Protein AF-0000000072033789 (afdb_homodimer)

Secondary structure (DSSP, 8-state):
--------------------------EEETT-EEE-STT--EEE-TTSSEEEEEEE-TTS-EEEEEEESSSTT--EEEES-TTS-B-TT-EEEE-TTS-EEEE-TTS-EEEE---TT---SEEEE-TTS-EEEE-TT--EEEEGGGS-SSEE-TT-EEETT-EEEEESSSS--SEEEEEEEE-TTS-EEEEEE-TTS-SEEEEEEE---TTT--EEEE-TTS-EEEE-TTS-EEEEEE-----TTTEEEEEEE-TTS-EEEEEEESSGGGGGGT--SS-EEEEEESS-HHHH---SSS--SS-TT-EEEE-GGG-EEEEPPTTEEES-TT-GGG-EEE-SPPP-SSGGGG-GGG---EEEEEEE--S-EEEEE-S--HHHHHHHHHT-TT-SEEEEETTEEEEE-BS--S-EEEEEEEEE-----HHHHHHHHHHHTTGGGSTT-/--------------------------EEETT-EEE-STT--EEE-TTSSEEEEEEE-TTS-EEEEEEESSSTT--EEEES-TTS-B-TT-EEEE-TTS-EEEE-TTS-EEEE---TT---SEEEE-TTS-EEEE-TT--EEEEGGGS-SSEE-TT-EEETT-EEEEESSSS--SEEEEEEEE-TTS-EEEEEE-TTS-SEEEEEEE---TTTEEEEEE-TTS-EEEEETTS-EEEEEE-----TTTEEEEEEE-TTS-EEEEEEESSGGGGGGT--SS-EEEEEESS-HHHH---SSS--SS-TT-EEEE-GGG-EEEEPPTTEEES-TT-GGG-EEE-SPPP-SSGGGG-GGG-PPEEEEEEE--S-EEEEE-S--HHHHHHHHHT-TT-SEEEEETTEEEEE-BS--S-EEEEEEEEE-----HHHHHHHHHHHTTGGGSTT-

Structure (mmCIF, N/CA/C/O backbone):
data_AF-0000000072033789-model_v1
#
loop_
_entity.id
_entity.type
_entity.pdbx_description
1 polymer 'Bulb-type lectin domain-containing protein'
#
loop_
_atom_site.group_PDB
_atom_site.id
_atom_site.type_symbol
_atom_site.label_atom_id
_atom_site.label_alt_id
_atom_site.label_comp_id
_atom_site.label_asym_id
_atom_site.label_entity_id
_atom_site.label_seq_id
_atom_site.pdbx_PDB_ins_code
_atom_site.Cartn_x
_atom_site.Cartn_y
_atom_site.Cartn_z
_atom_site.occupancy
_atom_site.B_iso_or_equiv
_atom_site.auth_seq_id
_atom_site.auth_comp_id
_atom_site.auth_asym_id
_atom_site.auth_atom_id
_atom_site.pdbx_PDB_model_num
ATOM 1 N N . MET A 1 1 ? 69.438 68.562 -3.35 1 24.81 1 MET A N 1
ATOM 2 C CA . MET A 1 1 ? 68.875 68 -2.125 1 24.81 1 MET A CA 1
ATOM 3 C C . MET A 1 1 ? 67.438 68.562 -1.915 1 24.81 1 MET A C 1
ATOM 5 O O . MET A 1 1 ? 67.25 69.375 -1.057 1 24.81 1 MET A O 1
ATOM 9 N N . ALA A 1 2 ? 66.688 68.875 -3.059 1 32.19 2 ALA A N 1
ATOM 10 C CA . ALA A 1 2 ? 65.375 69.438 -3.182 1 32.19 2 ALA A CA 1
ATOM 11 C C . ALA A 1 2 ? 64.375 68.562 -2.426 1 32.19 2 ALA A C 1
ATOM 13 O O . ALA A 1 2 ? 64.25 67.312 -2.643 1 32.19 2 ALA A O 1
ATOM 14 N N . PHE A 1 3 ? 64.062 68.938 -1.167 1 32.22 3 PHE A N 1
ATOM 15 C CA . PHE A 1 3 ? 63.156 68.438 -0.167 1 32.22 3 PHE A CA 1
ATOM 16 C C . PHE A 1 3 ? 61.719 68.438 -0.694 1 32.22 3 PHE A C 1
ATOM 18 O O . PHE A 1 3 ? 61.156 69.5 -0.967 1 32.22 3 PHE A O 1
ATOM 25 N N . ARG A 1 4 ? 61.281 67.438 -1.557 1 38.75 4 ARG A N 1
ATOM 26 C CA . ARG A 1 4 ? 59.938 67.25 -2.016 1 38.75 4 ARG A CA 1
ATOM 27 C C . ARG A 1 4 ? 58.969 67.062 -0.837 1 38.75 4 ARG A C 1
ATOM 29 O O . ARG A 1 4 ? 59.219 66.25 0.056 1 38.75 4 ARG A O 1
ATOM 36 N N . LEU A 1 5 ? 58.281 68.125 -0.44 1 36.47 5 LEU A N 1
ATOM 37 C CA . LEU A 1 5 ? 57.188 68.188 0.53 1 36.47 5 LEU A CA 1
ATOM 38 C C . LEU A 1 5 ? 56.125 67.125 0.231 1 36.47 5 LEU A C 1
ATOM 40 O O . LEU A 1 5 ? 55.5 67.125 -0.827 1 36.47 5 LEU A O 1
ATOM 44 N N . ILE A 1 6 ? 56.281 65.875 0.7 1 37.97 6 ILE A N 1
ATOM 45 C CA . ILE A 1 6 ? 55.312 64.812 0.6 1 37.97 6 ILE A CA 1
ATOM 46 C C . ILE A 1 6 ? 54.031 65.188 1.36 1 37.97 6 ILE A C 1
ATOM 48 O O . ILE A 1 6 ? 54.094 65.438 2.566 1 37.97 6 ILE A O 1
ATOM 52 N N . CYS A 1 7 ? 53.062 65.938 0.772 1 35.88 7 CYS A N 1
ATOM 53 C CA . CYS A 1 7 ? 51.75 66.188 1.338 1 35.88 7 CYS A CA 1
ATOM 54 C C . CYS A 1 7 ? 51.062 64.938 1.782 1 35.88 7 CYS A C 1
ATOM 56 O O . CYS A 1 7 ? 50.844 64 0.978 1 35.88 7 CYS A O 1
ATOM 58 N N . PHE A 1 8 ? 51.219 64.5 3.031 1 36.91 8 PHE A N 1
ATOM 59 C CA . PHE A 1 8 ? 50.5 63.438 3.672 1 36.91 8 PHE A CA 1
ATOM 60 C C . PHE A 1 8 ? 49 63.656 3.619 1 36.91 8 PHE A C 1
ATOM 62 O O . PHE A 1 8 ? 48.5 64.625 4.211 1 36.91 8 PHE A O 1
ATOM 69 N N . LEU A 1 9 ? 48.312 63.375 2.543 1 37.94 9 LEU A N 1
ATOM 70 C CA . LEU A 1 9 ? 46.844 63.344 2.5 1 37.94 9 LEU A CA 1
ATOM 71 C C . LEU A 1 9 ? 46.281 62.438 3.578 1 37.94 9 LEU A C 1
ATOM 73 O O . LEU A 1 9 ? 46.594 61.219 3.604 1 37.94 9 LEU A O 1
ATOM 77 N N . PHE A 1 10 ? 45.969 62.969 4.805 1 39.28 10 PHE A N 1
ATOM 78 C CA . PHE A 1 10 ? 45.281 62.25 5.875 1 39.28 10 PHE A CA 1
ATOM 79 C C . PHE A 1 10 ? 43.969 61.688 5.387 1 39.28 10 PHE A C 1
ATOM 81 O O . PHE A 1 10 ? 43.125 62.438 4.84 1 39.28 10 PHE A O 1
ATOM 88 N N . PRO A 1 11 ? 43.844 60.406 5.094 1 42.84 11 PRO A N 1
ATOM 89 C CA . PRO A 1 11 ? 42.531 59.875 4.758 1 42.84 11 PRO A CA 1
ATOM 90 C C . PRO A 1 11 ? 41.5 60.125 5.836 1 42.84 11 PRO A C 1
ATOM 92 O O . PRO A 1 11 ? 41.781 60 7.027 1 42.84 11 PRO A O 1
ATOM 95 N N . LEU A 1 12 ? 40.562 61.125 5.691 1 40.62 12 LEU A N 1
ATOM 96 C CA . LEU A 1 12 ? 39.406 61.312 6.523 1 40.62 12 LEU A CA 1
ATOM 97 C C . LEU A 1 12 ? 38.688 60 6.777 1 40.62 12 LEU A C 1
ATOM 99 O O . LEU A 1 12 ? 38.219 59.344 5.84 1 40.62 12 LEU A O 1
ATOM 103 N N . LEU A 1 13 ? 39.062 59.281 7.828 1 40.03 13 LEU A N 1
ATOM 104 C CA . LEU A 1 13 ? 38.312 58.125 8.328 1 40.03 13 LEU A CA 1
ATOM 105 C C . LEU A 1 13 ? 36.844 58.531 8.555 1 40.03 13 LEU A C 1
ATOM 107 O O . LEU A 1 13 ? 36.531 59.312 9.453 1 40.03 13 LEU A O 1
ATOM 111 N N . LEU A 1 14 ? 36.031 58.594 7.547 1 40.16 14 LEU A N 1
ATOM 112 C CA . LEU A 1 14 ? 34.594 58.656 7.734 1 40.16 14 LEU A CA 1
ATOM 113 C C . LEU A 1 14 ? 34.125 57.562 8.727 1 40.16 14 LEU A C 1
ATOM 115 O O . LEU A 1 14 ? 34.188 56.375 8.43 1 40.16 14 LEU A O 1
ATOM 119 N N . THR A 1 15 ? 34.219 57.875 10.031 1 41.78 15 THR A N 1
ATOM 120 C CA . THR A 1 15 ? 33.531 57.031 11.016 1 41.78 15 THR A CA 1
ATOM 121 C C . THR A 1 15 ? 32.094 56.781 10.617 1 41.78 15 THR A C 1
ATOM 123 O O . THR A 1 15 ? 31.328 57.719 10.367 1 41.78 15 THR A O 1
ATOM 126 N N . GLN A 1 16 ? 31.766 55.75 9.945 1 42.41 16 GLN A N 1
ATOM 127 C CA . GLN A 1 16 ? 30.406 55.281 9.781 1 42.41 16 GLN A CA 1
ATOM 128 C C . GLN A 1 16 ? 29.672 55.25 11.125 1 42.41 16 GLN A C 1
ATOM 130 O O . GLN A 1 16 ? 30.031 54.469 12.016 1 42.41 16 GLN A O 1
ATOM 135 N N . LEU A 1 17 ? 29.062 56.344 11.531 1 40.94 17 LEU A N 1
ATOM 136 C CA . LEU A 1 17 ? 28.078 56.281 12.602 1 40.94 17 LEU A CA 1
ATOM 137 C C . LEU A 1 17 ? 27.125 55.125 12.398 1 40.94 17 LEU A C 1
ATOM 139 O O . LEU A 1 17 ? 26.375 55.094 11.414 1 40.94 17 LEU A O 1
ATOM 143 N N . CYS A 1 18 ? 27.484 53.969 12.836 1 41.56 18 CYS A N 1
ATOM 144 C CA . CYS A 1 18 ? 26.469 52.938 13.031 1 41.56 18 CYS A CA 1
ATOM 145 C C . CYS A 1 18 ? 25.281 53.469 13.812 1 41.56 18 CYS A C 1
ATOM 147 O O . CYS A 1 18 ? 25.375 53.719 15.016 1 41.56 18 CYS A O 1
ATOM 149 N N . SER A 1 19 ? 24.406 54.281 13.25 1 39.88 19 SER A N 1
ATOM 150 C CA . SER A 1 19 ? 23.125 54.531 13.906 1 39.88 19 SER A CA 1
ATOM 151 C C . SER A 1 19 ? 22.547 53.25 14.477 1 39.88 19 SER A C 1
ATOM 153 O O . SER A 1 19 ? 22.031 52.406 13.727 1 39.88 19 SER A O 1
ATOM 155 N N . THR A 1 20 ? 23.031 52.812 15.602 1 43.47 20 THR A N 1
ATOM 156 C CA . THR A 1 20 ? 22.172 51.875 16.312 1 43.47 20 THR A CA 1
ATOM 157 C C . THR A 1 20 ? 20.75 52.406 16.406 1 43.47 20 THR A C 1
ATOM 159 O O . THR A 1 20 ? 20.516 53.438 17.047 1 43.47 20 THR A O 1
ATOM 162 N N . THR A 1 21 ? 19.938 52.406 15.445 1 44.03 21 THR A N 1
ATOM 163 C CA . THR A 1 21 ? 18.516 52.656 15.688 1 44.03 21 THR A CA 1
ATOM 164 C C . THR A 1 21 ? 18.078 52.125 17.047 1 44.03 21 THR A C 1
ATOM 166 O O . THR A 1 21 ? 18.094 50.906 17.25 1 44.03 21 THR A O 1
ATOM 169 N N . VAL A 1 22 ? 18.391 52.812 18.109 1 47.03 22 VAL A N 1
ATOM 170 C CA . VAL A 1 22 ? 17.781 52.469 19.391 1 47.03 22 VAL A CA 1
ATOM 171 C C . VAL A 1 22 ? 16.328 52.094 19.203 1 47.03 22 VAL A C 1
ATOM 173 O O . VAL A 1 22 ? 15.531 52.875 18.672 1 47.03 22 VAL A O 1
ATOM 176 N N . GLN A 1 23 ? 15.977 50.875 19.141 1 55 23 GLN A N 1
ATOM 177 C CA . GLN A 1 23 ? 14.602 50.406 19.141 1 55 23 GLN A CA 1
ATOM 178 C C . GLN A 1 23 ? 13.789 51.031 20.266 1 55 23 GLN A C 1
ATOM 180 O O . GLN A 1 23 ? 14.156 50.938 21.438 1 55 23 GLN A O 1
ATOM 185 N N . SER A 1 24 ? 13.18 52.156 20.094 1 60.12 24 SER A N 1
ATOM 186 C CA . SER A 1 24 ? 12.297 52.781 21.078 1 60.12 24 SER A CA 1
ATOM 187 C C . SER A 1 24 ? 11.289 51.781 21.641 1 60.12 24 SER A C 1
ATOM 189 O O . SER A 1 24 ? 10.656 51.062 20.875 1 60.12 24 SER A O 1
ATOM 191 N N . TYR A 1 25 ? 11.508 51.312 22.859 1 69 25 TYR A N 1
ATOM 192 C CA . TYR A 1 25 ? 10.594 50.438 23.562 1 69 25 TYR A CA 1
ATOM 193 C C . TYR A 1 25 ? 9.43 51.188 24.172 1 69 25 TYR A C 1
ATOM 195 O O . TYR A 1 25 ? 9.625 52.25 24.766 1 69 25 TYR A O 1
ATOM 203 N N . GLN A 1 26 ? 8.219 50.906 23.703 1 83.88 26 GLN A N 1
ATOM 204 C CA . GLN A 1 26 ? 7.102 51.25 24.594 1 83.88 26 GLN A CA 1
ATOM 205 C C . GLN A 1 26 ? 6.891 50.156 25.641 1 83.88 26 GLN A C 1
ATOM 207 O O . GLN A 1 26 ? 6.445 49.062 25.328 1 83.88 26 GLN A O 1
ATOM 212 N N . ILE A 1 27 ? 7.25 50.5 26.875 1 91.5 27 ILE A N 1
ATOM 213 C CA . ILE A 1 27 ? 7.312 49.531 27.969 1 91.5 27 ILE A CA 1
ATOM 214 C C . ILE A 1 27 ? 5.906 49.25 28.5 1 91.5 27 ILE A C 1
ATOM 216 O O . ILE A 1 27 ? 5.117 50.188 28.688 1 91.5 27 ILE A O 1
ATOM 220 N N . ILE A 1 28 ? 5.602 48.062 28.625 1 95.5 28 ILE A N 1
ATOM 221 C CA . ILE A 1 28 ? 4.41 47.625 29.344 1 95.5 28 ILE A CA 1
ATOM 222 C C . ILE A 1 28 ? 4.789 47.188 30.766 1 95.5 28 ILE A C 1
ATOM 224 O O . ILE A 1 28 ? 5.434 46.156 30.953 1 95.5 28 ILE A O 1
ATOM 228 N N . SER A 1 29 ? 4.328 47.969 31.688 1 94.94 29 SER A N 1
ATOM 229 C CA . SER A 1 29 ? 4.75 47.781 33.062 1 94.94 29 SER A CA 1
ATOM 230 C C . SER A 1 29 ? 3.984 46.625 33.719 1 94.94 29 SER A C 1
ATOM 232 O O . SER A 1 29 ? 2.902 46.25 33.281 1 94.94 29 SER A O 1
ATOM 234 N N . LEU A 1 30 ? 4.57 46.219 34.812 1 95.62 30 LEU A N 1
ATOM 235 C CA . LEU A 1 30 ? 3.916 45.156 35.594 1 95.62 30 LEU A CA 1
ATOM 236 C C . LEU A 1 30 ? 2.576 45.656 36.125 1 95.62 30 LEU A C 1
ATOM 238 O O . LEU A 1 30 ? 2.4 46.844 36.375 1 95.62 30 LEU A O 1
ATOM 242 N N . GLY A 1 31 ? 1.601 44.75 36.188 1 95.81 31 GLY A N 1
ATOM 243 C CA . GLY A 1 31 ? 0.302 45.062 36.75 1 95.81 31 GLY A CA 1
ATOM 244 C C . GLY A 1 31 ? -0.732 45.438 35.688 1 95.81 31 GLY A C 1
ATOM 245 O O . GLY A 1 31 ? -1.921 45.531 36 1 95.81 31 GLY A O 1
ATOM 246 N N . LEU A 1 32 ? -0.324 45.625 34.5 1 95.81 32 LEU A N 1
ATOM 247 C CA . LEU A 1 32 ? -1.253 46 33.438 1 95.81 32 LEU A CA 1
ATOM 248 C C . LEU A 1 32 ? -1.955 44.75 32.875 1 95.81 32 LEU A C 1
ATOM 250 O O . LEU A 1 32 ? -1.425 43.656 32.938 1 95.81 32 LEU A O 1
ATOM 254 N N . SER A 1 33 ? -3.115 44.969 32.375 1 96.38 33 SER A N 1
ATOM 255 C CA . SER A 1 33 ? -3.91 43.875 31.844 1 96.38 33 SER A CA 1
ATOM 256 C C . SER A 1 33 ? -4.738 44.312 30.641 1 96.38 33 SER A C 1
ATOM 258 O O . SER A 1 33 ? -4.938 45.531 30.422 1 96.38 33 SER A O 1
ATOM 260 N N . LEU A 1 34 ? -5.047 43.438 29.797 1 97 34 LEU A N 1
ATOM 261 C CA . LEU A 1 34 ? -6.004 43.594 28.703 1 97 34 LEU A CA 1
ATOM 262 C C . LEU A 1 34 ? -7.18 42.656 28.859 1 97 34 LEU A C 1
ATOM 264 O O . LEU A 1 34 ? -7 41.5 29.281 1 97 34 LEU A O 1
ATOM 268 N N . THR A 1 35 ? -8.312 43.094 28.531 1 97 35 THR A N 1
ATOM 269 C CA . THR A 1 35 ? -9.516 42.281 28.625 1 97 35 THR A CA 1
ATOM 270 C C . THR A 1 35 ? -10.109 42.062 27.234 1 97 35 THR A C 1
ATOM 272 O O . THR A 1 35 ? -10.109 42.969 26.391 1 97 35 THR A O 1
ATOM 275 N N . ALA A 1 36 ? -10.547 40.875 27.047 1 96.25 36 ALA A N 1
ATOM 276 C CA . ALA A 1 36 ? -11.164 40.531 25.766 1 96.25 36 ALA A CA 1
ATOM 277 C C . ALA A 1 36 ? -12.555 41.125 25.641 1 96.25 36 ALA A C 1
ATOM 279 O O . ALA A 1 36 ? -13.547 40.531 26.078 1 96.25 36 ALA A O 1
ATOM 280 N N . LEU A 1 37 ? -12.562 42.25 25.109 1 92.06 37 LEU A N 1
ATOM 281 C CA . LEU A 1 37 ? -13.797 42.969 24.828 1 92.06 37 LEU A CA 1
ATOM 282 C C . LEU A 1 37 ? -13.836 43.438 23.375 1 92.06 37 LEU A C 1
ATOM 284 O O . LEU A 1 37 ? -12.867 43.281 22.641 1 92.06 37 LEU A O 1
ATOM 288 N N . ASP A 1 38 ? -14.906 44 23.016 1 83.69 38 ASP A N 1
ATOM 289 C CA . ASP A 1 38 ? -15.047 44.5 21.656 1 83.69 38 ASP A CA 1
ATOM 290 C C . ASP A 1 38 ? -14.523 45.906 21.516 1 83.69 38 ASP A C 1
ATOM 292 O O . ASP A 1 38 ? -15.047 46.688 20.719 1 83.69 38 ASP A O 1
ATOM 296 N N . ASP A 1 39 ? -13.602 46.375 22.375 1 78.12 39 ASP A N 1
ATOM 297 C CA . ASP A 1 39 ? -13.203 47.781 22.375 1 78.12 39 ASP A CA 1
ATOM 298 C C . ASP A 1 39 ? -11.82 47.969 21.75 1 78.12 39 ASP A C 1
ATOM 300 O O . ASP A 1 39 ? -11.242 49.062 21.797 1 78.12 39 ASP A O 1
ATOM 304 N N . ASN A 1 40 ? -11.195 47.094 21.203 1 75.94 40 ASN A N 1
ATOM 305 C CA . ASN A 1 40 ? -9.961 47.125 20.438 1 75.94 40 ASN A CA 1
ATOM 306 C C . ASN A 1 40 ? -8.773 47.531 21.297 1 75.94 40 ASN A C 1
ATOM 308 O O . ASN A 1 40 ? -7.797 48.094 20.797 1 75.94 40 ASN A O 1
ATOM 312 N N . THR A 1 41 ? -8.844 47.469 22.594 1 91.88 41 THR A N 1
ATOM 313 C CA . THR A 1 41 ? -7.695 47.781 23.438 1 91.88 41 THR A CA 1
ATOM 314 C C . THR A 1 41 ? -6.566 46.781 23.188 1 91.88 41 THR A C 1
ATOM 316 O O . THR A 1 41 ? -6.809 45.562 23.078 1 91.88 41 THR A O 1
ATOM 319 N N . SER A 1 42 ? -5.34 47.344 22.984 1 96.38 42 SER A N 1
ATOM 320 C CA . SER A 1 42 ? -4.18 46.531 22.672 1 96.38 42 SER A CA 1
ATOM 321 C C . SER A 1 42 ? -2.885 47.188 23.109 1 96.38 42 SER A C 1
ATOM 323 O O . SER A 1 42 ? -2.895 48.344 23.562 1 96.38 42 SER A O 1
ATOM 325 N N . TRP A 1 43 ? -1.88 46.469 23.234 1 97.19 43 TRP A N 1
ATOM 326 C CA . TRP A 1 43 ? -0.529 46.969 23.422 1 97.19 43 TRP A CA 1
ATOM 327 C C . TRP A 1 43 ? 0.207 47.094 22.094 1 97.19 43 TRP A C 1
ATOM 329 O O . TRP A 1 43 ? 0.729 46.094 21.578 1 97.19 43 TRP A O 1
ATOM 339 N N . PRO A 1 44 ? 0.31 48.312 21.5 1 96.5 44 PRO A N 1
ATOM 340 C CA . PRO A 1 44 ? 0.922 48.469 20.172 1 96.5 44 PRO A CA 1
ATOM 341 C C . PRO A 1 44 ? 2.443 48.594 20.234 1 96.5 44 PRO A C 1
ATOM 343 O O . PRO A 1 44 ? 3 48.906 21.297 1 96.5 44 PRO A O 1
ATOM 346 N N . SER A 1 45 ? 3.053 48.344 19.141 1 97.25 45 SER A N 1
ATOM 347 C CA . SER A 1 45 ? 4.469 48.656 19 1 97.25 45 SER A CA 1
ATOM 348 C C . SER A 1 45 ? 4.695 50.156 18.844 1 97.25 45 SER A C 1
ATOM 350 O O . SER A 1 45 ? 3.76 50.906 18.562 1 97.25 45 SER A O 1
ATOM 352 N N . PRO A 1 46 ? 5.91 50.562 19.016 1 96.19 46 PRO A N 1
ATOM 353 C CA . PRO A 1 46 ? 6.176 52 18.906 1 96.19 46 PRO A CA 1
ATOM 354 C C . PRO A 1 46 ? 5.77 52.562 17.562 1 96.19 46 PRO A C 1
ATOM 356 O O . PRO A 1 46 ? 5.211 53.688 17.5 1 96.19 46 PRO A O 1
ATOM 359 N N . SER A 1 47 ? 5.992 51.844 16.5 1 94.56 47 SER A N 1
ATOM 360 C CA . SER A 1 47 ? 5.625 52.312 15.164 1 94.56 47 SER A CA 1
ATOM 361 C C . SER A 1 47 ? 4.125 52.188 14.93 1 94.56 47 SER A C 1
ATOM 363 O O . SER A 1 47 ? 3.592 52.781 13.977 1 94.56 47 SER A O 1
ATOM 365 N N . GLY A 1 48 ? 3.479 51.375 15.773 1 95.44 48 GLY A N 1
ATOM 366 C CA . GLY A 1 48 ? 2.055 51.125 15.609 1 95.44 48 GLY A CA 1
ATOM 367 C C . GLY A 1 48 ? 1.752 50.062 14.586 1 95.44 48 GLY A C 1
ATOM 368 O O . GLY A 1 48 ? 0.587 49.75 14.312 1 95.44 48 GLY A O 1
ATOM 369 N N . GLU A 1 49 ? 2.711 49.5 14.047 1 95.75 49 GLU A N 1
ATOM 370 C CA . GLU A 1 49 ? 2.523 48.531 12.977 1 95.75 49 GLU A CA 1
ATOM 371 C C . GLU A 1 49 ? 2.006 47.188 13.516 1 95.75 49 GLU A C 1
ATOM 373 O O . GLU A 1 49 ? 1.278 46.469 12.828 1 95.75 49 GLU A O 1
ATOM 378 N N . PHE A 1 50 ? 2.426 46.844 14.734 1 97.69 50 PHE A N 1
ATOM 379 C CA . PHE A 1 50 ? 1.993 45.594 15.367 1 97.69 50 PHE A CA 1
ATOM 380 C C . PHE A 1 50 ? 1.273 45.875 16.672 1 97.69 50 PHE A C 1
ATOM 382 O O . PHE A 1 50 ? 1.478 46.938 17.297 1 97.69 50 PHE A O 1
ATOM 389 N N . ALA A 1 51 ? 0.439 44.969 17.031 1 97.81 51 ALA A N 1
ATOM 390 C CA . ALA A 1 51 ? -0.266 45.062 18.297 1 97.81 51 ALA A CA 1
ATOM 391 C C . ALA A 1 51 ? -0.43 43.688 18.953 1 97.81 51 ALA A C 1
ATOM 393 O O . ALA A 1 51 ? -0.454 42.688 18.25 1 97.81 51 ALA A O 1
ATOM 394 N N . PHE A 1 52 ? -0.394 43.719 20.25 1 98 52 PHE A N 1
ATOM 395 C CA . PHE A 1 52 ? -0.636 42.531 21.078 1 98 52 PHE A CA 1
ATOM 396 C C . PHE A 1 52 ? -1.923 42.688 21.875 1 98 52 PHE A C 1
ATOM 398 O O . PHE A 1 52 ? -2.148 43.719 22.5 1 98 52 PHE A O 1
ATOM 405 N N . GLY A 1 53 ? -2.799 41.688 21.797 1 97.69 53 GLY A N 1
ATOM 406 C CA . GLY A 1 53 ? -4.066 41.75 22.516 1 97.69 53 GLY A CA 1
ATOM 407 C C . GLY A 1 53 ? -5.035 40.656 22.062 1 97.69 53 GLY A C 1
ATOM 408 O O . GLY A 1 53 ? -4.617 39.562 21.656 1 97.69 53 GLY A O 1
ATOM 409 N N . PHE A 1 54 ? -6.316 41 22.266 1 97.44 54 PHE A N 1
ATOM 410 C CA . PHE A 1 54 ? -7.336 40.031 21.922 1 97.44 54 PHE A CA 1
ATOM 411 C C . PHE A 1 54 ? -7.938 40.312 20.547 1 97.44 54 PHE A C 1
ATOM 413 O O . PHE A 1 54 ? -8.203 41.469 20.219 1 97.44 54 PHE A O 1
ATOM 420 N N . GLN A 1 55 ? -8.062 39.312 19.766 1 95.5 55 GLN A N 1
ATOM 421 C CA . GLN A 1 55 ? -8.766 39.375 18.484 1 95.5 55 GLN A CA 1
ATOM 422 C C . GLN A 1 55 ? -9.953 38.406 18.453 1 95.5 55 GLN A C 1
ATOM 424 O O . GLN A 1 55 ? -9.828 37.25 18.812 1 95.5 55 GLN A O 1
ATOM 429 N N . LYS A 1 56 ? -11.062 38.969 17.984 1 94.31 56 LYS A N 1
ATOM 430 C CA . LYS A 1 56 ? -12.273 38.156 17.875 1 94.31 56 LYS A CA 1
ATOM 431 C C . LYS A 1 56 ? -12.25 37.312 16.609 1 94.31 56 LYS A C 1
ATOM 433 O O . LYS A 1 56 ? -11.859 37.781 15.539 1 94.31 56 LYS A O 1
ATOM 438 N N . ILE A 1 57 ? -12.664 36.062 16.797 1 91.38 57 ILE A N 1
ATOM 439 C CA . ILE A 1 57 ? -12.719 35.156 15.648 1 91.38 57 ILE A CA 1
ATOM 440 C C . ILE A 1 57 ? -14.164 34.781 15.336 1 91.38 57 ILE A C 1
ATOM 442 O O . ILE A 1 57 ? -15.086 35.25 16.016 1 91.38 57 ILE A O 1
ATOM 446 N N . GLU A 1 58 ? -14.406 34.094 14.258 1 83.56 58 GLU A N 1
ATOM 447 C CA . GLU A 1 58 ? -15.727 33.906 13.648 1 83.56 58 GLU A CA 1
ATOM 448 C C . GLU A 1 58 ? -16.703 33.25 14.625 1 83.56 58 GLU A C 1
ATOM 450 O O . GLU A 1 58 ? -17.891 33.531 14.609 1 83.56 58 GLU A O 1
ATOM 455 N N . ASN A 1 59 ? -16.297 32.375 15.508 1 84.38 59 ASN A N 1
ATOM 456 C CA . ASN A 1 59 ? -17.203 31.688 16.422 1 84.38 59 ASN A CA 1
ATOM 457 C C . ASN A 1 59 ? -17.516 32.531 17.641 1 84.38 59 ASN A C 1
ATOM 459 O O . ASN A 1 59 ? -18.156 32.062 18.594 1 84.38 59 ASN A O 1
ATOM 463 N N . GLY A 1 60 ? -17.062 33.719 17.688 1 89.31 60 GLY A N 1
ATOM 464 C CA . GLY A 1 60 ? -17.359 34.656 18.766 1 89.31 60 GLY A CA 1
ATOM 465 C C . GLY A 1 60 ? -16.344 34.594 19.891 1 89.31 60 GLY A C 1
ATOM 466 O O . GLY A 1 60 ? -16.406 35.375 20.844 1 89.31 60 GLY A O 1
ATOM 467 N N . CYS A 1 61 ? -15.453 33.75 19.75 1 94.81 61 CYS A N 1
ATOM 468 C CA . CYS A 1 61 ? -14.398 33.594 20.75 1 94.81 61 CYS A CA 1
ATOM 469 C C . CYS A 1 61 ? -13.234 34.531 20.438 1 94.81 61 CYS A C 1
ATOM 471 O O . CYS A 1 61 ? -13.273 35.281 19.453 1 94.81 61 CYS A O 1
ATOM 473 N N . PHE A 1 62 ? -12.305 34.562 21.422 1 96.31 62 PHE A N 1
ATOM 474 C CA . PHE A 1 62 ? -11.188 35.469 21.266 1 96.31 62 PHE A CA 1
ATOM 475 C C . PHE A 1 62 ? -9.859 34.719 21.312 1 96.31 62 PHE A C 1
ATOM 477 O O . PHE A 1 62 ? -9.695 33.812 22.109 1 96.31 62 PHE A O 1
ATOM 484 N N . LEU A 1 63 ? -8.945 35.219 20.531 1 97.06 63 LEU A N 1
ATOM 485 C CA . LEU A 1 63 ? -7.551 34.812 20.609 1 97.06 63 LEU A CA 1
ATOM 486 C C . LEU A 1 63 ? -6.688 35.906 21.219 1 97.06 63 LEU A C 1
ATOM 488 O O . LEU A 1 63 ? -6.867 37.094 20.922 1 97.06 63 LEU A O 1
ATOM 492 N N . LEU A 1 64 ? -5.871 35.531 22.188 1 97.88 64 LEU A N 1
ATOM 493 C CA . LEU A 1 64 ? -4.746 36.406 22.531 1 97.88 64 LEU A CA 1
ATOM 494 C C . LEU A 1 64 ? -3.676 36.344 21.453 1 97.88 64 LEU A C 1
ATOM 496 O O . LEU A 1 64 ? -3.006 35.312 21.281 1 97.88 64 LEU A O 1
ATOM 500 N N . ALA A 1 65 ? -3.516 37.469 20.703 1 98.06 65 ALA A N 1
ATOM 501 C CA . ALA A 1 65 ? -2.787 37.375 19.453 1 98.06 65 ALA A CA 1
ATOM 502 C C . ALA A 1 65 ? -1.934 38.625 19.203 1 98.06 65 ALA A C 1
ATOM 504 O O . ALA A 1 65 ? -2.049 39.625 19.922 1 98.06 65 ALA A O 1
ATOM 505 N N . ILE A 1 66 ? -0.986 38.469 18.328 1 98.31 66 ILE A N 1
ATOM 506 C CA . ILE A 1 66 ? -0.258 39.562 17.688 1 98.31 66 ILE A CA 1
ATOM 507 C C . ILE A 1 66 ? -0.725 39.719 16.25 1 98.31 66 ILE A C 1
ATOM 509 O O . ILE A 1 66 ? -0.928 38.719 15.539 1 98.31 66 ILE A O 1
ATOM 513 N N . TRP A 1 67 ? -0.944 41 15.797 1 98.12 67 TRP A N 1
ATOM 514 C CA . TRP A 1 67 ? -1.423 41.188 14.438 1 98.12 67 TRP A CA 1
ATOM 515 C C . TRP A 1 67 ? -0.834 42.469 13.836 1 98.12 67 TRP A C 1
ATOM 517 O O . TRP A 1 67 ? -0.223 43.281 14.547 1 98.12 67 TRP A O 1
ATOM 527 N N . PHE A 1 68 ? -0.908 42.594 12.508 1 98.19 68 PHE A N 1
ATOM 528 C CA . PHE A 1 68 ? -0.623 43.844 11.828 1 98.19 68 PHE A CA 1
ATOM 529 C C . PHE A 1 68 ? -1.712 44.875 12.109 1 98.19 68 PHE A C 1
ATOM 531 O O . PHE A 1 68 ? -2.842 44.719 11.641 1 98.19 68 PHE A O 1
ATOM 538 N N . ASP A 1 69 ? -1.334 45.875 12.727 1 96.38 69 ASP A N 1
ATOM 539 C CA . ASP A 1 69 ? -2.355 46.781 13.258 1 96.38 69 ASP A CA 1
ATOM 540 C C . ASP A 1 69 ? -2.723 47.875 12.234 1 96.38 69 ASP A C 1
ATOM 542 O O . ASP A 1 69 ? -3.77 48.5 12.352 1 96.38 69 ASP A O 1
ATOM 546 N N . LYS A 1 70 ? -1.924 48.094 11.297 1 95.06 70 LYS A N 1
ATOM 547 C CA . LYS A 1 70 ? -2.178 49.156 10.32 1 95.06 70 LYS A CA 1
ATOM 548 C C . LYS A 1 70 ? -2.875 48.594 9.086 1 95.06 70 LYS A C 1
ATOM 550 O O . LYS A 1 70 ? -3.252 49.344 8.188 1 95.06 70 LYS A O 1
ATOM 555 N N . ILE A 1 71 ? -2.953 47.312 9.008 1 94.81 71 ILE A N 1
ATOM 556 C CA . ILE A 1 71 ? -3.682 46.688 7.914 1 94.81 71 ILE A CA 1
ATOM 557 C C . ILE A 1 71 ? -5.137 46.469 8.32 1 94.81 71 ILE A C 1
ATOM 559 O O . ILE A 1 71 ? -5.414 46 9.43 1 94.81 71 ILE A O 1
ATOM 563 N N . PRO A 1 72 ? -6.078 46.781 7.426 1 92.94 72 PRO A N 1
ATOM 564 C CA . PRO A 1 72 ? -7.492 46.719 7.801 1 92.94 72 PRO A CA 1
ATOM 565 C C . PRO A 1 72 ? -7.926 45.312 8.219 1 92.94 72 PRO A C 1
ATOM 567 O O . PRO A 1 72 ? -8.789 45.156 9.078 1 92.94 72 PRO A O 1
ATOM 570 N N . GLU A 1 73 ? -7.34 44.312 7.707 1 92.25 73 GLU A N 1
ATOM 571 C CA . GLU A 1 73 ? -7.738 42.938 7.973 1 92.25 73 GLU A CA 1
ATOM 572 C C . GLU A 1 73 ? -7.254 42.469 9.344 1 92.25 73 GLU A C 1
ATOM 574 O O . GLU A 1 73 ? -7.672 41.438 9.836 1 92.25 73 GLU A O 1
ATOM 579 N N . LYS A 1 74 ? -6.391 43.281 9.961 1 94.5 74 LYS A N 1
ATOM 580 C CA . LYS A 1 74 ? -5.812 42.906 11.25 1 94.5 74 LYS A CA 1
ATOM 581 C C . LYS A 1 74 ? -5.285 41.469 11.227 1 94.5 74 LYS A C 1
ATOM 583 O O . LYS A 1 74 ? -5.621 40.656 12.102 1 94.5 74 LYS A O 1
ATOM 588 N N . THR A 1 75 ? -4.406 41.219 10.336 1 96.81 75 THR A N 1
ATOM 589 C CA . THR A 1 75 ? -3.883 39.906 10.078 1 96.81 75 THR A CA 1
ATOM 590 C C . THR A 1 75 ? -3.105 39.375 11.289 1 96.81 75 THR A C 1
ATOM 592 O O . THR A 1 75 ? -2.1 39.969 11.68 1 96.81 75 THR A O 1
ATOM 595 N N . ILE A 1 76 ? -3.578 38.25 11.844 1 97.12 76 ILE A N 1
ATOM 596 C CA . ILE A 1 76 ? -2.945 37.656 13 1 97.12 76 ILE A CA 1
ATOM 597 C C . ILE A 1 76 ? -1.668 36.938 12.578 1 97.12 76 ILE A C 1
ATOM 599 O O . ILE A 1 76 ? -1.659 36.219 11.57 1 97.12 76 ILE A O 1
ATOM 603 N N . VAL A 1 77 ? -0.592 37.062 13.328 1 98.25 77 VAL A N 1
ATOM 604 C CA . VAL A 1 77 ? 0.675 36.438 12.969 1 98.25 77 VAL A CA 1
ATOM 605 C C . VAL A 1 77 ? 1.126 35.5 14.094 1 98.25 77 VAL A C 1
ATOM 607 O O . VAL A 1 77 ? 2.059 34.719 13.922 1 98.25 77 VAL A O 1
ATOM 610 N N . TRP A 1 78 ? 0.532 35.531 15.195 1 98.38 78 TRP A N 1
ATOM 611 C CA . TRP A 1 78 ? 0.821 34.688 16.344 1 98.38 78 TRP A CA 1
ATOM 612 C C . TRP A 1 78 ? -0.363 34.656 17.312 1 98.38 78 TRP A C 1
ATOM 614 O O . TRP A 1 78 ? -1.067 35.656 17.469 1 98.38 78 TRP A O 1
ATOM 624 N N . SER A 1 79 ? -0.559 33.562 17.953 1 97.81 79 SER A N 1
ATOM 625 C CA . SER A 1 79 ? -1.571 33.469 19 1 97.81 79 SER A CA 1
ATOM 626 C C . SER A 1 79 ? -1.15 32.5 20.109 1 97.81 79 SER A C 1
ATOM 628 O O . SER A 1 79 ? -0.466 31.516 19.844 1 97.81 79 SER A O 1
ATOM 630 N N . ALA A 1 80 ? -1.584 32.75 21.266 1 97.31 80 ALA A N 1
ATOM 631 C CA . ALA A 1 80 ? -1.18 31.969 22.422 1 97.31 80 ALA A CA 1
ATOM 632 C C . ALA A 1 80 ? -2.123 30.797 22.641 1 97.31 80 ALA A C 1
ATOM 634 O O . ALA A 1 80 ? -1.722 29.766 23.203 1 97.31 80 ALA A O 1
ATOM 635 N N . ASN A 1 81 ? -3.344 30.922 22.219 1 96.88 81 ASN A N 1
ATOM 636 C CA . ASN A 1 81 ? -4.375 29.969 22.641 1 96.88 81 ASN A CA 1
ATOM 637 C C . ASN A 1 81 ? -5.207 29.484 21.469 1 96.88 81 ASN A C 1
ATOM 639 O O . ASN A 1 81 ? -6.434 29.422 21.547 1 96.88 81 ASN A O 1
ATOM 643 N N . ARG A 1 82 ? -4.566 29.219 20.422 1 94.69 82 ARG A N 1
ATOM 644 C CA . ARG A 1 82 ? -5.305 28.875 19.219 1 94.69 82 ARG A CA 1
ATOM 645 C C . ARG A 1 82 ? -6.152 27.625 19.438 1 94.69 82 ARG A C 1
ATOM 647 O O . ARG A 1 82 ? -7.215 27.469 18.828 1 94.69 82 ARG A O 1
ATOM 654 N N . ASN A 1 83 ? -5.75 26.688 20.266 1 94.94 83 ASN A N 1
ATOM 655 C CA . ASN A 1 83 ? -6.48 25.438 20.5 1 94.94 83 ASN A CA 1
ATOM 656 C C . ASN A 1 83 ? -7.555 25.609 21.562 1 94.94 83 ASN A C 1
ATOM 658 O O . ASN A 1 83 ? -8.398 24.734 21.75 1 94.94 83 ASN A O 1
ATOM 662 N N . ASN A 1 84 ? -7.461 26.734 22.312 1 95 84 ASN A N 1
ATOM 663 C CA . ASN A 1 84 ? -8.414 27.016 23.375 1 95 84 ASN A CA 1
ATOM 664 C C . ASN A 1 84 ? -8.852 28.469 23.359 1 95 84 ASN A C 1
ATOM 666 O O . ASN A 1 84 ? -8.555 29.219 24.297 1 95 84 ASN A O 1
ATOM 670 N N . PRO A 1 85 ? -9.578 28.859 22.359 1 96.31 85 PRO A N 1
ATOM 671 C CA . PRO A 1 85 ? -10.039 30.25 22.344 1 96.31 85 PRO A CA 1
ATOM 672 C C . PRO A 1 85 ? -10.922 30.594 23.531 1 96.31 85 PRO A C 1
ATOM 674 O O . PRO A 1 85 ? -11.664 29.734 24.031 1 96.31 85 PRO A O 1
ATOM 677 N N . VAL A 1 86 ? -10.867 31.812 23.969 1 97 86 VAL A N 1
ATOM 678 C CA . VAL A 1 86 ? -11.547 32.188 25.219 1 97 86 VAL A CA 1
ATOM 679 C C . VAL A 1 86 ? -12.766 33.062 24.891 1 97 86 VAL A C 1
ATOM 681 O O . VAL A 1 86 ? -12.906 33.562 23.781 1 97 86 VAL A O 1
ATOM 684 N N . LYS A 1 87 ? -13.562 33.188 25.906 1 96.44 87 LYS A N 1
ATOM 685 C CA . LYS A 1 87 ? -14.797 33.969 25.734 1 96.44 87 LYS A CA 1
ATOM 686 C C . LYS A 1 87 ? -14.617 35.406 26.172 1 96.44 87 LYS A C 1
ATOM 688 O O . LYS A 1 87 ? -13.578 35.781 26.734 1 96.44 87 LYS A O 1
ATOM 693 N N . ARG A 1 88 ? -15.633 36.156 25.797 1 95.88 88 ARG A N 1
ATOM 694 C CA . ARG A 1 88 ? -15.68 37.562 26.219 1 95.88 88 ARG A CA 1
ATOM 695 C C . ARG A 1 88 ? -15.492 37.656 27.734 1 95.88 88 ARG A C 1
ATOM 697 O O . ARG A 1 88 ? -16.062 36.875 28.484 1 95.88 88 ARG A O 1
ATOM 704 N N . GLY A 1 89 ? -14.742 38.625 28.125 1 95.75 89 GLY A N 1
ATOM 705 C CA . GLY A 1 89 ? -14.508 38.844 29.547 1 95.75 89 GLY A CA 1
ATOM 706 C C . GLY A 1 89 ? -13.211 38.25 30.031 1 95.75 89 GLY A C 1
ATOM 707 O O . GLY A 1 89 ? -12.758 38.531 31.141 1 95.75 89 GLY A O 1
ATOM 708 N N . SER A 1 90 ? -12.586 37.438 29.234 1 97.31 90 SER A N 1
ATOM 709 C CA . SER A 1 90 ? -11.273 36.906 29.578 1 97.31 90 SER A CA 1
ATOM 710 C C . SER A 1 90 ? -10.211 38 29.578 1 97.31 90 SER A C 1
ATOM 712 O O . SER A 1 90 ? -10.422 39.062 29.016 1 97.31 90 SER A O 1
ATOM 714 N N . ASN A 1 91 ? -9.102 37.688 30.219 1 97.31 91 ASN A N 1
ATOM 715 C CA . ASN A 1 91 ? -8.102 38.75 30.281 1 97.31 91 ASN A CA 1
ATOM 716 C C . ASN A 1 91 ? -6.684 38.188 30.266 1 97.31 91 ASN A C 1
ATOM 718 O O . ASN A 1 91 ? -6.469 37.031 30.641 1 97.31 91 ASN A O 1
ATOM 722 N N . VAL A 1 92 ? -5.816 38.969 29.797 1 98 92 VAL A N 1
ATOM 723 C CA . VAL A 1 92 ? -4.391 38.688 29.922 1 98 92 VAL A CA 1
ATOM 724 C C . VAL A 1 92 ? -3.758 39.688 30.875 1 98 92 VAL A C 1
ATOM 726 O O . VAL A 1 92 ? -4.031 40.906 30.781 1 98 92 VAL A O 1
ATOM 729 N N . MET A 1 93 ? -2.959 39.188 31.812 1 96.81 93 MET A N 1
ATOM 730 C CA . MET A 1 93 ? -2.385 40.062 32.844 1 96.81 93 MET A CA 1
ATOM 731 C C . MET A 1 93 ? -0.878 39.844 32.938 1 96.81 93 MET A C 1
ATOM 733 O O . MET A 1 93 ? -0.401 38.719 32.938 1 96.81 93 MET A O 1
ATOM 737 N N . LEU A 1 94 ? -0.183 40.969 32.875 1 96.81 94 LEU A N 1
ATOM 738 C CA . LEU A 1 94 ? 1.197 40.969 33.344 1 96.81 94 LEU A CA 1
ATOM 739 C C . LEU A 1 94 ? 1.259 41.25 34.844 1 96.81 94 LEU A C 1
ATOM 741 O O . LEU A 1 94 ? 1.22 42.375 35.281 1 96.81 94 LEU A O 1
ATOM 745 N N . THR A 1 95 ? 1.435 40.188 35.562 1 94.94 95 THR A N 1
ATOM 746 C CA . THR A 1 95 ? 1.29 40.281 37 1 94.94 95 THR A CA 1
ATOM 747 C C . THR A 1 95 ? 2.449 41.062 37.625 1 94.94 95 THR A C 1
ATOM 749 O O . THR A 1 95 ? 3.477 41.25 36.969 1 94.94 95 THR A O 1
ATOM 752 N N . GLU A 1 96 ? 2.258 41.406 38.875 1 93.44 96 GLU A N 1
ATOM 753 C CA . GLU A 1 96 ? 3.258 42.188 39.562 1 93.44 96 GLU A CA 1
ATOM 754 C C . GLU A 1 96 ? 4.555 41.406 39.75 1 93.44 96 GLU A C 1
ATOM 756 O O . GLU A 1 96 ? 5.637 42 39.844 1 93.44 96 GLU A O 1
ATOM 761 N N . ASP A 1 97 ? 4.441 40.188 39.781 1 90.19 97 ASP A N 1
ATOM 762 C CA . ASP A 1 97 ? 5.629 39.344 39.938 1 90.19 97 ASP A CA 1
ATOM 763 C C . ASP A 1 97 ? 6.242 38.969 38.594 1 90.19 97 ASP A C 1
ATOM 765 O O . ASP A 1 97 ? 7.152 38.125 38.531 1 90.19 97 ASP A O 1
ATOM 769 N N . GLY A 1 98 ? 5.703 39.438 37.531 1 91.62 98 GLY A N 1
ATOM 770 C CA . GLY A 1 98 ? 6.352 39.344 36.219 1 91.62 98 GLY A CA 1
ATOM 771 C C . GLY A 1 98 ? 5.852 38.156 35.406 1 91.62 98 GLY A C 1
ATOM 772 O O . GLY A 1 98 ? 6.566 37.656 34.531 1 91.62 98 GLY A O 1
ATOM 773 N N . ARG A 1 99 ? 4.703 37.562 35.625 1 92.81 99 ARG A N 1
ATOM 774 C CA . ARG A 1 99 ? 4.129 36.469 34.844 1 92.81 99 ARG A CA 1
ATOM 775 C C . ARG A 1 99 ? 3.094 37 33.875 1 92.81 99 ARG A C 1
ATOM 777 O O . ARG A 1 99 ? 2.297 37.875 34.188 1 92.81 99 ARG A O 1
ATOM 784 N N . LEU A 1 100 ? 3.193 36.594 32.719 1 97.19 100 LEU A N 1
ATOM 785 C CA . LEU A 1 100 ? 2.15 36.844 31.75 1 97.19 100 LEU A CA 1
ATOM 786 C C . LEU A 1 100 ? 1.153 35.688 31.688 1 97.19 100 LEU A C 1
ATOM 788 O O . LEU A 1 100 ? 1.491 34.594 31.234 1 97.19 100 LEU A O 1
ATOM 792 N N . VAL A 1 101 ? -0.102 35.969 32.094 1 97.38 101 VAL A N 1
ATOM 793 C CA . VAL A 1 101 ? -1.073 34.875 32.281 1 97.38 101 VAL A CA 1
ATOM 794 C C . VAL A 1 101 ? -2.377 35.219 31.578 1 97.38 101 VAL A C 1
ATOM 796 O O . VAL A 1 101 ? -2.871 36.344 31.688 1 97.38 101 VAL A O 1
ATOM 799 N N . LEU A 1 102 ? -2.836 34.312 30.828 1 98.31 102 LEU A N 1
ATOM 800 C CA . LEU A 1 102 ? -4.152 34.406 30.219 1 98.31 102 LEU A CA 1
ATOM 801 C C . LEU A 1 102 ? -5.195 33.688 31.047 1 98.31 102 LEU A C 1
ATOM 803 O O . LEU A 1 102 ? -5.062 32.469 31.281 1 98.31 102 LEU A O 1
ATOM 807 N N . ASN A 1 103 ? -6.199 34.375 31.484 1 98 103 ASN A N 1
ATOM 808 C CA . ASN A 1 103 ? -7.301 33.812 32.25 1 98 103 ASN A CA 1
ATOM 809 C C . ASN A 1 103 ? -8.609 33.844 31.453 1 98 103 ASN A C 1
ATOM 811 O O . ASN A 1 103 ? -8.883 34.812 30.75 1 98 103 ASN A O 1
ATOM 815 N N . ASP A 1 104 ? -9.336 32.812 31.656 1 97.25 104 ASP A N 1
ATOM 816 C CA . ASP A 1 104 ? -10.648 32.844 31.031 1 97.25 104 ASP A CA 1
ATOM 817 C C . ASP A 1 104 ? -11.625 33.719 31.797 1 97.25 104 ASP A C 1
ATOM 819 O O . ASP A 1 104 ? -11.227 34.406 32.75 1 97.25 104 ASP A O 1
ATOM 823 N N . GLN A 1 105 ? -12.867 33.75 31.359 1 95.06 105 GLN A N 1
ATOM 824 C CA . GLN A 1 105 ? -13.852 34.656 31.922 1 95.06 105 GLN A CA 1
ATOM 825 C C . GLN A 1 105 ? -14.164 34.312 33.375 1 95.06 105 GLN A C 1
ATOM 827 O O . GLN A 1 105 ? -14.68 35.125 34.125 1 95.06 105 GLN A O 1
ATOM 832 N N . ASN A 1 106 ? -13.867 33.094 33.781 1 96.62 106 ASN A N 1
ATOM 833 C CA . ASN A 1 106 ? -14.109 32.656 35.156 1 96.62 106 ASN A CA 1
ATOM 834 C C . ASN A 1 106 ? -12.859 32.812 36 1 96.62 106 ASN A C 1
ATOM 836 O O . ASN A 1 106 ? -12.867 32.438 37.188 1 96.62 106 ASN A O 1
ATOM 840 N N . GLY A 1 107 ? -11.844 33.219 35.375 1 95.25 107 GLY A N 1
ATOM 841 C CA . GLY A 1 107 ? -10.633 33.469 36.156 1 95.25 107 GLY A CA 1
ATOM 842 C C . GLY A 1 107 ? -9.672 32.281 36.125 1 95.25 107 GLY A C 1
ATOM 843 O O . GLY A 1 107 ? -8.617 32.344 36.781 1 95.25 107 GLY A O 1
ATOM 844 N N . LYS A 1 108 ? -10.031 31.312 35.469 1 96.5 108 LYS A N 1
ATOM 845 C CA . LYS A 1 108 ? -9.148 30.156 35.344 1 96.5 108 LYS A CA 1
ATOM 846 C C . LYS A 1 108 ? -8.008 30.422 34.375 1 96.5 108 LYS A C 1
ATOM 848 O O . LYS A 1 108 ? -8.242 30.906 33.25 1 96.5 108 LYS A O 1
ATOM 853 N N . SER A 1 109 ? -6.773 30.078 34.781 1 95.88 109 SER A N 1
ATOM 854 C CA . SER A 1 109 ? -5.613 30.25 33.938 1 95.88 109 SER A CA 1
ATOM 855 C C . SER A 1 109 ? -5.617 29.234 32.781 1 95.88 109 SER A C 1
ATOM 857 O O . SER A 1 109 ? -5.664 28.031 33.031 1 95.88 109 SER A O 1
ATOM 859 N N . ILE A 1 110 ? -5.555 29.75 31.547 1 95.81 110 ILE A N 1
ATOM 860 C CA . ILE A 1 110 ? -5.633 28.875 30.391 1 95.81 110 ILE A CA 1
ATOM 861 C C . ILE A 1 110 ? -4.277 28.797 29.688 1 95.81 110 ILE A C 1
ATOM 863 O O . ILE A 1 110 ? -4.004 27.875 28.938 1 95.81 110 ILE A O 1
ATOM 867 N N . TRP A 1 111 ? -3.486 29.781 29.875 1 96.81 111 TRP A N 1
ATOM 868 C CA . TRP A 1 111 ? -2.164 29.875 29.266 1 96.81 111 TRP A CA 1
ATOM 869 C C . TRP A 1 111 ? -1.247 30.781 30.062 1 96.81 111 TRP A C 1
ATOM 871 O O . TRP A 1 111 ? -1.703 31.766 30.656 1 96.81 111 TRP A O 1
ATOM 881 N N . ARG A 1 112 ? 0.002 30.469 30.047 1 96.06 112 ARG A N 1
ATOM 882 C CA . ARG A 1 112 ? 1.024 31.297 30.672 1 96.06 112 ARG A CA 1
ATOM 883 C C . ARG A 1 112 ? 2.328 31.25 29.891 1 96.06 112 ARG A C 1
ATOM 885 O O . ARG A 1 112 ? 2.699 30.203 29.359 1 96.06 112 ARG A O 1
ATOM 892 N N . ALA A 1 113 ? 2.975 32.406 29.781 1 96.31 113 ALA A N 1
ATOM 893 C CA . ALA A 1 113 ? 4.305 32.406 29.188 1 96.31 113 ALA A CA 1
ATOM 894 C C . ALA A 1 113 ? 5.312 31.688 30.078 1 96.31 113 ALA A C 1
ATOM 896 O O . ALA A 1 113 ? 5.406 31.969 31.281 1 96.31 113 ALA A O 1
ATOM 897 N N . ASP A 1 114 ? 6.023 30.828 29.562 1 92.12 114 ASP A N 1
ATOM 898 C CA . ASP A 1 114 ? 7.004 30.062 30.328 1 92.12 114 ASP A CA 1
ATOM 899 C C . ASP A 1 114 ? 8.352 30.781 30.375 1 92.12 114 ASP A C 1
ATOM 901 O O . ASP A 1 114 ? 9.109 30.75 29.406 1 92.12 114 ASP A O 1
ATOM 905 N N . THR A 1 115 ? 8.703 31.344 31.453 1 91.31 115 THR A N 1
ATOM 906 C CA . THR A 1 115 ? 9.961 32.062 31.594 1 91.31 115 THR A CA 1
ATOM 907 C C . THR A 1 115 ? 10.961 31.234 32.406 1 91.31 115 THR A C 1
ATOM 909 O O . THR A 1 115 ? 11.984 31.766 32.844 1 91.31 115 THR A O 1
ATOM 912 N N . ALA A 1 116 ? 10.633 29.984 32.5 1 86.06 116 ALA A N 1
ATOM 913 C CA . ALA A 1 116 ? 11.492 29.062 33.219 1 86.06 116 ALA A CA 1
ATOM 914 C C . ALA A 1 116 ? 11.812 29.594 34.625 1 86.06 116 ALA A C 1
ATOM 916 O O . ALA A 1 116 ? 12.969 29.578 35.062 1 86.06 116 ALA A O 1
ATOM 917 N N . GLY A 1 117 ? 10.875 30.125 35.281 1 84.75 117 GLY A N 1
ATOM 918 C CA . GLY A 1 117 ? 11.008 30.562 36.656 1 84.75 117 GLY A CA 1
ATOM 919 C C . GLY A 1 117 ? 11.625 31.938 36.812 1 84.75 117 GLY A C 1
ATOM 920 O O . GLY A 1 117 ? 11.703 32.469 37.906 1 84.75 117 GLY A O 1
ATOM 921 N N . ARG A 1 118 ? 12.047 32.531 35.719 1 89.44 118 ARG A N 1
ATOM 922 C CA . ARG A 1 118 ? 12.594 33.875 35.75 1 89.44 118 ARG A CA 1
ATOM 923 C C . ARG A 1 118 ? 11.477 34.938 35.781 1 89.44 118 ARG A C 1
ATOM 925 O O . ARG A 1 118 ? 10.352 34.656 35.375 1 89.44 118 ARG A O 1
ATOM 932 N N . ARG A 1 119 ? 11.883 36.094 36.344 1 88.38 119 ARG A N 1
ATOM 933 C CA . ARG A 1 119 ? 10.844 37.094 36.562 1 88.38 119 ARG A CA 1
ATOM 934 C C . ARG A 1 119 ? 11.109 38.344 35.688 1 88.38 119 ARG A C 1
ATOM 936 O O . ARG A 1 119 ? 11.938 39.188 36.031 1 88.38 119 ARG A O 1
ATOM 943 N N . PRO A 1 120 ? 10.352 38.5 34.656 1 94.12 120 PRO A N 1
ATOM 944 C CA . PRO A 1 120 ? 10.508 39.688 33.812 1 94.12 120 PRO A CA 1
ATOM 945 C C . PRO A 1 120 ? 10.203 40.969 34.531 1 94.12 120 PRO A C 1
ATOM 947 O O . PRO A 1 120 ? 9.391 41 35.469 1 94.12 120 PRO A O 1
ATOM 950 N N . ALA A 1 121 ? 10.789 42.062 34.125 1 95.25 121 ALA A N 1
ATOM 951 C CA . ALA A 1 121 ? 10.57 43.375 34.688 1 95.25 121 ALA A CA 1
ATOM 952 C C . ALA A 1 121 ? 9.523 44.156 33.875 1 95.25 121 ALA A C 1
ATOM 954 O O . ALA A 1 121 ? 8.844 45.031 34.438 1 95.25 121 ALA A O 1
ATOM 955 N N . PHE A 1 122 ? 9.43 43.844 32.688 1 95.44 122 PHE A N 1
ATOM 956 C CA . PHE A 1 122 ? 8.461 44.5 31.828 1 95.44 122 PHE A CA 1
ATOM 957 C C . PHE A 1 122 ? 8.203 43.688 30.562 1 95.44 122 PHE A C 1
ATOM 959 O O . PHE A 1 122 ? 8.891 42.719 30.312 1 95.44 122 PHE A O 1
ATOM 966 N N . ALA A 1 123 ? 7.215 44.031 29.828 1 97.12 123 ALA A N 1
ATOM 967 C CA . ALA A 1 123 ? 6.934 43.5 28.484 1 97.12 123 ALA A CA 1
ATOM 968 C C . ALA A 1 123 ? 7.012 44.594 27.438 1 97.12 123 ALA A C 1
ATOM 970 O O . ALA A 1 123 ? 7.066 45.781 27.766 1 97.12 123 ALA A O 1
ATOM 971 N N . ALA A 1 124 ? 7.156 44.188 26.156 1 97.06 124 ALA A N 1
ATOM 972 C CA . ALA A 1 124 ? 7.168 45.188 25.078 1 97.06 124 ALA A CA 1
ATOM 973 C C . ALA A 1 124 ? 6.766 44.531 23.75 1 97.06 124 ALA A C 1
ATOM 975 O O . ALA A 1 124 ? 7.16 43.406 23.453 1 97.06 124 ALA A O 1
ATOM 976 N N . MET A 1 125 ? 5.93 45.25 23.047 1 97.81 125 MET A N 1
ATOM 977 C CA . MET A 1 125 ? 5.68 44.938 21.641 1 97.81 125 MET A CA 1
ATOM 978 C C . MET A 1 125 ? 6.676 45.625 20.734 1 97.81 125 MET A C 1
ATOM 980 O O . MET A 1 125 ? 6.676 46.875 20.641 1 97.81 125 MET A O 1
ATOM 984 N N . LEU A 1 126 ? 7.461 44.844 20.031 1 96.56 126 LEU A N 1
ATOM 985 C CA . LEU A 1 126 ? 8.523 45.438 19.234 1 96.56 126 LEU A CA 1
ATOM 986 C C . LEU A 1 126 ? 8.039 45.719 17.812 1 96.56 126 LEU A C 1
ATOM 988 O O . LEU A 1 126 ? 7.055 45.125 17.359 1 96.56 126 LEU A O 1
ATOM 992 N N . ASP A 1 127 ? 8.773 46.5 17.141 1 95.88 127 ASP A N 1
ATOM 993 C CA . ASP A 1 127 ? 8.383 46.938 15.805 1 95.88 127 ASP A CA 1
ATOM 994 C C . ASP A 1 127 ? 8.555 45.812 14.781 1 95.88 127 ASP A C 1
ATOM 996 O O . ASP A 1 127 ? 8.031 45.875 13.672 1 95.88 127 ASP A O 1
ATOM 1000 N N . ASN A 1 128 ? 9.32 44.844 15.086 1 95.25 128 ASN A N 1
ATOM 1001 C CA . ASN A 1 128 ? 9.492 43.719 14.164 1 95.25 128 ASN A CA 1
ATOM 1002 C C . ASN A 1 128 ? 8.406 42.656 14.359 1 95.25 128 ASN A C 1
ATOM 1004 O O . ASN A 1 128 ? 8.414 41.625 13.68 1 95.25 128 ASN A O 1
ATOM 1008 N N . GLY A 1 129 ? 7.559 42.875 15.328 1 97.19 129 GLY A N 1
ATOM 1009 C CA . GLY A 1 129 ? 6.449 41.969 15.539 1 97.19 129 GLY A CA 1
ATOM 1010 C C . GLY A 1 129 ? 6.691 41 16.688 1 97.19 129 GLY A C 1
ATOM 1011 O O . GLY A 1 129 ? 5.84 40.156 16.984 1 97.19 129 GLY A O 1
ATOM 1012 N N . ASN A 1 130 ? 7.863 41.062 17.328 1 97.81 130 ASN A N 1
ATOM 1013 C CA . ASN A 1 130 ? 8.18 40.219 18.469 1 97.81 130 ASN A CA 1
ATOM 1014 C C . ASN A 1 130 ? 7.625 40.781 19.766 1 97.81 130 ASN A C 1
ATOM 1016 O O . ASN A 1 130 ? 7.82 41.969 20.062 1 97.81 130 ASN A O 1
ATOM 1020 N N . PHE A 1 131 ? 6.855 40.031 20.453 1 97.88 131 PHE A N 1
ATOM 1021 C CA . PHE A 1 131 ? 6.477 40.375 21.812 1 97.88 131 PHE A CA 1
ATOM 1022 C C . PHE A 1 131 ? 7.438 39.781 22.828 1 97.88 131 PHE A C 1
ATOM 1024 O O . PHE A 1 131 ? 7.668 38.562 22.812 1 97.88 131 PHE A O 1
ATOM 1031 N N . VAL A 1 132 ? 7.934 40.625 23.734 1 97.12 132 VAL A N 1
ATOM 1032 C CA . VAL A 1 132 ? 9.008 40.125 24.578 1 97.12 132 VAL A CA 1
ATOM 1033 C C . VAL A 1 132 ? 8.68 40.375 26.047 1 97.12 132 VAL A C 1
ATOM 1035 O O . VAL A 1 132 ? 8.008 41.375 26.359 1 97.12 132 VAL A O 1
ATOM 1038 N N . LEU A 1 133 ? 9.016 39.5 26.891 1 97 133 LEU A N 1
ATOM 1039 C CA . LEU A 1 133 ? 9.18 39.719 28.328 1 97 133 LEU A CA 1
ATOM 1040 C C . LEU A 1 133 ? 10.656 39.844 28.688 1 97 133 LEU A C 1
ATOM 1042 O O . LEU A 1 133 ? 11.445 38.906 28.438 1 97 133 LEU A O 1
ATOM 1046 N N . ALA A 1 134 ? 10.961 40.969 29.219 1 95.62 134 ALA A N 1
ATOM 1047 C CA . ALA A 1 134 ? 12.383 41.25 29.391 1 95.62 134 ALA A CA 1
ATOM 1048 C C . ALA A 1 134 ? 12.688 41.594 30.844 1 95.62 134 ALA A C 1
ATOM 1050 O O . ALA A 1 134 ? 11.789 41.938 31.609 1 95.62 134 ALA A O 1
ATOM 1051 N N . ASN A 1 135 ? 13.977 41.438 31.172 1 93.94 135 ASN A N 1
ATOM 1052 C CA . ASN A 1 135 ? 14.445 41.906 32.469 1 93.94 135 ASN A CA 1
ATOM 1053 C C . ASN A 1 135 ? 14.922 43.344 32.406 1 93.94 135 ASN A C 1
ATOM 1055 O O . ASN A 1 135 ? 14.727 44.031 31.406 1 93.94 135 ASN A O 1
ATOM 1059 N N . TYR A 1 136 ? 15.523 43.781 33.531 1 90.62 136 TYR A N 1
ATOM 1060 C CA . TYR A 1 136 ? 15.938 45.156 33.625 1 90.62 136 TYR A CA 1
ATOM 1061 C C . TYR A 1 136 ? 17.094 45.438 32.688 1 90.62 136 TYR A C 1
ATOM 1063 O O . TYR A 1 136 ? 17.281 46.594 32.25 1 90.62 136 TYR A O 1
ATOM 1071 N N . ASP A 1 137 ? 17.844 44.406 32.344 1 90.56 137 ASP A N 1
ATOM 1072 C CA . ASP A 1 137 ? 18.969 44.562 31.422 1 90.56 137 ASP A CA 1
ATOM 1073 C C . ASP A 1 137 ? 18.516 44.438 29.969 1 90.56 137 ASP A C 1
ATOM 1075 O O . ASP A 1 137 ? 19.344 44.406 29.047 1 90.56 137 ASP A O 1
ATOM 1079 N N . SER A 1 138 ? 17.234 44.219 29.781 1 86.31 138 SER A N 1
ATOM 1080 C CA . SER A 1 138 ? 16.609 44.156 28.469 1 86.31 138 SER A CA 1
ATOM 1081 C C . SER A 1 138 ? 16.906 42.844 27.766 1 86.31 138 SER A C 1
ATOM 1083 O O . SER A 1 138 ? 16.891 42.75 26.547 1 86.31 138 SER A O 1
ATOM 1085 N N . ASP A 1 139 ? 17.297 41.969 28.609 1 92.12 139 ASP A N 1
ATOM 1086 C CA . ASP A 1 139 ? 17.391 40.594 28.078 1 92.12 139 ASP A CA 1
ATOM 1087 C C . ASP A 1 139 ? 16 39.969 27.984 1 92.12 139 ASP A C 1
ATOM 1089 O O . ASP A 1 139 ? 15.203 40.031 28.922 1 92.12 139 ASP A O 1
ATOM 1093 N N . ASN A 1 140 ? 15.789 39.312 26.812 1 93.69 140 ASN A N 1
ATOM 1094 C CA . ASN A 1 140 ? 14.508 38.625 26.656 1 93.69 140 ASN A CA 1
ATOM 1095 C C . ASN A 1 140 ? 14.453 37.344 27.469 1 93.69 140 ASN A C 1
ATOM 1097 O O . ASN A 1 140 ? 15.305 36.469 27.328 1 93.69 140 ASN A O 1
ATOM 1101 N N . LEU A 1 141 ? 13.445 37.188 28.281 1 95.69 141 LEU A N 1
ATOM 1102 C CA . LEU A 1 141 ? 13.211 35.969 29.062 1 95.69 141 LEU A CA 1
ATOM 1103 C C . LEU A 1 141 ? 12.188 35.062 28.391 1 95.69 141 LEU A C 1
ATOM 1105 O O . LEU A 1 141 ? 12.133 33.875 28.641 1 95.69 141 LEU A O 1
ATOM 1109 N N . TRP A 1 142 ? 11.414 35.625 27.625 1 96.5 142 TRP A N 1
ATOM 1110 C CA . TRP A 1 142 ? 10.43 35 26.766 1 96.5 142 TRP A CA 1
ATOM 1111 C C . TRP A 1 142 ? 10.109 35.875 25.562 1 96.5 142 TRP A C 1
ATOM 1113 O O . TRP A 1 142 ? 10.094 37.125 25.672 1 96.5 142 TRP A O 1
ATOM 1123 N N . ASP A 1 143 ? 9.875 35.312 24.422 1 96.94 143 ASP A N 1
ATOM 1124 C CA . ASP A 1 143 ? 9.469 36.094 23.266 1 96.94 143 ASP A CA 1
ATOM 1125 C C . ASP A 1 143 ? 8.648 35.25 22.297 1 96.94 143 ASP A C 1
ATOM 1127 O O . ASP A 1 143 ? 8.797 34.031 22.234 1 96.94 143 ASP A O 1
ATOM 1131 N N . SER A 1 144 ? 7.785 35.844 21.578 1 97.88 144 SER A N 1
ATOM 1132 C CA . SER A 1 144 ? 6.883 35.156 20.656 1 97.88 144 SER A CA 1
ATOM 1133 C C . SER A 1 144 ? 7.645 34.562 19.484 1 97.88 144 SER A C 1
ATOM 1135 O O . SER A 1 144 ? 7.219 33.562 18.906 1 97.88 144 SER A O 1
ATOM 1137 N N . PHE A 1 145 ? 8.797 35.094 19.109 1 97.75 145 PHE A N 1
ATOM 1138 C CA . PHE A 1 145 ? 9.578 34.594 17.969 1 97.75 145 PHE A CA 1
ATOM 1139 C C . PHE A 1 145 ? 10.125 33.219 18.266 1 97.75 145 PHE A C 1
ATOM 1141 O O . PHE A 1 145 ? 10.312 32.406 17.344 1 97.75 145 PHE A O 1
ATOM 1148 N N . SER A 1 146 ? 10.312 32.906 19.516 1 96 146 SER A N 1
ATOM 1149 C CA . SER A 1 146 ? 10.852 31.594 19.891 1 96 146 SER A CA 1
ATOM 1150 C C . SER A 1 146 ? 9.734 30.562 20.062 1 96 146 SER A C 1
ATOM 1152 O O . SER A 1 146 ? 10 29.375 20.25 1 96 146 SER A O 1
ATOM 1154 N N . GLN A 1 147 ? 8.531 31.016 19.969 1 95.69 147 GLN A N 1
ATOM 1155 C CA . GLN A 1 147 ? 7.355 30.156 20.078 1 95.69 147 GLN A CA 1
ATOM 1156 C C . GLN A 1 147 ? 6.402 30.375 18.906 1 95.69 147 GLN A C 1
ATOM 1158 O O . GLN A 1 147 ? 5.25 30.766 19.094 1 95.69 147 GLN A O 1
ATOM 1163 N N . PRO A 1 148 ? 6.883 30.016 17.797 1 96.94 148 PRO A N 1
ATOM 1164 C CA . PRO A 1 148 ? 6.027 30.312 16.641 1 96.94 148 PRO A CA 1
ATOM 1165 C C . PRO A 1 148 ? 4.789 29.422 16.578 1 96.94 148 PRO A C 1
ATOM 1167 O O . PRO A 1 148 ? 4.766 28.359 17.203 1 96.94 148 PRO A O 1
ATOM 1170 N N . THR A 1 149 ? 3.725 29.859 15.914 1 97.44 149 THR A N 1
ATOM 1171 C CA . THR A 1 149 ? 2.547 29.047 15.609 1 97.44 149 THR A CA 1
ATOM 1172 C C . THR A 1 149 ? 2.566 28.578 14.156 1 97.44 149 THR A C 1
ATOM 1174 O O . THR A 1 149 ? 3.17 27.562 13.836 1 97.44 149 THR A O 1
ATOM 1177 N N . ASP A 1 150 ? 2.018 29.391 13.195 1 98.44 150 ASP A N 1
ATOM 1178 C CA . ASP A 1 150 ? 2.018 29 11.797 1 98.44 150 ASP A CA 1
ATOM 1179 C C . ASP A 1 150 ? 2.715 30.047 10.93 1 98.44 150 ASP A C 1
ATOM 1181 O O . ASP A 1 150 ? 2.875 29.844 9.719 1 98.44 150 ASP A O 1
ATOM 1185 N N . THR A 1 151 ? 3.172 31.156 11.523 1 98.69 151 THR A N 1
ATOM 1186 C CA . THR A 1 151 ? 3.658 32.281 10.766 1 98.69 151 THR A CA 1
ATOM 1187 C C . THR A 1 151 ? 5.004 32.781 11.297 1 98.69 151 THR A C 1
ATOM 1189 O O . THR A 1 151 ? 5.234 32.75 12.508 1 98.69 151 THR A O 1
ATOM 1192 N N . ILE A 1 152 ? 5.852 33.188 10.406 1 98.31 152 ILE A N 1
ATOM 1193 C CA . ILE A 1 152 ? 7.09 33.844 10.805 1 98.31 152 ILE A CA 1
ATOM 1194 C C . ILE A 1 152 ? 7.18 35.219 10.133 1 98.31 152 ILE A C 1
ATOM 1196 O O . ILE A 1 152 ? 6.562 35.469 9.086 1 98.31 152 ILE A O 1
ATOM 1200 N N . LEU A 1 153 ? 7.934 36.062 10.734 1 97.94 153 LEU A N 1
ATOM 1201 C CA . LEU A 1 153 ? 8.117 37.438 10.297 1 97.94 153 LEU A CA 1
ATOM 1202 C C . LEU A 1 153 ? 9.586 37.75 10.023 1 97.94 153 LEU A C 1
ATOM 1204 O O . LEU A 1 153 ? 10.461 36.969 10.43 1 97.94 153 LEU A O 1
ATOM 1208 N N . PRO A 1 154 ? 9.812 38.875 9.305 1 96.31 154 PRO A N 1
ATOM 1209 C CA . PRO A 1 154 ? 11.211 39.25 9.109 1 96.31 154 PRO A CA 1
ATOM 1210 C C . PRO A 1 154 ? 11.977 39.375 10.43 1 96.31 154 PRO A C 1
ATOM 1212 O O . PRO A 1 154 ? 11.422 39.844 11.422 1 96.31 154 PRO A O 1
ATOM 1215 N N . ALA A 1 155 ? 13.25 38.969 10.406 1 95.06 155 ALA A N 1
ATOM 1216 C CA . ALA A 1 155 ? 14.172 39 11.539 1 95.06 155 ALA A CA 1
ATOM 1217 C C . ALA A 1 155 ? 13.953 37.781 12.453 1 95.06 155 ALA A C 1
ATOM 1219 O O . ALA A 1 155 ? 14.633 37.656 13.477 1 95.06 155 ALA A O 1
ATOM 1220 N N . GLN A 1 156 ? 13.016 37 12.18 1 97.38 156 GLN A N 1
ATOM 1221 C CA . GLN A 1 156 ? 12.781 35.781 12.977 1 97.38 156 GLN A CA 1
ATOM 1222 C C . GLN A 1 156 ? 13.664 34.656 12.5 1 97.38 156 GLN A C 1
ATOM 1224 O O . GLN A 1 156 ? 13.938 34.531 11.305 1 97.38 156 GLN A O 1
ATOM 1229 N N . THR A 1 157 ? 14.102 33.844 13.438 1 97.38 157 THR A N 1
ATOM 1230 C CA . THR A 1 157 ? 14.93 32.688 13.156 1 97.38 157 THR A CA 1
ATOM 1231 C C . THR A 1 157 ? 14.328 31.438 13.797 1 97.38 157 THR A C 1
ATOM 1233 O O . THR A 1 157 ? 13.891 31.469 14.945 1 97.38 157 THR A O 1
ATOM 1236 N N . LEU A 1 158 ? 14.266 30.391 13.031 1 98 158 LEU A N 1
ATOM 1237 C CA . LEU A 1 158 ? 13.867 29.094 13.539 1 98 158 LEU A CA 1
ATOM 1238 C C . LEU A 1 158 ? 15.078 28.188 13.75 1 98 158 LEU A C 1
ATOM 1240 O O . LEU A 1 158 ? 15.859 27.969 12.82 1 98 158 LEU A O 1
ATOM 1244 N N . ILE A 1 159 ? 15.172 27.688 14.938 1 97.19 159 ILE A N 1
ATOM 1245 C CA . ILE A 1 159 ? 16.297 26.828 15.258 1 97.19 159 ILE A CA 1
ATOM 1246 C C . ILE A 1 159 ? 15.906 25.375 15.109 1 97.19 159 ILE A C 1
ATOM 1248 O O . ILE A 1 159 ? 14.734 25.062 14.875 1 97.19 159 ILE A O 1
ATOM 1252 N N . GLN A 1 160 ? 16.922 24.5 15.188 1 96.81 160 GLN A N 1
ATOM 1253 C CA . GLN A 1 160 ? 16.625 23.078 15.133 1 96.81 160 GLN A CA 1
ATOM 1254 C C . GLN A 1 160 ? 15.625 22.672 16.203 1 96.81 160 GLN A C 1
ATOM 1256 O O . GLN A 1 160 ? 15.703 23.141 17.344 1 96.81 160 GLN A O 1
ATOM 1261 N N . GLY A 1 161 ? 14.641 21.891 15.727 1 95.19 161 GLY A N 1
ATOM 1262 C CA . GLY A 1 161 ? 13.586 21.469 16.641 1 95.19 161 GLY A CA 1
ATOM 1263 C C . GLY A 1 161 ? 12.344 22.344 16.562 1 95.19 161 GLY A C 1
ATOM 1264 O O . GLY A 1 161 ? 11.281 21.969 17.062 1 95.19 161 GLY A O 1
ATOM 1265 N N . SER A 1 162 ? 12.438 23.516 15.914 1 95.75 162 SER A N 1
ATOM 1266 C CA . SER A 1 162 ? 11.297 24.406 15.766 1 95.75 162 SER A CA 1
ATOM 1267 C C . SER A 1 162 ? 10.281 23.859 14.773 1 95.75 162 SER A C 1
ATOM 1269 O O . SER A 1 162 ? 10.641 23.125 13.852 1 95.75 162 SER A O 1
ATOM 1271 N N . LYS A 1 163 ? 9.031 24.25 15.039 1 96.06 163 LYS A N 1
ATOM 1272 C CA . LYS A 1 163 ? 7.945 23.797 14.164 1 96.06 163 LYS A CA 1
ATOM 1273 C C . LYS A 1 163 ? 6.977 24.938 13.875 1 96.06 163 LYS A C 1
ATOM 1275 O O . LYS A 1 163 ? 6.691 25.766 14.75 1 96.06 163 LYS A O 1
ATOM 1280 N N . LEU A 1 164 ? 6.582 25.047 12.688 1 98.12 164 LEU A N 1
ATOM 1281 C CA . LEU A 1 164 ? 5.363 25.766 12.32 1 98.12 164 LEU A CA 1
ATOM 1282 C C . LEU A 1 164 ? 4.223 24.781 12.062 1 98.12 164 LEU A C 1
ATOM 1284 O O . LEU A 1 164 ? 4.383 23.812 11.32 1 98.12 164 LEU A O 1
ATOM 1288 N N . ILE A 1 165 ? 3.111 24.984 12.664 1 97.69 165 ILE A N 1
ATOM 1289 C CA . ILE A 1 165 ? 1.966 24.094 12.508 1 97.69 165 ILE A CA 1
ATOM 1290 C C . ILE A 1 165 ? 0.804 24.859 11.875 1 97.69 165 ILE A C 1
ATOM 1292 O O . ILE A 1 165 ? 0.385 25.891 12.398 1 97.69 165 ILE A O 1
ATOM 1296 N N . ALA A 1 166 ? 0.318 24.344 10.852 1 98.19 166 ALA A N 1
ATOM 1297 C CA . ALA A 1 166 ? -0.791 24.984 10.156 1 98.19 166 ALA A CA 1
ATOM 1298 C C . ALA A 1 166 ? -2.057 24.969 11.008 1 98.19 166 ALA A C 1
ATOM 1300 O O . ALA A 1 166 ? -2.229 24.109 11.867 1 98.19 166 ALA A O 1
ATOM 1301 N N . ARG A 1 167 ? -2.848 25.984 10.75 1 96.69 167 ARG A N 1
ATOM 1302 C CA . ARG A 1 167 ? -4.164 25.938 11.383 1 96.69 167 ARG A CA 1
ATOM 1303 C C . ARG A 1 167 ? -5.07 24.922 10.695 1 96.69 167 ARG A C 1
ATOM 1305 O O . ARG A 1 167 ? -4.766 24.453 9.602 1 96.69 167 ARG A O 1
ATOM 1312 N N . TYR A 1 168 ? -6.18 24.594 11.32 1 95.5 168 TYR A N 1
ATOM 1313 C CA . TYR A 1 168 ? -7.059 23.516 10.875 1 95.5 168 TYR A CA 1
ATOM 1314 C C . TYR A 1 168 ? -7.766 23.891 9.586 1 95.5 168 TYR A C 1
ATOM 1316 O O . TYR A 1 168 ? -7.852 23.078 8.656 1 95.5 168 TYR A O 1
ATOM 1324 N N . SER A 1 169 ? -8.305 25.062 9.547 1 93 169 SER A N 1
ATOM 1325 C CA . SER A 1 169 ? -8.977 25.578 8.359 1 93 169 SER A CA 1
ATOM 1326 C C . SER A 1 169 ? -8.898 27.109 8.297 1 93 169 SER A C 1
ATOM 1328 O O . SER A 1 169 ? -8.266 27.734 9.156 1 93 169 SER A O 1
ATOM 1330 N N . THR A 1 170 ? -9.516 27.641 7.305 1 89 170 THR A N 1
ATOM 1331 C CA . THR A 1 170 ? -9.508 29.094 7.164 1 89 170 THR A CA 1
ATOM 1332 C C . THR A 1 170 ? -10.227 29.75 8.336 1 89 170 THR A C 1
ATOM 1334 O O . THR A 1 170 ? -9.852 30.844 8.758 1 89 170 THR A O 1
ATOM 1337 N N . LYS A 1 171 ? -11.148 29.047 8.891 1 86.25 171 LYS A N 1
ATOM 1338 C CA . LYS A 1 171 ? -12 29.641 9.914 1 86.25 171 LYS A CA 1
ATOM 1339 C C . LYS A 1 171 ? -11.68 29.078 11.297 1 86.25 171 LYS A C 1
ATOM 1341 O O . LYS A 1 171 ? -12.109 29.625 12.312 1 86.25 171 LYS A O 1
ATOM 1346 N N . ASN A 1 172 ? -11.008 28.047 11.336 1 92.69 172 ASN A N 1
ATOM 1347 C CA . ASN A 1 172 ? -10.656 27.359 12.578 1 92.69 172 ASN A CA 1
ATOM 1348 C C . ASN A 1 172 ? -9.156 27.453 12.852 1 92.69 172 ASN A C 1
ATOM 1350 O O . ASN A 1 172 ? -8.352 26.812 12.172 1 92.69 172 ASN A O 1
ATOM 1354 N N . TYR A 1 173 ? -8.758 28.141 13.891 1 95.12 173 TYR A N 1
ATOM 1355 C CA . TYR A 1 173 ? -7.359 28.453 14.172 1 95.12 173 TYR A CA 1
ATOM 1356 C C . TYR A 1 173 ? -6.684 27.312 14.93 1 95.12 173 TYR A C 1
ATOM 1358 O O . TYR A 1 173 ? -5.473 27.344 15.141 1 95.12 173 TYR A O 1
ATOM 1366 N N . SER A 1 174 ? -7.5 26.328 15.273 1 94.75 174 SER A N 1
ATOM 1367 C CA . SER A 1 174 ? -6.891 25.219 15.992 1 94.75 174 SER A CA 1
ATOM 1368 C C . SER A 1 174 ? -5.828 24.531 15.141 1 94.75 174 SER A C 1
ATOM 1370 O O . SER A 1 174 ? -5.754 24.75 13.93 1 94.75 174 SER A O 1
ATOM 1372 N N . THR A 1 175 ? -5.051 23.719 15.781 1 95.62 175 THR A N 1
ATOM 1373 C CA . THR A 1 175 ? -3.934 23.047 15.117 1 95.62 175 THR A CA 1
ATOM 1374 C C . THR A 1 175 ? -4.434 22.141 14.008 1 95.62 175 THR A C 1
ATOM 1376 O O . THR A 1 175 ? -5.406 21.406 14.195 1 95.62 175 THR A O 1
ATOM 1379 N N . GLY A 1 176 ? -3.766 22.266 12.875 1 96.25 176 GLY A N 1
ATOM 1380 C CA . GLY A 1 176 ? -4.062 21.406 11.75 1 96.25 176 GLY A CA 1
ATOM 1381 C C . GLY A 1 176 ? -3.064 20.266 11.602 1 96.25 176 GLY A C 1
ATOM 1382 O O . GLY A 1 176 ? -2.354 19.922 12.547 1 96.25 176 GLY A O 1
ATOM 1383 N N . ARG A 1 177 ? -3.031 19.703 10.406 1 95.5 177 ARG A N 1
ATOM 1384 C CA . ARG A 1 177 ? -2.279 18.453 10.25 1 95.5 177 ARG A CA 1
ATOM 1385 C C . ARG A 1 177 ? -0.941 18.703 9.562 1 95.5 177 ARG A C 1
ATOM 1387 O O . ARG A 1 177 ? -0.127 17.781 9.43 1 95.5 177 ARG A O 1
ATOM 1394 N N . PHE A 1 178 ? -0.691 19.891 9.094 1 97.75 178 PHE A N 1
ATOM 1395 C CA . PHE A 1 178 ? 0.538 20.141 8.344 1 97.75 178 PHE A CA 1
ATOM 1396 C C . PHE A 1 178 ? 1.59 20.797 9.234 1 97.75 178 PHE A C 1
ATOM 1398 O O . PHE A 1 178 ? 1.268 21.656 10.055 1 97.75 178 PHE A O 1
ATOM 1405 N N . VAL A 1 179 ? 2.84 20.391 9.008 1 97.88 179 VAL A N 1
ATOM 1406 C CA . VAL A 1 179 ? 3.92 20.906 9.844 1 97.88 179 VAL A CA 1
ATOM 1407 C C . VAL A 1 179 ? 5.129 21.25 8.977 1 97.88 179 VAL A C 1
ATOM 1409 O O . VAL A 1 179 ? 5.434 20.531 8.023 1 97.88 179 VAL A O 1
ATOM 1412 N N . PHE A 1 180 ? 5.664 22.375 9.211 1 98.12 180 PHE A N 1
ATOM 1413 C CA . PHE A 1 180 ? 6.969 22.812 8.742 1 98.12 180 PHE A CA 1
ATOM 1414 C C . PHE A 1 180 ? 8 22.734 9.859 1 98.12 180 PHE A C 1
ATOM 1416 O O . PHE A 1 180 ? 7.891 23.438 10.867 1 98.12 180 PHE A O 1
ATOM 1423 N N . THR A 1 181 ? 9.078 21.859 9.695 1 97.5 181 THR A N 1
ATOM 1424 C CA . THR A 1 181 ? 9.938 21.625 10.844 1 97.5 181 THR A CA 1
ATOM 1425 C C . THR A 1 181 ? 11.398 21.469 10.414 1 97.5 181 THR A C 1
ATOM 1427 O O . THR A 1 181 ? 11.68 20.875 9.375 1 97.5 181 THR A O 1
ATOM 1430 N N . LEU A 1 182 ? 12.219 22.141 11.148 1 97.81 182 LEU A N 1
ATOM 1431 C CA . LEU A 1 182 ? 13.648 21.859 11.062 1 97.81 182 LEU A CA 1
ATOM 1432 C C . LEU A 1 182 ? 14.055 20.797 12.07 1 97.81 182 LEU A C 1
ATOM 1434 O O . LEU A 1 182 ? 14.164 21.078 13.266 1 97.81 182 LEU A O 1
ATOM 1438 N N . LYS A 1 183 ? 14.289 19.656 11.578 1 96.31 183 LYS A N 1
ATOM 1439 C CA . LYS A 1 183 ? 14.57 18.516 12.438 1 96.31 183 LYS A CA 1
ATOM 1440 C C . LYS A 1 183 ? 15.945 18.641 13.094 1 96.31 183 LYS A C 1
ATOM 1442 O O . LYS A 1 183 ? 16.766 19.469 12.68 1 96.31 183 LYS A O 1
ATOM 1447 N N . SER A 1 184 ? 16.156 17.828 14.117 1 95.38 184 SER A N 1
ATOM 1448 C CA . SER A 1 184 ? 17.406 17.891 14.875 1 95.38 184 SER A CA 1
ATOM 1449 C C . SER A 1 184 ? 18.594 17.484 14.016 1 95.38 184 SER A C 1
ATOM 1451 O O . SER A 1 184 ? 19.719 17.875 14.273 1 95.38 184 SER A O 1
ATOM 1453 N N . ASP A 1 185 ? 18.312 16.734 13 1 95 185 ASP A N 1
ATOM 1454 C CA . ASP A 1 185 ? 19.406 16.266 12.141 1 95 185 ASP A CA 1
ATOM 1455 C C . ASP A 1 185 ? 19.75 17.312 11.094 1 95 185 ASP A C 1
ATOM 1457 O O . ASP A 1 185 ? 20.688 17.141 10.32 1 95 185 ASP A O 1
ATOM 1461 N N . GLY A 1 186 ? 18.906 18.391 11.055 1 96.75 186 GLY A N 1
ATOM 1462 C CA . GLY A 1 186 ? 19.219 19.5 10.156 1 96.75 186 GLY A CA 1
ATOM 1463 C C . GLY A 1 186 ? 18.375 19.469 8.883 1 96.75 186 GLY A C 1
ATOM 1464 O O . GLY A 1 186 ? 18.484 20.391 8.062 1 96.75 186 GLY A O 1
ATOM 1465 N N . ASN A 1 187 ? 17.625 18.453 8.758 1 97.25 187 ASN A N 1
ATOM 1466 C CA . ASN A 1 187 ? 16.75 18.391 7.594 1 97.25 187 ASN A CA 1
ATOM 1467 C C . ASN A 1 187 ? 15.508 19.25 7.789 1 97.25 187 ASN A C 1
ATOM 1469 O O . ASN A 1 187 ? 14.844 19.156 8.828 1 97.25 187 ASN A O 1
ATOM 1473 N N . LEU A 1 188 ? 15.234 20.141 6.809 1 98.12 188 LEU A N 1
ATOM 1474 C CA . LEU A 1 188 ? 13.992 20.906 6.793 1 98.12 188 LEU A CA 1
ATOM 1475 C C . LEU A 1 188 ? 12.906 20.172 6.008 1 98.12 188 LEU A C 1
ATOM 1477 O O . LEU A 1 188 ? 13.125 19.797 4.855 1 98.12 188 LEU A O 1
ATOM 1481 N N . GLU A 1 189 ? 11.711 20 6.648 1 97.81 189 GLU A N 1
ATOM 1482 C CA . GLU A 1 189 ? 10.719 19.156 6 1 97.81 189 GLU A CA 1
ATOM 1483 C C . GLU A 1 189 ? 9.32 19.75 6.133 1 97.81 189 GLU A C 1
ATOM 1485 O O . GLU A 1 189 ? 9.031 20.484 7.086 1 97.81 189 GLU A O 1
ATOM 1490 N N . LEU A 1 190 ? 8.555 19.531 5.164 1 98.19 190 LEU A N 1
ATOM 1491 C CA . LEU A 1 190 ? 7.105 19.688 5.215 1 98.19 190 LEU A CA 1
ATOM 1492 C C . LEU A 1 190 ? 6.43 18.328 5.336 1 98.19 190 LEU A C 1
ATOM 1494 O O . LEU A 1 190 ? 6.645 17.438 4.5 1 98.19 190 LEU A O 1
ATOM 1498 N N . CYS A 1 191 ? 5.641 18.156 6.422 1 97.44 191 CYS A N 1
ATOM 1499 C CA . CYS A 1 191 ? 5.043 16.859 6.688 1 97.44 191 CYS A CA 1
ATOM 1500 C C . CYS A 1 191 ? 3.59 17 7.125 1 97.44 191 CYS A C 1
ATOM 1502 O O . CYS A 1 191 ? 3.154 18.094 7.492 1 97.44 191 CYS A O 1
ATOM 1504 N N . THR A 1 192 ? 2.879 15.93 6.988 1 96.62 192 THR A N 1
ATOM 1505 C CA . THR A 1 192 ? 1.618 15.773 7.711 1 96.62 192 THR A CA 1
ATOM 1506 C C . THR A 1 192 ? 1.843 15.086 9.055 1 96.62 192 THR A C 1
ATOM 1508 O O . THR A 1 192 ? 2.832 14.375 9.234 1 96.62 192 THR A O 1
ATOM 1511 N N . THR A 1 193 ? 0.952 15.398 9.93 1 93.88 193 THR A N 1
ATOM 1512 C CA . THR A 1 193 ? 0.978 14.703 11.203 1 93.88 193 THR A CA 1
ATOM 1513 C C . THR A 1 193 ? -0.058 13.578 11.234 1 93.88 193 THR A C 1
ATOM 1515 O O . THR A 1 193 ? -0.974 13.555 10.406 1 93.88 193 THR A O 1
ATOM 1518 N N . ALA A 1 194 ? 0.19 12.641 12.148 1 90.31 194 ALA A N 1
ATOM 1519 C CA . ALA A 1 194 ? -0.852 11.641 12.391 1 90.31 194 ALA A CA 1
ATOM 1520 C C . ALA A 1 194 ? -2.018 12.25 13.164 1 90.31 194 ALA A C 1
ATOM 1522 O O . ALA A 1 194 ? -2.254 11.898 14.328 1 90.31 194 ALA A O 1
ATOM 1523 N N . PHE A 1 195 ? -2.664 13.109 12.5 1 88.31 195 PHE A N 1
ATOM 1524 C CA . PHE A 1 195 ? -3.732 13.883 13.117 1 88.31 195 PHE A CA 1
ATOM 1525 C C . PHE A 1 195 ? -4.773 12.969 13.75 1 88.31 195 PHE A C 1
ATOM 1527 O O . PHE A 1 195 ? -5.227 12.008 13.117 1 88.31 195 PHE A O 1
ATOM 1534 N N . PRO A 1 196 ? -5.117 13.164 14.938 1 89.25 196 PRO A N 1
ATOM 1535 C CA . PRO A 1 196 ? -4.965 14.406 15.703 1 89.25 196 PRO A CA 1
ATOM 1536 C C . PRO A 1 196 ? -3.689 14.422 16.547 1 89.25 196 PRO A C 1
ATOM 1538 O O . PRO A 1 196 ? -3.486 15.344 17.344 1 89.25 196 PRO A O 1
ATOM 1541 N N . PHE A 1 197 ? -2.889 13.469 16.312 1 88.06 197 PHE A N 1
ATOM 1542 C CA . PHE A 1 197 ? -1.63 13.461 17.047 1 88.06 197 PHE A CA 1
ATOM 1543 C C . PHE A 1 197 ? -0.586 14.32 16.344 1 88.06 197 PHE A C 1
ATOM 1545 O O . PHE A 1 197 ? -0.766 14.695 15.18 1 88.06 197 PHE A O 1
ATOM 1552 N N . ASP A 1 198 ? 0.533 14.555 17.031 1 86.44 198 ASP A N 1
ATOM 1553 C CA . ASP A 1 198 ? 1.436 15.594 16.531 1 86.44 198 ASP A CA 1
ATOM 1554 C C . ASP A 1 198 ? 2.711 14.977 15.969 1 86.44 198 ASP A C 1
ATOM 1556 O O . ASP A 1 198 ? 3.602 15.695 15.508 1 86.44 198 ASP A O 1
ATOM 1560 N N . TYR A 1 199 ? 2.717 13.719 15.945 1 87.31 199 TYR A N 1
ATOM 1561 C CA . TYR A 1 199 ? 3.932 13.148 15.359 1 87.31 199 TYR A CA 1
ATOM 1562 C C . TYR A 1 199 ? 3.809 13.031 13.852 1 87.31 199 TYR A C 1
ATOM 1564 O O . TYR A 1 199 ? 2.703 12.93 13.312 1 87.31 199 TYR A O 1
ATOM 1572 N N . ASP A 1 200 ? 4.988 13.031 13.258 1 82.5 200 ASP A N 1
ATOM 1573 C CA . ASP A 1 200 ? 5.051 13.078 11.797 1 82.5 200 ASP A CA 1
ATOM 1574 C C . ASP A 1 200 ? 4.527 11.781 11.188 1 82.5 200 ASP A C 1
ATOM 1576 O O . ASP A 1 200 ? 4.75 10.703 11.727 1 82.5 200 ASP A O 1
ATOM 1580 N N . ASP A 1 201 ? 3.959 12.039 10.031 1 87.69 201 ASP A N 1
ATOM 1581 C CA . ASP A 1 201 ? 3.414 10.906 9.281 1 87.69 201 ASP A CA 1
ATOM 1582 C C . ASP A 1 201 ? 4.031 10.82 7.891 1 87.69 201 ASP A C 1
ATOM 1584 O O . ASP A 1 201 ? 5.012 10.094 7.688 1 87.69 201 ASP A O 1
ATOM 1588 N N . SER A 1 202 ? 3.637 11.664 7.047 1 92.25 202 SER A N 1
ATOM 1589 C CA . SER A 1 202 ? 4.16 11.664 5.684 1 92.25 202 SER A CA 1
ATOM 1590 C C . SER A 1 202 ? 4.773 13.016 5.328 1 92.25 202 SER A C 1
ATOM 1592 O O . SER A 1 202 ? 4.117 14.055 5.445 1 92.25 202 SER A O 1
ATOM 1594 N N . CYS A 1 203 ? 6.062 12.969 4.922 1 96.31 203 CYS A N 1
ATOM 1595 C CA . CYS A 1 203 ? 6.711 14.203 4.5 1 96.31 203 CYS A CA 1
ATOM 1596 C C . CYS A 1 203 ? 6.676 14.344 2.98 1 96.31 203 CYS A C 1
ATOM 1598 O O . CYS A 1 203 ? 6.977 13.391 2.258 1 96.31 203 CYS A O 1
ATOM 1600 N N . TYR A 1 204 ? 6.281 15.484 2.539 1 97.25 204 TYR A N 1
ATOM 1601 C CA . TYR A 1 204 ? 6.062 15.648 1.106 1 97.25 204 TYR A CA 1
ATOM 1602 C C . TYR A 1 204 ? 7.086 16.609 0.505 1 97.25 204 TYR A C 1
ATOM 1604 O O . TYR A 1 204 ? 7.121 16.797 -0.711 1 97.25 204 TYR A O 1
ATOM 1612 N N . TRP A 1 205 ? 7.906 17.156 1.279 1 97.44 205 TRP A N 1
ATOM 1613 C CA . TRP A 1 205 ? 9.039 17.969 0.829 1 97.44 205 TRP A CA 1
ATOM 1614 C C . TRP A 1 205 ? 10.188 17.891 1.83 1 97.44 205 TRP A C 1
ATOM 1616 O O . TRP A 1 205 ? 9.961 17.875 3.043 1 97.44 205 TRP A O 1
ATOM 1626 N N . SER A 1 206 ? 11.375 17.859 1.375 1 97 206 SER A N 1
ATOM 1627 C CA . SER A 1 206 ? 12.57 17.812 2.203 1 97 206 SER A CA 1
ATOM 1628 C C . SER A 1 206 ? 13.711 18.609 1.564 1 97 206 SER A C 1
ATOM 1630 O O . SER A 1 206 ? 13.898 18.562 0.346 1 97 206 SER A O 1
ATOM 1632 N N . SER A 1 207 ? 14.445 19.312 2.4 1 96.81 207 SER A N 1
ATOM 1633 C CA . SER A 1 207 ? 15.602 20.062 1.908 1 96.81 207 SER A CA 1
ATOM 1634 C C . SER A 1 207 ? 16.797 19.156 1.671 1 96.81 207 SER A C 1
ATOM 1636 O O . SER A 1 207 ? 17.766 19.547 1.027 1 96.81 207 SER A O 1
ATOM 1638 N N . LYS A 1 208 ? 16.781 17.906 2.189 1 96.56 208 LYS A N 1
ATOM 1639 C CA . LYS A 1 208 ? 17.859 16.938 2.074 1 96.56 208 LYS A CA 1
ATOM 1640 C C . LYS A 1 208 ? 19.172 17.5 2.598 1 96.56 208 LYS A C 1
ATOM 1642 O O . LYS A 1 208 ? 20.203 17.375 1.944 1 96.56 208 LYS A O 1
ATOM 1647 N N . THR A 1 209 ? 19.062 18.156 3.666 1 96.44 209 THR A N 1
ATOM 1648 C CA . THR A 1 209 ? 20.234 18.812 4.246 1 96.44 209 THR A CA 1
ATOM 1649 C C . THR A 1 209 ? 20.609 18.172 5.578 1 96.44 209 THR A C 1
ATOM 1651 O O . THR A 1 209 ? 21.094 18.859 6.484 1 96.44 209 THR A O 1
ATOM 1654 N N . GLY A 1 210 ? 20.375 16.953 5.656 1 93.5 210 GLY A N 1
ATOM 1655 C CA . GLY A 1 210 ? 20.75 16.25 6.875 1 93.5 210 GLY A CA 1
ATOM 1656 C C . GLY A 1 210 ? 22.203 16.422 7.234 1 93.5 210 GLY A C 1
ATOM 1657 O O . GLY A 1 210 ? 23.078 16.297 6.367 1 93.5 210 GLY A O 1
ATOM 1658 N N . GLY A 1 211 ? 22.438 16.734 8.531 1 94.69 211 GLY A N 1
ATOM 1659 C CA . GLY A 1 211 ? 23.797 16.875 8.992 1 94.69 211 GLY A CA 1
ATOM 1660 C C . GLY A 1 211 ? 24.344 18.281 8.797 1 94.69 211 GLY A C 1
ATOM 1661 O O . GLY A 1 211 ? 25.359 18.656 9.391 1 94.69 211 GLY A O 1
ATOM 1662 N N . SER A 1 212 ? 23.609 19.172 8.086 1 95.94 212 SER A N 1
ATOM 1663 C CA . SER A 1 212 ? 24.156 20.469 7.754 1 95.94 212 SER A CA 1
ATOM 1664 C C . SER A 1 212 ? 23.203 21.594 8.148 1 95.94 212 SER A C 1
ATOM 1666 O O . SER A 1 212 ? 23.641 22.703 8.484 1 95.94 212 SER A O 1
ATOM 1668 N N . GLY A 1 213 ? 21.953 21.328 8.008 1 97.31 213 GLY A N 1
ATOM 1669 C CA . GLY A 1 213 ? 20.984 22.375 8.328 1 97.31 213 GLY A CA 1
ATOM 1670 C C . GLY A 1 213 ? 21.047 22.812 9.773 1 97.31 213 GLY A C 1
ATOM 1671 O O . GLY A 1 213 ? 21.109 21.984 10.688 1 97.31 213 GLY A O 1
ATOM 1672 N N . PHE A 1 214 ? 21.047 24.172 9.984 1 97.31 214 PHE A N 1
ATOM 1673 C CA . PHE A 1 214 ? 21.25 24.672 11.336 1 97.31 214 PHE A CA 1
ATOM 1674 C C . PHE A 1 214 ? 20.109 25.594 11.75 1 97.31 214 PHE A C 1
ATOM 1676 O O . PHE A 1 214 ? 19.547 25.438 12.828 1 97.31 214 PHE A O 1
ATOM 1683 N N . ARG A 1 215 ? 19.766 26.562 10.922 1 97.75 215 ARG A N 1
ATOM 1684 C CA . ARG A 1 215 ? 18.656 27.453 11.25 1 97.75 215 ARG A CA 1
ATOM 1685 C C . ARG A 1 215 ? 17.984 28 9.992 1 97.75 215 ARG A C 1
ATOM 1687 O O . ARG A 1 215 ? 18.641 28.141 8.953 1 97.75 215 ARG A O 1
ATOM 1694 N N . VAL A 1 216 ? 16.734 28.266 10.086 1 98.25 216 VAL A N 1
ATOM 1695 C CA . VAL A 1 216 ? 15.992 28.953 9.039 1 98.25 216 VAL A CA 1
ATOM 1696 C C . VAL A 1 216 ? 15.898 30.438 9.367 1 98.25 216 VAL A C 1
ATOM 1698 O O . VAL A 1 216 ? 15.43 30.812 10.445 1 98.25 216 VAL A O 1
ATOM 1701 N N . ILE A 1 217 ? 16.266 31.297 8.453 1 96.94 217 ILE A N 1
ATOM 1702 C CA . ILE A 1 217 ? 16.344 32.719 8.711 1 96.94 217 ILE A CA 1
ATOM 1703 C C . ILE A 1 217 ? 15.375 33.469 7.801 1 96.94 217 ILE A C 1
ATOM 1705 O O . ILE A 1 217 ? 15.359 33.25 6.59 1 96.94 217 ILE A O 1
ATOM 1709 N N . PHE A 1 218 ? 14.562 34.156 8.398 1 97 218 PHE A N 1
ATOM 1710 C CA . PHE A 1 218 ? 13.852 35.25 7.707 1 97 218 PHE A CA 1
ATOM 1711 C C . PHE A 1 218 ? 14.531 36.594 7.93 1 97 218 PHE A C 1
ATOM 1713 O O . PHE A 1 218 ? 14.297 37.25 8.945 1 97 218 PHE A O 1
ATOM 1720 N N . ASN A 1 219 ? 15.273 36.969 7.004 1 93.38 219 ASN A N 1
ATOM 1721 C CA . ASN A 1 219 ? 16.141 38.094 7.293 1 93.38 219 ASN A CA 1
ATOM 1722 C C . ASN A 1 219 ? 15.414 39.438 7.133 1 93.38 219 ASN A C 1
ATOM 1724 O O . ASN A 1 219 ? 14.266 39.469 6.699 1 93.38 219 ASN A O 1
ATOM 1728 N N . GLN A 1 220 ? 16.062 40.438 7.445 1 90.69 220 GLN A N 1
ATOM 1729 C CA . GLN A 1 220 ? 15.445 41.75 7.496 1 90.69 220 GLN A CA 1
ATOM 1730 C C . GLN A 1 220 ? 15.102 42.25 6.098 1 90.69 220 GLN A C 1
ATOM 1732 O O . GLN A 1 220 ? 14.219 43.094 5.934 1 90.69 220 GLN A O 1
ATOM 1737 N N . SER A 1 221 ? 15.789 41.719 5.129 1 89.38 221 SER A N 1
ATOM 1738 C CA . SER A 1 221 ? 15.547 42.156 3.758 1 89.38 221 SER A CA 1
ATOM 1739 C C . SER A 1 221 ? 14.375 41.406 3.143 1 89.38 221 SER A C 1
ATOM 1741 O O . SER A 1 221 ? 13.922 41.75 2.045 1 89.38 221 SER A O 1
ATOM 1743 N N . GLY A 1 222 ? 13.93 40.406 3.809 1 92.31 222 GLY A N 1
ATOM 1744 C CA . GLY A 1 222 ? 12.758 39.688 3.34 1 92.31 222 GLY A CA 1
ATOM 1745 C C . GLY A 1 222 ? 13.078 38.344 2.736 1 92.31 222 GLY A C 1
ATOM 1746 O O . GLY A 1 222 ? 12.195 37.656 2.213 1 92.31 222 GLY A O 1
ATOM 1747 N N . GLU A 1 223 ? 14.289 37.938 2.783 1 93.56 223 GLU A N 1
ATOM 1748 C CA . GLU A 1 223 ? 14.68 36.625 2.266 1 93.56 223 GLU A CA 1
ATOM 1749 C C . GLU A 1 223 ? 14.516 35.562 3.326 1 93.56 223 GLU A C 1
ATOM 1751 O O . GLU A 1 223 ? 14.773 35.781 4.508 1 93.56 223 GLU A O 1
ATOM 1756 N N . ILE A 1 224 ? 14.094 34.406 2.852 1 96.75 224 ILE A N 1
ATOM 1757 C CA . ILE A 1 224 ? 13.984 33.25 3.74 1 96.75 224 ILE A CA 1
ATOM 1758 C C . ILE A 1 224 ? 14.891 32.125 3.246 1 96.75 224 ILE A C 1
ATOM 1760 O O . ILE A 1 224 ? 14.789 31.688 2.094 1 96.75 224 ILE A O 1
ATOM 1764 N N . TYR A 1 225 ? 15.773 31.578 4.082 1 96.69 225 TYR A N 1
ATOM 1765 C CA . TYR A 1 225 ? 16.688 30.531 3.639 1 96.69 225 TYR A CA 1
ATOM 1766 C C . TYR A 1 225 ? 17.125 29.672 4.812 1 96.69 225 TYR A C 1
ATOM 1768 O O . TYR A 1 225 ? 17.016 30.078 5.969 1 96.69 225 TYR A O 1
ATOM 1776 N N . LEU A 1 226 ? 17.531 28.5 4.516 1 97.88 226 LEU A N 1
ATOM 1777 C CA . LEU A 1 226 ? 18.156 27.578 5.461 1 97.88 226 LEU A CA 1
ATOM 1778 C C . LEU A 1 226 ? 19.672 27.766 5.469 1 97.88 226 LEU A C 1
ATOM 1780 O O . LEU A 1 226 ? 20.297 27.797 4.41 1 97.88 226 LEU A O 1
ATOM 1784 N N . GLU A 1 227 ? 20.156 27.922 6.699 1 97.44 227 GLU A N 1
ATOM 1785 C CA . GLU A 1 227 ? 21.594 28.203 6.836 1 97.44 227 GLU A CA 1
ATOM 1786 C C . GLU A 1 227 ? 22.312 27.109 7.613 1 97.44 227 GLU A C 1
ATOM 1788 O O . GLU A 1 227 ? 21.734 26.531 8.539 1 97.44 227 GLU A O 1
ATOM 1793 N N . ALA A 1 228 ? 23.562 26.906 7.23 1 97.81 228 ALA A N 1
ATOM 1794 C CA . ALA A 1 228 ? 24.422 25.984 7.969 1 97.81 228 ALA A CA 1
ATOM 1795 C C . ALA A 1 228 ? 25.094 26.688 9.156 1 97.81 228 ALA A C 1
ATOM 1797 O O . ALA A 1 228 ? 24.938 27.891 9.328 1 97.81 228 ALA A O 1
ATOM 1798 N N . LYS A 1 229 ? 25.797 25.906 9.945 1 95.75 229 LYS A N 1
ATOM 1799 C CA . LYS A 1 229 ? 26.469 26.453 11.125 1 95.75 229 LYS A CA 1
ATOM 1800 C C . LYS A 1 229 ? 27.531 27.469 10.734 1 95.75 229 LYS A C 1
ATOM 1802 O O . LYS A 1 229 ? 27.781 28.438 11.453 1 95.75 229 LYS A O 1
ATOM 1807 N N . ASN A 1 230 ? 28.125 27.234 9.602 1 96.19 230 ASN A N 1
ATOM 1808 C CA . ASN A 1 230 ? 29.172 28.125 9.133 1 96.19 230 ASN A CA 1
ATOM 1809 C C . ASN A 1 230 ? 28.594 29.328 8.391 1 96.19 230 ASN A C 1
ATOM 1811 O O . ASN A 1 230 ? 29.328 30.062 7.719 1 96.19 230 ASN A O 1
ATOM 1815 N N . LYS A 1 231 ? 27.297 29.484 8.289 1 95.19 231 LYS A N 1
ATOM 1816 C CA . LYS A 1 231 ? 26.562 30.625 7.758 1 95.19 231 LYS A CA 1
ATOM 1817 C C . LYS A 1 231 ? 26.391 30.516 6.246 1 95.19 231 LYS A C 1
ATOM 1819 O O . LYS A 1 231 ? 25.906 31.453 5.605 1 95.19 231 LYS A O 1
ATOM 1824 N N . THR A 1 232 ? 26.719 29.328 5.766 1 96.19 232 THR A N 1
ATOM 1825 C CA . THR A 1 232 ? 26.469 29.094 4.348 1 96.19 232 THR A CA 1
ATOM 1826 C C . THR A 1 232 ? 24.984 28.859 4.094 1 96.19 232 THR A C 1
ATOM 1828 O O . THR A 1 232 ? 24.312 28.141 4.852 1 96.19 232 THR A O 1
ATOM 1831 N N . MET A 1 233 ? 24.5 29.469 3.061 1 94.94 233 MET A N 1
ATOM 1832 C CA . MET A 1 233 ? 23.109 29.25 2.674 1 94.94 233 MET A CA 1
ATOM 1833 C C . MET A 1 233 ? 22.938 27.906 1.983 1 94.94 233 MET A C 1
ATOM 1835 O O . MET A 1 233 ? 23.578 27.656 0.955 1 94.94 233 MET A O 1
ATOM 1839 N N . LEU A 1 234 ? 22.156 27.078 2.512 1 96.5 234 LEU A N 1
ATOM 1840 C CA . LEU A 1 234 ? 21.984 25.734 1.988 1 96.5 234 LEU A CA 1
ATOM 1841 C C . LEU A 1 234 ? 20.812 25.672 1.021 1 96.5 234 LEU A C 1
ATOM 1843 O O . LEU A 1 234 ? 20.891 25.016 -0.021 1 96.5 234 LEU A O 1
ATOM 1847 N N . THR A 1 235 ? 19.688 26.219 1.398 1 95.31 235 THR A N 1
ATOM 1848 C CA . THR A 1 235 ? 18.469 26.203 0.608 1 95.31 235 THR A CA 1
ATOM 1849 C C . THR A 1 235 ? 17.766 27.562 0.667 1 95.31 235 THR A C 1
ATOM 1851 O O . THR A 1 235 ? 17.594 28.125 1.747 1 95.31 235 THR A O 1
ATOM 1854 N N . ASN A 1 236 ? 17.406 28.094 -0.483 1 94.69 236 ASN A N 1
ATOM 1855 C CA . ASN A 1 236 ? 16.625 29.312 -0.565 1 94.69 236 ASN A CA 1
ATOM 1856 C C . ASN A 1 236 ? 15.125 29.016 -0.657 1 94.69 236 ASN A C 1
ATOM 1858 O O . ASN A 1 236 ? 14.672 28.359 -1.603 1 94.69 236 ASN A O 1
ATOM 1862 N N . LEU A 1 237 ? 14.375 29.422 0.302 1 95.06 237 LEU A N 1
ATOM 1863 C CA . LEU A 1 237 ? 12.945 29.125 0.352 1 95.06 237 LEU A CA 1
ATOM 1864 C C . LEU A 1 237 ? 12.148 30.234 -0.333 1 95.06 237 LEU A C 1
ATOM 1866 O O . LEU A 1 237 ? 11.047 29.984 -0.84 1 95.06 237 LEU A O 1
ATOM 1870 N N . SER A 1 238 ? 12.609 31.453 -0.205 1 92.12 238 SER A N 1
ATOM 1871 C CA . SER A 1 238 ? 11.984 32.594 -0.857 1 92.12 238 SER A CA 1
ATOM 1872 C C . SER A 1 238 ? 13.023 33.562 -1.392 1 92.12 238 SER A C 1
ATOM 1874 O O . SER A 1 238 ? 13.555 34.406 -0.642 1 92.12 238 SER A O 1
ATOM 1876 N N . PRO A 1 239 ? 13.391 33.594 -2.701 1 74.44 239 PRO A N 1
ATOM 1877 C CA . PRO A 1 239 ? 14.5 34.375 -3.242 1 74.44 239 PRO A CA 1
ATOM 1878 C C . PRO A 1 239 ? 14.133 35.844 -3.492 1 74.44 239 PRO A C 1
ATOM 1880 O O . PRO A 1 239 ? 14.945 36.75 -3.258 1 74.44 239 PRO A O 1
ATOM 1883 N N . ILE A 1 240 ? 13.055 36.156 -4.152 1 66.44 240 ILE A N 1
ATOM 1884 C CA . ILE A 1 240 ? 12.812 37.5 -4.668 1 66.44 240 ILE A CA 1
ATOM 1885 C C . ILE A 1 240 ? 11.82 38.25 -3.771 1 66.44 240 ILE A C 1
ATOM 1887 O O . ILE A 1 240 ? 10.688 37.781 -3.592 1 66.44 240 ILE A O 1
ATOM 1891 N N . VAL A 1 241 ? 12.312 39.312 -3.178 1 75.69 241 VAL A N 1
ATOM 1892 C CA . VAL A 1 241 ? 11.312 39.906 -2.309 1 75.69 241 VAL A CA 1
ATOM 1893 C C . VAL A 1 241 ? 11.375 41.438 -2.428 1 75.69 241 VAL A C 1
ATOM 1895 O O . VAL A 1 241 ? 12.453 42 -2.643 1 75.69 241 VAL A O 1
ATOM 1898 N N . PRO A 1 242 ? 10.266 42.031 -2.66 1 84.62 242 PRO A N 1
ATOM 1899 C CA . PRO A 1 242 ? 10.242 43.5 -2.531 1 84.62 242 PRO A CA 1
ATOM 1900 C C . PRO A 1 242 ? 10.836 43.969 -1.211 1 84.62 242 PRO A C 1
ATOM 1902 O O . PRO A 1 242 ? 11.078 43.188 -0.307 1 84.62 242 PRO A O 1
ATOM 1905 N N . SER A 1 243 ? 11.016 45.25 -1.202 1 88.75 243 SER A N 1
ATOM 1906 C CA . SER A 1 243 ? 11.68 45.844 -0.046 1 88.75 243 SER A CA 1
ATOM 1907 C C . SER A 1 243 ? 10.805 45.75 1.199 1 88.75 243 SER A C 1
ATOM 1909 O O . SER A 1 243 ? 9.586 45.969 1.124 1 88.75 243 SER A O 1
ATOM 1911 N N . THR A 1 244 ? 11.406 45.562 2.375 1 90.19 244 THR A N 1
ATOM 1912 C CA . THR A 1 244 ? 10.688 45.531 3.645 1 90.19 244 THR A CA 1
ATOM 1913 C C . THR A 1 244 ? 10.32 46.938 4.109 1 90.19 244 THR A C 1
ATOM 1915 O O . THR A 1 244 ? 9.523 47.094 5.035 1 90.19 244 THR A O 1
ATOM 1918 N N . GLN A 1 245 ? 10.867 47.875 3.463 1 89.5 245 GLN A N 1
ATOM 1919 C CA . GLN A 1 245 ? 10.523 49.281 3.783 1 89.5 245 GLN A CA 1
ATOM 1920 C C . GLN A 1 245 ? 9.164 49.656 3.188 1 89.5 245 GLN A C 1
ATOM 1922 O O . GLN A 1 245 ? 8.406 50.406 3.795 1 89.5 245 GLN A O 1
ATOM 1927 N N . ASP A 1 246 ? 8.938 49.062 2.098 1 92.88 246 ASP A N 1
ATOM 1928 C CA . ASP A 1 246 ? 7.73 49.438 1.365 1 92.88 246 ASP A CA 1
ATOM 1929 C C . ASP A 1 246 ? 6.621 48.406 1.551 1 92.88 246 ASP A C 1
ATOM 1931 O O . ASP A 1 246 ? 5.453 48.688 1.272 1 92.88 246 ASP A O 1
ATOM 1935 N N . PHE A 1 247 ? 7.047 47.281 1.98 1 95.38 247 PHE A N 1
ATOM 1936 C CA . PHE A 1 247 ? 6.062 46.219 2.076 1 95.38 247 PHE A CA 1
ATOM 1937 C C . PHE A 1 247 ? 6.117 45.531 3.449 1 95.38 247 PHE A C 1
ATOM 1939 O O . PHE A 1 247 ? 7.195 45.406 4.027 1 95.38 247 PHE A O 1
ATOM 1946 N N . TYR A 1 248 ? 4.926 45.156 3.955 1 96.06 248 TYR A N 1
ATOM 1947 C CA . TYR A 1 248 ? 4.863 44.188 5.035 1 96.06 248 TYR A CA 1
ATOM 1948 C C . TYR A 1 248 ? 5.109 42.781 4.512 1 96.06 248 TYR A C 1
ATOM 1950 O O . TYR A 1 248 ? 4.656 42.438 3.42 1 96.06 248 TYR A O 1
ATOM 1958 N N . HIS A 1 249 ? 5.875 42 5.266 1 96.25 249 HIS A N 1
ATOM 1959 C CA . HIS A 1 249 ? 6.176 40.625 4.887 1 96.25 249 HIS A CA 1
ATOM 1960 C C . HIS A 1 249 ? 5.684 39.656 5.945 1 96.25 249 HIS A C 1
ATOM 1962 O O . HIS A 1 249 ? 5.738 39.938 7.141 1 96.25 249 HIS A O 1
ATOM 1968 N N . LYS A 1 250 ? 5.23 38.5 5.527 1 97.38 250 LYS A N 1
ATOM 1969 C CA . LYS A 1 250 ? 4.988 37.375 6.402 1 97.38 250 LYS A CA 1
ATOM 1970 C C . LYS A 1 250 ? 5.121 36.062 5.641 1 97.38 250 LYS A C 1
ATOM 1972 O O . LYS A 1 250 ? 4.891 36 4.43 1 97.38 250 LYS A O 1
ATOM 1977 N N . ALA A 1 251 ? 5.559 35.031 6.297 1 97.81 251 ALA A N 1
ATOM 1978 C CA . ALA A 1 251 ? 5.562 33.656 5.762 1 97.81 251 ALA A CA 1
ATOM 1979 C C . ALA A 1 251 ? 4.746 32.719 6.645 1 97.81 251 ALA A C 1
ATOM 1981 O O . ALA A 1 251 ? 4.871 32.75 7.871 1 97.81 251 ALA A O 1
ATOM 1982 N N . ILE A 1 252 ? 3.893 31.953 5.992 1 98.31 252 ILE A N 1
ATOM 1983 C CA . ILE A 1 252 ? 2.922 31.203 6.77 1 98.31 252 ILE A CA 1
ATOM 1984 C C . ILE A 1 252 ? 2.773 29.797 6.18 1 98.31 252 ILE A C 1
ATOM 1986 O O . ILE A 1 252 ? 2.74 29.625 4.961 1 98.31 252 ILE A O 1
ATOM 1990 N N . LEU A 1 253 ? 2.814 28.734 7.082 1 98.56 253 LEU A N 1
ATOM 1991 C CA . LEU A 1 253 ? 2.307 27.422 6.691 1 98.56 253 LEU A CA 1
ATOM 1992 C C . LEU A 1 253 ? 0.785 27.375 6.789 1 98.56 253 LEU A C 1
ATOM 1994 O O . LEU A 1 253 ? 0.229 27.328 7.887 1 98.56 253 LEU A O 1
ATOM 1998 N N . GLU A 1 254 ? 0.164 27.344 5.719 1 97.56 254 GLU A N 1
ATOM 1999 C CA . GLU A 1 254 ? -1.287 27.5 5.699 1 97.56 254 GLU A CA 1
ATOM 2000 C C . GLU A 1 254 ? -1.988 26.156 5.855 1 97.56 254 GLU A C 1
ATOM 2002 O O . GLU A 1 254 ? -1.346 25.109 5.805 1 97.56 254 GLU A O 1
ATOM 2007 N N . TYR A 1 255 ? -3.322 26.203 5.934 1 96.94 255 TYR A N 1
ATOM 2008 C CA . TYR A 1 255 ? -4.152 25.047 6.266 1 96.94 255 TYR A CA 1
ATOM 2009 C C . TYR A 1 255 ? -4.094 24 5.16 1 96.94 255 TYR A C 1
ATOM 2011 O O . TYR A 1 255 ? -4.453 22.844 5.375 1 96.94 255 TYR A O 1
ATOM 2019 N N . ASP A 1 256 ? -3.641 24.359 3.947 1 97.31 256 ASP A N 1
ATOM 2020 C CA . ASP A 1 256 ? -3.605 23.453 2.807 1 97.31 256 ASP A CA 1
ATOM 2021 C C . ASP A 1 256 ? -2.227 22.812 2.66 1 97.31 256 ASP A C 1
ATOM 2023 O O . ASP A 1 256 ? -1.982 22.062 1.71 1 97.31 256 ASP A O 1
ATOM 2027 N N . GLY A 1 257 ? -1.34 23.172 3.559 1 97.56 257 GLY A N 1
ATOM 2028 C CA . GLY A 1 257 ? -0.043 22.516 3.592 1 97.56 257 GLY A CA 1
ATOM 2029 C C . GLY A 1 257 ? 1.008 23.219 2.762 1 97.56 257 GLY A C 1
ATOM 2030 O O . GLY A 1 257 ? 2.139 22.75 2.645 1 97.56 257 GLY A O 1
ATOM 2031 N N . VAL A 1 258 ? 0.688 24.359 2.191 1 98 258 VAL A N 1
ATOM 2032 C CA . VAL A 1 258 ? 1.639 25.094 1.374 1 98 258 VAL A CA 1
ATOM 2033 C C . VAL A 1 258 ? 2.258 26.234 2.199 1 98 258 VAL A C 1
ATOM 2035 O O . VAL A 1 258 ? 1.543 27 2.85 1 98 258 VAL A O 1
ATOM 2038 N N . PHE A 1 259 ? 3.588 26.234 2.242 1 97.94 259 PHE A N 1
ATOM 2039 C CA . PHE A 1 259 ? 4.316 27.344 2.844 1 97.94 259 PHE A CA 1
ATOM 2040 C C . PHE A 1 259 ? 4.406 28.516 1.877 1 97.94 259 PHE A C 1
ATOM 2042 O O . PHE A 1 259 ? 5.012 28.406 0.811 1 97.94 259 PHE A O 1
ATOM 2049 N N . ARG A 1 260 ? 3.846 29.688 2.322 1 97.06 260 ARG A N 1
ATOM 2050 C CA . ARG A 1 260 ? 3.756 30.828 1.419 1 97.06 260 ARG A CA 1
ATOM 2051 C C . ARG A 1 260 ? 4.402 32.062 2.035 1 97.06 260 ARG A C 1
ATOM 2053 O O . ARG A 1 260 ? 4.254 32.312 3.232 1 97.06 260 ARG A O 1
ATOM 2060 N N . HIS A 1 261 ? 5.07 32.75 1.229 1 97.12 261 HIS A N 1
ATOM 2061 C CA . HIS A 1 261 ? 5.578 34.062 1.56 1 97.12 261 HIS A CA 1
ATOM 2062 C C . HIS A 1 261 ? 4.699 35.156 0.963 1 97.12 261 HIS A C 1
ATOM 2064 O O . HIS A 1 261 ? 4.488 35.188 -0.251 1 97.12 261 HIS A O 1
ATOM 2070 N N . TYR A 1 262 ? 4.188 36.031 1.821 1 96.56 262 TYR A N 1
ATOM 2071 C CA . TYR A 1 262 ? 3.291 37.094 1.383 1 96.56 262 TYR A CA 1
ATOM 2072 C C . TYR A 1 262 ? 3.928 38.469 1.586 1 96.56 262 TYR A C 1
ATOM 2074 O O . TYR A 1 262 ? 4.738 38.656 2.496 1 96.56 262 TYR A O 1
ATOM 2082 N N . VAL A 1 263 ? 3.443 39.406 0.731 1 95.69 263 VAL A N 1
ATOM 2083 C CA . VAL A 1 263 ? 3.816 40.812 0.907 1 95.69 263 VAL A CA 1
ATOM 2084 C C . VAL A 1 263 ? 2.572 41.688 0.823 1 95.69 263 VAL A C 1
ATOM 2086 O O . VAL A 1 263 ? 1.597 41.344 0.156 1 95.69 263 VAL A O 1
ATOM 2089 N N . TYR A 1 264 ? 2.58 42.75 1.554 1 95.81 264 TYR A N 1
ATOM 2090 C CA . TYR A 1 264 ? 1.507 43.75 1.591 1 95.81 264 TYR A CA 1
ATOM 2091 C C . TYR A 1 264 ? 2.066 45.156 1.495 1 95.81 264 TYR A C 1
ATOM 2093 O O . TYR A 1 264 ? 2.875 45.562 2.33 1 95.81 264 TYR A O 1
ATOM 2101 N N . PRO A 1 265 ? 1.572 45.938 0.475 1 95 265 PRO A N 1
ATOM 2102 C CA . PRO A 1 265 ? 2.098 47.281 0.348 1 95 265 PRO A CA 1
ATOM 2103 C C . PRO A 1 265 ? 1.759 48.188 1.551 1 95 265 PRO A C 1
ATOM 2105 O O . PRO A 1 265 ? 0.632 48.125 2.053 1 95 265 PRO A O 1
ATOM 2108 N N . LYS A 1 266 ? 2.693 48.969 1.996 1 93.44 266 LYS A N 1
ATOM 2109 C CA . LYS A 1 266 ? 2.48 49.875 3.139 1 93.44 266 LYS A CA 1
ATOM 2110 C C . LYS A 1 266 ? 1.791 51.156 2.711 1 93.44 266 LYS A C 1
ATOM 2112 O O . LYS A 1 266 ? 1.16 51.844 3.529 1 93.44 266 LYS A O 1
ATOM 2117 N N . HIS A 1 267 ? 2.02 51.5 1.477 1 91.56 267 HIS A N 1
ATOM 2118 C CA . HIS A 1 267 ? 1.468 52.75 0.964 1 91.56 267 HIS A CA 1
ATOM 2119 C C . HIS A 1 267 ? 0.681 52.5 -0.322 1 91.56 267 HIS A C 1
ATOM 2121 O O . HIS A 1 267 ? 1.078 51.688 -1.16 1 91.56 267 HIS A O 1
ATOM 2127 N N . PRO A 1 268 ? -0.364 53.312 -0.523 1 89.38 268 PRO A N 1
ATOM 2128 C CA . PRO A 1 268 ? -1.201 53.125 -1.712 1 89.38 268 PRO A CA 1
ATOM 2129 C C . PRO A 1 268 ? -0.475 53.5 -3.004 1 89.38 268 PRO A C 1
ATOM 2131 O O . PRO A 1 268 ? -0.906 53.125 -4.094 1 89.38 268 PRO A O 1
ATOM 2134 N N . SER A 1 269 ? 0.587 54.25 -2.924 1 86.06 269 SER A N 1
ATOM 2135 C CA . SER A 1 269 ? 1.313 54.688 -4.117 1 86.06 269 SER A CA 1
ATOM 2136 C C . SER A 1 269 ? 1.898 53.469 -4.863 1 86.06 269 SER A C 1
ATOM 2138 O O . SER A 1 269 ? 2.227 53.594 -6.047 1 86.06 269 SER A O 1
ATOM 2140 N N . LEU A 1 270 ? 1.97 52.469 -4.195 1 84.44 270 LEU A N 1
ATOM 2141 C CA . LEU A 1 270 ? 2.574 51.281 -4.797 1 84.44 270 LEU A CA 1
ATOM 2142 C C . LEU A 1 270 ? 1.565 50.531 -5.664 1 84.44 270 LEU A C 1
ATOM 2144 O O . LEU A 1 270 ? 1.93 49.594 -6.395 1 84.44 270 LEU A O 1
ATOM 2148 N N . ARG A 1 271 ? 0.37 50.969 -5.605 1 80.44 271 ARG A N 1
ATOM 2149 C CA . ARG A 1 271 ? -0.662 50.406 -6.477 1 80.44 271 ARG A CA 1
ATOM 2150 C C . ARG A 1 271 ? -0.312 50.594 -7.945 1 80.44 271 ARG A C 1
ATOM 2152 O O . ARG A 1 271 ? -0.54 49.719 -8.773 1 80.44 271 ARG A O 1
ATOM 2159 N N . ASP A 1 272 ? 0.236 51.719 -8.172 1 74.94 272 ASP A N 1
ATOM 2160 C CA . ASP A 1 272 ? 0.604 52.062 -9.539 1 74.94 272 ASP A CA 1
ATOM 2161 C C . ASP A 1 272 ? 1.696 51.156 -10.07 1 74.94 272 ASP A C 1
ATOM 2163 O O . ASP A 1 272 ? 1.833 50.969 -11.289 1 74.94 272 ASP A O 1
ATOM 2167 N N . ALA A 1 273 ? 2.377 50.594 -9.156 1 78.56 273 ALA A N 1
ATOM 2168 C CA . ALA A 1 273 ? 3.445 49.656 -9.539 1 78.56 273 ALA A CA 1
ATOM 2169 C C . ALA A 1 273 ? 2.92 48.25 -9.68 1 78.56 273 ALA A C 1
ATOM 2171 O O . ALA A 1 273 ? 3.697 47.312 -9.867 1 78.56 273 ALA A O 1
ATOM 2172 N N . GLY A 1 274 ? 1.565 48.156 -9.477 1 84.56 274 GLY A N 1
ATOM 2173 C CA . GLY A 1 274 ? 0.945 46.844 -9.742 1 84.56 274 GLY A CA 1
ATOM 2174 C C . GLY A 1 274 ? 0.706 46.031 -8.484 1 84.56 274 GLY A C 1
ATOM 2175 O O . GLY A 1 274 ? 0.403 44.844 -8.555 1 84.56 274 GLY A O 1
ATOM 2176 N N . TRP A 1 275 ? 0.894 46.656 -7.352 1 89.06 275 TRP A N 1
ATOM 2177 C CA . TRP A 1 275 ? 0.684 45.938 -6.098 1 89.06 275 TRP A CA 1
ATOM 2178 C C . TRP A 1 275 ? -0.624 46.375 -5.438 1 89.06 275 TRP A C 1
ATOM 2180 O O . TRP A 1 275 ? -0.695 47.438 -4.816 1 89.06 275 TRP A O 1
ATOM 2190 N N . PRO A 1 276 ? -1.576 45.531 -5.555 1 91.06 276 PRO A N 1
ATOM 2191 C CA . PRO A 1 276 ? -2.832 45.875 -4.887 1 91.06 276 PRO A CA 1
ATOM 2192 C C . PRO A 1 276 ? -2.703 45.938 -3.367 1 91.06 276 PRO A C 1
ATOM 2194 O O . PRO A 1 276 ? -1.823 45.281 -2.799 1 91.06 276 PRO A O 1
ATOM 2197 N N . MET A 1 277 ? -3.588 46.625 -2.695 1 92.94 277 MET A N 1
ATOM 2198 C CA . MET A 1 277 ? -3.572 46.75 -1.24 1 92.94 277 MET A CA 1
ATOM 2199 C C . MET A 1 277 ? -4.148 45.5 -0.589 1 92.94 277 MET A C 1
ATOM 2201 O O . MET A 1 277 ? -5.172 45.562 0.093 1 92.94 277 MET A O 1
ATOM 2205 N N . LYS A 1 278 ? -3.512 44.438 -0.796 1 94.94 278 LYS A N 1
ATOM 2206 C CA . LYS A 1 278 ? -3.857 43.156 -0.232 1 94.94 278 LYS A CA 1
ATOM 2207 C C . LYS A 1 278 ? -2.629 42.25 -0.122 1 94.94 278 LYS A C 1
ATOM 2209 O O . LYS A 1 278 ? -1.579 42.562 -0.691 1 94.94 278 LYS A O 1
ATOM 2214 N N . TRP A 1 279 ? -2.746 41.281 0.629 1 95.44 279 TRP A N 1
ATOM 2215 C CA . TRP A 1 279 ? -1.659 40.312 0.702 1 95.44 279 TRP A CA 1
ATOM 2216 C C . TRP A 1 279 ? -1.468 39.625 -0.638 1 95.44 279 TRP A C 1
ATOM 2218 O O . TRP A 1 279 ? -2.424 39.094 -1.212 1 95.44 279 TRP A O 1
ATOM 2228 N N . SER A 1 280 ? -0.259 39.625 -1.171 1 93.5 280 SER A N 1
ATOM 2229 C CA . SER A 1 280 ? 0.11 38.969 -2.424 1 93.5 280 SER A CA 1
ATOM 2230 C C . SER A 1 280 ? 1.202 37.938 -2.207 1 93.5 280 SER A C 1
ATOM 2232 O O . SER A 1 280 ? 2.271 38.25 -1.681 1 93.5 280 SER A O 1
ATOM 2234 N N . PRO A 1 281 ? 0.876 36.719 -2.564 1 94.19 281 PRO A N 1
ATOM 2235 C CA . PRO A 1 281 ? 1.919 35.688 -2.402 1 94.19 281 PRO A CA 1
ATOM 2236 C C . PRO A 1 281 ? 3.074 35.875 -3.387 1 94.19 281 PRO A C 1
ATOM 2238 O O . PRO A 1 281 ? 2.852 36.219 -4.551 1 94.19 281 PRO A O 1
ATOM 2241 N N . VAL A 1 282 ? 4.301 35.625 -2.924 1 93 282 VAL A N 1
ATOM 2242 C CA . VAL A 1 282 ? 5.461 35.812 -3.785 1 93 282 VAL A CA 1
ATOM 2243 C C . VAL A 1 282 ? 6.262 34.531 -3.877 1 93 282 VAL A C 1
ATOM 2245 O O . VAL A 1 282 ? 7.125 34.375 -4.746 1 93 282 VAL A O 1
ATOM 2248 N N . SER A 1 283 ? 5.957 33.594 -2.979 1 93.94 283 SER A N 1
ATOM 2249 C CA . SER A 1 283 ? 6.621 32.312 -3.027 1 93.94 283 SER A CA 1
ATOM 2250 C C . SER A 1 283 ? 5.715 31.203 -2.492 1 93.94 283 SER A C 1
ATOM 2252 O O . SER A 1 283 ? 4.879 31.438 -1.619 1 93.94 283 SER A O 1
ATOM 2254 N N . PHE A 1 284 ? 5.91 30.031 -3.035 1 93.75 284 PHE A N 1
ATOM 2255 C CA . PHE A 1 284 ? 5.125 28.844 -2.676 1 93.75 284 PHE A CA 1
ATOM 2256 C C . PHE A 1 284 ? 6.031 27.641 -2.49 1 93.75 284 PHE A C 1
ATOM 2258 O O . PHE A 1 284 ? 6.941 27.406 -3.289 1 93.75 284 PHE A O 1
ATOM 2265 N N . LEU A 1 285 ? 5.727 26.938 -1.413 1 95.69 285 LEU A N 1
ATOM 2266 C CA . LEU A 1 285 ? 6.418 25.672 -1.192 1 95.69 285 LEU A CA 1
ATOM 2267 C C . LEU A 1 285 ? 5.48 24.641 -0.575 1 95.69 285 LEU A C 1
ATOM 2269 O O . LEU A 1 285 ? 5.043 24.797 0.566 1 95.69 285 LEU A O 1
ATOM 2273 N N . PRO A 1 286 ? 5.188 23.547 -1.271 1 96.25 286 PRO A N 1
ATOM 2274 C CA . PRO A 1 286 ? 5.59 23.188 -2.629 1 96.25 286 PRO A CA 1
ATOM 2275 C C . PRO A 1 286 ? 4.812 23.953 -3.701 1 96.25 286 PRO A C 1
ATOM 2277 O O . PRO A 1 286 ? 3.826 24.625 -3.395 1 96.25 286 PRO A O 1
ATOM 2280 N N . LEU A 1 287 ? 5.23 23.766 -4.918 1 94.69 287 LEU A N 1
ATOM 2281 C CA . LEU A 1 287 ? 4.582 24.453 -6.027 1 94.69 287 LEU A CA 1
ATOM 2282 C C . LEU A 1 287 ? 3.258 23.781 -6.383 1 94.69 287 LEU A C 1
ATOM 2284 O O . LEU A 1 287 ? 2.303 24.469 -6.777 1 94.69 287 LEU A O 1
ATOM 2288 N N . ASN A 1 288 ? 3.25 22.531 -6.23 1 95 288 ASN A N 1
ATOM 2289 C CA . ASN A 1 288 ? 2.043 21.766 -6.52 1 95 288 ASN A CA 1
ATOM 2290 C C . ASN A 1 288 ? 1.786 20.703 -5.449 1 95 288 ASN A C 1
ATOM 2292 O O . ASN A 1 288 ? 2.27 19.578 -5.559 1 95 288 ASN A O 1
ATOM 2296 N N . ILE A 1 289 ? 0.941 21.094 -4.527 1 96.38 289 ILE A N 1
ATOM 2297 C CA . ILE A 1 289 ? 0.69 20.219 -3.379 1 96.38 289 ILE A CA 1
ATOM 2298 C C . ILE A 1 289 ? -0.091 18.984 -3.824 1 96.38 289 ILE A C 1
ATOM 2300 O O . ILE A 1 289 ? 0.03 17.922 -3.221 1 96.38 289 ILE A O 1
ATOM 2304 N N . CYS A 1 290 ? -0.856 19.062 -4.918 1 94.56 290 CYS A N 1
ATOM 2305 C CA . CYS A 1 290 ? -1.684 17.969 -5.414 1 94.56 290 CYS A CA 1
ATOM 2306 C C . CYS A 1 290 ? -0.822 16.812 -5.906 1 94.56 290 CYS A C 1
ATOM 2308 O O . CYS A 1 290 ? -1.213 15.648 -5.797 1 94.56 290 CYS A O 1
ATOM 2310 N N . LEU A 1 291 ? 0.331 17.125 -6.391 1 91.81 291 LEU A N 1
ATOM 2311 C CA . LEU A 1 291 ? 1.216 16.094 -6.941 1 91.81 291 LEU A CA 1
ATOM 2312 C C . LEU A 1 291 ? 2.277 15.695 -5.922 1 91.81 291 LEU A C 1
ATOM 2314 O O . LEU A 1 291 ? 2.75 14.555 -5.93 1 91.81 291 LEU A O 1
ATOM 2318 N N . GLN A 1 292 ? 2.551 16.594 -5.051 1 94.25 292 GLN A N 1
ATOM 2319 C CA . GLN A 1 292 ? 3.688 16.359 -4.168 1 94.25 292 GLN A CA 1
ATOM 2320 C C . GLN A 1 292 ? 3.268 15.57 -2.928 1 94.25 292 GLN A C 1
ATOM 2322 O O . GLN A 1 292 ? 4.043 14.766 -2.404 1 94.25 292 GLN A O 1
ATOM 2327 N N . LEU A 1 293 ? 2.141 15.859 -2.455 1 95.88 293 LEU A N 1
ATOM 2328 C CA . LEU A 1 293 ? 1.686 15.164 -1.258 1 95.88 293 LEU A CA 1
ATOM 2329 C C . LEU A 1 293 ? 1.108 13.797 -1.609 1 95.88 293 LEU A C 1
ATOM 2331 O O . LEU A 1 293 ? 0.045 13.703 -2.229 1 95.88 293 LEU A O 1
ATOM 2335 N N . THR A 1 294 ? 1.788 12.75 -1.305 1 93.88 294 THR A N 1
ATOM 2336 C CA . THR A 1 294 ? 1.358 11.359 -1.45 1 93.88 294 THR A CA 1
ATOM 2337 C C . THR A 1 294 ? 1.551 10.594 -0.144 1 93.88 294 THR A C 1
ATOM 2339 O O . THR A 1 294 ? 2.662 10.531 0.386 1 93.88 294 THR A O 1
ATOM 2342 N N . GLU A 1 295 ? 0.454 10.078 0.3 1 93.12 295 GLU A N 1
ATOM 2343 C CA . GLU A 1 295 ? 0.487 9.414 1.599 1 93.12 295 GLU A CA 1
ATOM 2344 C C . GLU A 1 295 ? 0.143 7.934 1.468 1 93.12 295 GLU A C 1
ATOM 2346 O O . GLU A 1 295 ? -0.753 7.562 0.706 1 93.12 295 GLU A O 1
ATOM 2351 N N . ASN A 1 296 ? 0.91 7.055 2.203 1 88.06 296 ASN A N 1
ATOM 2352 C CA . ASN A 1 296 ? 0.515 5.656 2.287 1 88.06 296 ASN A CA 1
ATOM 2353 C C . ASN A 1 296 ? -0.753 5.477 3.117 1 88.06 296 ASN A C 1
ATOM 2355 O O . ASN A 1 296 ? -1.629 4.688 2.762 1 88.06 296 ASN A O 1
ATOM 2359 N N . GLU A 1 297 ? -0.602 6.246 4.25 1 90.94 297 GLU A N 1
ATOM 2360 C CA . GLU A 1 297 ? -1.779 6.324 5.109 1 90.94 297 GLU A CA 1
ATOM 2361 C C . GLU A 1 297 ? -2.322 7.75 5.172 1 90.94 297 GLU A C 1
ATOM 2363 O O . GLU A 1 297 ? -1.567 8.695 5.406 1 90.94 297 GLU A O 1
ATOM 2368 N N . GLY A 1 298 ? -3.535 7.934 4.719 1 92.38 298 GLY A N 1
ATOM 2369 C CA . GLY A 1 298 ? -4.121 9.266 4.684 1 92.38 298 GLY A CA 1
ATOM 2370 C C . GLY A 1 298 ? -4.863 9.555 3.391 1 92.38 298 GLY A C 1
ATOM 2371 O O . GLY A 1 298 ? -4.793 8.773 2.439 1 92.38 298 GLY A O 1
ATOM 2372 N N . GLY A 1 299 ? -5.422 10.703 3.332 1 94.31 299 GLY A N 1
ATOM 2373 C CA . GLY A 1 299 ? -6.312 11.016 2.227 1 94.31 299 GLY A CA 1
ATOM 2374 C C . GLY A 1 299 ? -5.668 11.891 1.167 1 94.31 299 GLY A C 1
ATOM 2375 O O . GLY A 1 299 ? -6.254 12.125 0.107 1 94.31 299 GLY A O 1
ATOM 2376 N N . GLY A 1 300 ? -4.516 12.367 1.41 1 95.5 300 GLY A N 1
ATOM 2377 C CA . GLY A 1 300 ? -3.883 13.289 0.484 1 95.5 300 GLY A CA 1
ATOM 2378 C C . GLY A 1 300 ? -4.289 14.734 0.715 1 95.5 300 GLY A C 1
ATOM 2379 O O . GLY A 1 300 ? -4.699 15.102 1.818 1 95.5 300 GLY A O 1
ATOM 2380 N N . ALA A 1 301 ? -4.156 15.555 -0.294 1 96.06 301 ALA A N 1
ATOM 2381 C CA . ALA A 1 301 ? -4.355 17 -0.154 1 96.06 301 ALA A CA 1
ATOM 2382 C C . ALA A 1 301 ? -5.828 17.328 0.067 1 96.06 301 ALA A C 1
ATOM 2384 O O . ALA A 1 301 ? -6.16 18.234 0.836 1 96.06 301 ALA A O 1
ATOM 2385 N N . CYS A 1 302 ? -6.695 16.562 -0.564 1 96.44 302 CYS A N 1
ATOM 2386 C CA . CYS A 1 302 ? -8.109 16.922 -0.567 1 96.44 302 CYS A CA 1
ATOM 2387 C C . CYS A 1 302 ? -8.93 15.914 0.224 1 96.44 302 CYS A C 1
ATOM 2389 O O . CYS A 1 302 ? -10.164 15.953 0.203 1 96.44 302 CYS A O 1
ATOM 2391 N N . GLY A 1 303 ? -8.273 15 0.884 1 95.62 303 GLY A N 1
ATOM 2392 C CA . GLY A 1 303 ? -9.008 14.023 1.674 1 95.62 303 GLY A CA 1
ATOM 2393 C C . GLY A 1 303 ? -9.43 12.797 0.879 1 95.62 303 GLY A C 1
ATOM 2394 O O . GLY A 1 303 ? -9.203 12.734 -0.332 1 95.62 303 GLY A O 1
ATOM 2395 N N . PHE A 1 304 ? -10.109 11.891 1.518 1 95.75 304 PHE A N 1
ATOM 2396 C CA . PHE A 1 304 ? -10.453 10.594 0.939 1 95.75 304 PHE A CA 1
ATOM 2397 C C . PHE A 1 304 ? -11.547 10.75 -0.115 1 95.75 304 PHE A C 1
ATOM 2399 O O . PHE A 1 304 ? -12.453 11.57 0.037 1 95.75 304 PHE A O 1
ATOM 2406 N N . ASN A 1 305 ? -11.461 9.938 -1.18 1 92.88 305 ASN A N 1
ATOM 2407 C CA . ASN A 1 305 ? -12.461 9.766 -2.227 1 92.88 305 ASN A CA 1
ATOM 2408 C C . ASN A 1 305 ? -12.625 11.039 -3.057 1 92.88 305 ASN A C 1
ATOM 2410 O O . ASN A 1 305 ? -13.617 11.203 -3.764 1 92.88 305 ASN A O 1
ATOM 2414 N N . SER A 1 306 ? -11.727 11.984 -2.865 1 94.38 306 SER A N 1
ATOM 2415 C CA . SER A 1 306 ? -11.719 13.211 -3.656 1 94.38 306 SER A CA 1
ATOM 2416 C C . SER A 1 306 ? -10.477 13.297 -4.539 1 94.38 306 SER A C 1
ATOM 2418 O O . SER A 1 306 ? -9.633 12.391 -4.52 1 94.38 306 SER A O 1
ATOM 2420 N N . TYR A 1 307 ? -10.469 14.289 -5.41 1 92.62 307 TYR A N 1
ATOM 2421 C CA . TYR A 1 307 ? -9.234 14.5 -6.164 1 92.62 307 TYR A CA 1
ATOM 2422 C C . TYR A 1 307 ? -8.875 15.984 -6.211 1 92.62 307 TYR A C 1
ATOM 2424 O O . TYR A 1 307 ? -9.758 16.844 -6.105 1 92.62 307 TYR A O 1
ATOM 2432 N N . CYS A 1 308 ? -7.617 16.234 -6.277 1 95.38 308 CYS A N 1
ATOM 2433 C CA . CYS A 1 308 ? -7.02 17.547 -6.145 1 95.38 308 CYS A CA 1
ATOM 2434 C C . CYS A 1 308 ? -6.555 18.078 -7.496 1 95.38 308 CYS A C 1
ATOM 2436 O O . CYS A 1 308 ? -5.859 17.375 -8.234 1 95.38 308 CYS A O 1
ATOM 2438 N N . SER A 1 309 ? -7.047 19.234 -7.852 1 92.81 309 SER A N 1
ATOM 2439 C CA . SER A 1 309 ? -6.477 20 -8.953 1 92.81 309 SER A CA 1
ATOM 2440 C C . SER A 1 309 ? -5.895 21.312 -8.461 1 92.81 309 SER A C 1
ATOM 2442 O O . SER A 1 309 ? -6.348 21.875 -7.461 1 92.81 309 SER A O 1
ATOM 2444 N N . LEU A 1 310 ? -4.875 21.719 -9.117 1 92.38 310 LEU A N 1
ATOM 2445 C CA . LEU A 1 310 ? -4.234 22.953 -8.68 1 92.38 310 LEU A CA 1
ATOM 2446 C C . LEU A 1 310 ? -5.098 24.156 -9.016 1 92.38 310 LEU A C 1
ATOM 2448 O O . LEU A 1 310 ? -5.539 24.312 -10.156 1 92.38 310 LEU A O 1
ATOM 2452 N N . GLY A 1 311 ? -5.375 24.922 -8.031 1 91 311 GLY A N 1
ATOM 2453 C CA . GLY A 1 311 ? -6.156 26.141 -8.227 1 91 311 GLY A CA 1
ATOM 2454 C C . GLY A 1 311 ? -5.309 27.391 -8.25 1 91 311 GLY A C 1
ATOM 2455 O O . GLY A 1 311 ? -4.105 27.344 -8.508 1 91 311 GLY A O 1
ATOM 2456 N N . ASP A 1 312 ? -5.969 28.484 -7.988 1 89.75 312 ASP A N 1
ATOM 2457 C CA . ASP A 1 312 ? -5.289 29.781 -7.953 1 89.75 312 ASP A CA 1
ATOM 2458 C C . ASP A 1 312 ? -4.328 29.859 -6.77 1 89.75 312 ASP A C 1
ATOM 2460 O O . ASP A 1 312 ? -4.613 29.328 -5.691 1 89.75 312 ASP A O 1
ATOM 2464 N N . ASN A 1 313 ? -3.148 30.547 -6.98 1 89.25 313 ASN A N 1
ATOM 2465 C CA . ASN A 1 313 ? -2.141 30.766 -5.949 1 89.25 313 ASN A CA 1
ATOM 2466 C C . ASN A 1 313 ? -1.642 29.453 -5.363 1 89.25 313 ASN A C 1
ATOM 2468 O O . ASN A 1 313 ? -1.413 29.344 -4.16 1 89.25 313 ASN A O 1
ATOM 2472 N N . HIS A 1 314 ? -1.715 28.438 -6.23 1 91.19 314 HIS A N 1
ATOM 2473 C CA . HIS A 1 314 ? -1.164 27.125 -5.898 1 91.19 314 HIS A CA 1
ATOM 2474 C C . HIS A 1 314 ? -1.949 26.469 -4.766 1 91.19 314 HIS A C 1
ATOM 2476 O O . HIS A 1 314 ? -1.379 25.734 -3.953 1 91.19 314 HIS A O 1
ATOM 2482 N N . ARG A 1 315 ? -3.238 26.844 -4.684 1 94.38 315 ARG A N 1
ATOM 2483 C CA . ARG A 1 315 ? -4.117 26.203 -3.699 1 94.38 315 ARG A CA 1
ATOM 2484 C C . ARG A 1 315 ? -4.762 24.953 -4.27 1 94.38 315 ARG A C 1
ATOM 2486 O O . ARG A 1 315 ? -5.023 24.875 -5.469 1 94.38 315 ARG A O 1
ATOM 2493 N N . PRO A 1 316 ? -4.957 23.984 -3.41 1 95.38 316 PRO A N 1
ATOM 2494 C CA . PRO A 1 316 ? -5.691 22.812 -3.91 1 95.38 316 PRO A CA 1
ATOM 2495 C C . PRO A 1 316 ? -7.156 23.125 -4.207 1 95.38 316 PRO A C 1
ATOM 2497 O O . PRO A 1 316 ? -7.816 23.812 -3.428 1 95.38 316 PRO A O 1
ATOM 2500 N N . ASN A 1 317 ? -7.594 22.797 -5.344 1 95.5 317 ASN A N 1
ATOM 2501 C CA . ASN A 1 317 ? -9 22.781 -5.727 1 95.5 317 ASN A CA 1
ATOM 2502 C C . ASN A 1 317 ? -9.594 21.375 -5.637 1 95.5 317 ASN A C 1
ATOM 2504 O O . ASN A 1 317 ? -9.375 20.547 -6.527 1 95.5 317 ASN A O 1
ATOM 2508 N N . CYS A 1 318 ? -10.352 21.094 -4.551 1 96.19 318 CYS A N 1
ATOM 2509 C CA . CYS A 1 318 ? -10.836 19.75 -4.242 1 96.19 318 CYS A CA 1
ATOM 2510 C C . CYS A 1 318 ? -12.18 19.484 -4.918 1 96.19 318 CYS A C 1
ATOM 2512 O O . CYS A 1 318 ? -13.078 20.328 -4.867 1 96.19 318 CYS A O 1
ATOM 2514 N N . LYS A 1 319 ? -12.289 18.344 -5.531 1 93.19 319 LYS A N 1
ATOM 2515 C CA . LYS A 1 319 ? -13.508 17.953 -6.246 1 93.19 319 LYS A CA 1
ATOM 2516 C C . LYS A 1 319 ? -13.906 16.516 -5.914 1 93.19 319 LYS A C 1
ATOM 2518 O O . LYS A 1 319 ? -13.055 15.711 -5.531 1 93.19 319 LYS A O 1
ATOM 2523 N N . CYS A 1 320 ? -15.18 16.297 -6.051 1 91.38 320 CYS A N 1
ATOM 2524 C CA . CYS A 1 320 ? -15.688 14.938 -5.887 1 91.38 320 CYS A CA 1
ATOM 2525 C C . CYS A 1 320 ? -15.953 14.281 -7.238 1 91.38 320 CYS A C 1
ATOM 2527 O O . CYS A 1 320 ? -16.438 14.938 -8.164 1 91.38 320 CYS A O 1
ATOM 2529 N N . PRO A 1 321 ? -15.523 13.07 -7.379 1 85.31 321 PRO A N 1
ATOM 2530 C CA . PRO A 1 321 ? -15.883 12.375 -8.609 1 85.31 321 PRO A CA 1
ATOM 2531 C C . PRO A 1 321 ? -17.391 12.117 -8.727 1 85.31 321 PRO A C 1
ATOM 2533 O O . PRO A 1 321 ? -18.125 12.32 -7.762 1 85.31 321 PRO A O 1
ATOM 2536 N N . PRO A 1 322 ? -17.766 11.766 -9.945 1 79.38 322 PRO A N 1
ATOM 2537 C CA . PRO A 1 322 ? -19.188 11.484 -10.102 1 79.38 322 PRO A CA 1
ATOM 2538 C C . PRO A 1 322 ? -19.703 10.445 -9.109 1 79.38 322 PRO A C 1
ATOM 2540 O O . PRO A 1 322 ? -19.031 9.43 -8.883 1 79.38 322 PRO A O 1
ATOM 2543 N N . GLY A 1 323 ? -20.875 10.711 -8.484 1 78.88 323 GLY A N 1
ATOM 2544 C CA . GLY A 1 323 ? -21.453 9.797 -7.516 1 78.88 323 GLY A CA 1
ATOM 2545 C C . GLY A 1 323 ? -21.016 10.078 -6.094 1 78.88 323 GLY A C 1
ATOM 2546 O O . GLY A 1 323 ? -21.453 9.398 -5.156 1 78.88 323 GLY A O 1
ATOM 2547 N N . TYR A 1 324 ? -20.156 11.016 -5.977 1 85.88 324 TYR A N 1
ATOM 2548 C CA . TYR A 1 324 ? -19.672 11.406 -4.664 1 85.88 324 TYR A CA 1
ATOM 2549 C C . TYR A 1 324 ? -20.016 12.859 -4.363 1 85.88 324 TYR A C 1
ATOM 2551 O O . TYR A 1 324 ? -20.141 13.672 -5.277 1 85.88 324 TYR A O 1
ATOM 2559 N N . THR A 1 325 ? -20.219 13.094 -3.113 1 91.81 325 THR A N 1
ATOM 2560 C CA . THR A 1 325 ? -20.406 14.469 -2.652 1 91.81 325 THR A CA 1
ATOM 2561 C C . THR A 1 325 ? -19.5 14.766 -1.458 1 91.81 325 THR A C 1
ATOM 2563 O O . THR A 1 325 ? -19.016 13.852 -0.799 1 91.81 325 THR A O 1
ATOM 2566 N N . PHE A 1 326 ? -19.297 16.016 -1.211 1 95.12 326 PHE A N 1
ATOM 2567 C CA . PHE A 1 326 ? -18.406 16.406 -0.122 1 95.12 326 PHE A CA 1
ATOM 2568 C C . PHE A 1 326 ? -18.953 15.93 1.219 1 95.12 326 PHE A C 1
ATOM 2570 O O . PHE A 1 326 ? -20.156 16 1.462 1 95.12 326 PHE A O 1
ATOM 2577 N N . LEU A 1 327 ? -18.156 15.414 2.062 1 92.75 327 LEU A N 1
ATOM 2578 C CA . LEU A 1 327 ? -18.531 15.07 3.428 1 92.75 327 LEU A CA 1
ATOM 2579 C C . LEU A 1 327 ? -19.016 16.297 4.184 1 92.75 327 LEU A C 1
ATOM 2581 O O . LEU A 1 327 ? -19.969 16.219 4.965 1 92.75 327 LEU A O 1
ATOM 2585 N N . ASP A 1 328 ? -18.281 17.391 4.035 1 90.62 328 ASP A N 1
ATOM 2586 C CA . ASP A 1 328 ? -18.578 18.703 4.609 1 90.62 328 ASP A CA 1
ATOM 2587 C C . ASP A 1 328 ? -18.422 19.812 3.57 1 90.62 328 ASP A C 1
ATOM 2589 O O . ASP A 1 328 ? -17.297 20.094 3.133 1 90.62 328 ASP A O 1
ATOM 2593 N N . SER A 1 329 ? -19.469 20.438 3.266 1 90.81 329 SER A N 1
ATOM 2594 C CA . SER A 1 329 ? -19.453 21.453 2.217 1 90.81 329 SER A CA 1
ATOM 2595 C C . SER A 1 329 ? -18.656 22.688 2.65 1 90.81 329 SER A C 1
ATOM 2597 O O . SER A 1 329 ? -18.172 23.438 1.81 1 90.81 329 SER A O 1
ATOM 2599 N N . ASP A 1 330 ? -18.516 22.875 3.977 1 89.31 330 ASP A N 1
ATOM 2600 C CA . ASP A 1 330 ? -17.781 24.016 4.488 1 89.31 330 ASP A CA 1
ATOM 2601 C C . ASP A 1 330 ? -16.281 23.734 4.586 1 89.31 330 ASP A C 1
ATOM 2603 O O . ASP A 1 330 ? -15.477 24.641 4.793 1 89.31 330 ASP A O 1
ATOM 2607 N N . ASP A 1 331 ? -16.031 22.469 4.426 1 92.25 331 ASP A N 1
ATOM 2608 C CA . ASP A 1 331 ? -14.633 22.031 4.441 1 92.25 331 ASP A CA 1
ATOM 2609 C C . ASP A 1 331 ? -14.391 20.953 3.379 1 92.25 331 ASP A C 1
ATOM 2611 O O . ASP A 1 331 ? -14.367 19.766 3.688 1 92.25 331 ASP A O 1
ATOM 2615 N N . VAL A 1 332 ? -14.062 21.422 2.236 1 94 332 VAL A N 1
ATOM 2616 C CA . VAL A 1 332 ? -13.992 20.547 1.068 1 94 332 VAL A CA 1
ATOM 2617 C C . VAL A 1 332 ? -12.75 19.672 1.153 1 94 332 VAL A C 1
ATOM 2619 O O . VAL A 1 332 ? -12.609 18.703 0.4 1 94 332 VAL A O 1
ATOM 2622 N N . MET A 1 333 ? -11.875 19.891 2.082 1 94.38 333 MET A N 1
ATOM 2623 C CA . MET A 1 333 ? -10.633 19.125 2.189 1 94.38 333 MET A CA 1
ATOM 2624 C C . MET A 1 333 ? -10.836 17.875 3.033 1 94.38 333 MET A C 1
ATOM 2626 O O . MET A 1 333 ? -9.922 17.062 3.18 1 94.38 333 MET A O 1
ATOM 2630 N N . LYS A 1 334 ? -12.062 17.656 3.531 1 93.12 334 LYS A N 1
ATOM 2631 C CA . LYS A 1 334 ? -12.367 16.484 4.348 1 93.12 334 LYS A CA 1
ATOM 2632 C C . LYS A 1 334 ? -12.672 15.273 3.475 1 93.12 334 LYS A C 1
ATOM 2634 O O . LYS A 1 334 ? -12.828 14.156 3.98 1 93.12 334 LYS A O 1
ATOM 2639 N N . GLY A 1 335 ? -12.789 15.516 2.205 1 95.5 335 GLY A N 1
ATOM 2640 C CA . GLY A 1 335 ? -13.023 14.414 1.291 1 95.5 335 GLY A CA 1
ATOM 2641 C C . GLY A 1 335 ? -14.477 14.281 0.879 1 95.5 335 GLY A C 1
ATOM 2642 O O . GLY A 1 335 ? -15.266 15.227 1.035 1 95.5 335 GLY A O 1
ATOM 2643 N N . CYS A 1 336 ? -14.758 13.188 0.281 1 94.19 336 CYS A N 1
ATOM 2644 C CA . CYS A 1 336 ? -16.078 12.961 -0.289 1 94.19 336 CYS A CA 1
ATOM 2645 C C . CYS A 1 336 ? -16.688 11.672 0.25 1 94.19 336 CYS A C 1
ATOM 2647 O O . CYS A 1 336 ? -15.977 10.789 0.722 1 94.19 336 CYS A O 1
ATOM 2649 N N . LYS A 1 337 ? -17.969 11.68 0.216 1 89.69 337 LYS A N 1
ATOM 2650 C CA . LYS A 1 337 ? -18.703 10.477 0.585 1 89.69 337 LYS A CA 1
ATOM 2651 C C . LYS A 1 337 ? -19.422 9.875 -0.623 1 89.69 337 LYS A C 1
ATOM 2653 O O . LYS A 1 337 ? -19.859 10.609 -1.514 1 89.69 337 LYS A O 1
ATOM 2658 N N . GLN A 1 338 ? -19.531 8.586 -0.548 1 80.81 338 GLN A N 1
ATOM 2659 C CA . GLN A 1 338 ? -20.203 7.859 -1.611 1 80.81 338 GLN A CA 1
ATOM 2660 C C . GLN A 1 338 ? -21.719 7.992 -1.486 1 80.81 338 GLN A C 1
ATOM 2662 O O . GLN A 1 338 ? -22.281 7.84 -0.396 1 80.81 338 GLN A O 1
ATOM 2667 N N . GLU A 1 339 ? -22.375 8.328 -2.633 1 77.12 339 GLU A N 1
ATOM 2668 C CA . GLU A 1 339 ? -23.812 8.539 -2.607 1 77.12 339 GLU A CA 1
ATOM 2669 C C . GLU A 1 339 ? -24.562 7.336 -3.164 1 77.12 339 GLU A C 1
ATOM 2671 O O . GLU A 1 339 ? -25.734 7.441 -3.525 1 77.12 339 GLU A O 1
ATOM 2676 N N . PHE A 1 340 ? -23.844 6.273 -3.371 1 69.75 340 PHE A N 1
ATOM 2677 C CA . PHE A 1 340 ? -24.484 5.082 -3.92 1 69.75 340 PHE A CA 1
ATOM 2678 C C . PHE A 1 340 ? -24.141 3.852 -3.094 1 69.75 340 PHE A C 1
ATOM 2680 O O . PHE A 1 340 ? -23.234 3.896 -2.254 1 69.75 340 PHE A O 1
ATOM 2687 N N . VAL A 1 341 ? -25.031 2.891 -3.381 1 65.56 341 VAL A N 1
ATOM 2688 C CA . VAL A 1 341 ? -24.75 1.619 -2.719 1 65.56 341 VAL A CA 1
ATOM 2689 C C . VAL A 1 341 ? -23.766 0.799 -3.562 1 65.56 341 VAL A C 1
ATOM 2691 O O . VAL A 1 341 ? -23.984 0.618 -4.766 1 65.56 341 VAL A O 1
ATOM 2694 N N . SER A 1 342 ? -22.656 0.411 -2.955 1 66.69 342 SER A N 1
ATOM 2695 C CA . SER A 1 342 ? -21.656 -0.375 -3.658 1 66.69 342 SER A CA 1
ATOM 2696 C C . SER A 1 342 ? -22.141 -1.791 -3.934 1 66.69 342 SER A C 1
ATOM 2698 O O . SER A 1 342 ? -23.078 -2.27 -3.277 1 66.69 342 SER A O 1
ATOM 2700 N N . GLN A 1 343 ? -21.406 -2.432 -4.957 1 68.19 343 GLN A N 1
ATOM 2701 C CA . GLN A 1 343 ? -21.672 -3.838 -5.25 1 68.19 343 GLN A CA 1
ATOM 2702 C C . GLN A 1 343 ? -21.422 -4.711 -4.023 1 68.19 343 GLN A C 1
ATOM 2704 O O . GLN A 1 343 ? -20.594 -4.379 -3.174 1 68.19 343 GLN A O 1
ATOM 2709 N N . ASN A 1 344 ? -22.422 -5.539 -3.799 1 71.44 344 ASN A N 1
ATOM 2710 C CA . ASN A 1 344 ? -22.219 -6.547 -2.766 1 71.44 344 ASN A CA 1
ATOM 2711 C C . ASN A 1 344 ? -22.266 -7.961 -3.338 1 71.44 344 ASN A C 1
ATOM 2713 O O . ASN A 1 344 ? -22.656 -8.148 -4.496 1 71.44 344 ASN A O 1
ATOM 2717 N N . CYS A 1 345 ? -21.609 -8.852 -2.779 1 76.56 345 CYS A N 1
ATOM 2718 C CA . CYS A 1 345 ? -21.438 -10.203 -3.299 1 76.56 345 CYS A CA 1
ATOM 2719 C C . CYS A 1 345 ? -22.703 -11.031 -3.129 1 76.56 345 CYS A C 1
ATOM 2721 O O . CYS A 1 345 ? -22.703 -12.234 -3.377 1 76.56 345 CYS A O 1
ATOM 2723 N N . GLU A 1 346 ? -23.766 -10.289 -2.738 1 68.81 346 GLU A N 1
ATOM 2724 C CA . GLU A 1 346 ? -25.016 -11.039 -2.656 1 68.81 346 GLU A CA 1
ATOM 2725 C C . GLU A 1 346 ? -25.609 -11.297 -4.043 1 68.81 346 GLU A C 1
ATOM 2727 O O . GLU A 1 346 ? -25.344 -10.539 -4.98 1 68.81 346 GLU A O 1
ATOM 2732 N N . GLU A 1 347 ? -25.984 -12.508 -4.473 1 56.41 347 GLU A N 1
ATOM 2733 C CA . GLU A 1 347 ? -26.5 -13.062 -5.719 1 56.41 347 GLU A CA 1
ATOM 2734 C C . GLU A 1 347 ? -27.203 -11.992 -6.551 1 56.41 347 GLU A C 1
ATOM 2736 O O . GLU A 1 347 ? -27.047 -11.953 -7.773 1 56.41 347 GLU A O 1
ATOM 2741 N N . ALA A 1 348 ? -28.219 -11.258 -6.039 1 48.06 348 ALA A N 1
ATOM 2742 C CA . ALA A 1 348 ? -29.188 -10.492 -6.816 1 48.06 348 ALA A CA 1
ATOM 2743 C C . ALA A 1 348 ? -28.531 -9.281 -7.465 1 48.06 348 ALA A C 1
ATOM 2745 O O . ALA A 1 348 ? -29.016 -8.781 -8.484 1 48.06 348 ALA A O 1
ATOM 2746 N N . SER A 1 349 ? -27.609 -8.742 -6.922 1 48.91 349 SER A N 1
ATOM 2747 C CA . SER A 1 349 ? -27.203 -7.383 -7.27 1 48.91 349 SER A CA 1
ATOM 2748 C C . SER A 1 349 ? -26.266 -7.387 -8.469 1 48.91 349 SER A C 1
ATOM 2750 O O . SER A 1 349 ? -25.828 -6.328 -8.938 1 48.91 349 SER A O 1
ATOM 2752 N N . GLN A 1 350 ? -25.781 -8.562 -8.875 1 48.97 350 GLN A N 1
ATOM 2753 C CA . GLN A 1 350 ? -24.781 -8.625 -9.93 1 48.97 350 GLN A CA 1
ATOM 2754 C C . GLN A 1 350 ? -25.359 -8.234 -11.281 1 48.97 350 GLN A C 1
ATOM 2756 O O . GLN A 1 350 ? -24.719 -8.398 -12.32 1 48.97 350 GLN A O 1
ATOM 2761 N N . ALA A 1 351 ? -26.547 -7.824 -11.18 1 46.25 351 ALA A N 1
ATOM 2762 C CA . ALA A 1 351 ? -27.047 -7.477 -12.508 1 46.25 351 ALA A CA 1
ATOM 2763 C C . ALA A 1 351 ? -26.219 -6.34 -13.117 1 46.25 351 ALA A C 1
ATOM 2765 O O . ALA A 1 351 ? -26.234 -5.215 -12.609 1 46.25 351 ALA A O 1
ATOM 2766 N N . ALA A 1 352 ? -25.203 -6.727 -13.938 1 53.78 352 ALA A N 1
ATOM 2767 C CA . ALA A 1 352 ? -24.359 -5.875 -14.781 1 53.78 352 ALA A CA 1
ATOM 2768 C C . ALA A 1 352 ? -25.109 -4.613 -15.195 1 53.78 352 ALA A C 1
ATOM 2770 O O . ALA A 1 352 ? -24.5 -3.553 -15.359 1 53.78 352 ALA A O 1
ATOM 2771 N N . ASP A 1 353 ? -26.375 -4.797 -15.211 1 53.31 353 ASP A N 1
ATOM 2772 C CA . ASP A 1 353 ? -27.172 -3.744 -15.844 1 53.31 353 ASP A CA 1
ATOM 2773 C C . ASP A 1 353 ? -27.375 -2.559 -14.906 1 53.31 353 ASP A C 1
ATOM 2775 O O . ASP A 1 353 ? -27.75 -1.471 -15.336 1 53.31 353 ASP A O 1
ATOM 2779 N N . LEU A 1 354 ? -27.016 -2.824 -13.688 1 57.91 354 LEU A N 1
ATOM 2780 C CA . LEU A 1 354 ? -27.359 -1.732 -12.781 1 57.91 354 LEU A CA 1
ATOM 2781 C C . LEU A 1 354 ? -26.172 -0.806 -12.57 1 57.91 354 LEU A C 1
ATOM 2783 O O . LEU A 1 354 ? -26.328 0.323 -12.102 1 57.91 354 LEU A O 1
ATOM 2787 N N . PHE A 1 355 ? -25.062 -1.368 -13.047 1 61.41 355 PHE A N 1
ATOM 2788 C CA . PHE A 1 355 ? -23.906 -0.55 -12.695 1 61.41 355 PHE A CA 1
ATOM 2789 C C . PHE A 1 355 ? -23.312 0.11 -13.938 1 61.41 355 PHE A C 1
ATOM 2791 O O . PHE A 1 355 ? -23.266 -0.498 -15.008 1 61.41 355 PHE A O 1
ATOM 2798 N N . HIS A 1 356 ? -23.328 1.466 -13.797 1 61.88 356 HIS A N 1
ATOM 2799 C CA . HIS A 1 356 ? -22.75 2.264 -14.875 1 61.88 356 HIS A CA 1
ATOM 2800 C C . HIS A 1 356 ? -21.328 2.703 -14.539 1 61.88 356 HIS A C 1
ATOM 2802 O O . HIS A 1 356 ? -21.016 3.012 -13.383 1 61.88 356 HIS A O 1
ATOM 2808 N N . LEU A 1 357 ? -20.453 2.373 -15.531 1 63.56 357 LEU A N 1
ATOM 2809 C CA . LEU A 1 357 ? -19.078 2.826 -15.414 1 63.56 357 LEU A CA 1
ATOM 2810 C C . LEU A 1 357 ? -18.875 4.168 -16.109 1 63.56 357 LEU A C 1
ATOM 2812 O O . LEU A 1 357 ? -19.297 4.344 -17.25 1 63.56 357 LEU A O 1
ATOM 2816 N N . GLU A 1 358 ? -18.547 5.176 -15.281 1 68.62 358 GLU A N 1
ATOM 2817 C CA . GLU A 1 358 ? -18.25 6.477 -15.875 1 68.62 358 GLU A CA 1
ATOM 2818 C C . GLU A 1 358 ? -16.75 6.711 -15.945 1 68.62 358 GLU A C 1
ATOM 2820 O O . GLU A 1 358 ? -16.031 6.535 -14.953 1 68.62 358 GLU A O 1
ATOM 2825 N N . ALA A 1 359 ? -16.297 6.988 -17.125 1 65.81 359 ALA A N 1
ATOM 2826 C CA . ALA A 1 359 ? -14.875 7.27 -17.344 1 65.81 359 ALA A CA 1
ATOM 2827 C C . ALA A 1 359 ? -14.547 8.727 -17.031 1 65.81 359 ALA A C 1
ATOM 2829 O O . ALA A 1 359 ? -15.281 9.633 -17.422 1 65.81 359 ALA A O 1
ATOM 2830 N N . LYS A 1 360 ? -13.75 8.945 -16.094 1 71 360 LYS A N 1
ATOM 2831 C CA . LYS A 1 360 ? -13.234 10.289 -15.859 1 71 360 LYS A CA 1
ATOM 2832 C C . LYS A 1 360 ? -11.805 10.43 -16.375 1 71 360 LYS A C 1
ATOM 2834 O O . LYS A 1 360 ? -10.914 9.672 -15.984 1 71 360 LYS A O 1
ATOM 2839 N N . GLU A 1 361 ? -11.727 11.445 -17.172 1 71 361 GLU A N 1
ATOM 2840 C CA . GLU A 1 361 ? -10.414 11.617 -17.797 1 71 361 GLU A CA 1
ATOM 2841 C C . GLU A 1 361 ? -9.484 12.43 -16.891 1 71 361 GLU A C 1
ATOM 2843 O O . GLU A 1 361 ? -9.938 13.273 -16.125 1 71 361 GLU A O 1
ATOM 2848 N N . ASN A 1 362 ? -8.258 12.109 -16.844 1 77.69 362 ASN A N 1
ATOM 2849 C CA . ASN A 1 362 ? -7.145 12.852 -16.25 1 77.69 362 ASN A CA 1
ATOM 2850 C C . ASN A 1 362 ? -7.211 12.852 -14.727 1 77.69 362 ASN A C 1
ATOM 2852 O O . ASN A 1 362 ? -6.977 13.883 -14.094 1 77.69 362 ASN A O 1
ATOM 2856 N N . THR A 1 363 ? -7.652 11.82 -14.156 1 84.25 363 THR A N 1
ATOM 2857 C CA . THR A 1 363 ? -7.723 11.688 -12.711 1 84.25 363 THR A CA 1
ATOM 2858 C C . THR A 1 363 ? -7.102 10.375 -12.25 1 84.25 363 THR A C 1
ATOM 2860 O O . THR A 1 363 ? -7.184 9.367 -12.953 1 84.25 363 THR A O 1
ATOM 2863 N N . ASP A 1 364 ? -6.422 10.398 -11.117 1 86.56 364 ASP A N 1
ATOM 2864 C CA . ASP A 1 364 ? -5.773 9.203 -10.594 1 86.56 364 ASP A CA 1
ATOM 2865 C C . ASP A 1 364 ? -5.852 9.156 -9.07 1 86.56 364 ASP A C 1
ATOM 2867 O O . ASP A 1 364 ? -5.961 10.195 -8.422 1 86.56 364 ASP A O 1
ATOM 2871 N N . TRP A 1 365 ? -5.926 7.988 -8.57 1 90.44 365 TRP A N 1
ATOM 2872 C CA . TRP A 1 365 ? -5.797 7.715 -7.145 1 90.44 365 TRP A CA 1
ATOM 2873 C C . TRP A 1 365 ? -4.688 6.703 -6.883 1 90.44 365 TRP A C 1
ATOM 2875 O O . TRP A 1 365 ? -4.949 5.504 -6.75 1 90.44 365 TRP A O 1
ATOM 2885 N N . PRO A 1 366 ? -3.521 7.207 -6.707 1 89.5 366 PRO A N 1
ATOM 2886 C CA . PRO A 1 366 ? -2.389 6.293 -6.543 1 89.5 366 PRO A CA 1
ATOM 2887 C C . PRO A 1 366 ? -2.482 5.457 -5.27 1 89.5 366 PRO A C 1
ATOM 2889 O O . PRO A 1 366 ? -3.062 5.902 -4.277 1 89.5 366 PRO A O 1
ATOM 2892 N N . PHE A 1 367 ? -2.021 4.215 -5.348 1 87.69 367 PHE A N 1
ATOM 2893 C CA . PHE A 1 367 ? -1.895 3.246 -4.266 1 87.69 367 PHE A CA 1
ATOM 2894 C C . PHE A 1 367 ? -3.244 2.615 -3.943 1 87.69 367 PHE A C 1
ATOM 2896 O O . PHE A 1 367 ? -4.188 2.725 -4.727 1 87.69 367 PHE A O 1
ATOM 2903 N N . SER A 1 368 ? -3.371 1.867 -3.047 1 88.19 368 SER A N 1
ATOM 2904 C CA . SER A 1 368 ? -4.555 1.188 -2.533 1 88.19 368 SER A CA 1
ATOM 2905 C C . SER A 1 368 ? -5.105 0.19 -3.547 1 88.19 368 SER A C 1
ATOM 2907 O O . SER A 1 368 ? -6.32 0.056 -3.699 1 88.19 368 SER A O 1
ATOM 2909 N N . ASP A 1 369 ? -4.332 -0.306 -4.395 1 92.12 369 ASP A N 1
ATOM 2910 C CA . ASP A 1 369 ? -4.742 -1.291 -5.391 1 92.12 369 ASP A CA 1
ATOM 2911 C C . ASP A 1 369 ? -4.848 -2.684 -4.773 1 92.12 369 ASP A C 1
ATOM 2913 O O . ASP A 1 369 ? -4 -3.078 -3.969 1 92.12 369 ASP A O 1
ATOM 2917 N N . TYR A 1 370 ? -5.895 -3.361 -5.152 1 94.25 370 TYR A N 1
ATOM 2918 C CA . TYR A 1 370 ? -5.941 -4.75 -4.711 1 94.25 370 TYR A CA 1
ATOM 2919 C C . TYR A 1 370 ? -5.824 -5.703 -5.895 1 94.25 370 TYR A C 1
ATOM 2921 O O . TYR A 1 370 ? -5.723 -6.918 -5.715 1 94.25 370 TYR A O 1
ATOM 2929 N N . GLY A 1 371 ? -5.746 -5.137 -7.121 1 93.5 371 GLY A N 1
ATOM 2930 C CA . GLY A 1 371 ? -5.484 -5.855 -8.359 1 93.5 371 GLY A CA 1
ATOM 2931 C C . GLY A 1 371 ? -4.809 -5 -9.414 1 93.5 371 GLY A C 1
ATOM 2932 O O . GLY A 1 371 ? -5.121 -3.818 -9.555 1 93.5 371 GLY A O 1
ATOM 2933 N N . HIS A 1 372 ? -3.873 -5.539 -10.125 1 93.5 372 HIS A N 1
ATOM 2934 C CA . HIS A 1 372 ? -3.162 -4.859 -11.203 1 93.5 372 HIS A CA 1
ATOM 2935 C C . HIS A 1 372 ? -2.916 -5.797 -12.383 1 93.5 372 HIS A C 1
ATOM 2937 O O . HIS A 1 372 ? -2.305 -6.855 -12.219 1 93.5 372 HIS A O 1
ATOM 2943 N N . PHE A 1 373 ? -3.352 -5.43 -13.492 1 93.94 373 PHE A N 1
ATOM 2944 C CA . PHE A 1 373 ? -3.277 -6.266 -14.68 1 93.94 373 PHE A CA 1
ATOM 2945 C C . PHE A 1 373 ? -2.664 -5.5 -15.844 1 93.94 373 PHE A C 1
ATOM 2947 O O . PHE A 1 373 ? -2.979 -4.324 -16.062 1 93.94 373 PHE A O 1
ATOM 2954 N N . LYS A 1 374 ? -1.793 -6.16 -16.578 1 93.31 374 LYS A N 1
ATOM 2955 C CA . LYS A 1 374 ? -1.077 -5.523 -17.672 1 93.31 374 LYS A CA 1
ATOM 2956 C C . LYS A 1 374 ? -1.538 -6.074 -19.016 1 93.31 374 LYS A C 1
ATOM 2958 O O . LYS A 1 374 ? -2.059 -7.188 -19.094 1 93.31 374 LYS A O 1
ATOM 2963 N N . THR A 1 375 ? -1.339 -5.258 -20.047 1 93.81 375 THR A N 1
ATOM 2964 C CA . THR A 1 375 ? -1.627 -5.605 -21.438 1 93.81 375 THR A CA 1
ATOM 2965 C C . THR A 1 375 ? -3.088 -6.02 -21.609 1 93.81 375 THR A C 1
ATOM 2967 O O . THR A 1 375 ? -3.379 -7.086 -22.156 1 93.81 375 THR A O 1
ATOM 2970 N N . VAL A 1 376 ? -3.945 -5.195 -21.125 1 93.12 376 VAL A N 1
ATOM 2971 C CA . VAL A 1 376 ? -5.379 -5.453 -21.203 1 93.12 376 VAL A CA 1
ATOM 2972 C C . VAL A 1 376 ? -6.07 -4.297 -21.922 1 93.12 376 VAL A C 1
ATOM 2974 O O . VAL A 1 376 ? -5.453 -3.26 -22.188 1 93.12 376 VAL A O 1
ATOM 2977 N N . SER A 1 377 ? -7.285 -4.488 -22.328 1 89.31 377 SER A N 1
ATOM 2978 C CA . SER A 1 377 ? -8.086 -3.443 -22.953 1 89.31 377 SER A CA 1
ATOM 2979 C C . SER A 1 377 ? -9.008 -2.768 -21.938 1 89.31 377 SER A C 1
ATOM 2981 O O . SER A 1 377 ? -9.188 -3.27 -20.828 1 89.31 377 SER A O 1
ATOM 2983 N N . GLU A 1 378 ? -9.523 -1.642 -22.312 1 84.88 378 GLU A N 1
ATOM 2984 C CA . GLU A 1 378 ? -10.492 -0.939 -21.469 1 84.88 378 GLU A CA 1
ATOM 2985 C C . GLU A 1 378 ? -11.727 -1.797 -21.219 1 84.88 378 GLU A C 1
ATOM 2987 O O . GLU A 1 378 ? -12.25 -1.826 -20.109 1 84.88 378 GLU A O 1
ATOM 2992 N N . ASP A 1 379 ? -12.164 -2.492 -22.234 1 85.81 379 ASP A N 1
ATOM 2993 C CA . ASP A 1 379 ? -13.336 -3.354 -22.109 1 85.81 379 ASP A CA 1
ATOM 2994 C C . ASP A 1 379 ? -13.078 -4.496 -21.141 1 85.81 379 ASP A C 1
ATOM 2996 O O . ASP A 1 379 ? -13.961 -4.855 -20.344 1 85.81 379 ASP A O 1
ATOM 3000 N N . TRP A 1 380 ? -11.93 -4.984 -21.25 1 90.06 380 TRP A N 1
ATOM 3001 C CA . TRP A 1 380 ? -11.578 -6.043 -20.312 1 90.06 380 TRP A CA 1
ATOM 3002 C C . TRP A 1 380 ? -11.609 -5.531 -18.875 1 90.06 380 TRP A C 1
ATOM 3004 O O . TRP A 1 380 ? -12.133 -6.199 -17.984 1 90.06 380 TRP A O 1
ATOM 3014 N N . CYS A 1 381 ? -11 -4.363 -18.672 1 87.88 381 CYS A N 1
ATOM 3015 C CA . CYS A 1 381 ? -10.945 -3.752 -17.359 1 87.88 381 CYS A CA 1
ATOM 3016 C C . CYS A 1 381 ? -12.344 -3.5 -16.812 1 87.88 381 CYS A C 1
ATOM 3018 O O . CYS A 1 381 ? -12.625 -3.803 -15.648 1 87.88 381 CYS A O 1
ATOM 3020 N N . ARG A 1 382 ? -13.188 -3.039 -17.609 1 83.69 382 ARG A N 1
ATOM 3021 C CA . ARG A 1 382 ? -14.578 -2.793 -17.234 1 83.69 382 ARG A CA 1
ATOM 3022 C C . ARG A 1 382 ? -15.258 -4.082 -16.781 1 83.69 382 ARG A C 1
ATOM 3024 O O . ARG A 1 382 ? -15.883 -4.117 -15.727 1 83.69 382 ARG A O 1
ATOM 3031 N N . ASN A 1 383 ? -15.086 -5.078 -17.547 1 85.5 383 ASN A N 1
ATOM 3032 C CA . ASN A 1 383 ? -15.719 -6.355 -17.25 1 85.5 383 ASN A CA 1
ATOM 3033 C C . ASN A 1 383 ? -15.117 -6.996 -15.992 1 85.5 383 ASN A C 1
ATOM 3035 O O . ASN A 1 383 ? -15.836 -7.621 -15.211 1 85.5 383 ASN A O 1
ATOM 3039 N N . ALA A 1 384 ? -13.82 -6.793 -15.914 1 89.19 384 ALA A N 1
ATOM 3040 C CA . ALA A 1 384 ? -13.141 -7.348 -14.742 1 89.19 384 ALA A CA 1
ATOM 3041 C C . ALA A 1 384 ? -13.672 -6.734 -13.453 1 89.19 384 ALA A C 1
ATOM 3043 O O . ALA A 1 384 ? -13.789 -7.418 -12.438 1 89.19 384 ALA A O 1
ATOM 3044 N N . CYS A 1 385 ? -13.961 -5.5 -13.469 1 86.69 385 CYS A N 1
ATOM 3045 C CA . CYS A 1 385 ? -14.484 -4.82 -12.289 1 86.69 385 CYS A CA 1
ATOM 3046 C C . CYS A 1 385 ? -15.953 -5.168 -12.07 1 86.69 385 CYS A C 1
ATOM 3048 O O . CYS A 1 385 ? -16.375 -5.418 -10.938 1 86.69 385 CYS A O 1
ATOM 3050 N N . LEU A 1 386 ? -16.719 -5.246 -13.094 1 82.19 386 LEU A N 1
ATOM 3051 C CA . LEU A 1 386 ? -18.141 -5.516 -13 1 82.19 386 LEU A CA 1
ATOM 3052 C C . LEU A 1 386 ? -18.406 -6.914 -12.453 1 82.19 386 LEU A C 1
ATOM 3054 O O . LEU A 1 386 ? -19.391 -7.141 -11.75 1 82.19 386 LEU A O 1
ATOM 3058 N N . ASN A 1 387 ? -17.469 -7.793 -12.766 1 84.38 387 ASN A N 1
ATOM 3059 C CA . ASN A 1 387 ? -17.641 -9.18 -12.352 1 84.38 387 ASN A CA 1
ATOM 3060 C C . ASN A 1 387 ? -17 -9.445 -11 1 84.38 387 ASN A C 1
ATOM 3062 O O . ASN A 1 387 ? -16.891 -10.594 -10.562 1 84.38 387 ASN A O 1
ATOM 3066 N N . ASP A 1 388 ? -16.516 -8.422 -10.406 1 88 388 ASP A N 1
ATOM 3067 C CA . ASP A 1 388 ? -15.891 -8.492 -9.086 1 88 388 ASP A CA 1
ATOM 3068 C C . ASP A 1 388 ? -16.703 -7.723 -8.055 1 88 388 ASP A C 1
ATOM 3070 O O . ASP A 1 388 ? -16.734 -6.488 -8.07 1 88 388 ASP A O 1
ATOM 3074 N N . CYS A 1 389 ? -17.281 -8.391 -7.203 1 85.88 389 CYS A N 1
ATOM 3075 C CA . CYS A 1 389 ? -18.219 -7.781 -6.262 1 85.88 389 CYS A CA 1
ATOM 3076 C C . CYS A 1 389 ? -17.484 -6.863 -5.289 1 85.88 389 CYS A C 1
ATOM 3078 O O . CYS A 1 389 ? -18.125 -6.074 -4.586 1 85.88 389 CYS A O 1
ATOM 3080 N N . PHE A 1 390 ? -16.156 -6.934 -5.262 1 88.06 390 PHE A N 1
ATOM 3081 C CA . PHE A 1 390 ? -15.391 -6.062 -4.383 1 88.06 390 PHE A CA 1
ATOM 3082 C C . PHE A 1 390 ? -15.031 -4.762 -5.09 1 88.06 390 PHE A C 1
ATOM 3084 O O . PHE A 1 390 ? -14.602 -3.801 -4.449 1 88.06 390 PHE A O 1
ATOM 3091 N N . CYS A 1 391 ? -15.227 -4.785 -6.355 1 86.75 391 CYS A N 1
ATOM 3092 C CA . CYS A 1 391 ? -14.711 -3.676 -7.148 1 86.75 391 CYS A CA 1
ATOM 3093 C C . CYS A 1 391 ? -15.695 -2.514 -7.164 1 86.75 391 CYS A C 1
ATOM 3095 O O . CYS A 1 391 ? -16.812 -2.65 -7.664 1 86.75 391 CYS A O 1
ATOM 3097 N N . ALA A 1 392 ? -15.219 -1.422 -6.602 1 81.12 392 ALA A N 1
ATOM 3098 C CA . ALA A 1 392 ? -16.016 -0.197 -6.66 1 81.12 392 ALA A CA 1
ATOM 3099 C C . ALA A 1 392 ? -15.445 0.778 -7.688 1 81.12 392 ALA A C 1
ATOM 3101 O O . ALA A 1 392 ? -16.188 1.536 -8.312 1 81.12 392 ALA A O 1
ATOM 3102 N N . VAL A 1 393 ? -14.18 0.763 -7.801 1 83.75 393 VAL A N 1
ATOM 3103 C CA . VAL A 1 393 ? -13.477 1.667 -8.703 1 83.75 393 VAL A CA 1
ATOM 3104 C C . VAL A 1 393 ? -12.336 0.924 -9.398 1 83.75 393 VAL A C 1
ATOM 3106 O O . VAL A 1 393 ? -11.609 0.157 -8.758 1 83.75 393 VAL A O 1
ATOM 3109 N N . ALA A 1 394 ? -12.273 1.08 -10.688 1 87 394 ALA A N 1
ATOM 3110 C CA . ALA A 1 394 ? -11.141 0.584 -11.461 1 87 394 ALA A CA 1
ATOM 3111 C C . ALA A 1 394 ? -10.531 1.691 -12.32 1 87 394 ALA A C 1
ATOM 3113 O O . ALA A 1 394 ? -11.25 2.562 -12.812 1 87 394 ALA A O 1
ATOM 3114 N N . ILE A 1 395 ? -9.227 1.709 -12.414 1 85.94 395 ILE A N 1
ATOM 3115 C CA . ILE A 1 395 ? -8.523 2.688 -13.234 1 85.94 395 ILE A CA 1
ATOM 3116 C C . ILE A 1 395 ? -7.875 1.989 -14.43 1 85.94 395 ILE A C 1
ATOM 3118 O O . ILE A 1 395 ? -7.203 0.966 -14.266 1 85.94 395 ILE A O 1
ATOM 3122 N N . PHE A 1 396 ? -8.156 2.512 -15.641 1 87.56 396 PHE A N 1
ATOM 3123 C CA . PHE A 1 396 ? -7.52 2.02 -16.859 1 87.56 396 PHE A CA 1
ATOM 3124 C C . PHE A 1 396 ? -6.613 3.086 -17.469 1 87.56 396 PHE A C 1
ATOM 3126 O O . PHE A 1 396 ? -7.035 4.23 -17.656 1 87.56 396 PHE A O 1
ATOM 3133 N N . ARG A 1 397 ? -5.363 2.658 -17.641 1 83.94 397 ARG A N 1
ATOM 3134 C CA . ARG A 1 397 ? -4.414 3.58 -18.25 1 83.94 397 ARG A CA 1
ATOM 3135 C C . ARG A 1 397 ? -3.309 2.822 -18.984 1 83.94 397 ARG A C 1
ATOM 3137 O O . ARG A 1 397 ? -2.713 1.897 -18.438 1 83.94 397 ARG A O 1
ATOM 3144 N N . ASN A 1 398 ? -3.066 3.195 -20.172 1 84.31 398 ASN A N 1
ATOM 3145 C CA . ASN A 1 398 ? -1.946 2.682 -20.953 1 84.31 398 ASN A CA 1
ATOM 3146 C C . ASN A 1 398 ? -1.926 1.155 -20.969 1 84.31 398 ASN A C 1
ATOM 3148 O O . ASN A 1 398 ? -0.887 0.542 -20.719 1 84.31 398 ASN A O 1
ATOM 3152 N N . GLY A 1 399 ? -3.113 0.599 -21.156 1 87.25 399 GLY A N 1
ATOM 3153 C CA . GLY A 1 399 ? -3.197 -0.845 -21.312 1 87.25 399 GLY A CA 1
ATOM 3154 C C . GLY A 1 399 ? -3.121 -1.592 -19.984 1 87.25 399 GLY A C 1
ATOM 3155 O O . GLY A 1 399 ? -2.945 -2.812 -19.969 1 87.25 399 GLY A O 1
ATOM 3156 N N . GLU A 1 400 ? -3.16 -0.864 -18.891 1 90.56 400 GLU A N 1
ATOM 3157 C CA . GLU A 1 400 ? -3.123 -1.477 -17.562 1 90.56 400 GLU A CA 1
ATOM 3158 C C . GLU A 1 400 ? -4.406 -1.198 -16.781 1 90.56 400 GLU A C 1
ATOM 3160 O O . GLU A 1 400 ? -5.07 -0.184 -17.016 1 90.56 400 GLU A O 1
ATOM 3165 N N . CYS A 1 401 ? -4.73 -2.15 -15.93 1 90.38 401 CYS A N 1
ATOM 3166 C CA . CYS A 1 401 ? -5.953 -2.045 -15.148 1 90.38 401 CYS A CA 1
ATOM 3167 C C . CYS A 1 401 ? -5.664 -2.23 -13.664 1 90.38 401 CYS A C 1
ATOM 3169 O O . CYS A 1 401 ? -5.051 -3.223 -13.266 1 90.38 401 CYS A O 1
ATOM 3171 N N . TRP A 1 402 ? -6.113 -1.228 -12.852 1 91.81 402 TRP A N 1
ATOM 3172 C CA . TRP A 1 402 ? -5.957 -1.3 -11.398 1 91.81 402 TRP A CA 1
ATOM 3173 C C . TRP A 1 402 ? -7.316 -1.334 -10.711 1 91.81 402 TRP A C 1
ATOM 3175 O O . TRP A 1 402 ? -8.156 -0.457 -10.93 1 91.81 402 TRP A O 1
ATOM 3185 N N . LYS A 1 403 ? -7.543 -2.314 -9.961 1 91.19 403 LYS A N 1
ATOM 3186 C CA . LYS A 1 403 ? -8.703 -2.33 -9.078 1 91.19 403 LYS A CA 1
ATOM 3187 C C . LYS A 1 403 ? -8.367 -1.716 -7.719 1 91.19 403 LYS A C 1
ATOM 3189 O O . LYS A 1 403 ? -7.355 -2.062 -7.109 1 91.19 403 LYS A O 1
ATOM 3194 N N . LYS A 1 404 ? -9.227 -0.83 -7.254 1 91.06 404 LYS A N 1
ATOM 3195 C CA . LYS A 1 404 ? -8.875 -0.002 -6.105 1 91.06 404 LYS A CA 1
ATOM 3196 C C . LYS A 1 404 ? -9.633 -0.44 -4.855 1 91.06 404 LYS A C 1
ATOM 3198 O O . LYS A 1 404 ? -10.781 -0.881 -4.941 1 91.06 404 LYS A O 1
ATOM 3203 N N . ARG A 1 405 ? -8.93 -0.288 -3.73 1 92.44 405 ARG A N 1
ATOM 3204 C CA . ARG A 1 405 ? -9.578 -0.408 -2.426 1 92.44 405 ARG A CA 1
ATOM 3205 C C . ARG A 1 405 ? -10.227 0.91 -2.012 1 92.44 405 ARG A C 1
ATOM 3207 O O . ARG A 1 405 ? -9.82 1.979 -2.477 1 92.44 405 ARG A O 1
ATOM 3214 N N . ILE A 1 406 ? -11.219 0.796 -1.175 1 88.81 406 ILE A N 1
ATOM 3215 C CA . ILE A 1 406 ? -11.875 1.99 -0.662 1 88.81 406 ILE A CA 1
ATOM 3216 C C . ILE A 1 406 ? -11.602 2.133 0.833 1 88.81 406 ILE A C 1
ATOM 3218 O O . ILE A 1 406 ? -11.477 1.135 1.546 1 88.81 406 ILE A O 1
ATOM 3222 N N . PRO A 1 407 ? -11.43 3.357 1.348 1 92.81 407 PRO A N 1
ATOM 3223 C CA . PRO A 1 407 ? -11.57 4.625 0.626 1 92.81 407 PRO A CA 1
ATOM 3224 C C . PRO A 1 407 ? -10.367 4.941 -0.253 1 92.81 407 PRO A C 1
ATOM 3226 O O . PRO A 1 407 ? -9.266 4.434 -0.006 1 92.81 407 PRO A O 1
ATOM 3229 N N . LEU A 1 408 ? -10.562 5.809 -1.249 1 92.56 408 LEU A N 1
ATOM 3230 C CA . LEU A 1 408 ? -9.516 6.211 -2.186 1 92.56 408 LEU A CA 1
ATOM 3231 C C . LEU A 1 408 ? -8.648 7.312 -1.59 1 92.56 408 LEU A C 1
ATOM 3233 O O . LEU A 1 408 ? -9.156 8.219 -0.918 1 92.56 408 LEU A O 1
ATOM 3237 N N . SER A 1 409 ? -7.328 7.223 -1.829 1 94.38 409 SER A N 1
ATOM 3238 C CA . SER A 1 409 ? -6.387 8.211 -1.316 1 94.38 409 SER A CA 1
ATOM 3239 C C . SER A 1 409 ? -5.652 8.922 -2.451 1 94.38 409 SER A C 1
ATOM 3241 O O . SER A 1 409 ? -5.547 8.383 -3.557 1 94.38 409 SER A O 1
ATOM 3243 N N . ASN A 1 410 ? -5.184 10.148 -2.197 1 95 410 ASN A N 1
ATOM 3244 C CA . ASN A 1 410 ? -4.227 10.875 -3.027 1 95 410 ASN A CA 1
ATOM 3245 C C . ASN A 1 410 ? -4.809 11.195 -4.402 1 95 410 ASN A C 1
ATOM 3247 O O . ASN A 1 410 ? -4.094 11.156 -5.406 1 95 410 ASN A O 1
ATOM 3251 N N . GLY A 1 411 ? -6.094 11.414 -4.43 1 93 411 GLY A N 1
ATOM 3252 C CA . GLY A 1 411 ? -6.695 11.766 -5.707 1 93 411 GLY A CA 1
ATOM 3253 C C . GLY A 1 411 ? -6.082 13 -6.34 1 93 411 GLY A C 1
ATOM 3254 O O . GLY A 1 411 ? -5.891 14.016 -5.668 1 93 411 GLY A O 1
ATOM 3255 N N . ARG A 1 412 ? -5.738 12.93 -7.617 1 92.31 412 ARG A N 1
ATOM 3256 C CA . ARG A 1 412 ? -5.086 14.055 -8.289 1 92.31 412 ARG A CA 1
ATOM 3257 C C . ARG A 1 412 ? -5.441 14.078 -9.773 1 92.31 412 ARG A C 1
ATOM 3259 O O . ARG A 1 412 ? -5.773 13.047 -10.359 1 92.31 412 ARG A O 1
ATOM 3266 N N . CYS A 1 413 ? -5.414 15.281 -10.289 1 84 413 CYS A N 1
ATOM 3267 C CA . CYS A 1 413 ? -5.59 15.438 -11.727 1 84 413 CYS A CA 1
ATOM 3268 C C . CYS A 1 413 ? -4.293 15.148 -12.477 1 84 413 CYS A C 1
ATOM 3270 O O . CYS A 1 413 ? -3.256 15.742 -12.172 1 84 413 CYS A O 1
ATOM 3272 N N . PHE A 1 414 ? -4.191 14.062 -13.117 1 70.12 414 PHE A N 1
ATOM 3273 C CA . PHE A 1 414 ? -3.057 13.633 -13.93 1 70.12 414 PHE A CA 1
ATOM 3274 C C . PHE A 1 414 ? -3.529 12.883 -15.172 1 70.12 414 PHE A C 1
ATOM 3276 O O . PHE A 1 414 ? -4.664 12.391 -15.211 1 70.12 414 PHE A O 1
ATOM 3283 N N . SER A 1 415 ? -2.688 12.969 -16.234 1 60.28 415 SER A N 1
ATOM 3284 C CA . SER A 1 415 ? -3.029 12.25 -17.453 1 60.28 415 SER A CA 1
ATOM 3285 C C . SER A 1 415 ? -3.295 10.773 -17.188 1 60.28 415 SER A C 1
ATOM 3287 O O . SER A 1 415 ? -2.566 10.141 -16.422 1 60.28 415 SER A O 1
ATOM 3289 N N . GLY A 1 416 ? -4.617 10.391 -17.234 1 57.72 416 GLY A N 1
ATOM 3290 C CA . GLY A 1 416 ? -5.055 9.008 -17.172 1 57.72 416 GLY A CA 1
ATOM 3291 C C . GLY A 1 416 ? -6.555 8.867 -16.984 1 57.72 416 GLY A C 1
ATOM 3292 O O . GLY A 1 416 ? -7.23 9.82 -16.594 1 57.72 416 GLY A O 1
ATOM 3293 N N . CYS A 1 417 ? -7.086 7.977 -17.75 1 55.22 417 CYS A N 1
ATOM 3294 C CA . CYS A 1 417 ? -8.531 7.785 -17.75 1 55.22 417 CYS A CA 1
ATOM 3295 C C . CYS A 1 417 ? -8.984 7 -16.531 1 55.22 417 CYS A C 1
ATOM 3297 O O . CYS A 1 417 ? -8.297 6.078 -16.094 1 55.22 417 CYS A O 1
ATOM 3299 N N . VAL A 1 418 ? -9.766 7.523 -15.523 1 58.03 418 VAL A N 1
ATOM 3300 C CA . VAL A 1 418 ? -10.281 6.75 -14.391 1 58.03 418 VAL A CA 1
ATOM 3301 C C . VAL A 1 418 ? -11.656 6.176 -14.742 1 58.03 418 VAL A C 1
ATOM 3303 O O . VAL A 1 418 ? -12.5 6.875 -15.305 1 58.03 418 VAL A O 1
ATOM 3306 N N . LEU A 1 419 ? -11.938 4.801 -14.82 1 56.12 419 LEU A N 1
ATOM 3307 C CA . LEU A 1 419 ? -13.25 4.18 -14.984 1 56.12 419 LEU A CA 1
ATOM 3308 C C . LEU A 1 419 ? -13.945 4.016 -13.641 1 56.12 419 LEU A C 1
ATOM 3310 O O . LEU A 1 419 ? -13.359 3.479 -12.695 1 56.12 419 LEU A O 1
ATOM 3314 N N . LEU A 1 420 ? -14.898 4.879 -13.055 1 54.78 420 LEU A N 1
ATOM 3315 C CA . LEU A 1 420 ? -15.617 4.738 -11.797 1 54.78 420 LEU A CA 1
ATOM 3316 C C . LEU A 1 420 ? -16.891 3.918 -11.984 1 54.78 420 LEU A C 1
ATOM 3318 O O . LEU A 1 420 ? -17.5 3.949 -13.055 1 54.78 420 LEU A O 1
ATOM 3322 N N . TRP A 1 421 ? -17.109 2.93 -10.977 1 54.44 421 TRP A N 1
ATOM 3323 C CA . TRP A 1 421 ? -18.266 2.037 -10.953 1 54.44 421 TRP A CA 1
ATOM 3324 C C . TRP A 1 421 ? -19.562 2.826 -10.805 1 54.44 421 TRP A C 1
ATOM 3326 O O . TRP A 1 421 ? -19.594 3.846 -10.109 1 54.44 421 TRP A O 1
ATOM 3336 N N . LEU A 1 422 ? -20.453 2.383 -11.711 1 50.03 422 LEU A N 1
ATOM 3337 C CA . LEU A 1 422 ? -21.781 2.803 -12.102 1 50.03 422 LEU A CA 1
ATOM 3338 C C . LEU A 1 422 ? -22.828 2.232 -11.148 1 50.03 422 LEU A C 1
ATOM 3340 O O . LEU A 1 422 ? -22.688 1.114 -10.656 1 50.03 422 LEU A O 1
ATOM 3344 N N . TRP A 1 423 ? -23.438 3.07 -10.25 1 51.53 423 TRP A N 1
ATOM 3345 C CA . TRP A 1 423 ? -24.562 2.766 -9.375 1 51.53 423 TRP A CA 1
ATOM 3346 C C . TRP A 1 423 ? -25.859 2.648 -10.18 1 51.53 423 TRP A C 1
ATOM 3348 O O . TRP A 1 423 ? -25.969 3.221 -11.266 1 51.53 423 TRP A O 1
ATOM 3358 N N . GLU A 1 424 ? -26.609 1.613 -9.625 1 50.88 424 GLU A N 1
ATOM 3359 C CA . GLU A 1 424 ? -28.016 1.557 -10.039 1 50.88 424 GLU A CA 1
ATOM 3360 C C . GLU A 1 424 ? -28.766 2.82 -9.633 1 50.88 424 GLU A C 1
ATOM 3362 O O . GLU A 1 424 ? -28.703 3.234 -8.477 1 50.88 424 GLU A O 1
ATOM 3367 N N . ASN A 1 425 ? -28.984 3.625 -10.5 1 42.75 425 ASN A N 1
ATOM 3368 C CA . ASN A 1 425 ? -29.969 4.656 -10.188 1 42.75 425 ASN A CA 1
ATOM 3369 C C . ASN A 1 425 ? -31.328 4.047 -9.852 1 42.75 425 ASN A C 1
ATOM 3371 O O . ASN A 1 425 ? -31.922 3.355 -10.68 1 42.75 425 ASN A O 1
ATOM 3375 N N . LYS A 1 426 ? -31.734 3.854 -8.656 1 42.84 426 LYS A N 1
ATOM 3376 C CA . LYS A 1 426 ? -33.094 3.463 -8.273 1 42.84 426 LYS A CA 1
ATOM 3377 C C . LYS A 1 426 ? -34.125 4.203 -9.102 1 42.84 426 LYS A C 1
ATOM 3379 O O . LYS A 1 426 ? -35.25 3.725 -9.266 1 42.84 426 LYS A O 1
ATOM 3384 N N . GLU A 1 427 ? -33.969 5.391 -9.375 1 40.03 427 GLU A N 1
ATOM 3385 C CA . GLU A 1 427 ? -35.062 6.055 -10.055 1 40.03 427 GLU A CA 1
ATOM 3386 C C . GLU A 1 427 ? -35.406 5.375 -11.375 1 40.03 427 GLU A C 1
ATOM 3388 O O . GLU A 1 427 ? -36.562 5.301 -11.766 1 40.03 427 GLU A O 1
ATOM 3393 N N . ASP A 1 428 ? -34.5 4.703 -12.062 1 38.19 428 ASP A N 1
ATOM 3394 C CA . ASP A 1 428 ? -34.969 4.074 -13.305 1 38.19 428 ASP A CA 1
ATOM 3395 C C . ASP A 1 428 ? -35.406 2.639 -13.055 1 38.19 428 ASP A C 1
ATOM 3397 O O . ASP A 1 428 ? -35.938 1.987 -13.953 1 38.19 428 ASP A O 1
ATOM 3401 N N . SER A 1 429 ? -35.125 1.98 -12.055 1 36.75 429 SER A N 1
ATOM 3402 C CA . SER A 1 429 ? -35.781 0.707 -11.766 1 36.75 429 SER A CA 1
ATOM 3403 C C . SER A 1 429 ? -37.25 0.911 -11.352 1 36.75 429 SER A C 1
ATOM 3405 O O . SER A 1 429 ? -38.062 -0.001 -11.477 1 36.75 429 SER A O 1
ATOM 3407 N N . VAL A 1 430 ? -37.656 1.888 -10.727 1 36.97 430 VAL A N 1
ATOM 3408 C CA . VAL A 1 430 ? -39.062 2.176 -10.5 1 36.97 430 VAL A CA 1
ATOM 3409 C C . VAL A 1 430 ? -39.719 2.549 -11.82 1 36.97 430 VAL A C 1
ATOM 3411 O O . VAL A 1 430 ? -40.906 2.242 -12.039 1 36.97 430 VAL A O 1
ATOM 3414 N N . ARG A 1 431 ? -39.062 3.078 -12.766 1 37.91 431 ARG A N 1
ATOM 3415 C CA . ARG A 1 431 ? -39.75 3.361 -14.023 1 37.91 431 ARG A CA 1
ATOM 3416 C C . ARG A 1 431 ? -39.938 2.092 -14.844 1 37.91 431 ARG A C 1
ATOM 3418 O O . ARG A 1 431 ? -40.938 1.926 -15.539 1 37.91 431 ARG A O 1
ATOM 3425 N N . ASN A 1 432 ? -39.062 1.205 -14.727 1 33.84 432 ASN A N 1
ATOM 3426 C CA . ASN A 1 432 ? -39.25 0.013 -15.539 1 33.84 432 ASN A CA 1
ATOM 3427 C C . ASN A 1 432 ? -40.188 -0.977 -14.852 1 33.84 432 ASN A C 1
ATOM 3429 O O . ASN A 1 432 ? -40.75 -1.878 -15.492 1 33.84 432 ASN A O 1
ATOM 3433 N N . ASN A 1 433 ? -40.375 -0.978 -13.594 1 36.16 433 ASN A N 1
ATOM 3434 C CA . ASN A 1 433 ? -41.469 -1.828 -13.125 1 36.16 433 ASN A CA 1
ATOM 3435 C C . ASN A 1 433 ? -42.812 -1.227 -13.453 1 36.16 433 ASN A C 1
ATOM 3437 O O . ASN A 1 433 ? -43.844 -1.91 -13.375 1 36.16 433 ASN A O 1
ATOM 3441 N N . GLY A 1 434 ? -42.938 0.124 -13.648 1 34.38 434 GLY A N 1
ATOM 3442 C CA . GLY A 1 434 ? -44.281 0.586 -14.023 1 34.38 434 GLY A CA 1
ATOM 3443 C C . GLY A 1 434 ? -44.656 0.212 -15.445 1 34.38 434 GLY A C 1
ATOM 3444 O O . GLY A 1 434 ? -45.844 0.272 -15.812 1 34.38 434 GLY A O 1
ATOM 3445 N N . ALA A 1 435 ? -43.719 0.09 -16.391 1 34.06 435 ALA A N 1
ATOM 3446 C CA . ALA A 1 435 ? -44.156 -0.191 -17.75 1 34.06 435 ALA A CA 1
ATOM 3447 C C . ALA A 1 435 ? -44.438 -1.68 -17.938 1 34.06 435 ALA A C 1
ATOM 3449 O O . ALA A 1 435 ? -45.188 -2.066 -18.828 1 34.06 435 ALA A O 1
ATOM 3450 N N . ARG A 1 436 ? -43.844 -2.576 -17.141 1 34.88 436 ARG A N 1
ATOM 3451 C CA . ARG A 1 436 ? -44.188 -3.969 -17.422 1 34.88 436 ARG A CA 1
ATOM 3452 C C . ARG A 1 436 ? -45.625 -4.277 -17.031 1 34.88 436 ARG A C 1
ATOM 3454 O O . ARG A 1 436 ? -46.219 -5.258 -17.5 1 34.88 436 ARG A O 1
ATOM 3461 N N . ASN A 1 437 ? -46.156 -3.584 -16.188 1 28.84 437 ASN A N 1
ATOM 3462 C CA . ASN A 1 437 ? -47.5 -4.008 -15.867 1 28.84 437 ASN A CA 1
ATOM 3463 C C . ASN A 1 437 ? -48.5 -3.535 -16.922 1 28.84 437 ASN A C 1
ATOM 3465 O O . ASN A 1 437 ? -49.688 -3.904 -16.891 1 28.84 437 ASN A O 1
ATOM 3469 N N . LYS A 1 438 ? -48.125 -2.607 -17.781 1 32.69 438 LYS A N 1
ATOM 3470 C CA . LYS A 1 438 ? -49.25 -2.217 -18.609 1 32.69 438 LYS A CA 1
ATOM 3471 C C . LYS A 1 438 ? -49.344 -3.084 -19.859 1 32.69 438 LYS A C 1
ATOM 3473 O O . LYS A 1 438 ? -50.375 -3.096 -20.547 1 32.69 438 LYS A O 1
ATOM 3478 N N . SER A 1 439 ? -48.281 -3.662 -20.375 1 27.44 439 SER A N 1
ATOM 3479 C CA . SER A 1 439 ? -48.469 -4.203 -21.719 1 27.44 439 SER A CA 1
ATOM 3480 C C . SER A 1 439 ? -49.094 -5.609 -21.672 1 27.44 439 SER A C 1
ATOM 3482 O O . SER A 1 439 ? -49.344 -6.211 -22.719 1 27.44 439 SER A O 1
ATOM 3484 N N . ALA A 1 440 ? -49.188 -6.27 -20.594 1 28.34 440 ALA A N 1
ATOM 3485 C CA . ALA A 1 440 ? -49.781 -7.586 -20.719 1 28.34 440 ALA A CA 1
ATOM 3486 C C . ALA A 1 440 ? -51.281 -7.469 -21 1 28.34 440 ALA A C 1
ATOM 3488 O O . ALA A 1 440 ? -52 -8.477 -21.078 1 28.34 440 ALA A O 1
ATOM 3489 N N . LYS A 1 441 ? -51.875 -6.344 -20.891 1 31.61 441 LYS A N 1
ATOM 3490 C CA . LYS A 1 441 ? -53.312 -6.438 -21.031 1 31.61 441 LYS A CA 1
ATOM 3491 C C . LYS A 1 441 ? -53.719 -6.656 -22.484 1 31.61 441 LYS A C 1
ATOM 3493 O O . LYS A 1 441 ? -54.875 -6.984 -22.781 1 31.61 441 LYS A O 1
ATOM 3498 N N . PHE A 1 442 ? -52.906 -6.215 -23.453 1 26.81 442 PHE A N 1
ATOM 3499 C CA . PHE A 1 442 ? -53.719 -6.105 -24.641 1 26.81 442 PHE A CA 1
ATOM 3500 C C . PHE A 1 442 ? -53.938 -7.469 -25.297 1 26.81 442 PHE A C 1
ATOM 3502 O O . PHE A 1 442 ? -54.969 -7.703 -25.938 1 26.81 442 PHE A O 1
ATOM 3509 N N . HIS A 1 443 ? -52.969 -8.344 -25.406 1 25.56 443 HIS A N 1
ATOM 3510 C CA . HIS A 1 443 ? -53.219 -9.156 -26.594 1 25.56 443 HIS A CA 1
ATOM 3511 C C . HIS A 1 443 ? -54.188 -10.289 -26.297 1 25.56 443 HIS A C 1
ATOM 3513 O O . HIS A 1 443 ? -54.375 -11.188 -27.109 1 25.56 443 HIS A O 1
ATOM 3519 N N . LEU A 1 444 ? -54.656 -10.422 -25.078 1 23.75 444 LEU A N 1
ATOM 3520 C CA . LEU A 1 444 ? -55.562 -11.562 -25.016 1 23.75 444 LEU A CA 1
ATOM 3521 C C . LEU A 1 444 ? -56.812 -11.281 -25.797 1 23.75 444 LEU A C 1
ATOM 3523 O O . LEU A 1 444 ? -57.688 -12.156 -25.906 1 23.75 444 LEU A O 1
ATOM 3527 N N . GLN A 1 445 ? -57 -10.258 -26.609 1 19.97 445 GLN A N 1
ATOM 3528 C CA . GLN A 1 445 ? -58.031 -10.531 -27.578 1 19.97 445 GLN A CA 1
ATOM 3529 C C . GLN A 1 445 ? -57.531 -11.352 -28.75 1 19.97 445 GLN A C 1
ATOM 3531 O O . GLN A 1 445 ? -56.406 -11.148 -29.219 1 19.97 445 GLN A O 1
ATOM 3536 N N . MET B 1 1 ? 72.062 -67 -1.125 1 29.17 1 MET B N 1
ATOM 3537 C CA . MET B 1 1 ? 71.438 -66.312 -2.27 1 29.17 1 MET B CA 1
ATOM 3538 C C . MET B 1 1 ? 70 -66.688 -2.461 1 29.17 1 MET B C 1
ATOM 3540 O O . MET B 1 1 ? 69.688 -67.625 -3.193 1 29.17 1 MET B O 1
ATOM 3544 N N . ALA B 1 2 ? 69.25 -66.75 -1.289 1 38.34 2 ALA B N 1
ATOM 3545 C CA . ALA B 1 2 ? 67.875 -67.188 -1.156 1 38.34 2 ALA B CA 1
ATOM 3546 C C . ALA B 1 2 ? 66.938 -66.312 -1.962 1 38.34 2 ALA B C 1
ATOM 3548 O O . ALA B 1 2 ? 67 -65.062 -1.84 1 38.34 2 ALA B O 1
ATOM 3549 N N . PHE B 1 3 ? 66.562 -66.75 -3.201 1 32.09 3 PHE B N 1
ATOM 3550 C CA . PHE B 1 3 ? 65.625 -66.25 -4.203 1 32.09 3 PHE B CA 1
ATOM 3551 C C . PHE B 1 3 ? 64.25 -66 -3.59 1 32.09 3 PHE B C 1
ATOM 3553 O O . PHE B 1 3 ? 63.594 -66.938 -3.117 1 32.09 3 PHE B O 1
ATOM 3560 N N . ARG B 1 4 ? 64 -64.812 -2.979 1 34.34 4 ARG B N 1
ATOM 3561 C CA . ARG B 1 4 ? 62.75 -64.312 -2.453 1 34.34 4 ARG B CA 1
ATOM 3562 C C . ARG B 1 4 ? 61.656 -64.25 -3.535 1 34.34 4 ARG B C 1
ATOM 3564 O O . ARG B 1 4 ? 61.844 -63.625 -4.57 1 34.34 4 ARG B O 1
ATOM 3571 N N . LEU B 1 5 ? 60.969 -65.375 -3.773 1 34.75 5 LEU B N 1
ATOM 3572 C CA . LEU B 1 5 ? 59.875 -65.5 -4.703 1 34.75 5 LEU B CA 1
ATOM 3573 C C . LEU B 1 5 ? 58.812 -64.438 -4.441 1 34.75 5 LEU B C 1
ATOM 3575 O O . LEU B 1 5 ? 58.219 -64.438 -3.365 1 34.75 5 LEU B O 1
ATOM 3579 N N . ILE B 1 6 ? 58.938 -63.25 -4.965 1 38.66 6 ILE B N 1
ATOM 3580 C CA . ILE B 1 6 ? 57.969 -62.156 -4.922 1 38.66 6 ILE B CA 1
ATOM 3581 C C . ILE B 1 6 ? 56.688 -62.594 -5.645 1 38.66 6 ILE B C 1
ATOM 3583 O O . ILE B 1 6 ? 56.719 -62.906 -6.836 1 38.66 6 ILE B O 1
ATOM 3587 N N . CYS B 1 7 ? 55.75 -63.344 -5.027 1 35.59 7 CYS B N 1
ATOM 3588 C CA . CYS B 1 7 ? 54.438 -63.688 -5.594 1 35.59 7 CYS B CA 1
ATOM 3589 C C . CYS B 1 7 ? 53.719 -62.406 -6.035 1 35.59 7 CYS B C 1
ATOM 3591 O O . CYS B 1 7 ? 53.5 -61.5 -5.23 1 35.59 7 CYS B O 1
ATOM 3593 N N . PHE B 1 8 ? 53.875 -62.031 -7.305 1 37.34 8 PHE B N 1
ATOM 3594 C CA . PHE B 1 8 ? 53.094 -61 -7.953 1 37.34 8 PHE B CA 1
ATOM 3595 C C . PHE B 1 8 ? 51.594 -61.281 -7.844 1 37.34 8 PHE B C 1
ATOM 3597 O O . PHE B 1 8 ? 51.094 -62.281 -8.383 1 37.34 8 PHE B O 1
ATOM 3604 N N . LEU B 1 9 ? 50.906 -60.938 -6.75 1 37.81 9 LEU B N 1
ATOM 3605 C CA . LEU B 1 9 ? 49.469 -60.969 -6.645 1 37.81 9 LEU B CA 1
ATOM 3606 C C . LEU B 1 9 ? 48.812 -60.125 -7.73 1 37.81 9 LEU B C 1
ATOM 3608 O O . LEU B 1 9 ? 49.094 -58.906 -7.812 1 37.81 9 LEU B O 1
ATOM 3612 N N . PHE B 1 10 ? 48.469 -60.688 -8.93 1 39.75 10 PHE B N 1
ATOM 3613 C CA . PHE B 1 10 ? 47.688 -60.031 -9.977 1 39.75 10 PHE B CA 1
ATOM 3614 C C . PHE B 1 10 ? 46.375 -59.531 -9.43 1 39.75 10 PHE B C 1
ATOM 3616 O O . PHE B 1 10 ? 45.625 -60.281 -8.812 1 39.75 10 PHE B O 1
ATOM 3623 N N . PRO B 1 11 ? 46.219 -58.219 -9.203 1 42.84 11 PRO B N 1
ATOM 3624 C CA . PRO B 1 11 ? 44.906 -57.719 -8.797 1 42.84 11 PRO B CA 1
ATOM 3625 C C . PRO B 1 11 ? 43.812 -58.094 -9.789 1 42.84 11 PRO B C 1
ATOM 3627 O O . PRO B 1 11 ? 44 -57.969 -11 1 42.84 11 PRO B O 1
ATOM 3630 N N . LEU B 1 12 ? 42.969 -59.094 -9.547 1 41.22 12 LEU B N 1
ATOM 3631 C CA . LEU B 1 12 ? 41.75 -59.375 -10.281 1 41.22 12 LEU B CA 1
ATOM 3632 C C . LEU B 1 12 ? 40.938 -58.094 -10.5 1 41.22 12 LEU B C 1
ATOM 3634 O O . LEU B 1 12 ? 40.5 -57.469 -9.539 1 41.22 12 LEU B O 1
ATOM 3638 N N . LEU B 1 13 ? 41.188 -57.375 -11.617 1 40.78 13 LEU B N 1
ATOM 3639 C CA . LEU B 1 13 ? 40.312 -56.312 -12.078 1 40.78 13 LEU B CA 1
ATOM 3640 C C . LEU B 1 13 ? 38.875 -56.781 -12.164 1 40.78 13 LEU B C 1
ATOM 3642 O O . LEU B 1 13 ? 38.531 -57.594 -13.008 1 40.78 13 LEU B O 1
ATOM 3646 N N . LEU B 1 14 ? 38.125 -56.812 -11.102 1 40.19 14 LEU B N 1
ATOM 3647 C CA . LEU B 1 14 ? 36.688 -56.969 -11.156 1 40.19 14 LEU B CA 1
ATOM 3648 C C . LEU B 1 14 ? 36.062 -55.969 -12.125 1 40.19 14 LEU B C 1
ATOM 3650 O O . LEU B 1 14 ? 36.094 -54.75 -11.867 1 40.19 14 LEU B O 1
ATOM 3654 N N . THR B 1 15 ? 36.031 -56.281 -13.43 1 42.38 15 THR B N 1
ATOM 3655 C CA . THR B 1 15 ? 35.25 -55.5 -14.367 1 42.38 15 THR B CA 1
ATOM 3656 C C . THR B 1 15 ? 33.812 -55.312 -13.836 1 42.38 15 THR B C 1
ATOM 3658 O O . THR B 1 15 ? 33.156 -56.312 -13.5 1 42.38 15 THR B O 1
ATOM 3661 N N . GLN B 1 16 ? 33.5 -54.281 -13.156 1 42.97 16 GLN B N 1
ATOM 3662 C CA . GLN B 1 16 ? 32.125 -53.875 -12.859 1 42.97 16 GLN B CA 1
ATOM 3663 C C . GLN B 1 16 ? 31.266 -53.906 -14.117 1 42.97 16 GLN B C 1
ATOM 3665 O O . GLN B 1 16 ? 31.5 -53.094 -15.047 1 42.97 16 GLN B O 1
ATOM 3670 N N . LEU B 1 17 ? 30.703 -55.031 -14.477 1 41.19 17 LEU B N 1
ATOM 3671 C CA . LEU B 1 17 ? 29.609 -55.031 -15.445 1 41.19 17 LEU B CA 1
ATOM 3672 C C . LEU B 1 17 ? 28.594 -53.938 -15.133 1 41.19 17 LEU B C 1
ATOM 3674 O O . LEU B 1 17 ? 27.969 -53.969 -14.078 1 41.19 17 LEU B O 1
ATOM 3678 N N . CYS B 1 18 ? 28.859 -52.781 -15.586 1 42.09 18 CYS B N 1
ATOM 3679 C CA . CYS B 1 18 ? 27.766 -51.812 -15.664 1 42.09 18 CYS B CA 1
ATOM 3680 C C . CYS B 1 18 ? 26.531 -52.438 -16.328 1 42.09 18 CYS B C 1
ATOM 3682 O O . CYS B 1 18 ? 26.531 -52.656 -17.531 1 42.09 18 CYS B O 1
ATOM 3684 N N . SER B 1 19 ? 25.781 -53.281 -15.695 1 40.19 19 SER B N 1
ATOM 3685 C CA . SER B 1 19 ? 24.469 -53.625 -16.219 1 40.19 19 SER B CA 1
ATOM 3686 C C . SER B 1 19 ? 23.734 -52.375 -16.719 1 40.19 19 SER B C 1
ATOM 3688 O O . SER B 1 19 ? 23.25 -51.594 -15.922 1 40.19 19 SER B O 1
ATOM 3690 N N . THR B 1 20 ? 24.094 -51.938 -17.891 1 44.06 20 THR B N 1
ATOM 3691 C CA . THR B 1 20 ? 23.109 -51.062 -18.516 1 44.06 20 THR B CA 1
ATOM 3692 C C . THR B 1 20 ? 21.734 -51.688 -18.5 1 44.06 20 THR B C 1
ATOM 3694 O O . THR B 1 20 ? 21.516 -52.719 -19.109 1 44.06 20 THR B O 1
ATOM 3697 N N . THR B 1 21 ? 21 -51.75 -17.438 1 44.12 21 THR B N 1
ATOM 3698 C CA . THR B 1 21 ? 19.594 -52.094 -17.547 1 44.12 21 THR B CA 1
ATOM 3699 C C . THR B 1 21 ? 19 -51.562 -18.859 1 44.12 21 THR B C 1
ATOM 3701 O O . THR B 1 21 ? 18.922 -50.344 -19.062 1 44.12 21 THR B O 1
ATOM 3704 N N . VAL B 1 22 ? 19.234 -52.25 -19.953 1 47.19 22 VAL B N 1
ATOM 3705 C CA . VAL B 1 22 ? 18.5 -51.969 -21.172 1 47.19 22 VAL B CA 1
ATOM 3706 C C . VAL B 1 22 ? 17.047 -51.656 -20.828 1 47.19 22 VAL B C 1
ATOM 3708 O O . VAL B 1 22 ? 16.359 -52.5 -20.219 1 47.19 22 VAL B O 1
ATOM 3711 N N . GLN B 1 23 ? 16.625 -50.469 -20.719 1 55.06 23 GLN B N 1
ATOM 3712 C CA . GLN B 1 23 ? 15.227 -50.094 -20.562 1 55.06 23 GLN B CA 1
ATOM 3713 C C . GLN B 1 23 ? 14.344 -50.781 -21.609 1 55.06 23 GLN B C 1
ATOM 3715 O O . GLN B 1 23 ? 14.586 -50.656 -22.812 1 55.06 23 GLN B O 1
ATOM 3720 N N . SER B 1 24 ? 13.82 -51.938 -21.391 1 60.19 24 SER B N 1
ATOM 3721 C CA . SER B 1 24 ? 12.883 -52.594 -22.266 1 60.19 24 SER B CA 1
ATOM 3722 C C . SER B 1 24 ? 11.773 -51.656 -22.734 1 60.19 24 SER B C 1
ATOM 3724 O O . SER B 1 24 ? 11.188 -50.938 -21.906 1 60.19 24 SER B O 1
ATOM 3726 N N . TYR B 1 25 ? 11.859 -51.156 -23.953 1 68.88 25 TYR B N 1
ATOM 3727 C CA . TYR B 1 25 ? 10.844 -50.312 -24.578 1 68.88 25 TYR B CA 1
ATOM 3728 C C . TYR B 1 25 ? 9.664 -51.156 -25.062 1 68.88 25 TYR B C 1
ATOM 3730 O O . TYR B 1 25 ? 9.852 -52.219 -25.672 1 68.88 25 TYR B O 1
ATOM 3738 N N . GLN B 1 26 ? 8.492 -50.938 -24.5 1 84 26 GLN B N 1
ATOM 3739 C CA . GLN B 1 26 ? 7.316 -51.312 -25.266 1 84 26 GLN B CA 1
ATOM 3740 C C . GLN B 1 26 ? 6.941 -50.25 -26.281 1 84 26 GLN B C 1
ATOM 3742 O O . GLN B 1 26 ? 6.484 -49.156 -25.906 1 84 26 GLN B O 1
ATOM 3747 N N . ILE B 1 27 ? 7.176 -50.562 -27.547 1 91.56 27 ILE B N 1
ATOM 3748 C CA . ILE B 1 27 ? 7.078 -49.594 -28.641 1 91.56 27 ILE B CA 1
ATOM 3749 C C . ILE B 1 27 ? 5.613 -49.375 -29.016 1 91.56 27 ILE B C 1
ATOM 3751 O O . ILE B 1 27 ? 4.859 -50.344 -29.141 1 91.56 27 ILE B O 1
ATOM 3755 N N . ILE B 1 28 ? 5.234 -48.219 -29.109 1 95.5 28 ILE B N 1
ATOM 3756 C CA . ILE B 1 28 ? 3.955 -47.844 -29.703 1 95.5 28 ILE B CA 1
ATOM 3757 C C . ILE B 1 28 ? 4.164 -47.406 -31.141 1 95.5 28 ILE B C 1
ATOM 3759 O O . ILE B 1 28 ? 4.734 -46.344 -31.406 1 95.5 28 ILE B O 1
ATOM 3763 N N . SER B 1 29 ? 3.645 -48.219 -32.031 1 94.88 29 SER B N 1
ATOM 3764 C CA . SER B 1 29 ? 3.914 -48 -33.438 1 94.88 29 SER B CA 1
ATOM 3765 C C . SER B 1 29 ? 3.029 -46.906 -34.031 1 94.88 29 SER B C 1
ATOM 3767 O O . SER B 1 29 ? 1.979 -46.562 -33.469 1 94.88 29 SER B O 1
ATOM 3769 N N . LEU B 1 30 ? 3.486 -46.438 -35.156 1 95.62 30 LEU B N 1
ATOM 3770 C CA . LEU B 1 30 ? 2.705 -45.438 -35.844 1 95.62 30 LEU B CA 1
ATOM 3771 C C . LEU B 1 30 ? 1.346 -46 -36.25 1 95.62 30 LEU B C 1
ATOM 3773 O O . LEU B 1 30 ? 1.21 -47.188 -36.5 1 95.62 30 LEU B O 1
ATOM 3777 N N . GLY B 1 31 ? 0.331 -45.125 -36.219 1 95.88 31 GLY B N 1
ATOM 3778 C CA . GLY B 1 31 ? -1 -45.5 -36.656 1 95.88 31 GLY B CA 1
ATOM 3779 C C . GLY B 1 31 ? -1.903 -45.938 -35.5 1 95.88 31 GLY B C 1
ATOM 3780 O O . GLY B 1 31 ? -3.107 -46.125 -35.688 1 95.88 31 GLY B O 1
ATOM 3781 N N . LEU B 1 32 ? -1.365 -46.094 -34.344 1 95.81 32 LEU B N 1
ATOM 3782 C CA . LEU B 1 32 ? -2.162 -46.531 -33.188 1 95.81 32 LEU B CA 1
ATOM 3783 C C . LEU B 1 32 ? -2.869 -45.312 -32.562 1 95.81 32 LEU B C 1
ATOM 3785 O O . LEU B 1 32 ? -2.408 -44.188 -32.688 1 95.81 32 LEU B O 1
ATOM 3789 N N . SER B 1 33 ? -3.969 -45.594 -31.953 1 96.44 33 SER B N 1
ATOM 3790 C CA . SER B 1 33 ? -4.762 -44.562 -31.344 1 96.44 33 SER B CA 1
ATOM 3791 C C . SER B 1 33 ? -5.441 -45.031 -30.062 1 96.44 33 SER B C 1
ATOM 3793 O O . SER B 1 33 ? -5.543 -46.25 -29.828 1 96.44 33 SER B O 1
ATOM 3795 N N . LEU B 1 34 ? -5.715 -44.156 -29.188 1 97 34 LEU B N 1
ATOM 3796 C CA . LEU B 1 34 ? -6.543 -44.375 -28.016 1 97 34 LEU B CA 1
ATOM 3797 C C . LEU B 1 34 ? -7.781 -43.5 -28.047 1 97 34 LEU B C 1
ATOM 3799 O O . LEU B 1 34 ? -7.707 -42.344 -28.469 1 97 34 LEU B O 1
ATOM 3803 N N . THR B 1 35 ? -8.852 -44 -27.625 1 97 35 THR B N 1
ATOM 3804 C CA . THR B 1 35 ? -10.102 -43.25 -27.578 1 97 35 THR B CA 1
ATOM 3805 C C . THR B 1 35 ? -10.57 -43.062 -26.141 1 97 35 THR B C 1
ATOM 3807 O O . THR B 1 35 ? -10.438 -43.969 -25.312 1 97 35 THR B O 1
ATOM 3810 N N . ALA B 1 36 ? -11.047 -41.875 -25.906 1 96.25 36 ALA B N 1
ATOM 3811 C CA . ALA B 1 36 ? -11.555 -41.562 -24.562 1 96.25 36 ALA B CA 1
ATOM 3812 C C . ALA B 1 36 ? -12.891 -42.25 -24.312 1 96.25 36 ALA B C 1
ATOM 3814 O O . ALA B 1 36 ? -13.945 -41.719 -24.656 1 96.25 36 ALA B O 1
ATOM 3815 N N . LEU B 1 37 ? -12.781 -43.375 -23.781 1 91.94 37 LEU B N 1
ATOM 3816 C CA . LEU B 1 37 ? -13.945 -44.156 -23.391 1 91.94 37 LEU B CA 1
ATOM 3817 C C . LEU B 1 37 ? -13.82 -44.625 -21.953 1 91.94 37 LEU B C 1
ATOM 3819 O O . LEU B 1 37 ? -12.789 -44.406 -21.312 1 91.94 37 LEU B O 1
ATOM 3823 N N . ASP B 1 38 ? -14.805 -45.219 -21.469 1 83.44 38 ASP B N 1
ATOM 3824 C CA . ASP B 1 38 ? -14.789 -45.719 -20.094 1 83.44 38 ASP B CA 1
ATOM 3825 C C . ASP B 1 38 ? -14.188 -47.125 -20.016 1 83.44 38 ASP B C 1
ATOM 3827 O O . ASP B 1 38 ? -14.602 -47.938 -19.188 1 83.44 38 ASP B O 1
ATOM 3831 N N . ASP B 1 39 ? -13.32 -47.531 -20.969 1 78.31 39 ASP B N 1
ATOM 3832 C CA . ASP B 1 39 ? -12.852 -48.906 -21.016 1 78.31 39 ASP B CA 1
ATOM 3833 C C . ASP B 1 39 ? -11.406 -49.031 -20.531 1 78.31 39 ASP B C 1
ATOM 3835 O O . ASP B 1 39 ? -10.789 -50.062 -20.656 1 78.31 39 ASP B O 1
ATOM 3839 N N . ASN B 1 40 ? -10.773 -48.094 -20.031 1 76.06 40 ASN B N 1
ATOM 3840 C CA . ASN B 1 40 ? -9.461 -48.062 -19.391 1 76.06 40 ASN B CA 1
ATOM 3841 C C . ASN B 1 40 ? -8.352 -48.438 -20.375 1 76.06 40 ASN B C 1
ATOM 3843 O O . ASN B 1 40 ? -7.305 -48.938 -19.969 1 76.06 40 ASN B O 1
ATOM 3847 N N . THR B 1 41 ? -8.57 -48.375 -21.656 1 91.88 41 THR B N 1
ATOM 3848 C CA . THR B 1 41 ? -7.492 -48.625 -22.609 1 91.88 41 THR B CA 1
ATOM 3849 C C . THR B 1 41 ? -6.395 -47.562 -22.469 1 91.88 41 THR B C 1
ATOM 3851 O O . THR B 1 41 ? -6.684 -46.375 -22.328 1 91.88 41 THR B O 1
ATOM 3854 N N . SER B 1 42 ? -5.133 -48.062 -22.391 1 96.31 42 SER B N 1
ATOM 3855 C CA . SER B 1 42 ? -3.99 -47.188 -22.188 1 96.31 42 SER B CA 1
ATOM 3856 C C . SER B 1 42 ? -2.715 -47.781 -22.766 1 96.31 42 SER B C 1
ATOM 3858 O O . SER B 1 42 ? -2.709 -48.938 -23.203 1 96.31 42 SER B O 1
ATOM 3860 N N . TRP B 1 43 ? -1.76 -47 -22.984 1 97.19 43 TRP B N 1
ATOM 3861 C CA . TRP B 1 43 ? -0.412 -47.438 -23.312 1 97.19 43 TRP B CA 1
ATOM 3862 C C . TRP B 1 43 ? 0.46 -47.531 -22.062 1 97.19 43 TRP B C 1
ATOM 3864 O O . TRP B 1 43 ? 0.965 -46.5 -21.594 1 97.19 43 TRP B O 1
ATOM 3874 N N . PRO B 1 44 ? 0.685 -48.719 -21.469 1 96.5 44 PRO B N 1
ATOM 3875 C CA . PRO B 1 44 ? 1.437 -48.875 -20.219 1 96.5 44 PRO B CA 1
ATOM 3876 C C . PRO B 1 44 ? 2.947 -48.906 -20.453 1 96.5 44 PRO B C 1
ATOM 3878 O O . PRO B 1 44 ? 3.408 -49.188 -21.562 1 96.5 44 PRO B O 1
ATOM 3881 N N . SER B 1 45 ? 3.654 -48.625 -19.422 1 97.25 45 SER B N 1
ATOM 3882 C CA . SER B 1 45 ? 5.094 -48.844 -19.406 1 97.25 45 SER B CA 1
ATOM 3883 C C . SER B 1 45 ? 5.414 -50.344 -19.297 1 97.25 45 SER B C 1
ATOM 3885 O O . SER B 1 45 ? 4.555 -51.125 -18.906 1 97.25 45 SER B O 1
ATOM 3887 N N . PRO B 1 46 ? 6.629 -50.688 -19.594 1 96.12 46 PRO B N 1
ATOM 3888 C CA . PRO B 1 46 ? 6.98 -52.094 -19.516 1 96.12 46 PRO B CA 1
ATOM 3889 C C . PRO B 1 46 ? 6.742 -52.688 -18.125 1 96.12 46 PRO B C 1
ATOM 3891 O O . PRO B 1 46 ? 6.25 -53.812 -18.016 1 96.12 46 PRO B O 1
ATOM 3894 N N . SER B 1 47 ? 7.039 -51.969 -17.094 1 94.5 47 SER B N 1
ATOM 3895 C CA . SER B 1 47 ? 6.832 -52.438 -15.727 1 94.5 47 SER B CA 1
ATOM 3896 C C . SER B 1 47 ? 5.355 -52.406 -15.352 1 94.5 47 SER B C 1
ATOM 3898 O O . SER B 1 47 ? 4.953 -53 -14.344 1 94.5 47 SER B O 1
ATOM 3900 N N . GLY B 1 48 ? 4.578 -51.625 -16.125 1 95.5 48 GLY B N 1
ATOM 3901 C CA . GLY B 1 48 ? 3.168 -51.438 -15.82 1 95.5 48 GLY B CA 1
ATOM 3902 C C . GLY B 1 48 ? 2.916 -50.375 -14.766 1 95.5 48 GLY B C 1
ATOM 3903 O O . GLY B 1 48 ? 1.769 -50.125 -14.383 1 95.5 48 GLY B O 1
ATOM 3904 N N . GLU B 1 49 ? 3.902 -49.781 -14.32 1 95.75 49 GLU B N 1
ATOM 3905 C CA . GLU B 1 49 ? 3.771 -48.812 -13.234 1 95.75 49 GLU B CA 1
ATOM 3906 C C . GLU B 1 49 ? 3.135 -47.5 -13.719 1 95.75 49 GLU B C 1
ATOM 3908 O O . GLU B 1 49 ? 2.445 -46.844 -12.953 1 95.75 49 GLU B O 1
ATOM 3913 N N . PHE B 1 50 ? 3.402 -47.156 -14.961 1 97.69 50 PHE B N 1
ATOM 3914 C CA . PHE B 1 50 ? 2.844 -45.938 -15.539 1 97.69 50 PHE B CA 1
ATOM 3915 C C . PHE B 1 50 ? 2.012 -46.25 -16.781 1 97.69 50 PHE B C 1
ATOM 3917 O O . PHE B 1 50 ? 2.211 -47.281 -17.406 1 97.69 50 PHE B O 1
ATOM 3924 N N . ALA B 1 51 ? 1.104 -45.375 -17.047 1 97.81 51 ALA B N 1
ATOM 3925 C CA . ALA B 1 51 ? 0.28 -45.531 -18.234 1 97.81 51 ALA B CA 1
ATOM 3926 C C . ALA B 1 51 ? -0.019 -44.156 -18.859 1 97.81 51 ALA B C 1
ATOM 3928 O O . ALA B 1 51 ? -0.023 -43.156 -18.172 1 97.81 51 ALA B O 1
ATOM 3929 N N . PHE B 1 52 ? -0.112 -44.188 -20.156 1 97.94 52 PHE B N 1
ATOM 3930 C CA . PHE B 1 52 ? -0.496 -43.031 -20.953 1 97.94 52 PHE B CA 1
ATOM 3931 C C . PHE B 1 52 ? -1.847 -43.25 -21.625 1 97.94 52 PHE B C 1
ATOM 3933 O O . PHE B 1 52 ? -2.076 -44.281 -22.234 1 97.94 52 PHE B O 1
ATOM 3940 N N . GLY B 1 53 ? -2.771 -42.312 -21.453 1 97.69 53 GLY B N 1
ATOM 3941 C CA . GLY B 1 53 ? -4.098 -42.406 -22.031 1 97.69 53 GLY B CA 1
ATOM 3942 C C . GLY B 1 53 ? -5.07 -41.375 -21.484 1 97.69 53 GLY B C 1
ATOM 3943 O O . GLY B 1 53 ? -4.676 -40.25 -21.125 1 97.69 53 GLY B O 1
ATOM 3944 N N . PHE B 1 54 ? -6.348 -41.781 -21.562 1 97.44 54 PHE B N 1
ATOM 3945 C CA . PHE B 1 54 ? -7.383 -40.875 -21.109 1 97.44 54 PHE B CA 1
ATOM 3946 C C . PHE B 1 54 ? -7.824 -41.188 -19.688 1 97.44 54 PHE B C 1
ATOM 3948 O O . PHE B 1 54 ? -8 -42.344 -19.344 1 97.44 54 PHE B O 1
ATOM 3955 N N . GLN B 1 55 ? -7.934 -40.188 -18.891 1 95.5 55 GLN B N 1
ATOM 3956 C CA . GLN B 1 55 ? -8.492 -40.281 -17.547 1 95.5 55 GLN B CA 1
ATOM 3957 C C . GLN B 1 55 ? -9.719 -39.406 -17.391 1 95.5 55 GLN B C 1
ATOM 3959 O O . GLN B 1 55 ? -9.688 -38.219 -17.75 1 95.5 55 GLN B O 1
ATOM 3964 N N . LYS B 1 56 ? -10.75 -40 -16.812 1 94.38 56 LYS B N 1
ATOM 3965 C CA . LYS B 1 56 ? -11.984 -39.25 -16.578 1 94.38 56 LYS B CA 1
ATOM 3966 C C . LYS B 1 56 ? -11.875 -38.406 -15.328 1 94.38 56 LYS B C 1
ATOM 3968 O O . LYS B 1 56 ? -11.367 -38.844 -14.305 1 94.38 56 LYS B O 1
ATOM 3973 N N . ILE B 1 57 ? -12.367 -37.156 -15.453 1 91.44 57 ILE B N 1
ATOM 3974 C CA . ILE B 1 57 ? -12.352 -36.281 -14.305 1 91.44 57 ILE B CA 1
ATOM 3975 C C . ILE B 1 57 ? -13.781 -36 -13.844 1 91.44 57 ILE B C 1
ATOM 3977 O O . ILE B 1 57 ? -14.742 -36.5 -14.438 1 91.44 57 ILE B O 1
ATOM 3981 N N . GLU B 1 58 ? -13.945 -35.281 -12.734 1 83.75 58 GLU B N 1
ATOM 3982 C CA . GLU B 1 58 ? -15.195 -35.188 -11.992 1 83.75 58 GLU B CA 1
ATOM 3983 C C . GLU B 1 58 ? -16.297 -34.594 -12.859 1 83.75 58 GLU B C 1
ATOM 3985 O O . GLU B 1 58 ? -17.469 -34.938 -12.719 1 83.75 58 GLU B O 1
ATOM 3990 N N . ASN B 1 59 ? -16.031 -33.719 -13.789 1 84.62 59 ASN B N 1
ATOM 3991 C CA . ASN B 1 59 ? -17.062 -33.062 -14.594 1 84.62 59 ASN B CA 1
ATOM 3992 C C . ASN B 1 59 ? -17.469 -33.906 -15.789 1 84.62 59 ASN B C 1
ATOM 3994 O O . ASN B 1 59 ? -18.219 -33.469 -16.656 1 84.62 59 ASN B O 1
ATOM 3998 N N . GLY B 1 60 ? -16.938 -35.094 -15.875 1 89.38 60 GLY B N 1
ATOM 3999 C CA . GLY B 1 60 ? -17.297 -36.031 -16.938 1 89.38 60 GLY B CA 1
ATOM 4000 C C . GLY B 1 60 ? -16.406 -35.906 -18.156 1 89.38 60 GLY B C 1
ATOM 4001 O O . GLY B 1 60 ? -16.531 -36.719 -19.094 1 89.38 60 GLY B O 1
ATOM 4002 N N . CYS B 1 61 ? -15.562 -35 -18.109 1 94.81 61 CYS B N 1
ATOM 4003 C CA . CYS B 1 61 ? -14.625 -34.812 -19.203 1 94.81 61 CYS B CA 1
ATOM 4004 C C . CYS B 1 61 ? -13.391 -35.688 -19.016 1 94.81 61 CYS B C 1
ATOM 4006 O O . CYS B 1 61 ? -13.281 -36.406 -18.031 1 94.81 61 CYS B O 1
ATOM 4008 N N . PHE B 1 62 ? -12.555 -35.656 -20.094 1 96.38 62 PHE B N 1
ATOM 4009 C CA . PHE B 1 62 ? -11.383 -36.531 -20.062 1 96.38 62 PHE B CA 1
ATOM 4010 C C . PHE B 1 62 ? -10.109 -35.719 -20.234 1 96.38 62 PHE B C 1
ATOM 4012 O O . PHE B 1 62 ? -10.07 -34.781 -21.047 1 96.38 62 PHE B O 1
ATOM 4019 N N . LEU B 1 63 ? -9.102 -36.156 -19.547 1 97.06 63 LEU B N 1
ATOM 4020 C CA . LEU B 1 63 ? -7.746 -35.656 -19.766 1 97.06 63 LEU B CA 1
ATOM 4021 C C . LEU B 1 63 ? -6.891 -36.719 -20.469 1 97.06 63 LEU B C 1
ATOM 4023 O O . LEU B 1 63 ? -6.973 -37.906 -20.156 1 97.06 63 LEU B O 1
ATOM 4027 N N . LEU B 1 64 ? -6.191 -36.281 -21.516 1 97.88 64 LEU B N 1
ATOM 4028 C CA . LEU B 1 64 ? -5.062 -37.094 -21.969 1 97.88 64 LEU B CA 1
ATOM 4029 C C . LEU B 1 64 ? -3.889 -37 -21 1 97.88 64 LEU B C 1
ATOM 4031 O O . LEU B 1 64 ? -3.266 -35.938 -20.906 1 97.88 64 LEU B O 1
ATOM 4035 N N . ALA B 1 65 ? -3.6 -38.125 -20.297 1 98.06 65 ALA B N 1
ATOM 4036 C CA . ALA B 1 65 ? -2.758 -38 -19.109 1 98.06 65 ALA B CA 1
ATOM 4037 C C . ALA B 1 65 ? -1.82 -39.188 -18.953 1 98.06 65 ALA B C 1
ATOM 4039 O O . ALA B 1 65 ? -1.955 -40.188 -19.656 1 98.06 65 ALA B O 1
ATOM 4040 N N . ILE B 1 66 ? -0.797 -38.969 -18.156 1 98.31 66 ILE B N 1
ATOM 4041 C CA . ILE B 1 66 ? 0.049 -40 -17.609 1 98.31 66 ILE B CA 1
ATOM 4042 C C . ILE B 1 66 ? -0.259 -40.188 -16.125 1 98.31 66 ILE B C 1
ATOM 4044 O O . ILE B 1 66 ? -0.44 -39.219 -15.398 1 98.31 66 ILE B O 1
ATOM 4048 N N . TRP B 1 67 ? -0.371 -41.469 -15.664 1 98.12 67 TRP B N 1
ATOM 4049 C CA . TRP B 1 67 ? -0.696 -41.719 -14.258 1 98.12 67 TRP B CA 1
ATOM 4050 C C . TRP B 1 67 ? 0.016 -42.938 -13.727 1 98.12 67 TRP B C 1
ATOM 4052 O O . TRP B 1 67 ? 0.595 -43.719 -14.5 1 98.12 67 TRP B O 1
ATOM 4062 N N . PHE B 1 68 ? 0.078 -43.062 -12.391 1 98.19 68 PHE B N 1
ATOM 4063 C CA . PHE B 1 68 ? 0.497 -44.281 -11.75 1 98.19 68 PHE B CA 1
ATOM 4064 C C . PHE B 1 68 ? -0.559 -45.375 -11.922 1 98.19 68 PHE B C 1
ATOM 4066 O O . PHE B 1 68 ? -1.643 -45.312 -11.344 1 98.19 68 PHE B O 1
ATOM 4073 N N . ASP B 1 69 ? -0.19 -46.375 -12.586 1 96.38 69 ASP B N 1
ATOM 4074 C CA . ASP B 1 69 ? -1.21 -47.344 -13.016 1 96.38 69 ASP B CA 1
ATOM 4075 C C . ASP B 1 69 ? -1.419 -48.406 -11.969 1 96.38 69 ASP B C 1
ATOM 4077 O O . ASP B 1 69 ? -2.439 -49.125 -11.977 1 96.38 69 ASP B O 1
ATOM 4081 N N . LYS B 1 70 ? -0.512 -48.594 -11.109 1 95 70 LYS B N 1
ATOM 4082 C CA . LYS B 1 70 ? -0.612 -49.688 -10.125 1 95 70 LYS B CA 1
ATOM 4083 C C . LYS B 1 70 ? -1.215 -49.156 -8.82 1 95 70 LYS B C 1
ATOM 4085 O O . LYS B 1 70 ? -1.466 -49.938 -7.898 1 95 70 LYS B O 1
ATOM 4090 N N . ILE B 1 71 ? -1.355 -47.906 -8.734 1 94.75 71 ILE B N 1
ATOM 4091 C CA . ILE B 1 71 ? -2.004 -47.312 -7.559 1 94.75 71 ILE B CA 1
ATOM 4092 C C . ILE B 1 71 ? -3.502 -47.156 -7.82 1 94.75 71 ILE B C 1
ATOM 4094 O O . ILE B 1 71 ? -3.908 -46.719 -8.891 1 94.75 71 ILE B O 1
ATOM 4098 N N . PRO B 1 72 ? -4.332 -47.5 -6.836 1 92.88 72 PRO B N 1
ATOM 4099 C CA . PRO B 1 72 ? -5.781 -47.5 -7.066 1 92.88 72 PRO B CA 1
ATOM 4100 C C . PRO B 1 72 ? -6.324 -46.125 -7.43 1 92.88 72 PRO B C 1
ATOM 4102 O O . PRO B 1 72 ? -7.285 -46.031 -8.195 1 92.88 72 PRO B O 1
ATOM 4105 N N . GLU B 1 73 ? -5.738 -45.125 -6.977 1 92.19 73 GLU B N 1
ATOM 4106 C CA . GLU B 1 73 ? -6.23 -43.75 -7.195 1 92.19 73 GLU B CA 1
ATOM 4107 C C . GLU B 1 73 ? -5.91 -43.281 -8.609 1 92.19 73 GLU B C 1
ATOM 4109 O O . GLU B 1 73 ? -6.426 -42.25 -9.047 1 92.19 73 GLU B O 1
ATOM 4114 N N . LYS B 1 74 ? -5.082 -44.031 -9.312 1 94.56 74 LYS B N 1
ATOM 4115 C CA . LYS B 1 74 ? -4.656 -43.625 -10.656 1 94.56 74 LYS B CA 1
ATOM 4116 C C . LYS B 1 74 ? -4.203 -42.156 -10.688 1 94.56 74 LYS B C 1
ATOM 4118 O O . LYS B 1 74 ? -4.66 -41.406 -11.523 1 94.56 74 LYS B O 1
ATOM 4123 N N . THR B 1 75 ? -3.256 -41.875 -9.875 1 96.81 75 THR B N 1
ATOM 4124 C CA . THR B 1 75 ? -2.783 -40.531 -9.672 1 96.81 75 THR B CA 1
ATOM 4125 C C . THR B 1 75 ? -2.154 -39.969 -10.945 1 96.81 75 THR B C 1
ATOM 4127 O O . THR B 1 75 ? -1.162 -40.5 -11.438 1 96.81 75 THR B O 1
ATOM 4130 N N . ILE B 1 76 ? -2.746 -38.875 -11.453 1 97.19 76 ILE B N 1
ATOM 4131 C CA . ILE B 1 76 ? -2.264 -38.25 -12.672 1 97.19 76 ILE B CA 1
ATOM 4132 C C . ILE B 1 76 ? -0.991 -37.438 -12.367 1 97.19 76 ILE B C 1
ATOM 4134 O O . ILE B 1 76 ? -0.919 -36.719 -11.367 1 97.19 76 ILE B O 1
ATOM 4138 N N . VAL B 1 77 ? 0.02 -37.531 -13.219 1 98.25 77 VAL B N 1
ATOM 4139 C CA . VAL B 1 77 ? 1.28 -36.844 -12.984 1 98.25 77 VAL B CA 1
ATOM 4140 C C . VAL B 1 77 ? 1.569 -35.906 -14.148 1 98.25 77 VAL B C 1
ATOM 4142 O O . VAL B 1 77 ? 2.475 -35.062 -14.062 1 98.25 77 VAL B O 1
ATOM 4145 N N . TRP B 1 78 ? 0.866 -35.969 -15.195 1 98.38 78 TRP B N 1
ATOM 4146 C CA . TRP B 1 78 ? 0.993 -35.094 -16.375 1 98.38 78 TRP B CA 1
ATOM 4147 C C . TRP B 1 78 ? -0.281 -35.125 -17.203 1 98.38 78 TRP B C 1
ATOM 4149 O O . TRP B 1 78 ? -0.942 -36.156 -17.312 1 98.38 78 TRP B O 1
ATOM 4159 N N . SER B 1 79 ? -0.602 -34.062 -17.828 1 97.81 79 SER B N 1
ATOM 4160 C CA . SER B 1 79 ? -1.715 -34.031 -18.766 1 97.81 79 SER B CA 1
ATOM 4161 C C . SER B 1 79 ? -1.459 -33.031 -19.906 1 97.81 79 SER B C 1
ATOM 4163 O O . SER B 1 79 ? -0.813 -32 -19.703 1 97.81 79 SER B O 1
ATOM 4165 N N . ALA B 1 80 ? -1.984 -33.312 -21.016 1 97.31 80 ALA B N 1
ATOM 4166 C CA . ALA B 1 80 ? -1.743 -32.5 -22.203 1 97.31 80 ALA B CA 1
ATOM 4167 C C . ALA B 1 80 ? -2.762 -31.375 -22.328 1 97.31 80 ALA B C 1
ATOM 4169 O O . ALA B 1 80 ? -2.467 -30.328 -22.891 1 97.31 80 ALA B O 1
ATOM 4170 N N . ASN B 1 81 ? -3.924 -31.562 -21.781 1 96.94 81 ASN B N 1
ATOM 4171 C CA . ASN B 1 81 ? -5.039 -30.672 -22.094 1 96.94 81 ASN B CA 1
ATOM 4172 C C . ASN B 1 81 ? -5.773 -30.234 -20.844 1 96.94 81 ASN B C 1
ATOM 4174 O O . ASN B 1 81 ? -7.004 -30.219 -20.797 1 96.94 81 ASN B O 1
ATOM 4178 N N . ARG B 1 82 ? -5.043 -29.938 -19.859 1 94.69 82 ARG B N 1
ATOM 4179 C CA . ARG B 1 82 ? -5.676 -29.625 -18.578 1 94.69 82 ARG B CA 1
ATOM 4180 C C . ARG B 1 82 ? -6.598 -28.406 -18.703 1 94.69 82 ARG B C 1
ATOM 4182 O O . ARG B 1 82 ? -7.594 -28.312 -17.984 1 94.69 82 ARG B O 1
ATOM 4189 N N . ASN B 1 83 ? -6.336 -27.453 -19.578 1 94.94 83 ASN B N 1
ATOM 4190 C CA . ASN B 1 83 ? -7.148 -26.25 -19.719 1 94.94 83 ASN B CA 1
ATOM 4191 C C . ASN B 1 83 ? -8.312 -26.484 -20.688 1 94.94 83 ASN B C 1
ATOM 4193 O O . ASN B 1 83 ? -9.211 -25.656 -20.781 1 94.94 83 ASN B O 1
ATOM 4197 N N . ASN B 1 84 ? -8.234 -27.594 -21.438 1 95 84 ASN B N 1
ATOM 4198 C CA . ASN B 1 84 ? -9.273 -27.938 -22.406 1 95 84 ASN B CA 1
ATOM 4199 C C . ASN B 1 84 ? -9.641 -29.406 -22.359 1 95 84 ASN B C 1
ATOM 4201 O O . ASN B 1 84 ? -9.391 -30.156 -23.312 1 95 84 ASN B O 1
ATOM 4205 N N . PRO B 1 85 ? -10.234 -29.828 -21.281 1 96.38 85 PRO B N 1
ATOM 4206 C CA . PRO B 1 85 ? -10.633 -31.234 -21.219 1 96.38 85 PRO B CA 1
ATOM 4207 C C . PRO B 1 85 ? -11.609 -31.625 -22.328 1 96.38 85 PRO B C 1
ATOM 4209 O O . PRO B 1 85 ? -12.43 -30.812 -22.75 1 96.38 85 PRO B O 1
ATOM 4212 N N . VAL B 1 86 ? -11.539 -32.844 -22.766 1 97 86 VAL B N 1
ATOM 4213 C CA . VAL B 1 86 ? -12.312 -33.281 -23.938 1 97 86 VAL B CA 1
ATOM 4214 C C . VAL B 1 86 ? -13.445 -34.188 -23.5 1 97 86 VAL B C 1
ATOM 4216 O O . VAL B 1 86 ? -13.453 -34.688 -22.375 1 97 86 VAL B O 1
ATOM 4219 N N . LYS B 1 87 ? -14.336 -34.375 -24.438 1 96.44 87 LYS B N 1
ATOM 4220 C CA . LYS B 1 87 ? -15.5 -35.219 -24.141 1 96.44 87 LYS B CA 1
ATOM 4221 C C . LYS B 1 87 ? -15.289 -36.656 -24.594 1 96.44 87 LYS B C 1
ATOM 4223 O O . LYS B 1 87 ? -14.297 -36.938 -25.266 1 96.44 87 LYS B O 1
ATOM 4228 N N . ARG B 1 88 ? -16.219 -37.438 -24.125 1 95.81 88 ARG B N 1
ATOM 4229 C CA . ARG B 1 88 ? -16.234 -38.844 -24.562 1 95.81 88 ARG B CA 1
ATOM 4230 C C . ARG B 1 88 ? -16.203 -38.938 -26.078 1 95.81 88 ARG B C 1
ATOM 4232 O O . ARG B 1 88 ? -16.875 -38.188 -26.781 1 95.81 88 ARG B O 1
ATOM 4239 N N . GLY B 1 89 ? -15.438 -39.875 -26.547 1 95.75 89 GLY B N 1
ATOM 4240 C CA . GLY B 1 89 ? -15.336 -40.062 -27.984 1 95.75 89 GLY B CA 1
ATOM 4241 C C . GLY B 1 89 ? -14.125 -39.375 -28.609 1 95.75 89 GLY B C 1
ATOM 4242 O O . GLY B 1 89 ? -13.781 -39.656 -29.766 1 95.75 89 GLY B O 1
ATOM 4243 N N . SER B 1 90 ? -13.469 -38.562 -27.859 1 97.31 90 SER B N 1
ATOM 4244 C CA . SER B 1 90 ? -12.227 -37.938 -28.328 1 97.31 90 SER B CA 1
ATOM 4245 C C . SER B 1 90 ? -11.117 -39 -28.438 1 97.31 90 SER B C 1
ATOM 4247 O O . SER B 1 90 ? -11.211 -40.062 -27.875 1 97.31 90 SER B O 1
ATOM 4249 N N . ASN B 1 91 ? -10.086 -38.656 -29.188 1 97.31 91 ASN B N 1
ATOM 4250 C CA . ASN B 1 91 ? -9.039 -39.656 -29.359 1 97.31 91 ASN B CA 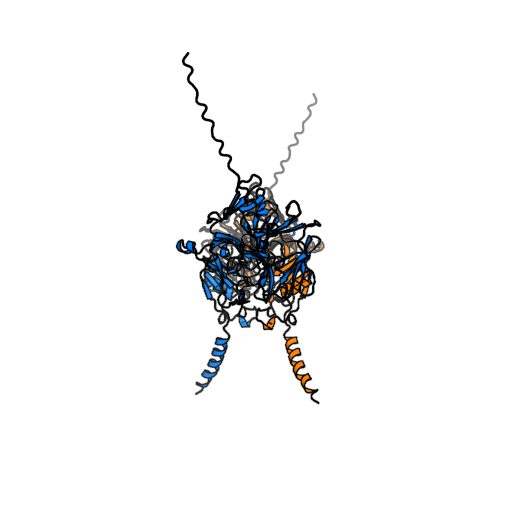1
ATOM 4251 C C . ASN B 1 91 ? -7.66 -39 -29.484 1 97.31 91 ASN B C 1
ATOM 4253 O O . ASN B 1 91 ? -7.543 -37.844 -29.859 1 97.31 91 ASN B O 1
ATOM 4257 N N . VAL B 1 92 ? -6.711 -39.719 -29.094 1 97.94 92 VAL B N 1
ATOM 4258 C CA . VAL B 1 92 ? -5.32 -39.375 -29.375 1 97.94 92 VAL B CA 1
ATOM 4259 C C . VAL B 1 92 ? -4.734 -40.375 -30.375 1 97.94 92 VAL B C 1
ATOM 4261 O O . VAL B 1 92 ? -4.926 -41.594 -30.25 1 97.94 92 VAL B O 1
ATOM 4264 N N . MET B 1 93 ? -4.066 -39.812 -31.391 1 96.75 93 MET B N 1
ATOM 4265 C CA . MET B 1 93 ? -3.555 -40.656 -32.469 1 96.75 93 MET B CA 1
ATOM 4266 C C . MET B 1 93 ? -2.08 -40.375 -32.719 1 96.75 93 MET B C 1
ATOM 4268 O O . MET B 1 93 ? -1.664 -39.219 -32.75 1 96.75 93 MET B O 1
ATOM 4272 N N . LEU B 1 94 ? -1.317 -41.469 -32.719 1 96.81 94 LEU B N 1
ATOM 4273 C CA . LEU B 1 94 ? 0.008 -41.375 -33.344 1 96.81 94 LEU B CA 1
ATOM 4274 C C . LEU B 1 94 ? -0.064 -41.656 -34.844 1 96.81 94 LEU B C 1
ATOM 4276 O O . LEU B 1 94 ? -0.089 -42.812 -35.281 1 96.81 94 LEU B O 1
ATOM 4280 N N . THR B 1 95 ? -0.02 -40.562 -35.562 1 94.88 95 THR B N 1
ATOM 4281 C CA . THR B 1 95 ? -0.299 -40.656 -37 1 94.88 95 THR B CA 1
ATOM 4282 C C . THR B 1 95 ? 0.833 -41.406 -37.719 1 94.88 95 THR B C 1
ATOM 4284 O O . THR B 1 95 ? 1.927 -41.531 -37.156 1 94.88 95 THR B O 1
ATOM 4287 N N . GLU B 1 96 ? 0.544 -41.781 -38.938 1 93.38 96 GLU B N 1
ATOM 4288 C CA . GLU B 1 96 ? 1.511 -42.5 -39.75 1 93.38 96 GLU B CA 1
ATOM 4289 C C . GLU B 1 96 ? 2.74 -41.656 -40.031 1 93.38 96 GLU B C 1
ATOM 4291 O O . GLU B 1 96 ? 3.838 -42.188 -40.219 1 93.38 96 GLU B O 1
ATOM 4296 N N . ASP B 1 97 ? 2.562 -40.406 -40.031 1 89.94 97 ASP B N 1
ATOM 4297 C CA . ASP B 1 97 ? 3.682 -39.531 -40.344 1 89.94 97 ASP B CA 1
ATOM 4298 C C . ASP B 1 97 ? 4.402 -39.125 -39.062 1 89.94 97 ASP B C 1
ATOM 4300 O O . ASP B 1 97 ? 5.277 -38.25 -39.062 1 89.94 97 ASP B O 1
ATOM 4304 N N . GLY B 1 98 ? 3.994 -39.625 -37.938 1 91.56 98 GLY B N 1
ATOM 4305 C CA . GLY B 1 98 ? 4.762 -39.5 -36.688 1 91.56 98 GLY B CA 1
ATOM 4306 C C . GLY B 1 98 ? 4.285 -38.344 -35.812 1 91.56 98 GLY B C 1
ATOM 4307 O O . GLY B 1 98 ? 5.035 -37.844 -34.969 1 91.56 98 GLY B O 1
ATOM 4308 N N . ARG B 1 99 ? 3.092 -37.812 -35.938 1 92.62 99 ARG B N 1
ATOM 4309 C CA . ARG B 1 99 ? 2.545 -36.75 -35.094 1 92.62 99 ARG B CA 1
ATOM 4310 C C . ARG B 1 99 ? 1.641 -37.312 -34.031 1 92.62 99 ARG B C 1
ATOM 4312 O O . ARG B 1 99 ? 0.853 -38.219 -34.281 1 92.62 99 ARG B O 1
ATOM 4319 N N . LEU B 1 100 ? 1.835 -36.875 -32.906 1 97.19 100 LEU B N 1
ATOM 4320 C CA . LEU B 1 100 ? 0.91 -37.219 -31.828 1 97.19 100 LEU B CA 1
ATOM 4321 C C . LEU B 1 100 ? -0.137 -36.094 -31.656 1 97.19 100 LEU B C 1
ATOM 4323 O O . LEU B 1 100 ? 0.187 -35 -31.25 1 97.19 100 LEU B O 1
ATOM 4327 N N . VAL B 1 101 ? -1.416 -36.438 -31.953 1 97.38 101 VAL B N 1
ATOM 4328 C CA . VAL B 1 101 ? -2.457 -35.406 -32.031 1 97.38 101 VAL B CA 1
ATOM 4329 C C . VAL B 1 101 ? -3.664 -35.844 -31.203 1 97.38 101 VAL B C 1
ATOM 4331 O O . VAL B 1 101 ? -4.102 -37 -31.266 1 97.38 101 VAL B O 1
ATOM 4334 N N . LEU B 1 102 ? -4.102 -34.938 -30.406 1 98.25 102 LEU B N 1
ATOM 4335 C CA . LEU B 1 102 ? -5.348 -35.125 -29.672 1 98.25 102 LEU B CA 1
ATOM 4336 C C . LEU B 1 102 ? -6.504 -34.438 -30.391 1 98.25 102 LEU B C 1
ATOM 4338 O O . LEU B 1 102 ? -6.457 -33.219 -30.625 1 98.25 102 LEU B O 1
ATOM 4342 N N . ASN B 1 103 ? -7.5 -35.188 -30.734 1 98 103 ASN B N 1
ATOM 4343 C CA . ASN B 1 103 ? -8.703 -34.656 -31.375 1 98 103 ASN B CA 1
ATOM 4344 C C . ASN B 1 103 ? -9.922 -34.75 -30.469 1 98 103 ASN B C 1
ATOM 4346 O O . ASN B 1 103 ? -10.078 -35.75 -29.734 1 98 103 ASN B O 1
ATOM 4350 N N . ASP B 1 104 ? -10.711 -33.781 -30.578 1 97.25 104 ASP B N 1
ATOM 4351 C CA . ASP B 1 104 ? -11.953 -33.875 -29.812 1 97.25 104 ASP B CA 1
ATOM 4352 C C . ASP B 1 104 ? -12.953 -34.812 -30.5 1 97.25 104 ASP B C 1
ATOM 4354 O O . ASP B 1 104 ? -12.617 -35.469 -31.484 1 97.25 104 ASP B O 1
ATOM 4358 N N . GLN B 1 105 ? -14.148 -34.906 -29.938 1 95 105 GLN B N 1
ATOM 4359 C CA . GLN B 1 105 ? -15.133 -35.875 -30.391 1 95 105 GLN B CA 1
ATOM 4360 C C . GLN B 1 105 ? -15.609 -35.531 -31.812 1 95 105 GLN B C 1
ATOM 4362 O O . GLN B 1 105 ? -16.156 -36.406 -32.5 1 95 105 GLN B O 1
ATOM 4367 N N . ASN B 1 106 ? -15.398 -34.312 -32.219 1 96.56 106 ASN B N 1
ATOM 4368 C CA . ASN B 1 106 ? -15.805 -33.906 -33.562 1 96.56 106 ASN B CA 1
ATOM 4369 C C . ASN B 1 106 ? -14.641 -33.969 -34.562 1 96.56 106 ASN B C 1
ATOM 4371 O O . ASN B 1 106 ? -14.781 -33.594 -35.719 1 96.56 106 ASN B O 1
ATOM 4375 N N . GLY B 1 107 ? -13.562 -34.344 -34.031 1 95.19 107 GLY B N 1
ATOM 4376 C CA . GLY B 1 107 ? -12.414 -34.531 -34.938 1 95.19 107 GLY B CA 1
ATOM 4377 C C . GLY B 1 107 ? -11.523 -33.312 -35 1 95.19 107 GLY B C 1
ATOM 4378 O O . GLY B 1 107 ? -10.539 -33.281 -35.75 1 95.19 107 GLY B O 1
ATOM 4379 N N . LYS B 1 108 ? -11.852 -32.344 -34.281 1 96.44 108 LYS B N 1
ATOM 4380 C CA . LYS B 1 108 ? -11.023 -31.141 -34.25 1 96.44 108 LYS B CA 1
ATOM 4381 C C . LYS B 1 108 ? -9.781 -31.328 -33.406 1 96.44 108 LYS B C 1
ATOM 4383 O O . LYS B 1 108 ? -9.883 -31.812 -32.25 1 96.44 108 LYS B O 1
ATOM 4388 N N . SER B 1 109 ? -8.602 -30.938 -33.969 1 95.81 109 SER B N 1
ATOM 4389 C CA . SER B 1 109 ? -7.352 -31.047 -33.219 1 95.81 109 SER B CA 1
ATOM 4390 C C . SER B 1 109 ? -7.297 -30.031 -32.062 1 95.81 109 SER B C 1
ATOM 4392 O O . SER B 1 109 ? -7.438 -28.828 -32.312 1 95.81 109 SER B O 1
ATOM 4394 N N . ILE B 1 110 ? -7.102 -30.5 -30.844 1 95.69 110 ILE B N 1
ATOM 4395 C CA . ILE B 1 110 ? -7.113 -29.594 -29.703 1 95.69 110 ILE B CA 1
ATOM 4396 C C . ILE B 1 110 ? -5.707 -29.469 -29.125 1 95.69 110 ILE B C 1
ATOM 4398 O O . ILE B 1 110 ? -5.41 -28.531 -28.375 1 95.69 110 ILE B O 1
ATOM 4402 N N . TRP B 1 111 ? -4.879 -30.438 -29.375 1 96.75 111 TRP B N 1
ATOM 4403 C CA . TRP B 1 111 ? -3.502 -30.453 -28.906 1 96.75 111 TRP B CA 1
ATOM 4404 C C . TRP B 1 111 ? -2.623 -31.328 -29.797 1 96.75 111 TRP B C 1
ATOM 4406 O O . TRP B 1 111 ? -3.082 -32.344 -30.328 1 96.75 111 TRP B O 1
ATOM 4416 N N . ARG B 1 112 ? -1.395 -30.938 -29.906 1 96 112 ARG B N 1
ATOM 4417 C CA . ARG B 1 112 ? -0.397 -31.719 -30.625 1 96 112 ARG B CA 1
ATOM 4418 C C . ARG B 1 112 ? 0.973 -31.594 -29.969 1 96 112 ARG B C 1
ATOM 4420 O O . ARG B 1 112 ? 1.341 -30.531 -29.469 1 96 112 ARG B O 1
ATOM 4427 N N . ALA B 1 113 ? 1.688 -32.719 -29.938 1 96.25 113 ALA B N 1
ATOM 4428 C CA . ALA B 1 113 ? 3.07 -32.656 -29.469 1 96.25 113 ALA B CA 1
ATOM 4429 C C . ALA B 1 113 ? 3.945 -31.891 -30.453 1 96.25 113 ALA B C 1
ATOM 4431 O O . ALA B 1 113 ? 3.947 -32.188 -31.656 1 96.25 113 ALA B O 1
ATOM 4432 N N . ASP B 1 114 ? 4.652 -30.969 -30.016 1 92 114 ASP B N 1
ATOM 4433 C CA . ASP B 1 114 ? 5.512 -30.156 -30.875 1 92 114 ASP B CA 1
ATOM 4434 C C . ASP B 1 114 ? 6.879 -30.812 -31.047 1 92 114 ASP B C 1
ATOM 4436 O O . ASP B 1 114 ? 7.727 -30.75 -30.156 1 92 114 ASP B O 1
ATOM 4440 N N . THR B 1 115 ? 7.148 -31.359 -32.156 1 91.25 115 THR B N 1
ATOM 4441 C CA . THR B 1 115 ? 8.43 -32 -32.438 1 91.25 115 THR B CA 1
ATOM 4442 C C . THR B 1 115 ? 9.297 -31.141 -33.344 1 91.25 115 THR B C 1
ATOM 4444 O O . THR B 1 115 ? 10.289 -31.609 -33.875 1 91.25 115 THR B O 1
ATOM 4447 N N . ALA B 1 116 ? 8.883 -29.906 -33.406 1 86.19 116 ALA B N 1
ATOM 4448 C CA . ALA B 1 116 ? 9.617 -28.938 -34.219 1 86.19 116 ALA B CA 1
ATOM 4449 C C . ALA B 1 116 ? 9.82 -29.453 -35.625 1 86.19 116 ALA B C 1
ATOM 4451 O O . ALA B 1 116 ? 10.922 -29.375 -36.188 1 86.19 116 ALA B O 1
ATOM 4452 N N . GLY B 1 117 ? 8.852 -30.047 -36.188 1 84.75 117 GLY B N 1
ATOM 4453 C CA . GLY B 1 117 ? 8.867 -30.469 -37.594 1 84.75 117 GLY B CA 1
ATOM 4454 C C . GLY B 1 117 ? 9.539 -31.812 -37.781 1 84.75 117 GLY B C 1
ATOM 4455 O O . GLY B 1 117 ? 9.547 -32.344 -38.906 1 84.75 117 GLY B O 1
ATOM 4456 N N . ARG B 1 118 ? 10.102 -32.375 -36.75 1 89.56 118 ARG B N 1
ATOM 4457 C CA . ARG B 1 118 ? 10.719 -33.719 -36.844 1 89.56 118 ARG B CA 1
ATOM 4458 C C . ARG B 1 118 ? 9.664 -34.812 -36.781 1 89.56 118 ARG B C 1
ATOM 4460 O O . ARG B 1 118 ? 8.57 -34.594 -36.25 1 89.56 118 ARG B O 1
ATOM 4467 N N . ARG B 1 119 ? 10.086 -35.938 -37.375 1 88.56 119 ARG B N 1
ATOM 4468 C CA . ARG B 1 119 ? 9.086 -37 -37.469 1 88.56 119 ARG B CA 1
ATOM 4469 C C . ARG B 1 119 ? 9.5 -38.219 -36.656 1 88.56 119 ARG B C 1
ATOM 4471 O O . ARG B 1 119 ? 10.359 -39 -37.062 1 88.56 119 ARG B O 1
ATOM 4478 N N . PRO B 1 120 ? 8.852 -38.438 -35.562 1 94.12 120 PRO B N 1
ATOM 4479 C CA . PRO B 1 120 ? 9.148 -39.594 -34.719 1 94.12 120 PRO B CA 1
ATOM 4480 C C . PRO B 1 120 ? 8.836 -40.906 -35.438 1 94.12 120 PRO B C 1
ATOM 4482 O O . PRO B 1 120 ? 7.953 -40.969 -36.281 1 94.12 120 PRO B O 1
ATOM 4485 N N . ALA B 1 121 ? 9.523 -41.969 -35.062 1 95.25 121 ALA B N 1
ATOM 4486 C CA . ALA B 1 121 ? 9.32 -43.312 -35.625 1 95.25 121 ALA B CA 1
ATOM 4487 C C . ALA B 1 121 ? 8.398 -44.125 -34.719 1 95.25 121 ALA B C 1
ATOM 4489 O O . ALA B 1 121 ? 7.715 -45.031 -35.188 1 95.25 121 ALA B O 1
ATOM 4490 N N . PHE B 1 122 ? 8.406 -43.812 -33.5 1 95.38 122 PHE B N 1
ATOM 4491 C CA . PHE B 1 122 ? 7.562 -44.531 -32.562 1 95.38 122 PHE B CA 1
ATOM 4492 C C . PHE B 1 122 ? 7.391 -43.719 -31.281 1 95.38 122 PHE B C 1
ATOM 4494 O O . PHE B 1 122 ? 8.047 -42.688 -31.094 1 95.38 122 PHE B O 1
ATOM 4501 N N . ALA B 1 123 ? 6.5 -44.125 -30.453 1 97.06 123 ALA B N 1
ATOM 4502 C CA . ALA B 1 123 ? 6.328 -43.594 -29.094 1 97.06 123 ALA B CA 1
ATOM 4503 C C . ALA B 1 123 ? 6.57 -44.688 -28.062 1 97.06 123 ALA B C 1
ATOM 4505 O O . ALA B 1 123 ? 6.645 -45.875 -28.391 1 97.06 123 ALA B O 1
ATOM 4506 N N . ALA B 1 124 ? 6.816 -44.281 -26.797 1 97.06 124 ALA B N 1
ATOM 4507 C CA . ALA B 1 124 ? 6.984 -45.25 -25.719 1 97.06 124 ALA B CA 1
ATOM 4508 C C . ALA B 1 124 ? 6.68 -44.625 -24.359 1 97.06 124 ALA B C 1
ATOM 4510 O O . ALA B 1 124 ? 7.047 -43.469 -24.094 1 97.06 124 ALA B O 1
ATOM 4511 N N . MET B 1 125 ? 5.957 -45.375 -23.578 1 97.81 125 MET B N 1
ATOM 4512 C CA . MET B 1 125 ? 5.832 -45.062 -22.156 1 97.81 125 MET B CA 1
ATOM 4513 C C . MET B 1 125 ? 6.949 -45.719 -21.359 1 97.81 125 MET B C 1
ATOM 4515 O O . MET B 1 125 ? 7.02 -46.938 -21.266 1 97.81 125 MET B O 1
ATOM 4519 N N . LEU B 1 126 ? 7.758 -44.875 -20.734 1 96.5 126 LEU B N 1
ATOM 4520 C CA . LEU B 1 126 ? 8.922 -45.406 -20.047 1 96.5 126 LEU B CA 1
ATOM 4521 C C . LEU B 1 126 ? 8.602 -45.719 -18.578 1 96.5 126 LEU B C 1
ATOM 4523 O O . LEU B 1 126 ? 7.633 -45.156 -18.031 1 96.5 126 LEU B O 1
ATOM 4527 N N . ASP B 1 127 ? 9.438 -46.438 -17.984 1 95.88 127 ASP B N 1
ATOM 4528 C CA . ASP B 1 127 ? 9.203 -46.906 -16.625 1 95.88 127 ASP B CA 1
ATOM 4529 C C . ASP B 1 127 ? 9.422 -45.781 -15.617 1 95.88 127 ASP B C 1
ATOM 4531 O O . ASP B 1 127 ? 9.016 -45.875 -14.461 1 95.88 127 ASP B O 1
ATOM 4535 N N . ASN B 1 128 ? 10.102 -44.75 -15.984 1 95.19 128 ASN B N 1
ATOM 4536 C CA . ASN B 1 128 ? 10.305 -43.625 -15.078 1 95.19 128 ASN B CA 1
ATOM 4537 C C . ASN B 1 128 ? 9.156 -42.656 -15.164 1 95.19 128 ASN B C 1
ATOM 4539 O O . ASN B 1 128 ? 9.172 -41.594 -14.492 1 95.19 128 ASN B O 1
ATOM 4543 N N . GLY B 1 129 ? 8.227 -42.906 -16.031 1 97.19 129 GLY B N 1
ATOM 4544 C CA . GLY B 1 129 ? 7.055 -42.062 -16.141 1 97.19 129 GLY B CA 1
ATOM 4545 C C . GLY B 1 129 ? 7.129 -41.094 -17.297 1 97.19 129 GLY B C 1
ATOM 4546 O O . GLY B 1 129 ? 6.211 -40.281 -17.5 1 97.19 129 GLY B O 1
ATOM 4547 N N . ASN B 1 130 ? 8.227 -41.094 -18.062 1 97.75 130 ASN B N 1
ATOM 4548 C CA . ASN B 1 130 ? 8.391 -40.219 -19.234 1 97.75 130 ASN B CA 1
ATOM 4549 C C . ASN B 1 130 ? 7.734 -40.844 -20.469 1 97.75 130 ASN B C 1
ATOM 4551 O O . ASN B 1 130 ? 7.969 -42 -20.797 1 97.75 130 ASN B O 1
ATOM 4555 N N . PHE B 1 131 ? 6.859 -40.125 -21.062 1 97.81 131 PHE B N 1
ATOM 4556 C CA . PHE B 1 131 ? 6.371 -40.5 -22.391 1 97.81 131 PHE B CA 1
ATOM 4557 C C . PHE B 1 131 ? 7.191 -39.844 -23.484 1 97.81 131 PHE B C 1
ATOM 4559 O O . PHE B 1 131 ? 7.363 -38.594 -23.484 1 97.81 131 PHE B O 1
ATOM 4566 N N . VAL B 1 132 ? 7.637 -40.656 -24.438 1 97.06 132 VAL B N 1
ATOM 4567 C CA . VAL B 1 132 ? 8.594 -40.094 -25.391 1 97.06 132 VAL B CA 1
ATOM 4568 C C . VAL B 1 132 ? 8.141 -40.375 -26.812 1 97.06 132 VAL B C 1
ATOM 4570 O O . VAL B 1 132 ? 7.496 -41.406 -27.062 1 97.06 132 VAL B O 1
ATOM 4573 N N . LEU B 1 133 ? 8.344 -39.469 -27.688 1 97 133 LEU B N 1
ATOM 4574 C CA . LEU B 1 133 ? 8.375 -39.688 -29.125 1 97 133 LEU B CA 1
ATOM 4575 C C . LEU B 1 133 ? 9.812 -39.719 -29.641 1 97 133 LEU B C 1
ATOM 4577 O O . LEU B 1 133 ? 10.57 -38.781 -29.453 1 97 133 LEU B O 1
ATOM 4581 N N . ALA B 1 134 ? 10.117 -40.844 -30.203 1 95.56 134 ALA B N 1
ATOM 4582 C CA . ALA B 1 134 ? 11.531 -41.062 -30.516 1 95.56 134 ALA B CA 1
ATOM 4583 C C . ALA B 1 134 ? 11.719 -41.406 -32 1 95.56 134 ALA B C 1
ATOM 4585 O O . ALA B 1 134 ? 10.766 -41.812 -32.688 1 95.56 134 ALA B O 1
ATOM 4586 N N . ASN B 1 135 ? 12.953 -41.156 -32.438 1 93.94 135 ASN B N 1
ATOM 4587 C CA . ASN B 1 135 ? 13.312 -41.625 -33.781 1 93.94 135 ASN B CA 1
ATOM 4588 C C . ASN B 1 135 ? 13.875 -43.031 -33.781 1 93.94 135 ASN B C 1
ATOM 4590 O O . ASN B 1 135 ? 13.828 -43.719 -32.75 1 93.94 135 ASN B O 1
ATOM 4594 N N . TYR B 1 136 ? 14.391 -43.438 -34.938 1 90.5 136 TYR B N 1
ATOM 4595 C CA . TYR B 1 136 ? 14.867 -44.781 -35.094 1 90.5 136 TYR B CA 1
ATOM 4596 C C . TYR B 1 136 ? 16.141 -45 -34.281 1 90.5 136 TYR B C 1
ATOM 4598 O O . TYR B 1 136 ? 16.438 -46.156 -33.875 1 90.5 136 TYR B O 1
ATOM 4606 N N . ASP B 1 137 ? 16.844 -43.938 -34 1 90.44 137 ASP B N 1
ATOM 4607 C CA . ASP B 1 137 ? 18.062 -44.031 -33.188 1 90.44 137 ASP B CA 1
ATOM 4608 C C . ASP B 1 137 ? 17.75 -43.938 -31.703 1 90.44 137 ASP B C 1
ATOM 4610 O O . ASP B 1 137 ? 18.656 -43.844 -30.875 1 90.44 137 ASP B O 1
ATOM 4614 N N . SER B 1 138 ? 16.5 -43.781 -31.391 1 86.12 138 SER B N 1
ATOM 4615 C CA . SER B 1 138 ? 15.992 -43.75 -30.016 1 86.12 138 SER B CA 1
ATOM 4616 C C . SER B 1 138 ? 16.297 -42.406 -29.359 1 86.12 138 SER B C 1
ATOM 4618 O O . SER B 1 138 ? 16.391 -42.312 -28.125 1 86.12 138 SER B O 1
ATOM 4620 N N . ASP B 1 139 ? 16.531 -41.5 -30.219 1 92.12 139 ASP B N 1
ATOM 4621 C CA . ASP B 1 139 ? 16.609 -40.125 -29.703 1 92.12 139 ASP B CA 1
ATOM 4622 C C . ASP B 1 139 ? 15.211 -39.562 -29.469 1 92.12 139 ASP B C 1
ATOM 4624 O O . ASP B 1 139 ? 14.328 -39.688 -30.312 1 92.12 139 ASP B O 1
ATOM 4628 N N . ASN B 1 140 ? 15.078 -38.938 -28.266 1 93.69 140 ASN B N 1
ATOM 4629 C CA . ASN B 1 140 ? 13.789 -38.312 -27.969 1 93.69 140 ASN B CA 1
ATOM 4630 C C . ASN B 1 140 ? 13.578 -37.031 -28.781 1 93.69 140 ASN B C 1
ATOM 4632 O O . ASN B 1 140 ? 14.398 -36.125 -28.703 1 93.69 140 ASN B O 1
ATOM 4636 N N . LEU B 1 141 ? 12.492 -36.938 -29.5 1 95.69 141 LEU B N 1
ATOM 4637 C CA . LEU B 1 141 ? 12.117 -35.75 -30.25 1 95.69 141 LEU B CA 1
ATOM 4638 C C . LEU B 1 141 ? 11.117 -34.906 -29.469 1 95.69 141 LEU B C 1
ATOM 4640 O O . LEU B 1 141 ? 10.977 -33.719 -29.719 1 95.69 141 LEU B O 1
ATOM 4644 N N . TRP B 1 142 ? 10.461 -35.5 -28.656 1 96.44 142 TRP B N 1
ATOM 4645 C CA . TRP B 1 142 ? 9.523 -34.938 -27.688 1 96.44 142 TRP B CA 1
ATOM 4646 C C . TRP B 1 142 ? 9.383 -35.812 -26.469 1 96.44 142 TRP B C 1
ATOM 4648 O O . TRP B 1 142 ? 9.422 -37.031 -26.578 1 96.44 142 TRP B O 1
ATOM 4658 N N . ASP B 1 143 ? 9.227 -35.25 -25.312 1 96.94 143 ASP B N 1
ATOM 4659 C CA . ASP B 1 143 ? 8.984 -36.062 -24.109 1 96.94 143 ASP B CA 1
ATOM 4660 C C . ASP B 1 143 ? 8.219 -35.25 -23.062 1 96.94 143 ASP B C 1
ATOM 4662 O O . ASP B 1 143 ? 8.297 -34.031 -23.016 1 96.94 143 ASP B O 1
ATOM 4666 N N . SER B 1 144 ? 7.449 -35.875 -22.266 1 97.88 144 SER B N 1
ATOM 4667 C CA . SER B 1 144 ? 6.605 -35.25 -21.25 1 97.88 144 SER B CA 1
ATOM 4668 C C . SER B 1 144 ? 7.449 -34.594 -20.156 1 97.88 144 SER B C 1
ATOM 4670 O O . SER B 1 144 ? 7.031 -33.625 -19.547 1 97.88 144 SER B O 1
ATOM 4672 N N . PHE B 1 145 ? 8.672 -35.094 -19.891 1 97.75 145 PHE B N 1
ATOM 4673 C CA . PHE B 1 145 ? 9.531 -34.531 -18.844 1 97.75 145 PHE B CA 1
ATOM 4674 C C . PHE B 1 145 ? 9.977 -33.125 -19.188 1 97.75 145 PHE B C 1
ATOM 4676 O O . PHE B 1 145 ? 10.203 -32.312 -18.281 1 97.75 145 PHE B O 1
ATOM 4683 N N . SER B 1 146 ? 10.008 -32.812 -20.453 1 95.94 146 SER B N 1
ATOM 4684 C CA . SER B 1 146 ? 10.438 -31.469 -20.891 1 95.94 146 SER B CA 1
ATOM 4685 C C . SER B 1 146 ? 9.258 -30.516 -20.938 1 95.94 146 SER B C 1
ATOM 4687 O O . SER B 1 146 ? 9.445 -29.312 -21.156 1 95.94 146 SER B O 1
ATOM 4689 N N . GLN B 1 147 ? 8.094 -31.031 -20.719 1 95.62 147 GLN B N 1
ATOM 4690 C CA . GLN B 1 147 ? 6.871 -30.234 -20.703 1 95.62 147 GLN B CA 1
ATOM 4691 C C . GLN B 1 147 ? 6.055 -30.5 -19.453 1 95.62 147 GLN B C 1
ATOM 4693 O O . GLN B 1 147 ? 4.91 -30.953 -19.531 1 95.62 147 GLN B O 1
ATOM 4698 N N . PRO B 1 148 ? 6.621 -30.109 -18.391 1 96.88 148 PRO B N 1
ATOM 4699 C CA . PRO B 1 148 ? 5.902 -30.438 -17.156 1 96.88 148 PRO B CA 1
ATOM 4700 C C . PRO B 1 148 ? 4.633 -29.609 -16.984 1 96.88 148 PRO B C 1
ATOM 4702 O O . PRO B 1 148 ? 4.484 -28.547 -17.594 1 96.88 148 PRO B O 1
ATOM 4705 N N . THR B 1 149 ? 3.672 -30.109 -16.203 1 97.38 149 THR B N 1
ATOM 4706 C CA . THR B 1 149 ? 2.488 -29.359 -15.773 1 97.38 149 THR B CA 1
ATOM 4707 C C . THR B 1 149 ? 2.633 -28.891 -14.328 1 97.38 149 THR B C 1
ATOM 4709 O O . THR B 1 149 ? 3.217 -27.844 -14.07 1 97.38 149 THR B O 1
ATOM 4712 N N . ASP B 1 150 ? 2.211 -29.734 -13.336 1 98.44 150 ASP B N 1
ATOM 4713 C CA . ASP B 1 150 ? 2.332 -29.328 -11.938 1 98.44 150 ASP B CA 1
ATOM 4714 C C . ASP B 1 150 ? 3.168 -30.328 -11.148 1 98.44 150 ASP B C 1
ATOM 4716 O O . ASP B 1 150 ? 3.441 -30.125 -9.961 1 98.44 150 ASP B O 1
ATOM 4720 N N . THR B 1 151 ? 3.635 -31.422 -11.789 1 98.69 151 THR B N 1
ATOM 4721 C CA . THR B 1 151 ? 4.254 -32.531 -11.078 1 98.69 151 THR B CA 1
ATOM 4722 C C . THR B 1 151 ? 5.562 -32.938 -11.75 1 98.69 151 THR B C 1
ATOM 4724 O O . THR B 1 151 ? 5.672 -32.906 -12.977 1 98.69 151 THR B O 1
ATOM 4727 N N . ILE B 1 152 ? 6.516 -33.312 -10.953 1 98.31 152 ILE B N 1
ATOM 4728 C CA . ILE B 1 152 ? 7.742 -33.906 -11.469 1 98.31 152 ILE B CA 1
ATOM 4729 C C . ILE B 1 152 ? 7.969 -35.281 -10.82 1 98.31 152 ILE B C 1
ATOM 4731 O O . ILE B 1 152 ? 7.473 -35.531 -9.719 1 98.31 152 ILE B O 1
ATOM 4735 N N . LEU B 1 153 ? 8.703 -36.094 -11.492 1 97.94 153 LEU B N 1
ATOM 4736 C CA . LEU B 1 153 ? 9 -37.438 -11.078 1 97.94 153 LEU B CA 1
ATOM 4737 C C . LEU B 1 153 ? 10.5 -37.656 -10.961 1 97.94 153 LEU B C 1
ATOM 4739 O O . LEU B 1 153 ? 11.297 -36.844 -11.445 1 97.94 153 LEU B O 1
ATOM 4743 N N . PRO B 1 154 ? 10.859 -38.781 -10.266 1 96.25 154 PRO B N 1
ATOM 4744 C CA . PRO B 1 154 ? 12.289 -39.094 -10.219 1 96.25 154 PRO B CA 1
ATOM 4745 C C . PRO B 1 154 ? 12.922 -39.188 -11.602 1 96.25 154 PRO B C 1
ATOM 4747 O O . PRO B 1 154 ? 12.289 -39.688 -12.539 1 96.25 154 PRO B O 1
ATOM 4750 N N . ALA B 1 155 ? 14.172 -38.688 -11.719 1 95.06 155 ALA B N 1
ATOM 4751 C CA . ALA B 1 155 ? 14.969 -38.688 -12.938 1 95.06 155 ALA B CA 1
ATOM 4752 C C . ALA B 1 155 ? 14.594 -37.5 -13.828 1 95.06 155 ALA B C 1
ATOM 4754 O O . ALA B 1 155 ? 15.148 -37.344 -14.922 1 95.06 155 ALA B O 1
ATOM 4755 N N . GLN B 1 156 ? 13.656 -36.75 -13.438 1 97.38 156 GLN B N 1
ATOM 4756 C CA . GLN B 1 156 ? 13.281 -35.562 -14.203 1 97.38 156 GLN B CA 1
ATOM 4757 C C . GLN B 1 156 ? 14.141 -34.344 -13.812 1 97.38 156 GLN B C 1
ATOM 4759 O O . GLN B 1 156 ? 14.523 -34.219 -12.648 1 97.38 156 GLN B O 1
ATOM 4764 N N . THR B 1 157 ? 14.445 -33.562 -14.789 1 97.38 157 THR B N 1
ATOM 4765 C CA . THR B 1 157 ? 15.234 -32.344 -14.586 1 97.38 157 THR B CA 1
ATOM 4766 C C . THR B 1 157 ? 14.508 -31.125 -15.164 1 97.38 157 THR B C 1
ATOM 4768 O O . THR B 1 157 ? 13.961 -31.172 -16.266 1 97.38 157 THR B O 1
ATOM 4771 N N . LEU B 1 158 ? 14.469 -30.094 -14.398 1 98 158 LEU B N 1
ATOM 4772 C CA . LEU B 1 158 ? 13.953 -28.812 -14.867 1 98 158 LEU B CA 1
ATOM 4773 C C . LEU B 1 158 ? 15.086 -27.844 -15.188 1 98 158 LEU B C 1
ATOM 4775 O O . LEU B 1 158 ? 15.945 -27.578 -14.344 1 98 158 LEU B O 1
ATOM 4779 N N . ILE B 1 159 ? 15.023 -27.328 -16.375 1 97.19 159 ILE B N 1
ATOM 4780 C CA . ILE B 1 159 ? 16.078 -26.422 -16.812 1 97.19 159 ILE B CA 1
ATOM 4781 C C . ILE B 1 159 ? 15.617 -24.984 -16.609 1 97.19 159 ILE B C 1
ATOM 4783 O O . ILE B 1 159 ? 14.461 -24.734 -16.25 1 97.19 159 ILE B O 1
ATOM 4787 N N . GLN B 1 160 ? 16.578 -24.078 -16.797 1 96.75 160 GLN B N 1
ATOM 4788 C CA . GLN B 1 160 ? 16.219 -22.656 -16.703 1 96.75 160 GLN B CA 1
ATOM 4789 C C . GLN B 1 160 ? 15.086 -22.312 -17.672 1 96.75 160 GLN B C 1
ATOM 4791 O O . GLN B 1 160 ? 15.086 -22.766 -18.828 1 96.75 160 GLN B O 1
ATOM 4796 N N . GLY B 1 161 ? 14.117 -21.578 -17.094 1 95.19 161 GLY B N 1
ATOM 4797 C CA . GLY B 1 161 ? 12.961 -21.219 -17.906 1 95.19 161 GLY B CA 1
ATOM 4798 C C . GLY B 1 161 ? 11.781 -22.156 -17.703 1 95.19 161 GLY B C 1
ATOM 4799 O O . GLY B 1 161 ? 10.656 -21.844 -18.094 1 95.19 161 GLY B O 1
ATOM 4800 N N . SER B 1 162 ? 12.008 -23.312 -17.062 1 95.81 162 SER B N 1
ATOM 4801 C CA . SER B 1 162 ? 10.938 -24.266 -16.812 1 95.81 162 SER B CA 1
ATOM 4802 C C . SER B 1 162 ? 10 -23.766 -15.711 1 95.81 162 SER B C 1
ATOM 4804 O O . SER B 1 162 ? 10.414 -23.016 -14.836 1 95.81 162 SER B O 1
ATOM 4806 N N . LYS B 1 163 ? 8.75 -24.219 -15.859 1 96.06 163 LYS B N 1
ATOM 4807 C CA . LYS B 1 163 ? 7.734 -23.844 -14.875 1 96.06 163 LYS B CA 1
ATOM 4808 C C . LYS B 1 163 ? 6.859 -25.031 -14.492 1 96.06 163 LYS B C 1
ATOM 4810 O O . LYS B 1 163 ? 6.535 -25.859 -15.336 1 96.06 163 LYS B O 1
ATOM 4815 N N . LEU B 1 164 ? 6.594 -25.156 -13.258 1 98.06 164 LEU B N 1
ATOM 4816 C CA . LEU B 1 164 ? 5.457 -25.938 -12.773 1 98.06 164 LEU B CA 1
ATOM 4817 C C . LEU B 1 164 ? 4.297 -25.016 -12.398 1 98.06 164 LEU B C 1
ATOM 4819 O O . LEU B 1 164 ? 4.477 -24.047 -11.664 1 98.06 164 LEU B O 1
ATOM 4823 N N . ILE B 1 165 ? 3.146 -25.266 -12.898 1 97.69 165 ILE B N 1
ATOM 4824 C CA . ILE B 1 165 ? 1.977 -24.438 -12.617 1 97.69 165 ILE B CA 1
ATOM 4825 C C . ILE B 1 165 ? 0.926 -25.266 -11.875 1 97.69 165 ILE B C 1
ATOM 4827 O O . ILE B 1 165 ? 0.512 -26.328 -12.352 1 97.69 165 ILE B O 1
ATOM 4831 N N . ALA B 1 166 ? 0.511 -24.766 -10.805 1 98.12 166 ALA B N 1
ATOM 4832 C CA . ALA B 1 166 ? -0.487 -25.469 -10 1 98.12 166 ALA B CA 1
ATOM 4833 C C . ALA B 1 166 ? -1.83 -25.531 -10.727 1 98.12 166 ALA B C 1
ATOM 4835 O O . ALA B 1 166 ? -2.127 -24.688 -11.57 1 98.12 166 ALA B O 1
ATOM 4836 N N . ARG B 1 167 ? -2.541 -26.562 -10.391 1 96.69 167 ARG B N 1
ATOM 4837 C CA . ARG B 1 167 ? -3.912 -26.594 -10.891 1 96.69 167 ARG B CA 1
ATOM 4838 C C . ARG B 1 167 ? -4.801 -25.625 -10.109 1 96.69 167 ARG B C 1
ATOM 4840 O O . ARG B 1 167 ? -4.414 -25.141 -9.047 1 96.69 167 ARG B O 1
ATOM 4847 N N . TYR B 1 168 ? -5.98 -25.359 -10.617 1 95.44 168 TYR B N 1
ATOM 4848 C CA . TYR B 1 168 ? -6.863 -24.344 -10.086 1 95.44 168 TYR B CA 1
ATOM 4849 C C . TYR B 1 168 ? -7.418 -24.75 -8.727 1 95.44 168 TYR B C 1
ATOM 4851 O O . TYR B 1 168 ? -7.453 -23.938 -7.793 1 95.44 168 TYR B O 1
ATOM 4859 N N . SER B 1 169 ? -7.895 -25.938 -8.625 1 93 169 SER B N 1
ATOM 4860 C CA . SER B 1 169 ? -8.406 -26.484 -7.379 1 93 169 SER B CA 1
ATOM 4861 C C . SER B 1 169 ? -8.234 -28 -7.336 1 93 169 SER B C 1
ATOM 4863 O O . SER B 1 169 ? -7.664 -28.594 -8.258 1 93 169 SER B O 1
ATOM 4865 N N . THR B 1 170 ? -8.719 -28.562 -6.281 1 88.88 170 THR B N 1
ATOM 4866 C CA . THR B 1 170 ? -8.617 -30.016 -6.145 1 88.88 170 THR B CA 1
ATOM 4867 C C . THR B 1 170 ? -9.406 -30.719 -7.242 1 88.88 170 THR B C 1
ATOM 4869 O O . THR B 1 170 ? -9.008 -31.781 -7.715 1 88.88 170 THR B O 1
ATOM 4872 N N . LYS B 1 171 ? -10.414 -30.078 -7.691 1 86.25 171 LYS B N 1
ATOM 4873 C CA . LYS B 1 171 ? -11.328 -30.719 -8.625 1 86.25 171 LYS B CA 1
ATOM 4874 C C . LYS B 1 171 ? -11.172 -30.141 -10.031 1 86.25 171 LYS B C 1
ATOM 4876 O O . LYS B 1 171 ? -11.664 -30.719 -11 1 86.25 171 LYS B O 1
ATOM 4881 N N . ASN B 1 172 ? -10.578 -29.062 -10.148 1 92.75 172 ASN B N 1
ATOM 4882 C CA . ASN B 1 172 ? -10.383 -28.375 -11.414 1 92.75 172 ASN B CA 1
ATOM 4883 C C . ASN B 1 172 ? -8.922 -28.375 -11.844 1 92.75 172 ASN B C 1
ATOM 4885 O O . ASN B 1 172 ? -8.086 -27.703 -11.25 1 92.75 172 ASN B O 1
ATOM 4889 N N . TYR B 1 173 ? -8.602 -29.047 -12.922 1 95.06 173 TYR B N 1
ATOM 4890 C CA . TYR B 1 173 ? -7.227 -29.297 -13.344 1 95.06 173 TYR B CA 1
ATOM 4891 C C . TYR B 1 173 ? -6.695 -28.125 -14.164 1 95.06 173 TYR B C 1
ATOM 4893 O O . TYR B 1 173 ? -5.508 -28.078 -14.492 1 95.06 173 TYR B O 1
ATOM 4901 N N . SER B 1 174 ? -7.594 -27.188 -14.422 1 94.75 174 SER B N 1
ATOM 4902 C CA . SER B 1 174 ? -7.125 -26.047 -15.195 1 94.75 174 SER B CA 1
ATOM 4903 C C . SER B 1 174 ? -6.02 -25.297 -14.453 1 94.75 174 SER B C 1
ATOM 4905 O O . SER B 1 174 ? -5.816 -25.5 -13.258 1 94.75 174 SER B O 1
ATOM 4907 N N . THR B 1 175 ? -5.352 -24.453 -15.172 1 95.69 175 THR B N 1
ATOM 4908 C CA . THR B 1 175 ? -4.215 -23.719 -14.625 1 95.69 175 THR B CA 1
ATOM 4909 C C . THR B 1 175 ? -4.648 -22.828 -13.461 1 95.69 175 THR B C 1
ATOM 4911 O O . THR B 1 175 ? -5.672 -22.141 -13.547 1 95.69 175 THR B O 1
ATOM 4914 N N . GLY B 1 176 ? -3.854 -22.922 -12.406 1 96.31 176 GLY B N 1
ATOM 4915 C CA . GLY B 1 176 ? -4.082 -22.062 -11.25 1 96.31 176 GLY B CA 1
ATOM 4916 C C . GLY B 1 176 ? -3.133 -20.875 -11.188 1 96.31 176 GLY B C 1
ATOM 4917 O O . GLY B 1 176 ? -2.529 -20.5 -12.195 1 96.31 176 GLY B O 1
ATOM 4918 N N . ARG B 1 177 ? -3.021 -20.312 -10.008 1 95.44 177 ARG B N 1
ATOM 4919 C CA . ARG B 1 177 ? -2.324 -19.031 -9.922 1 95.44 177 ARG B CA 1
ATOM 4920 C C . ARG B 1 177 ? -0.912 -19.203 -9.375 1 95.44 177 ARG B C 1
ATOM 4922 O O . ARG B 1 177 ? -0.136 -18.25 -9.328 1 95.44 177 ARG B O 1
ATOM 4929 N N . PHE B 1 178 ? -0.55 -20.391 -8.938 1 97.75 178 PHE B N 1
ATOM 4930 C CA . PHE B 1 178 ? 0.76 -20.562 -8.32 1 97.75 178 PHE B CA 1
ATOM 4931 C C . PHE B 1 178 ? 1.748 -21.172 -9.312 1 97.75 178 PHE B C 1
ATOM 4933 O O . PHE B 1 178 ? 1.39 -22.047 -10.102 1 97.75 178 PHE B O 1
ATOM 4940 N N . VAL B 1 179 ? 2.988 -20.688 -9.219 1 97.88 179 VAL B N 1
ATOM 4941 C CA . VAL B 1 179 ? 4.004 -21.141 -10.156 1 97.88 179 VAL B CA 1
ATOM 4942 C C . VAL B 1 179 ? 5.312 -21.422 -9.414 1 97.88 179 VAL B C 1
ATOM 4944 O O . VAL B 1 179 ? 5.676 -20.672 -8.5 1 97.88 179 VAL B O 1
ATOM 4947 N N . PHE B 1 180 ? 5.883 -22.531 -9.711 1 98.12 180 PHE B N 1
ATOM 4948 C CA . PHE B 1 180 ? 7.254 -22.906 -9.367 1 98.12 180 PHE B CA 1
ATOM 4949 C C . PHE B 1 180 ? 8.164 -22.766 -10.586 1 98.12 180 PHE B C 1
ATOM 4951 O O . PHE B 1 180 ? 7.988 -23.469 -11.578 1 98.12 180 PHE B O 1
ATOM 4958 N N . THR B 1 181 ? 9.195 -21.828 -10.531 1 97.56 181 THR B N 1
ATOM 4959 C CA . THR B 1 181 ? 9.93 -21.562 -11.766 1 97.56 181 THR B CA 1
ATOM 4960 C C . THR B 1 181 ? 11.406 -21.328 -11.477 1 97.56 181 THR B C 1
ATOM 4962 O O . THR B 1 181 ? 11.766 -20.703 -10.469 1 97.56 181 THR B O 1
ATOM 4965 N N . LEU B 1 182 ? 12.188 -21.953 -12.289 1 97.75 182 LEU B N 1
ATOM 4966 C CA . LEU B 1 182 ? 13.602 -21.594 -12.344 1 97.75 182 LEU B CA 1
ATOM 4967 C C . LEU B 1 182 ? 13.844 -20.516 -13.391 1 97.75 182 LEU B C 1
ATOM 4969 O O . LEU B 1 182 ? 13.844 -20.781 -14.594 1 97.75 182 LEU B O 1
ATOM 4973 N N . LYS B 1 183 ? 14.078 -19.359 -12.914 1 96.31 183 LYS B N 1
ATOM 4974 C CA . LYS B 1 183 ? 14.211 -18.203 -13.797 1 96.31 183 LYS B CA 1
ATOM 4975 C C . LYS B 1 183 ? 15.508 -18.266 -14.586 1 96.31 183 LYS B C 1
ATOM 4977 O O . LYS B 1 183 ? 16.406 -19.047 -14.273 1 96.31 183 LYS B O 1
ATOM 4982 N N . SER B 1 184 ? 15.5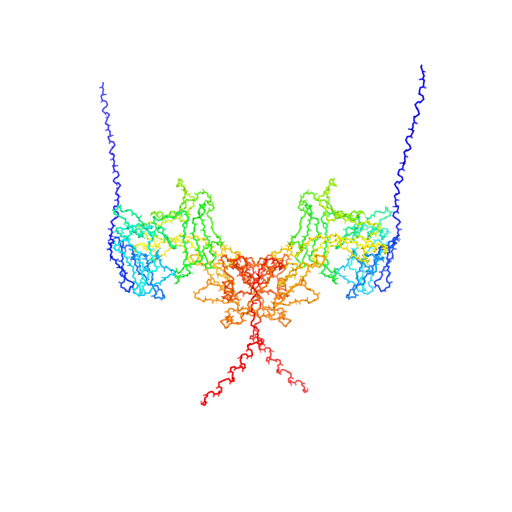62 -17.453 -15.633 1 95.38 184 SER B N 1
ATOM 4983 C CA . SER B 1 184 ? 16.734 -17.438 -16.516 1 95.38 184 SER B CA 1
ATOM 4984 C C . SER B 1 184 ? 17.984 -16.969 -15.773 1 95.38 184 SER B C 1
ATOM 4986 O O . SER B 1 184 ? 19.094 -17.312 -16.156 1 95.38 184 SER B O 1
ATOM 4988 N N . ASP B 1 185 ? 17.766 -16.234 -14.727 1 95 185 ASP B N 1
ATOM 4989 C CA . ASP B 1 185 ? 18.906 -15.711 -13.984 1 95 185 ASP B CA 1
ATOM 4990 C C . ASP B 1 185 ? 19.422 -16.734 -12.977 1 95 185 ASP B C 1
ATOM 4992 O O . ASP B 1 185 ? 20.438 -16.516 -12.312 1 95 185 ASP B O 1
ATOM 4996 N N . GLY B 1 186 ? 18.641 -17.859 -12.859 1 96.75 186 GLY B N 1
ATOM 4997 C CA . GLY B 1 186 ? 19.094 -18.938 -11.992 1 96.75 186 GLY B CA 1
ATOM 4998 C C . GLY B 1 186 ? 18.391 -18.969 -10.648 1 96.75 186 GLY B C 1
ATOM 4999 O O . GLY B 1 186 ? 18.625 -19.859 -9.836 1 96.75 186 GLY B O 1
ATOM 5000 N N . ASN B 1 187 ? 17.625 -17.984 -10.445 1 97.31 187 ASN B N 1
ATOM 5001 C CA . ASN B 1 187 ? 16.859 -17.969 -9.195 1 97.31 187 ASN B CA 1
ATOM 5002 C C . ASN B 1 187 ? 15.648 -18.875 -9.266 1 97.31 187 ASN B C 1
ATOM 5004 O O . ASN B 1 187 ? 14.883 -18.828 -10.227 1 97.31 187 ASN B O 1
ATOM 5008 N N . LEU B 1 188 ? 15.516 -19.781 -8.266 1 98.12 188 LEU B N 1
ATOM 5009 C CA . LEU B 1 188 ? 14.32 -20.609 -8.133 1 98.12 188 LEU B CA 1
ATOM 5010 C C . LEU B 1 188 ? 13.289 -19.938 -7.238 1 98.12 188 LEU B C 1
ATOM 5012 O O . LEU B 1 188 ? 13.594 -19.547 -6.113 1 98.12 188 LEU B O 1
ATOM 5016 N N . GLU B 1 189 ? 12.023 -19.828 -7.766 1 97.81 189 GLU B N 1
ATOM 5017 C CA . GLU B 1 189 ? 11.047 -19.031 -7.016 1 97.81 189 GLU B CA 1
ATOM 5018 C C . GLU B 1 189 ? 9.68 -19.703 -7.004 1 97.81 189 GLU B C 1
ATOM 5020 O O . GLU B 1 189 ? 9.336 -20.453 -7.93 1 97.81 189 GLU B O 1
ATOM 5025 N N . LEU B 1 190 ? 9.016 -19.531 -5.957 1 98.19 190 LEU B N 1
ATOM 5026 C CA . LEU B 1 190 ? 7.578 -19.766 -5.859 1 98.19 190 LEU B CA 1
ATOM 5027 C C . LEU B 1 190 ? 6.82 -18.438 -5.91 1 98.19 190 LEU B C 1
ATOM 5029 O O . LEU B 1 190 ? 7.07 -17.547 -5.098 1 98.19 190 LEU B O 1
ATOM 5033 N N . CYS B 1 191 ? 5.922 -18.312 -6.922 1 97.44 191 CYS B N 1
ATOM 5034 C CA . CYS B 1 191 ? 5.23 -17.047 -7.121 1 97.44 191 CYS B CA 1
ATOM 5035 C C . CYS B 1 191 ? 3.752 -17.266 -7.41 1 97.44 191 CYS B C 1
ATOM 5037 O O . CYS B 1 191 ? 3.34 -18.375 -7.734 1 97.44 191 CYS B O 1
ATOM 5039 N N . THR B 1 192 ? 3.01 -16.219 -7.195 1 96.69 192 THR B N 1
ATOM 5040 C CA . THR B 1 192 ? 1.679 -16.141 -7.789 1 96.69 192 THR B CA 1
ATOM 5041 C C . THR B 1 192 ? 1.734 -15.453 -9.148 1 96.69 192 THR B C 1
ATOM 5043 O O . THR B 1 192 ? 2.668 -14.703 -9.43 1 96.69 192 THR B O 1
ATOM 5046 N N . THR B 1 193 ? 0.766 -15.805 -9.93 1 93.81 193 THR B N 1
ATOM 5047 C CA . THR B 1 193 ? 0.628 -15.109 -11.203 1 93.81 193 THR B CA 1
ATOM 5048 C C . THR B 1 193 ? -0.466 -14.047 -11.125 1 93.81 193 THR B C 1
ATOM 5050 O O . THR B 1 193 ? -1.298 -14.07 -10.219 1 93.81 193 THR B O 1
ATOM 5053 N N . ALA B 1 194 ? -0.358 -13.102 -12.055 1 90.19 194 ALA B N 1
ATOM 5054 C CA . ALA B 1 194 ? -1.47 -12.164 -12.188 1 90.19 194 ALA B CA 1
ATOM 5055 C C . ALA B 1 194 ? -2.674 -12.828 -12.844 1 90.19 194 ALA B C 1
ATOM 5057 O O . ALA B 1 194 ? -3.053 -12.484 -13.969 1 90.19 194 ALA B O 1
ATOM 5058 N N . PHE B 1 195 ? -3.203 -13.727 -12.125 1 88.25 195 PHE B N 1
ATOM 5059 C CA . PHE B 1 195 ? -4.289 -14.555 -12.633 1 88.25 195 PHE B CA 1
ATOM 5060 C C . PHE B 1 195 ? -5.438 -13.688 -13.141 1 88.25 195 PHE B C 1
ATOM 5062 O O . PHE B 1 195 ? -5.871 -12.758 -12.461 1 88.25 195 PHE B O 1
ATOM 5069 N N . PRO B 1 196 ? -5.883 -13.922 -14.297 1 89.25 196 PRO B N 1
ATOM 5070 C CA . PRO B 1 196 ? -5.738 -15.156 -15.078 1 89.25 196 PRO B CA 1
ATOM 5071 C C . PRO B 1 196 ? -4.555 -15.109 -16.047 1 89.25 196 PRO B C 1
ATOM 5073 O O . PRO B 1 196 ? -4.379 -16.016 -16.844 1 89.25 196 PRO B O 1
ATOM 5076 N N . PHE B 1 197 ? -3.795 -14.102 -15.883 1 88.19 197 PHE B N 1
ATOM 5077 C CA . PHE B 1 197 ? -2.619 -14.031 -16.75 1 88.19 197 PHE B CA 1
ATOM 5078 C C . PHE B 1 197 ? -1.465 -14.828 -16.156 1 88.19 197 PHE B C 1
ATOM 5080 O O . PHE B 1 197 ? -1.507 -15.219 -14.984 1 88.19 197 PHE B O 1
ATOM 5087 N N . ASP B 1 198 ? -0.406 -15.008 -16.969 1 86.44 198 ASP B N 1
ATOM 5088 C CA . ASP B 1 198 ? 0.593 -15.992 -16.562 1 86.44 198 ASP B CA 1
ATOM 5089 C C . ASP B 1 198 ? 1.888 -15.312 -16.125 1 86.44 198 ASP B C 1
ATOM 5091 O O . ASP B 1 198 ? 2.854 -15.984 -15.758 1 86.44 198 ASP B O 1
ATOM 5095 N N . TYR B 1 199 ? 1.831 -14.055 -16.094 1 87.44 199 TYR B N 1
ATOM 5096 C CA . TYR B 1 199 ? 3.064 -13.422 -15.633 1 87.44 199 TYR B CA 1
ATOM 5097 C C . TYR B 1 199 ? 3.088 -13.305 -14.109 1 87.44 199 TYR B C 1
ATOM 5099 O O . TYR B 1 199 ? 2.035 -13.25 -13.469 1 87.44 199 TYR B O 1
ATOM 5107 N N . ASP B 1 200 ? 4.32 -13.25 -13.633 1 82.75 200 ASP B N 1
ATOM 5108 C CA . ASP B 1 200 ? 4.527 -13.289 -12.188 1 82.75 200 ASP B CA 1
ATOM 5109 C C . ASP B 1 200 ? 4.004 -12.016 -11.523 1 82.75 200 ASP B C 1
ATOM 5111 O O . ASP B 1 200 ? 4.113 -10.93 -12.086 1 82.75 200 ASP B O 1
ATOM 5115 N N . ASP B 1 201 ? 3.58 -12.297 -10.32 1 87.94 201 ASP B N 1
ATOM 5116 C CA . ASP B 1 201 ? 3.059 -11.195 -9.516 1 87.94 201 ASP B CA 1
ATOM 5117 C C . ASP B 1 201 ? 3.807 -11.07 -8.195 1 87.94 201 ASP B C 1
ATOM 5119 O O . ASP B 1 201 ? 4.773 -10.32 -8.086 1 87.94 201 ASP B O 1
ATOM 5123 N N . SER B 1 202 ? 3.529 -11.93 -7.312 1 92.38 202 SER B N 1
ATOM 5124 C CA . SER B 1 202 ? 4.184 -11.898 -6.008 1 92.38 202 SER B CA 1
ATOM 5125 C C . SER B 1 202 ? 4.898 -13.219 -5.719 1 92.38 202 SER B C 1
ATOM 5127 O O . SER B 1 202 ? 4.289 -14.281 -5.781 1 92.38 202 SER B O 1
ATOM 5129 N N . CYS B 1 203 ? 6.219 -13.094 -5.438 1 96.31 203 CYS B N 1
ATOM 5130 C CA . CYS B 1 203 ? 6.973 -14.289 -5.086 1 96.31 203 CYS B CA 1
ATOM 5131 C C . CYS B 1 203 ? 7.094 -14.43 -3.572 1 96.31 203 CYS B C 1
ATOM 5133 O O . CYS B 1 203 ? 7.422 -13.469 -2.879 1 96.31 203 CYS B O 1
ATOM 5135 N N . TYR B 1 204 ? 6.801 -15.594 -3.104 1 97.19 204 TYR B N 1
ATOM 5136 C CA . TYR B 1 204 ? 6.738 -15.773 -1.656 1 97.19 204 TYR B CA 1
ATOM 5137 C C . TYR B 1 204 ? 7.863 -16.672 -1.166 1 9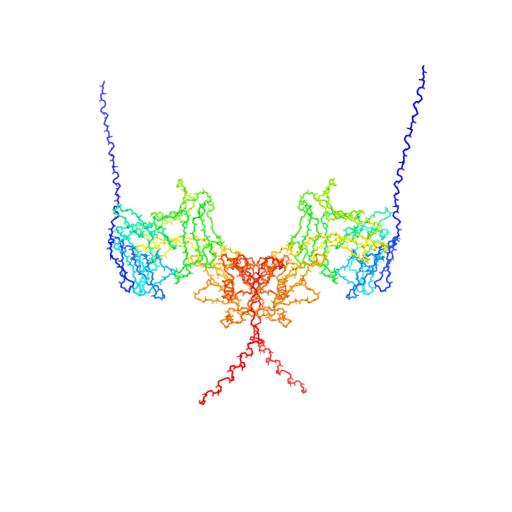7.19 204 TYR B C 1
ATOM 5139 O O . TYR B 1 204 ? 8.039 -16.859 0.041 1 97.19 204 TYR B O 1
ATOM 5147 N N . TRP B 1 205 ? 8.633 -17.188 -2.02 1 97.44 205 TRP B N 1
ATOM 5148 C CA . TRP B 1 205 ? 9.844 -17.922 -1.688 1 97.44 205 TRP B CA 1
ATOM 5149 C C . TRP B 1 205 ? 10.883 -17.797 -2.799 1 97.44 205 TRP B C 1
ATOM 5151 O O . TRP B 1 205 ? 10.539 -17.797 -3.982 1 97.44 205 TRP B O 1
ATOM 5161 N N . SER B 1 206 ? 12.102 -17.703 -2.463 1 97.06 206 SER B N 1
ATOM 5162 C CA . SER B 1 206 ? 13.211 -17.594 -3.406 1 97.06 206 SER B CA 1
ATOM 5163 C C . SER B 1 206 ? 14.453 -18.328 -2.891 1 97.06 206 SER B C 1
ATOM 5165 O O . SER B 1 206 ? 14.758 -18.266 -1.699 1 97.06 206 SER B O 1
ATOM 5167 N N . SER B 1 207 ? 15.133 -19 -3.803 1 96.75 207 SER B N 1
ATOM 5168 C CA . SER B 1 207 ? 16.359 -19.688 -3.434 1 96.75 207 SER B CA 1
ATOM 5169 C C . SER B 1 207 ? 17.531 -18.719 -3.318 1 96.75 207 SER B C 1
ATOM 5171 O O . SER B 1 207 ? 18.578 -19.062 -2.779 1 96.75 207 SER B O 1
ATOM 5173 N N . LYS B 1 208 ? 17.391 -17.469 -3.828 1 96.62 208 LYS B N 1
ATOM 5174 C CA . LYS B 1 208 ? 18.422 -16.422 -3.824 1 96.62 208 LYS B CA 1
ATOM 5175 C C . LYS B 1 208 ? 19.703 -16.922 -4.484 1 96.62 208 LYS B C 1
ATOM 5177 O O . LYS B 1 208 ? 20.797 -16.734 -3.945 1 96.62 208 LYS B O 1
ATOM 5182 N N . THR B 1 209 ? 19.531 -17.594 -5.535 1 96.38 209 THR B N 1
ATOM 5183 C CA . THR B 1 209 ? 20.672 -18.203 -6.234 1 96.38 209 THR B CA 1
ATOM 5184 C C . THR B 1 209 ? 20.875 -17.547 -7.594 1 96.38 209 THR B C 1
ATOM 5186 O O . THR B 1 209 ? 21.312 -18.188 -8.547 1 96.38 209 THR B O 1
ATOM 5189 N N . GLY B 1 210 ? 20.562 -16.328 -7.645 1 93.5 210 GLY B N 1
ATOM 5190 C CA . GLY B 1 210 ? 20.781 -15.617 -8.891 1 93.5 210 GLY B CA 1
ATOM 5191 C C . GLY B 1 210 ? 22.203 -15.703 -9.383 1 93.5 210 GLY B C 1
ATOM 5192 O O . GLY B 1 210 ? 23.156 -15.531 -8.609 1 93.5 210 GLY B O 1
ATOM 5193 N N . GLY B 1 211 ? 22.312 -16 -10.703 1 94.75 211 GLY B N 1
ATOM 5194 C CA . GLY B 1 211 ? 23.641 -16.078 -11.289 1 94.75 211 GLY B CA 1
ATOM 5195 C C . GLY B 1 211 ? 24.281 -17.453 -11.148 1 94.75 211 GLY B C 1
ATOM 5196 O O . GLY B 1 211 ? 25.25 -17.766 -11.828 1 94.75 211 GLY B O 1
ATOM 5197 N N . SER B 1 212 ? 23.672 -18.375 -10.367 1 95.94 212 SER B N 1
ATOM 5198 C CA . SER B 1 212 ? 24.328 -19.656 -10.094 1 95.94 212 SER B CA 1
ATOM 5199 C C . SER B 1 212 ? 23.391 -20.828 -10.398 1 95.94 212 SER B C 1
ATOM 5201 O O . SER B 1 212 ? 23.859 -21.906 -10.781 1 95.94 212 SER B O 1
ATOM 5203 N N . GLY B 1 213 ? 22.141 -20.625 -10.141 1 97.31 213 GLY B N 1
ATOM 5204 C CA . GLY B 1 213 ? 21.203 -21.719 -10.367 1 97.31 213 GLY B CA 1
ATOM 5205 C C . GLY B 1 213 ? 21.156 -22.156 -11.812 1 97.31 213 GLY B C 1
ATOM 5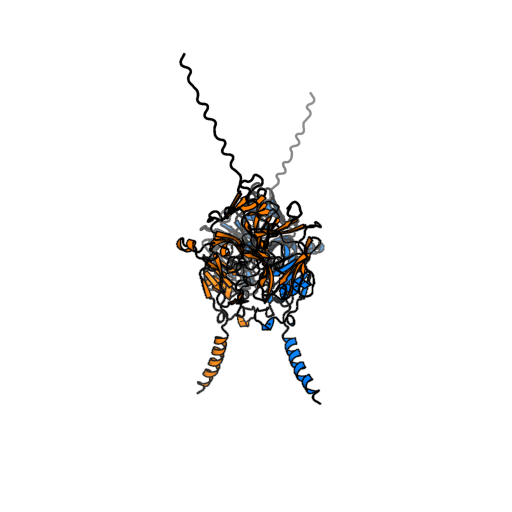206 O O . GLY B 1 213 ? 21.078 -21.328 -12.719 1 97.31 213 GLY B O 1
ATOM 5207 N N . PHE B 1 214 ? 21.172 -23.516 -12.008 1 97.38 214 PHE B N 1
ATOM 5208 C CA . PHE B 1 214 ? 21.266 -24 -13.375 1 97.38 214 PHE B CA 1
ATOM 5209 C C . PHE B 1 214 ? 20.141 -25 -13.672 1 97.38 214 PHE B C 1
ATOM 5211 O O . PHE B 1 214 ? 19.453 -24.859 -14.688 1 97.38 214 PHE B O 1
ATOM 5218 N N . ARG B 1 215 ? 19.938 -25.984 -12.828 1 97.75 215 ARG B N 1
ATOM 5219 C CA . ARG B 1 215 ? 18.859 -26.938 -13.047 1 97.75 215 ARG B CA 1
ATOM 5220 C C . ARG B 1 215 ? 18.344 -27.5 -11.719 1 97.75 215 ARG B C 1
ATOM 5222 O O . ARG B 1 215 ? 19.109 -27.609 -10.758 1 97.75 215 ARG B O 1
ATOM 5229 N N . VAL B 1 216 ? 17.109 -27.828 -11.703 1 98.25 216 VAL B N 1
ATOM 5230 C CA . VAL B 1 216 ? 16.5 -28.547 -10.594 1 98.25 216 VAL B CA 1
ATOM 5231 C C . VAL B 1 216 ? 16.453 -30.047 -10.914 1 98.25 216 VAL B C 1
ATOM 5233 O O . VAL B 1 216 ? 15.898 -30.453 -11.93 1 98.25 216 VAL B O 1
ATOM 5236 N N . ILE B 1 217 ? 16.969 -30.875 -10.039 1 96.94 217 ILE B N 1
ATOM 5237 C CA . ILE B 1 217 ? 17.094 -32.312 -10.312 1 96.94 217 ILE B CA 1
ATOM 5238 C C . ILE B 1 217 ? 16.25 -33.094 -9.312 1 96.94 217 ILE B C 1
ATOM 5240 O O . ILE B 1 217 ? 16.344 -32.875 -8.102 1 96.94 217 ILE B O 1
ATOM 5244 N N . PHE B 1 218 ? 15.43 -33.844 -9.82 1 96.94 218 PHE B N 1
ATOM 5245 C CA . PHE B 1 218 ? 14.844 -34.938 -9.07 1 96.94 218 PHE B CA 1
ATOM 5246 C C . PHE B 1 218 ? 15.562 -36.25 -9.359 1 96.94 218 PHE B C 1
ATOM 5248 O O . PHE B 1 218 ? 15.258 -36.906 -10.344 1 96.94 218 PHE B O 1
ATOM 5255 N N . ASN B 1 219 ? 16.438 -36.594 -8.516 1 93.31 219 ASN B N 1
ATOM 5256 C CA . ASN B 1 219 ? 17.328 -37.656 -8.891 1 93.31 219 ASN B CA 1
ATOM 5257 C C . ASN B 1 219 ? 16.688 -39.031 -8.664 1 93.31 219 ASN B C 1
ATOM 5259 O O . ASN B 1 219 ? 15.578 -39.125 -8.117 1 93.31 219 ASN B O 1
ATOM 5263 N N . GLN B 1 220 ? 17.344 -40.031 -9.047 1 90.69 220 GLN B N 1
ATOM 5264 C CA . GLN B 1 220 ? 16.781 -41.375 -9.031 1 90.69 220 GLN B CA 1
ATOM 5265 C C . GLN B 1 220 ? 16.609 -41.875 -7.609 1 90.69 220 GLN B C 1
ATOM 5267 O O . GLN B 1 220 ? 15.805 -42.781 -7.359 1 90.69 220 GLN B O 1
ATOM 5272 N N . SER B 1 221 ? 17.359 -41.312 -6.715 1 89.19 221 SER B N 1
ATOM 5273 C CA . SER B 1 221 ? 17.281 -41.75 -5.324 1 89.19 221 SER B CA 1
ATOM 5274 C C . SER B 1 221 ? 16.141 -41.062 -4.594 1 89.19 221 SER B C 1
ATOM 5276 O O . SER B 1 221 ? 15.82 -41.375 -3.453 1 89.19 221 SER B O 1
ATOM 5278 N N . GLY B 1 222 ? 15.57 -40.094 -5.227 1 92.19 222 GLY B N 1
ATOM 5279 C CA . GLY B 1 222 ? 14.414 -39.438 -4.641 1 92.19 222 GLY B CA 1
ATOM 5280 C C . GLY B 1 222 ? 14.727 -38.062 -4.066 1 92.19 222 GLY B C 1
ATOM 5281 O O . GLY B 1 222 ? 13.875 -37.438 -3.443 1 92.19 222 GLY B O 1
ATOM 5282 N N . GLU B 1 223 ? 15.914 -37.594 -4.234 1 93.5 223 GLU B N 1
ATOM 5283 C CA . GLU B 1 223 ? 16.281 -36.281 -3.754 1 93.5 223 GLU B CA 1
ATOM 5284 C C . GLU B 1 223 ? 15.961 -35.219 -4.789 1 93.5 223 GLU B C 1
ATOM 5286 O O . GLU B 1 223 ? 16.109 -35.438 -5.992 1 93.5 223 GLU B O 1
ATOM 5291 N N . ILE B 1 224 ? 15.531 -34.094 -4.277 1 96.75 224 ILE B N 1
ATOM 5292 C CA . ILE B 1 224 ? 15.266 -32.938 -5.145 1 96.75 224 ILE B CA 1
ATOM 5293 C C . ILE B 1 224 ? 16.156 -31.766 -4.738 1 96.75 224 ILE B C 1
ATOM 5295 O O . ILE B 1 224 ? 16.156 -31.344 -3.578 1 96.75 224 ILE B O 1
ATOM 5299 N N . TYR B 1 225 ? 16.922 -31.172 -5.641 1 96.69 225 TYR B N 1
ATOM 5300 C CA . TYR B 1 225 ? 17.828 -30.078 -5.289 1 96.69 225 TYR B CA 1
ATOM 5301 C C . TYR B 1 225 ? 18.109 -29.203 -6.496 1 96.69 225 TYR B C 1
ATOM 5303 O O . TYR B 1 225 ? 17.891 -29.609 -7.641 1 96.69 225 TYR B O 1
ATOM 5311 N N . LEU B 1 226 ? 18.469 -28.016 -6.246 1 97.88 226 LEU B N 1
ATOM 5312 C CA . LEU B 1 226 ? 18.938 -27.062 -7.246 1 97.88 226 LEU B CA 1
ATOM 5313 C C . LEU B 1 226 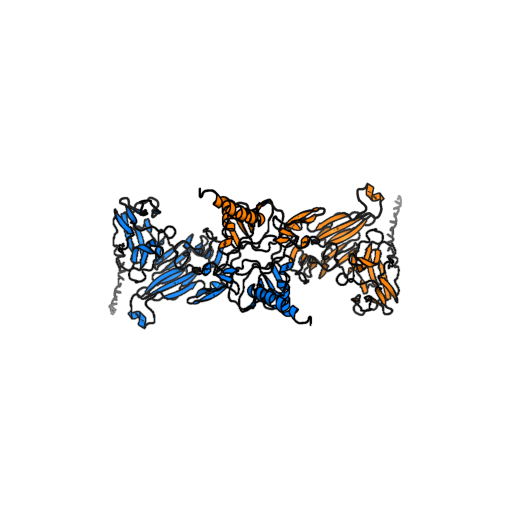? 20.453 -27.156 -7.406 1 97.88 226 LEU B C 1
ATOM 5315 O O . LEU B 1 226 ? 21.188 -27.172 -6.418 1 97.88 226 LEU B O 1
ATOM 5319 N N . GLU B 1 227 ? 20.828 -27.297 -8.672 1 97.44 227 GLU B N 1
ATOM 5320 C CA . GLU B 1 227 ? 22.25 -27.516 -8.953 1 97.44 227 GLU B CA 1
ATOM 5321 C C . GLU B 1 227 ? 22.828 -26.391 -9.797 1 97.44 227 GLU B C 1
ATOM 5323 O O . GLU B 1 227 ? 22.141 -25.828 -10.656 1 97.44 227 GLU B O 1
ATOM 5328 N N . ALA B 1 228 ? 24.109 -26.109 -9.547 1 97.81 228 ALA B N 1
ATOM 5329 C CA . ALA B 1 228 ? 24.844 -25.141 -10.359 1 97.81 228 ALA B CA 1
ATOM 5330 C C . ALA B 1 228 ? 25.406 -25.812 -11.609 1 97.81 228 ALA B C 1
ATOM 5332 O O . ALA B 1 228 ? 25.297 -27.031 -11.781 1 97.81 228 ALA B O 1
ATOM 5333 N N . LYS B 1 229 ? 26 -25.016 -12.469 1 95.75 229 LYS B N 1
ATOM 5334 C CA . LYS B 1 229 ? 26.578 -25.516 -13.711 1 95.75 229 LYS B CA 1
ATOM 5335 C C . LYS B 1 229 ? 27.734 -26.484 -13.43 1 95.75 229 LYS B C 1
ATOM 5337 O O . LYS B 1 229 ? 27.938 -27.438 -14.172 1 95.75 229 LYS B O 1
ATOM 5342 N N . ASN B 1 230 ? 28.422 -26.203 -12.352 1 96.12 230 ASN B N 1
ATOM 5343 C CA . ASN B 1 230 ? 29.547 -27.047 -12 1 96.12 230 ASN B CA 1
ATOM 5344 C C . ASN B 1 230 ? 29.109 -28.281 -11.203 1 96.12 230 ASN B C 1
ATOM 5346 O O . ASN B 1 230 ? 29.938 -28.969 -10.609 1 96.12 230 ASN B O 1
ATOM 5350 N N . LYS B 1 231 ? 27.828 -28.5 -10.977 1 95.06 231 LYS B N 1
ATOM 5351 C CA . LYS B 1 231 ? 27.203 -29.672 -10.375 1 95.06 231 LYS B CA 1
ATOM 5352 C C . LYS B 1 231 ? 27.188 -29.562 -8.852 1 95.06 231 LYS B C 1
ATOM 5354 O O . LYS B 1 231 ? 26.828 -30.531 -8.164 1 95.06 231 LYS B O 1
ATOM 5359 N N . THR B 1 232 ? 27.516 -28.359 -8.406 1 96.12 232 THR B N 1
ATOM 5360 C CA . THR B 1 232 ? 27.391 -28.125 -6.969 1 96.12 232 THR B CA 1
ATOM 5361 C C . THR B 1 232 ? 25.938 -27.969 -6.566 1 96.12 232 THR B C 1
ATOM 5363 O O . THR B 1 232 ? 25.156 -27.297 -7.25 1 96.12 232 THR B O 1
ATOM 5366 N N . MET B 1 233 ? 25.594 -28.625 -5.496 1 94.88 233 MET B N 1
ATOM 5367 C CA . MET B 1 233 ? 24.234 -28.484 -4.969 1 94.88 233 MET B CA 1
ATOM 5368 C C . MET B 1 233 ? 24.078 -27.141 -4.266 1 94.88 233 MET B C 1
ATOM 5370 O O . MET B 1 233 ? 24.781 -26.844 -3.299 1 94.88 233 MET B O 1
ATOM 5374 N N . LEU B 1 234 ? 23.188 -26.344 -4.699 1 96.38 234 LEU B N 1
ATOM 5375 C CA . LEU B 1 234 ? 23 -25 -4.16 1 96.38 234 LEU B CA 1
ATOM 5376 C C . LEU B 1 234 ? 21.922 -25 -3.08 1 96.38 234 LEU B C 1
ATOM 5378 O O . LEU B 1 234 ? 22.078 -24.328 -2.051 1 96.38 234 LEU B O 1
ATOM 5382 N N . THR B 1 235 ? 20.797 -25.625 -3.336 1 95.25 235 THR B N 1
ATOM 5383 C CA . THR B 1 235 ? 19.656 -25.672 -2.426 1 95.25 235 THR B CA 1
ATOM 5384 C C . THR B 1 235 ? 19.031 -27.047 -2.414 1 95.25 235 THR B C 1
ATOM 5386 O O . THR B 1 235 ? 18.781 -27.641 -3.473 1 95.25 235 THR B O 1
ATOM 5389 N N . ASN B 1 236 ? 18.828 -27.594 -1.253 1 94.69 236 ASN B N 1
ATOM 5390 C CA . ASN B 1 236 ? 18.109 -28.859 -1.094 1 94.69 236 ASN B CA 1
ATOM 5391 C C . ASN B 1 236 ? 16.625 -28.625 -0.855 1 94.69 236 ASN B C 1
ATOM 5393 O O . ASN B 1 236 ? 16.234 -27.984 0.125 1 94.69 236 ASN B O 1
ATOM 5397 N N . LEU B 1 237 ? 15.797 -29.078 -1.735 1 95 237 LEU B N 1
ATOM 5398 C CA . LEU B 1 237 ? 14.359 -28.859 -1.646 1 95 237 LEU B CA 1
ATOM 5399 C C . LEU B 1 237 ? 13.688 -30 -0.889 1 95 237 LEU B C 1
ATOM 5401 O O . LEU B 1 237 ? 12.633 -29.812 -0.273 1 95 237 LEU B O 1
ATOM 5405 N N . SER B 1 238 ? 14.195 -31.188 -1.068 1 92.06 238 SER B N 1
ATOM 5406 C CA . SER B 1 238 ? 13.695 -32.344 -0.358 1 92.06 238 SER B CA 1
ATOM 5407 C C . SER B 1 238 ? 14.836 -33.281 0.072 1 92.06 238 SER B C 1
ATOM 5409 O O . SER B 1 238 ? 15.359 -34.031 -0.736 1 92.06 238 SER B O 1
ATOM 5411 N N . PRO B 1 239 ? 15.336 -33.281 1.354 1 74.06 239 PRO B N 1
ATOM 5412 C CA . PRO B 1 239 ? 16.531 -34 1.786 1 74.06 239 PRO B CA 1
ATOM 5413 C C . PRO B 1 239 ? 16.281 -35.469 2.031 1 74.06 239 PRO B C 1
ATOM 5415 O O . PRO B 1 239 ? 17.141 -36.312 1.715 1 74.06 239 PRO B O 1
ATOM 5418 N N . ILE B 1 240 ? 15.289 -35.875 2.848 1 66.38 240 ILE B N 1
ATOM 5419 C CA . ILE B 1 240 ? 15.188 -37.25 3.357 1 66.38 240 ILE B CA 1
ATOM 5420 C C . ILE B 1 240 ? 14.164 -38.031 2.539 1 66.38 240 ILE B C 1
ATOM 5422 O O . ILE B 1 240 ? 13 -37.625 2.447 1 66.38 240 ILE B O 1
ATOM 5426 N N . VAL B 1 241 ? 14.641 -39.094 1.864 1 74.69 241 VAL B N 1
ATOM 5427 C CA . VAL B 1 241 ? 13.609 -39.75 1.077 1 74.69 241 VAL B CA 1
ATOM 5428 C C . VAL B 1 241 ? 13.758 -41.25 1.195 1 74.69 241 VAL B C 1
ATOM 5430 O O . VAL B 1 241 ? 14.867 -41.781 1.326 1 74.69 241 VAL B O 1
ATOM 5433 N N . PRO B 1 242 ? 12.695 -41.906 1.602 1 83.62 242 PRO B N 1
ATOM 5434 C CA . PRO B 1 242 ? 12.727 -43.375 1.467 1 83.62 242 PRO B CA 1
ATOM 5435 C C . PRO B 1 242 ? 13.203 -43.812 0.09 1 83.62 242 PRO B C 1
ATOM 5437 O O . PRO B 1 242 ? 13.305 -43 -0.831 1 83.62 242 PRO B O 1
ATOM 5440 N N . SER B 1 243 ? 13.453 -45.094 0.041 1 88.38 243 SER B N 1
ATOM 5441 C CA . SER B 1 243 ? 14.031 -45.625 -1.179 1 88.38 243 SER B CA 1
ATOM 5442 C C . SER B 1 243 ? 13.031 -45.594 -2.328 1 88.38 243 SER B C 1
ATOM 5444 O O . SER B 1 243 ? 11.844 -45.875 -2.133 1 88.38 243 SER B O 1
ATOM 5446 N N . THR B 1 244 ? 13.484 -45.375 -3.561 1 89.88 244 THR B N 1
ATOM 5447 C CA . THR B 1 244 ? 12.641 -45.375 -4.754 1 89.88 244 THR B CA 1
ATOM 5448 C C . THR B 1 244 ? 12.305 -46.812 -5.18 1 89.88 244 THR B C 1
ATOM 5450 O O . THR B 1 244 ? 11.43 -47 -6.023 1 89.88 244 THR B O 1
ATOM 5453 N N . GLN B 1 245 ? 12.969 -47.719 -4.594 1 89.19 245 GLN B N 1
ATOM 5454 C CA . GLN B 1 245 ? 12.664 -49.125 -4.879 1 89.19 245 GLN B CA 1
ATOM 5455 C C . GLN B 1 245 ? 11.398 -49.562 -4.152 1 89.19 245 GLN B C 1
ATOM 5457 O O . GLN B 1 245 ? 10.617 -50.375 -4.684 1 89.19 245 GLN B O 1
ATOM 5462 N N . ASP B 1 246 ? 11.242 -48.969 -3.045 1 92.69 246 ASP B N 1
ATOM 5463 C CA . ASP B 1 246 ? 10.148 -49.438 -2.193 1 92.69 246 ASP B CA 1
ATOM 5464 C C . ASP B 1 246 ? 8.969 -48.469 -2.262 1 92.69 246 ASP B C 1
ATOM 5466 O O . ASP B 1 246 ? 7.855 -48.781 -1.863 1 92.69 246 ASP B O 1
ATOM 5470 N N . PHE B 1 247 ? 9.281 -47.312 -2.721 1 95.31 247 PHE B N 1
ATOM 5471 C CA . PHE B 1 247 ? 8.242 -46.281 -2.715 1 95.31 247 PHE B CA 1
ATOM 5472 C C . PHE B 1 247 ? 8.125 -45.625 -4.082 1 95.31 247 PHE B C 1
ATOM 5474 O O . PHE B 1 247 ? 9.133 -45.406 -4.766 1 95.31 247 PHE B O 1
ATOM 5481 N N . TYR B 1 248 ? 6.867 -45.312 -4.48 1 96 248 TYR B N 1
ATOM 5482 C CA . TYR B 1 248 ? 6.645 -44.344 -5.543 1 96 248 TYR B CA 1
ATOM 5483 C C . TYR B 1 248 ? 6.867 -42.906 -5.043 1 96 248 TYR B C 1
ATOM 5485 O O . TYR B 1 248 ? 6.516 -42.594 -3.906 1 96 248 TYR B O 1
ATOM 5493 N N . HIS B 1 249 ? 7.508 -42.094 -5.867 1 96.25 249 HIS B N 1
ATOM 5494 C CA . HIS B 1 249 ? 7.773 -40.719 -5.516 1 96.25 249 HIS B CA 1
ATOM 5495 C C . HIS B 1 249 ? 7.125 -39.75 -6.516 1 96.25 249 HIS B C 1
ATOM 5497 O O . HIS B 1 249 ? 7.078 -40.031 -7.715 1 96.25 249 HIS B O 1
ATOM 5503 N N . LYS B 1 250 ? 6.656 -38.656 -6.051 1 97.31 250 LYS B N 1
ATOM 5504 C CA . LYS B 1 250 ? 6.266 -37.531 -6.895 1 97.31 250 LYS B CA 1
ATOM 5505 C C . LYS B 1 250 ? 6.402 -36.188 -6.145 1 97.31 250 LYS B C 1
ATOM 5507 O O . LYS B 1 250 ? 6.293 -36.156 -4.918 1 97.31 250 LYS B O 1
ATOM 5512 N N . ALA B 1 251 ? 6.73 -35.156 -6.836 1 97.81 251 ALA B N 1
ATOM 5513 C CA . ALA B 1 251 ? 6.719 -33.812 -6.297 1 97.81 251 ALA B CA 1
ATOM 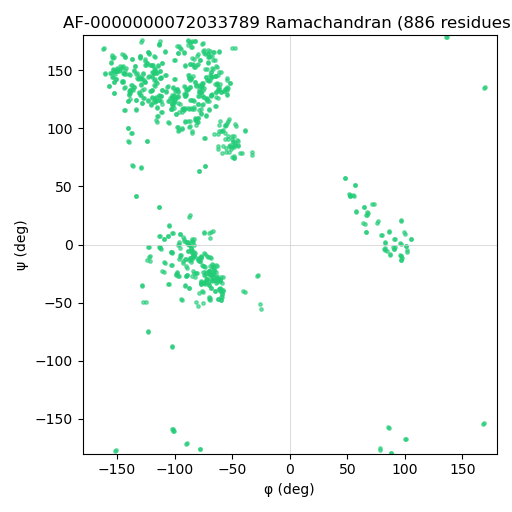5514 C C . ALA B 1 251 ? 5.77 -32.906 -7.094 1 97.81 251 ALA B C 1
ATOM 5516 O O . ALA B 1 251 ? 5.777 -32.938 -8.328 1 97.81 251 ALA B O 1
ATOM 5517 N N . ILE B 1 252 ? 4.941 -32.188 -6.355 1 98.31 252 ILE B N 1
ATOM 5518 C CA . ILE B 1 252 ? 3.857 -31.469 -7.031 1 98.31 252 ILE B CA 1
ATOM 5519 C C . ILE B 1 252 ? 3.697 -30.078 -6.426 1 98.31 252 ILE B C 1
ATOM 5521 O O . ILE B 1 252 ? 3.773 -29.922 -5.203 1 98.31 252 ILE B O 1
ATOM 5525 N N . LEU B 1 253 ? 3.594 -29.016 -7.312 1 98.56 253 LEU B N 1
ATOM 5526 C CA . LEU B 1 253 ? 3.061 -27.734 -6.867 1 98.56 253 LEU B CA 1
ATOM 5527 C C . LEU B 1 253 ? 1.538 -27.766 -6.809 1 98.56 253 LEU B C 1
ATOM 5529 O O . LEU B 1 253 ? 0.872 -27.734 -7.848 1 98.56 253 LEU B O 1
ATOM 5533 N N . GLU B 1 254 ? 1.03 -27.766 -5.688 1 97.56 254 GLU B N 1
ATOM 5534 C CA . GLU B 1 254 ? -0.402 -28 -5.523 1 97.56 254 GLU B CA 1
ATOM 5535 C C . GLU B 1 254 ? -1.184 -26.688 -5.605 1 97.56 254 GLU B C 1
ATOM 5537 O O . GLU B 1 254 ? -0.593 -25.609 -5.613 1 97.56 254 GLU B O 1
ATOM 5542 N N . TYR B 1 255 ? -2.516 -26.812 -5.559 1 96.94 255 TYR B N 1
ATOM 5543 C CA . TYR B 1 255 ? -3.432 -25.703 -5.797 1 96.94 255 TYR B CA 1
ATOM 5544 C C . TYR B 1 255 ? -3.318 -24.641 -4.699 1 96.94 255 TYR B C 1
ATOM 5546 O O . TYR B 1 255 ? -3.754 -23.5 -4.875 1 96.94 255 TYR B O 1
ATOM 5554 N N . ASP B 1 256 ? -2.725 -24.984 -3.539 1 97.25 256 ASP B N 1
ATOM 5555 C CA . ASP B 1 256 ? -2.623 -24.062 -2.404 1 97.25 256 ASP B CA 1
ATOM 5556 C C . ASP B 1 256 ? -1.271 -23.359 -2.391 1 97.25 256 ASP B C 1
ATOM 5558 O O . ASP B 1 256 ? -0.971 -22.609 -1.466 1 97.25 256 ASP B O 1
ATOM 5562 N N . GLY B 1 257 ? -0.47 -23.656 -3.383 1 97.56 257 GLY B N 1
ATOM 5563 C CA . GLY B 1 257 ? 0.781 -22.938 -3.543 1 97.56 257 GLY B CA 1
ATOM 5564 C C . GLY B 1 257 ? 1.945 -23.594 -2.824 1 97.56 257 GLY B C 1
ATOM 5565 O O . GLY B 1 257 ? 3.059 -23.062 -2.82 1 97.56 257 GLY B O 1
ATOM 5566 N N . VAL B 1 258 ? 1.742 -24.75 -2.227 1 97.94 258 VAL B N 1
ATOM 5567 C CA . VAL B 1 258 ? 2.807 -25.438 -1.509 1 97.94 258 VAL B CA 1
ATOM 5568 C C . VAL B 1 258 ? 3.4 -26.531 -2.393 1 97.94 258 VAL B C 1
ATOM 5570 O O . VAL B 1 258 ? 2.668 -27.344 -2.971 1 97.94 258 VAL B O 1
ATOM 5573 N N . PHE B 1 259 ? 4.715 -26.469 -2.572 1 97.88 259 PHE B N 1
ATOM 5574 C CA . PHE B 1 259 ? 5.438 -27.547 -3.246 1 97.88 259 PHE B CA 1
ATOM 5575 C C . PHE B 1 259 ? 5.684 -28.719 -2.299 1 97.88 259 PHE B C 1
ATOM 5577 O O . PHE B 1 259 ? 6.383 -28.562 -1.294 1 97.88 259 PHE B O 1
ATOM 5584 N N . ARG B 1 260 ? 5.152 -29.906 -2.695 1 97.06 260 ARG B N 1
ATOM 5585 C CA . ARG B 1 260 ? 5.211 -31.047 -1.791 1 97.06 260 ARG B CA 1
ATOM 5586 C C . ARG B 1 260 ? 5.855 -32.25 -2.473 1 97.06 260 ARG B C 1
ATOM 5588 O O . ARG B 1 260 ? 5.602 -32.531 -3.648 1 97.06 260 ARG B O 1
ATOM 5595 N N . HIS B 1 261 ? 6.641 -32.906 -1.735 1 97.12 261 HIS B N 1
ATOM 5596 C CA . HIS B 1 261 ? 7.184 -34.188 -2.119 1 97.12 261 HIS B CA 1
ATOM 5597 C C . HIS B 1 261 ? 6.426 -35.312 -1.439 1 97.12 261 HIS B C 1
ATOM 5599 O O . HIS B 1 261 ? 6.348 -35.375 -0.21 1 97.12 261 HIS B O 1
ATOM 5605 N N . TYR B 1 262 ? 5.875 -36.219 -2.242 1 96.56 262 TYR B N 1
ATOM 5606 C CA . TYR B 1 262 ? 5.082 -37.344 -1.717 1 96.56 262 TYR B CA 1
ATOM 5607 C C . TYR B 1 262 ? 5.77 -38.656 -1.989 1 96.56 262 TYR B C 1
ATOM 5609 O O . TYR B 1 262 ? 6.488 -38.812 -2.979 1 96.56 262 TYR B O 1
ATOM 5617 N N . VAL B 1 263 ? 5.422 -39.625 -1.097 1 95.62 263 VAL B N 1
ATOM 5618 C CA . VAL B 1 263 ? 5.852 -41 -1.312 1 95.62 263 VAL B CA 1
ATOM 5619 C C . VAL B 1 263 ? 4.668 -41.969 -1.106 1 95.62 263 VAL B C 1
ATOM 5621 O O . VAL B 1 263 ? 3.752 -41.656 -0.34 1 95.62 263 VAL B O 1
ATOM 5624 N N . TYR B 1 264 ? 4.66 -43.031 -1.836 1 95.69 264 TYR B N 1
ATOM 5625 C CA . TYR B 1 264 ? 3.643 -44.062 -1.768 1 95.69 264 TYR B CA 1
ATOM 5626 C C . TYR B 1 264 ? 4.281 -45.438 -1.733 1 95.69 264 TYR B C 1
ATOM 5628 O O . TYR B 1 264 ? 5.02 -45.812 -2.646 1 95.69 264 TYR B O 1
ATOM 5636 N N . PRO B 1 265 ? 3.934 -46.25 -0.671 1 94.94 265 PRO B N 1
ATOM 5637 C CA . PRO B 1 265 ? 4.535 -47.594 -0.602 1 94.94 265 PRO B CA 1
ATOM 5638 C C . PRO B 1 265 ? 4.125 -48.469 -1.768 1 94.94 265 PRO B C 1
ATOM 5640 O O . PRO B 1 265 ? 2.951 -48.5 -2.154 1 94.94 265 PRO B O 1
ATOM 5643 N N . LYS B 1 266 ? 5.051 -49.25 -2.322 1 93.38 266 LYS B N 1
ATOM 5644 C CA . LYS B 1 266 ? 4.77 -50.125 -3.439 1 93.38 266 LYS B CA 1
ATOM 5645 C C . LYS B 1 266 ? 4.195 -51.469 -2.949 1 93.38 266 LYS B C 1
ATOM 5647 O O . LYS B 1 266 ? 3.523 -52.156 -3.703 1 93.38 266 LYS B O 1
ATOM 5652 N N . HIS B 1 267 ? 4.57 -51.781 -1.743 1 91.5 267 HIS B N 1
ATOM 5653 C CA . HIS B 1 267 ? 4.137 -53.062 -1.181 1 91.5 267 HIS B CA 1
ATOM 5654 C C . HIS B 1 267 ? 3.477 -52.875 0.179 1 91.5 267 HIS B C 1
ATOM 5656 O O . HIS B 1 267 ? 3.916 -52.031 0.974 1 91.5 267 HIS B O 1
ATOM 5662 N N . PRO B 1 268 ? 2.498 -53.719 0.482 1 89.38 268 PRO B N 1
ATOM 5663 C CA . PRO B 1 268 ? 1.78 -53.594 1.752 1 89.38 268 PRO B CA 1
ATOM 5664 C C . PRO B 1 268 ? 2.652 -53.906 2.961 1 89.38 268 PRO B C 1
ATOM 5666 O O . PRO B 1 268 ? 2.316 -53.562 4.09 1 89.38 268 PRO B O 1
ATOM 5669 N N . SER B 1 269 ? 3.74 -54.594 2.768 1 86 269 SER B N 1
ATOM 5670 C CA . SER B 1 269 ? 4.609 -55 3.875 1 86 269 SER B CA 1
ATOM 5671 C C . SER B 1 269 ? 5.199 -53.75 4.562 1 86 269 SER B C 1
ATOM 5673 O O . SER B 1 269 ? 5.652 -53.844 5.707 1 86 269 SER B O 1
ATOM 5675 N N . LEU B 1 270 ? 5.145 -52.719 3.9 1 84.5 270 LEU B N 1
ATOM 5676 C CA . LEU B 1 270 ? 5.742 -51.531 4.445 1 84.5 270 LEU B CA 1
ATOM 5677 C C . LEU B 1 270 ? 4.789 -50.812 5.414 1 84.5 270 LEU B C 1
ATOM 5679 O O . LEU B 1 270 ? 5.176 -49.875 6.105 1 84.5 270 LEU B O 1
ATOM 5683 N N . ARG B 1 271 ? 3.615 -51.312 5.473 1 80.69 271 ARG B N 1
ATOM 5684 C CA . ARG B 1 271 ? 2.648 -50.812 6.445 1 80.69 271 ARG B CA 1
ATOM 5685 C C . ARG B 1 271 ? 3.156 -51 7.871 1 80.69 271 ARG B C 1
ATOM 5687 O O . ARG B 1 271 ? 2.965 -50.125 8.727 1 80.69 271 ARG B O 1
ATOM 5694 N N . ASP B 1 272 ? 3.799 -52.094 8.047 1 75.62 272 ASP B N 1
ATOM 5695 C CA . ASP B 1 272 ? 4.324 -52.406 9.375 1 75.62 272 ASP B CA 1
ATOM 5696 C C . ASP B 1 272 ? 5.414 -51.438 9.789 1 75.62 272 ASP B C 1
ATOM 5698 O O . ASP B 1 272 ? 5.664 -51.25 10.984 1 75.62 272 ASP B O 1
ATOM 5702 N N . ALA B 1 273 ? 5.965 -50.844 8.797 1 78.62 273 ALA B N 1
ATOM 5703 C CA . ALA B 1 273 ? 7.012 -49.875 9.07 1 78.62 273 ALA B CA 1
ATOM 5704 C C . ALA B 1 273 ? 6.422 -48.469 9.273 1 78.62 273 ALA B C 1
ATOM 5706 O O . ALA B 1 273 ? 7.156 -47.469 9.383 1 78.62 273 ALA B O 1
ATOM 5707 N N . GLY B 1 274 ? 5.043 -48.438 9.211 1 84.44 274 GLY B N 1
ATOM 5708 C CA . GLY B 1 274 ? 4.379 -47.188 9.539 1 84.44 274 GLY B CA 1
ATOM 5709 C C . GLY B 1 274 ? 3.969 -46.375 8.32 1 84.44 274 GLY B C 1
ATOM 5710 O O . GLY B 1 274 ? 3.611 -45.188 8.43 1 84.44 274 GLY B O 1
ATOM 5711 N N . TRP B 1 275 ? 4.066 -47 7.176 1 89.06 275 TRP B N 1
ATOM 5712 C CA . TRP B 1 275 ? 3.693 -46.281 5.957 1 89.06 275 TRP B CA 1
ATOM 5713 C C . TRP B 1 275 ? 2.35 -46.781 5.43 1 89.06 275 TRP B C 1
ATOM 5715 O O . TRP B 1 275 ? 2.268 -47.844 4.828 1 89.06 275 TRP B O 1
ATOM 5725 N N . PRO B 1 276 ? 1.373 -45.969 5.645 1 90.88 276 PRO B N 1
ATOM 5726 C CA . PRO B 1 276 ? 0.075 -46.406 5.105 1 90.88 276 PRO B CA 1
ATOM 5727 C C . PRO B 1 276 ? 0.054 -46.438 3.58 1 90.88 276 PRO B C 1
ATOM 5729 O O . PRO B 1 276 ? 0.842 -45.75 2.93 1 90.88 276 PRO B O 1
ATOM 5732 N N . MET B 1 277 ? -0.861 -47.188 2.996 1 92.88 277 MET B N 1
ATOM 5733 C CA . MET B 1 277 ? -0.982 -47.312 1.546 1 92.88 277 MET B CA 1
ATOM 5734 C C . MET B 1 277 ? -1.685 -46.094 0.959 1 92.88 277 MET B C 1
ATOM 5736 O O . MET B 1 277 ? -2.768 -46.219 0.384 1 92.88 277 MET B O 1
ATOM 5740 N N . LYS B 1 278 ? -1.081 -45.031 1.109 1 94.88 278 LYS B N 1
ATOM 5741 C CA . LYS B 1 278 ? -1.55 -43.75 0.586 1 94.88 278 LYS B CA 1
ATOM 5742 C C . LYS B 1 278 ? -0.386 -42.781 0.358 1 94.88 278 LYS B C 1
ATOM 5744 O O . LYS B 1 278 ? 0.729 -43.031 0.822 1 94.88 278 LYS B O 1
ATOM 5749 N N . TRP B 1 279 ? -0.624 -41.844 -0.389 1 95.44 279 TRP B N 1
ATOM 5750 C CA . TRP B 1 279 ? 0.399 -40.812 -0.568 1 95.44 279 TRP B CA 1
ATOM 5751 C C . TRP B 1 279 ? 0.689 -40.094 0.747 1 95.44 279 TRP B C 1
ATOM 5753 O O . TRP B 1 279 ? -0.229 -39.625 1.415 1 95.44 279 TRP B O 1
ATOM 5763 N N . SER B 1 280 ? 1.942 -40.031 1.164 1 93.44 280 SER B N 1
ATOM 5764 C CA . SER B 1 280 ? 2.402 -39.375 2.377 1 93.44 280 SER B CA 1
ATOM 5765 C C . SER B 1 280 ? 3.41 -38.281 2.055 1 93.44 280 SER B C 1
ATOM 5767 O O . SER B 1 280 ? 4.434 -38.531 1.421 1 93.44 280 SER B O 1
ATOM 5769 N N . PRO B 1 281 ? 3.057 -37.062 2.447 1 94.12 281 PRO B N 1
ATOM 5770 C CA . PRO B 1 281 ? 4.023 -36 2.184 1 94.12 281 PRO B CA 1
ATOM 5771 C C . PRO B 1 281 ? 5.277 -36.094 3.047 1 94.12 281 PRO B C 1
ATOM 5773 O O . PRO B 1 281 ? 5.191 -36.469 4.223 1 94.12 281 PRO B O 1
ATOM 5776 N N . VAL B 1 282 ? 6.438 -35.812 2.465 1 92.94 282 VAL B N 1
ATOM 5777 C CA . VAL B 1 282 ? 7.688 -35.938 3.205 1 92.94 282 VAL B CA 1
ATOM 5778 C C . VAL B 1 282 ? 8.422 -34.594 3.227 1 92.94 282 VAL B C 1
ATOM 5780 O O . VAL B 1 282 ? 9.359 -34.406 4.008 1 92.94 282 VAL B O 1
ATOM 5783 N N . SER B 1 283 ? 7.988 -33.688 2.369 1 93.81 283 SER B N 1
ATOM 5784 C CA . SER B 1 283 ? 8.586 -32.344 2.355 1 93.81 283 SER B CA 1
ATOM 5785 C C . SER B 1 283 ? 7.574 -31.297 1.918 1 93.81 283 SER B C 1
ATOM 5787 O O . SER B 1 283 ? 6.676 -31.578 1.126 1 93.81 283 SER B O 1
ATOM 5789 N N . PHE B 1 284 ? 7.754 -30.125 2.441 1 93.75 284 PHE B N 1
ATOM 5790 C CA . PHE B 1 284 ? 6.879 -28.984 2.164 1 93.75 284 PHE B CA 1
ATOM 5791 C C . PHE B 1 284 ? 7.691 -27.734 1.894 1 93.75 284 PHE B C 1
ATOM 5793 O O . PHE B 1 284 ? 8.664 -27.453 2.598 1 93.75 284 PHE B O 1
ATOM 5800 N N . LEU B 1 285 ? 7.254 -27.047 0.853 1 95.75 285 LEU B N 1
ATOM 5801 C CA . LEU B 1 285 ? 7.852 -25.75 0.568 1 95.75 285 LEU B CA 1
ATOM 5802 C C . LEU B 1 285 ? 6.801 -24.781 0.053 1 95.75 285 LEU B C 1
ATOM 5804 O O . LEU B 1 285 ? 6.254 -24.953 -1.037 1 95.75 285 LEU B O 1
ATOM 5808 N N . PRO B 1 286 ? 6.512 -23.703 0.775 1 96.25 286 PRO B N 1
ATOM 5809 C CA . PRO B 1 286 ? 7.027 -23.312 2.088 1 96.25 286 PRO B CA 1
ATOM 5810 C C . PRO B 1 286 ? 6.406 -24.109 3.23 1 96.25 286 PRO B C 1
ATOM 5812 O O . PRO B 1 286 ? 5.438 -24.844 3.021 1 96.25 286 PRO B O 1
ATOM 5815 N N . LEU B 1 287 ? 6.934 -23.906 4.406 1 94.56 287 LEU B N 1
ATOM 5816 C CA . LEU B 1 287 ? 6.438 -24.625 5.574 1 94.56 287 LEU B CA 1
ATOM 5817 C C . LEU B 1 287 ? 5.125 -24.016 6.062 1 94.56 287 LEU B C 1
ATOM 5819 O O . LEU B 1 287 ? 4.25 -24.734 6.551 1 94.56 287 LEU B O 1
ATOM 5823 N N . ASN B 1 288 ? 5.031 -22.766 5.91 1 94.88 288 ASN B N 1
ATOM 5824 C CA . ASN B 1 288 ? 3.822 -22.062 6.32 1 94.88 288 ASN B CA 1
ATOM 5825 C C . ASN B 1 288 ? 3.406 -21.016 5.285 1 94.88 288 ASN B C 1
ATOM 5827 O O . ASN B 1 288 ? 3.838 -19.875 5.352 1 94.88 288 ASN B O 1
ATOM 5831 N N . ILE B 1 289 ? 2.498 -21.438 4.445 1 96.31 289 ILE B N 1
ATOM 5832 C CA . ILE B 1 289 ? 2.092 -20.594 3.33 1 96.31 289 ILE B CA 1
ATOM 5833 C C . ILE B 1 289 ? 1.295 -19.406 3.855 1 96.31 289 ILE B C 1
ATOM 5835 O O . ILE B 1 289 ? 1.3 -18.328 3.248 1 96.31 289 ILE B O 1
ATOM 5839 N N . CYS B 1 290 ? 0.646 -19.5 5.027 1 94.5 290 CYS B N 1
ATOM 5840 C CA . CYS B 1 290 ? -0.183 -18.453 5.609 1 94.5 290 CYS B CA 1
ATOM 5841 C C . CYS B 1 290 ? 0.664 -17.25 6.016 1 94.5 290 CYS B C 1
ATOM 5843 O O . CYS B 1 290 ? 0.203 -16.109 5.945 1 94.5 290 CYS B O 1
ATOM 5845 N N . LEU B 1 291 ? 1.869 -17.516 6.383 1 91.81 291 LEU B N 1
ATOM 5846 C CA . LEU B 1 291 ? 2.752 -16.453 6.84 1 91.81 291 LEU B CA 1
ATOM 5847 C C . LEU B 1 291 ? 3.686 -15.992 5.723 1 91.81 291 LEU B C 1
ATOM 5849 O O . LEU B 1 291 ? 4.094 -14.836 5.684 1 91.81 291 LEU B O 1
ATOM 5853 N N . GLN B 1 292 ? 3.92 -16.875 4.828 1 94.12 292 GLN B N 1
ATOM 5854 C CA . GLN B 1 292 ? 4.949 -16.578 3.836 1 94.12 292 GLN B CA 1
ATOM 5855 C C . GLN B 1 292 ? 4.371 -15.82 2.648 1 94.12 292 GLN B C 1
ATOM 5857 O O . GLN B 1 292 ? 5.051 -14.984 2.051 1 94.12 292 GLN B O 1
ATOM 5862 N N . LEU B 1 293 ? 3.213 -16.172 2.287 1 95.81 293 LEU B N 1
ATOM 5863 C CA . LEU B 1 293 ? 2.604 -15.492 1.144 1 95.81 293 LEU B CA 1
ATOM 5864 C C . LEU B 1 293 ? 1.994 -14.156 1.557 1 95.81 293 LEU B C 1
ATOM 5866 O O . LEU B 1 293 ? 0.989 -14.125 2.27 1 95.81 293 LEU B O 1
ATOM 5870 N N . THR B 1 294 ? 2.582 -13.078 1.194 1 93.81 294 THR B N 1
ATOM 5871 C CA . THR B 1 294 ? 2.098 -11.719 1.391 1 93.81 294 THR B CA 1
ATOM 5872 C C . THR B 1 294 ? 2.117 -10.945 0.077 1 93.81 294 THR B C 1
ATOM 5874 O O . THR B 1 294 ? 3.166 -10.812 -0.559 1 93.81 294 THR B O 1
ATOM 5877 N N . GLU B 1 295 ? 0.956 -10.492 -0.258 1 93.06 295 GLU B N 1
ATOM 5878 C CA . GLU B 1 295 ? 0.821 -9.828 -1.551 1 93.06 295 GLU B CA 1
ATOM 5879 C C . GLU B 1 295 ? 0.414 -8.367 -1.382 1 93.06 295 GLU B C 1
ATOM 5881 O O . GLU B 1 295 ? -0.425 -8.039 -0.538 1 93.06 295 GLU B O 1
ATOM 5886 N N . ASN B 1 296 ? 1.064 -7.445 -2.17 1 88.12 296 ASN B N 1
ATOM 5887 C CA . ASN B 1 296 ? 0.587 -6.066 -2.211 1 88.12 296 ASN B CA 1
ATOM 5888 C C . ASN B 1 296 ? -0.761 -5.961 -2.918 1 88.12 296 ASN B C 1
ATOM 5890 O O . ASN B 1 296 ? -1.646 -5.234 -2.471 1 88.12 296 ASN B O 1
ATOM 5894 N N . GLU B 1 297 ? -0.671 -6.719 -4.07 1 90.88 297 GLU B N 1
ATOM 5895 C CA . GLU B 1 297 ? -1.919 -6.863 -4.812 1 90.88 297 GLU B CA 1
ATOM 5896 C C . GLU B 1 297 ? -2.387 -8.312 -4.828 1 90.88 297 GLU B C 1
ATOM 5898 O O . GLU B 1 297 ? -1.61 -9.219 -5.145 1 90.88 297 GLU B O 1
ATOM 5903 N N . GLY B 1 298 ? -3.551 -8.562 -4.258 1 92.38 298 GLY B N 1
ATOM 5904 C CA . GLY B 1 298 ? -4.059 -9.922 -4.168 1 92.38 298 GLY B CA 1
ATOM 5905 C C . GLY B 1 298 ? -4.648 -10.25 -2.811 1 92.38 298 GLY B C 1
ATOM 5906 O O . GLY B 1 298 ? -4.523 -9.469 -1.867 1 92.38 298 GLY B O 1
ATOM 5907 N N . GLY B 1 299 ? -5.141 -11.43 -2.703 1 94.31 299 GLY B N 1
ATOM 5908 C CA . GLY B 1 299 ? -5.902 -11.781 -1.515 1 94.31 299 GLY B CA 1
ATOM 5909 C C . GLY B 1 299 ? -5.109 -12.625 -0.53 1 94.31 299 GLY B C 1
ATOM 5910 O O . GLY B 1 299 ? -5.566 -12.883 0.583 1 94.31 299 GLY B O 1
ATOM 5911 N N . GLY B 1 300 ? -3.957 -13.039 -0.887 1 95.44 300 GLY B N 1
ATOM 5912 C CA . GLY B 1 300 ? -3.188 -13.93 -0.034 1 95.44 300 GLY B CA 1
ATOM 5913 C C . GLY B 1 300 ? -3.543 -15.391 -0.226 1 95.44 300 GLY B C 1
ATOM 5914 O O . GLY B 1 300 ? -4.039 -15.781 -1.284 1 95.44 300 GLY B O 1
ATOM 5915 N N . ALA B 1 301 ? -3.273 -16.219 0.764 1 96.06 301 ALA B N 1
ATOM 5916 C CA . ALA B 1 301 ? -3.416 -17.656 0.644 1 96.06 301 ALA B CA 1
ATOM 5917 C C . ALA B 1 301 ? -4.887 -18.062 0.57 1 96.06 301 ALA B C 1
ATOM 5919 O O . ALA B 1 301 ? -5.25 -18.984 -0.165 1 96.06 301 ALA B O 1
ATOM 5920 N N . CYS B 1 302 ? -5.727 -17.328 1.292 1 96.38 302 CYS B N 1
ATOM 5921 C CA . CYS B 1 302 ? -7.113 -17.766 1.436 1 96.38 302 CYS B CA 1
ATOM 5922 C C . CYS B 1 302 ? -8.062 -16.797 0.735 1 96.38 302 CYS B C 1
ATOM 5924 O O . CYS B 1 302 ? -9.281 -16.891 0.882 1 96.38 302 CYS B O 1
ATOM 5926 N N . GLY B 1 303 ? -7.523 -15.852 0.015 1 95.62 303 GLY B N 1
ATOM 5927 C CA . GLY B 1 303 ? -8.383 -14.914 -0.696 1 95.62 303 GLY B CA 1
ATOM 5928 C C . GLY B 1 303 ? -8.781 -13.711 0.14 1 95.62 303 GLY B C 1
ATOM 5929 O O . GLY B 1 303 ? -8.438 -13.633 1.321 1 95.62 303 GLY B O 1
ATOM 5930 N N . PHE B 1 304 ? -9.562 -12.836 -0.421 1 95.69 304 PHE B N 1
ATOM 5931 C CA . PHE B 1 304 ? -9.914 -11.562 0.193 1 95.69 304 PHE B CA 1
ATOM 5932 C C . PHE B 1 304 ? -10.891 -11.773 1.35 1 95.69 304 PHE B C 1
ATOM 5934 O O . PHE B 1 304 ? -11.766 -12.641 1.285 1 95.69 304 PHE B O 1
ATOM 5941 N N . ASN B 1 305 ? -10.742 -10.953 2.402 1 92.75 305 ASN B N 1
ATOM 5942 C CA . ASN B 1 305 ? -11.641 -10.844 3.547 1 92.75 305 ASN B CA 1
ATOM 5943 C C . ASN B 1 305 ? -11.656 -12.117 4.379 1 92.75 305 ASN B C 1
ATOM 5945 O O . ASN B 1 305 ? -12.578 -12.344 5.168 1 92.75 305 ASN B O 1
ATOM 5949 N N . SER B 1 306 ? -10.727 -13.016 4.102 1 94.19 306 SER B N 1
ATOM 5950 C CA . SER B 1 306 ? -10.578 -14.242 4.883 1 94.19 306 SER B CA 1
ATOM 5951 C C . SER B 1 306 ? -9.258 -14.258 5.641 1 94.19 306 SER B C 1
ATOM 5953 O O . SER B 1 306 ? -8.469 -13.312 5.543 1 94.19 306 SER B O 1
ATOM 5955 N N . TYR B 1 307 ? -9.109 -15.258 6.504 1 92.56 307 TYR B N 1
ATOM 5956 C CA . TYR B 1 307 ? -7.801 -15.406 7.133 1 92.56 307 TYR B CA 1
ATOM 5957 C C . TYR B 1 307 ? -7.363 -16.859 7.137 1 92.56 307 TYR B C 1
ATOM 5959 O O . TYR B 1 307 ? -8.203 -17.766 7.117 1 92.56 307 TYR B O 1
ATOM 5967 N N . CYS B 1 308 ? -6.086 -17.047 7.066 1 95.38 308 CYS B N 1
ATOM 5968 C CA . CYS B 1 308 ? -5.438 -18.328 6.871 1 95.38 308 CYS B CA 1
ATOM 5969 C C . CYS B 1 308 ? -4.812 -18.828 8.164 1 95.38 308 CYS B C 1
ATOM 5971 O O . CYS B 1 308 ? -4.082 -18.094 8.828 1 95.38 308 CYS B O 1
ATOM 5973 N N . SER B 1 309 ? -5.203 -20 8.562 1 92.75 309 SER B N 1
ATOM 5974 C CA . SER B 1 309 ? -4.488 -20.734 9.602 1 92.75 309 SER B CA 1
ATOM 5975 C C . SER B 1 309 ? -3.887 -22.031 9.047 1 92.75 309 SER B C 1
ATOM 5977 O O . SER B 1 309 ? -4.41 -22.594 8.094 1 92.75 309 SER B O 1
ATOM 5979 N N . LEU B 1 310 ? -2.787 -22.375 9.594 1 92.25 310 LEU B N 1
ATOM 5980 C CA . LEU B 1 310 ? -2.127 -23.578 9.086 1 92.25 310 LEU B CA 1
ATOM 5981 C C . LEU B 1 310 ? -2.883 -24.828 9.508 1 92.25 310 LEU B C 1
ATOM 5983 O O . LEU B 1 310 ? -3.199 -25 10.688 1 92.25 310 LEU B O 1
ATOM 5987 N N . GLY B 1 311 ? -3.213 -25.609 8.555 1 90.81 311 GLY B N 1
ATOM 5988 C CA . GLY B 1 311 ? -3.902 -26.859 8.828 1 90.81 311 GLY B CA 1
ATOM 5989 C C . GLY B 1 311 ? -2.994 -28.078 8.75 1 90.81 311 GLY B C 1
ATOM 5990 O O . GLY B 1 311 ? -1.774 -27.953 8.883 1 90.81 311 GLY B O 1
ATOM 5991 N N . ASP B 1 312 ? -3.623 -29.203 8.547 1 89.56 312 ASP B N 1
ATOM 5992 C CA . ASP B 1 312 ? -2.885 -30.453 8.438 1 89.56 312 ASP B CA 1
ATOM 5993 C C . ASP B 1 312 ? -2.047 -30.484 7.16 1 89.56 312 ASP B C 1
ATOM 5995 O O . ASP B 1 312 ? -2.469 -29.984 6.121 1 89.56 312 ASP B O 1
ATOM 5999 N N . ASN B 1 313 ? -0.818 -31.109 7.246 1 89.19 313 ASN B N 1
ATOM 6000 C CA . ASN B 1 313 ? 0.089 -31.281 6.117 1 89.19 313 ASN B CA 1
ATOM 6001 C C . ASN B 1 313 ? 0.453 -29.938 5.488 1 89.19 313 ASN B C 1
ATOM 6003 O O . ASN B 1 313 ? 0.551 -29.812 4.266 1 89.19 313 ASN B O 1
ATOM 6007 N N . HIS B 1 314 ? 0.413 -28.906 6.367 1 91.12 314 HIS B N 1
ATOM 6008 C CA . HIS B 1 314 ? 0.856 -27.578 5.988 1 91.12 314 HIS B CA 1
ATOM 6009 C C . HIS B 1 314 ? -0.074 -26.953 4.949 1 91.12 314 HIS B C 1
ATOM 6011 O O . HIS B 1 314 ? 0.369 -26.188 4.09 1 91.12 314 HIS B O 1
ATOM 6017 N N . ARG B 1 315 ? -1.343 -27.406 4.992 1 94.31 315 ARG B N 1
ATOM 6018 C CA . ARG B 1 315 ? -2.348 -26.828 4.109 1 94.31 315 ARG B CA 1
ATOM 6019 C C . ARG B 1 315 ? -2.998 -25.609 4.742 1 94.31 315 ARG B C 1
ATOM 6021 O O . ARG B 1 315 ? -3.139 -25.531 5.965 1 94.31 315 ARG B O 1
ATOM 6028 N N . PRO B 1 316 ? -3.332 -24.656 3.92 1 95.31 316 PRO B N 1
ATOM 6029 C CA . PRO B 1 316 ? -4.07 -23.531 4.496 1 95.31 316 PRO B CA 1
ATOM 6030 C C . PRO B 1 316 ? -5.48 -23.906 4.941 1 95.31 316 PRO B C 1
ATOM 6032 O O . PRO B 1 316 ? -6.18 -24.641 4.23 1 95.31 316 PRO B O 1
ATOM 6035 N N . ASN B 1 317 ? -5.812 -23.609 6.105 1 95.44 317 ASN B N 1
ATOM 6036 C CA . ASN B 1 317 ? -7.172 -23.656 6.629 1 95.44 317 ASN B CA 1
ATOM 6037 C C . ASN B 1 317 ? -7.844 -22.297 6.605 1 95.44 317 ASN B C 1
ATOM 6039 O O . ASN B 1 317 ? -7.582 -21.453 7.473 1 95.44 317 ASN B O 1
ATOM 6043 N N . CYS B 1 318 ? -8.734 -22.047 5.605 1 96.12 318 CYS B N 1
ATOM 6044 C CA . CYS B 1 318 ? -9.312 -20.734 5.355 1 96.12 318 CYS B CA 1
ATOM 6045 C C . CYS B 1 318 ? -10.586 -20.531 6.164 1 96.12 318 CYS B C 1
ATOM 6047 O O . CYS B 1 318 ? -11.453 -21.422 6.199 1 96.12 318 CYS B O 1
ATOM 6049 N N . LYS B 1 319 ? -10.695 -19.406 6.789 1 93.19 319 LYS B N 1
ATOM 6050 C CA . LYS B 1 319 ? -11.852 -19.078 7.625 1 93.19 319 LYS B CA 1
ATOM 6051 C C . LYS B 1 319 ? -12.352 -17.672 7.34 1 93.19 319 LYS B C 1
ATOM 6053 O O . LYS B 1 319 ? -11.594 -16.812 6.879 1 93.19 319 LYS B O 1
ATOM 6058 N N . CYS B 1 320 ? -13.617 -17.5 7.605 1 91.38 320 CYS B N 1
ATOM 6059 C CA . CYS B 1 320 ? -14.211 -16.172 7.5 1 91.38 320 CYS B CA 1
ATOM 6060 C C . CYS B 1 320 ? -14.367 -15.531 8.875 1 91.38 320 CYS B C 1
ATOM 6062 O O . CYS B 1 320 ? -14.734 -16.203 9.836 1 91.38 320 CYS B O 1
ATOM 6064 N N . PRO B 1 321 ? -14.008 -14.289 8.977 1 85.31 321 PRO B N 1
ATOM 6065 C CA . PRO B 1 321 ? -14.281 -13.609 10.25 1 85.31 321 PRO B CA 1
ATOM 6066 C C . PRO B 1 321 ? -15.773 -13.43 10.516 1 85.31 321 PRO B C 1
ATOM 6068 O O . PRO B 1 321 ? -16.594 -13.672 9.625 1 85.31 321 PRO B O 1
ATOM 6071 N N . PRO B 1 322 ? -16.031 -13.102 11.766 1 79.5 322 PRO B N 1
ATOM 6072 C CA . PRO B 1 322 ? -17.453 -12.898 12.062 1 79.5 322 PRO B CA 1
ATOM 6073 C C . PRO B 1 322 ? -18.109 -11.883 11.133 1 79.5 322 PRO B C 1
ATOM 6075 O O . PRO B 1 322 ? -17.531 -10.836 10.844 1 79.5 322 PRO B O 1
ATOM 6078 N N . GLY B 1 323 ? -19.344 -12.211 10.617 1 79 323 GLY B N 1
ATOM 6079 C CA . GLY B 1 323 ? -20.062 -11.328 9.711 1 79 323 GLY B CA 1
ATOM 6080 C C . GLY B 1 323 ? -19.734 -11.586 8.25 1 79 323 GLY B C 1
ATOM 6081 O O . GLY B 1 323 ? -20.297 -10.93 7.367 1 79 323 GLY B O 1
ATOM 6082 N N . TYR B 1 324 ? -18.859 -12.484 8.047 1 85.94 324 TYR B N 1
ATOM 6083 C CA . TYR B 1 324 ? -18.469 -12.844 6.691 1 85.94 324 TYR B CA 1
ATOM 6084 C C . TYR B 1 324 ? -18.766 -14.32 6.422 1 85.94 324 TYR B C 1
ATOM 6086 O O . TYR B 1 324 ? -18.75 -15.141 7.34 1 85.94 324 TYR B O 1
ATOM 6094 N N . THR B 1 325 ? -19.078 -14.57 5.195 1 91.81 325 THR B N 1
ATOM 6095 C CA . THR B 1 325 ? -19.25 -15.945 4.75 1 91.81 325 THR B CA 1
ATOM 6096 C C . THR B 1 325 ? -18.453 -16.203 3.469 1 91.81 325 THR B C 1
ATOM 6098 O O . THR B 1 325 ? -18.094 -15.266 2.764 1 91.81 325 THR B O 1
ATOM 6101 N N . PHE B 1 326 ? -18.203 -17.438 3.199 1 95.12 326 PHE B N 1
ATOM 6102 C CA . PHE B 1 326 ? -17.406 -17.781 2.025 1 95.12 326 PHE B CA 1
ATOM 6103 C C . PHE B 1 326 ? -18.125 -17.344 0.748 1 95.12 326 PHE B C 1
ATOM 6105 O O . PHE B 1 326 ? -19.344 -17.484 0.629 1 95.12 326 PHE B O 1
ATOM 6112 N N . LEU B 1 327 ? -17.422 -16.797 -0.171 1 92.81 327 LEU B N 1
ATOM 6113 C CA . LEU B 1 327 ? -17.953 -16.469 -1.492 1 92.81 327 LEU B CA 1
ATOM 6114 C C . LEU B 1 327 ? -18.453 -17.734 -2.197 1 92.81 327 LEU B C 1
ATOM 6116 O O . LEU B 1 327 ? -19.484 -17.688 -2.881 1 92.81 327 LEU B O 1
ATOM 6120 N N . ASP B 1 328 ? -17.656 -18.766 -2.125 1 90.56 328 ASP B N 1
ATOM 6121 C CA . ASP B 1 328 ? -17.938 -20.094 -2.674 1 90.56 328 ASP B CA 1
ATOM 6122 C C . ASP B 1 328 ? -17.609 -21.188 -1.66 1 90.56 328 ASP B C 1
ATOM 6124 O O . ASP B 1 328 ? -16.453 -21.422 -1.341 1 90.56 328 ASP B O 1
ATOM 6128 N N . SER B 1 329 ? -18.594 -21.891 -1.253 1 90.62 329 SER B N 1
ATOM 6129 C CA . SER B 1 329 ? -18.422 -22.891 -0.214 1 90.62 329 SER B CA 1
ATOM 6130 C C . SER B 1 329 ? -17.609 -24.078 -0.729 1 90.62 329 SER B C 1
ATOM 6132 O O . SER B 1 329 ? -17 -24.812 0.055 1 90.62 329 SER B O 1
ATOM 6134 N N . ASP B 1 330 ? -17.594 -24.266 -2.061 1 89.06 330 ASP B N 1
ATOM 6135 C CA . ASP B 1 330 ? -16.859 -25.375 -2.65 1 89.06 330 ASP B CA 1
ATOM 6136 C C . ASP B 1 330 ? -15.391 -25 -2.893 1 89.06 330 ASP B C 1
ATOM 6138 O O . ASP B 1 330 ? -14.57 -25.875 -3.186 1 89.06 330 ASP B O 1
ATOM 6142 N N . ASP B 1 331 ? -15.188 -23.734 -2.754 1 92.19 331 ASP B N 1
ATOM 6143 C CA . ASP B 1 331 ? -13.828 -23.219 -2.904 1 92.19 331 ASP B CA 1
ATOM 6144 C C . ASP B 1 331 ? -13.531 -22.141 -1.866 1 92.19 331 ASP B C 1
ATOM 6146 O O . ASP B 1 331 ? -13.609 -20.938 -2.166 1 92.19 331 ASP B O 1
ATOM 6150 N N . VAL B 1 332 ? -13.07 -22.578 -0.771 1 93.94 332 VAL B N 1
ATOM 6151 C CA . VAL B 1 332 ? -12.93 -21.703 0.388 1 93.94 332 VAL B CA 1
ATOM 6152 C C . VAL B 1 332 ? -11.742 -20.766 0.183 1 93.94 332 VAL B C 1
ATOM 6154 O O . VAL B 1 332 ? -11.586 -19.781 0.921 1 93.94 332 VAL B O 1
ATOM 6157 N N . MET B 1 333 ? -10.961 -20.938 -0.828 1 94.44 333 MET B N 1
ATOM 6158 C CA . MET B 1 333 ? -9.773 -20.109 -1.053 1 94.44 333 MET B CA 1
ATOM 6159 C C . MET B 1 333 ? -10.133 -18.875 -1.87 1 94.44 333 MET B C 1
ATOM 6161 O O . MET B 1 333 ? -9.273 -18.016 -2.104 1 94.44 333 MET B O 1
ATOM 6165 N N . LYS B 1 334 ? -11.398 -18.719 -2.244 1 93.12 334 LYS B N 1
ATOM 6166 C CA . LYS B 1 334 ? -11.852 -17.562 -3.023 1 93.12 334 LYS B CA 1
ATOM 6167 C C . LYS B 1 334 ? -12.125 -16.375 -2.121 1 93.12 334 LYS B C 1
ATOM 6169 O O . LYS B 1 334 ? -12.375 -15.266 -2.607 1 93.12 334 LYS B O 1
ATOM 6174 N N . GLY B 1 335 ? -12.109 -16.625 -0.843 1 95.5 335 GLY B N 1
ATOM 6175 C CA . GLY B 1 335 ? -12.312 -15.531 0.093 1 95.5 335 GLY B CA 1
ATOM 6176 C C . GLY B 1 335 ? -13.719 -15.469 0.651 1 95.5 335 GLY B C 1
ATOM 6177 O O . GLY B 1 335 ? -14.461 -16.453 0.573 1 95.5 335 GLY B O 1
ATOM 6178 N N . CYS B 1 336 ? -13.992 -14.383 1.273 1 94.12 336 CYS B N 1
ATOM 6179 C CA . CYS B 1 336 ? -15.266 -14.219 1.976 1 94.12 336 CYS B CA 1
ATOM 6180 C C . CYS B 1 336 ? -15.992 -12.969 1.506 1 94.12 336 CYS B C 1
ATOM 6182 O O . CYS B 1 336 ? -15.375 -12.055 0.963 1 94.12 336 CYS B O 1
ATOM 6184 N N . LYS B 1 337 ? -17.25 -13.047 1.669 1 89.75 337 LYS B N 1
ATOM 6185 C CA . LYS B 1 337 ? -18.078 -11.883 1.38 1 89.75 337 LYS B CA 1
ATOM 6186 C C . LYS B 1 337 ? -18.703 -11.32 2.654 1 89.75 337 LYS B C 1
ATOM 6188 O O . LYS B 1 337 ? -19.016 -12.07 3.584 1 89.75 337 LYS B O 1
ATOM 6193 N N . GLN B 1 338 ? -18.891 -10.031 2.602 1 81.06 338 GLN B N 1
ATOM 6194 C CA . GLN B 1 338 ? -19.5 -9.336 3.73 1 81.06 338 GLN B CA 1
ATOM 6195 C C . GLN B 1 338 ? -21.016 -9.547 3.758 1 81.06 338 GLN B C 1
ATOM 6197 O O . GLN B 1 338 ? -21.688 -9.43 2.729 1 81.06 338 GLN B O 1
ATOM 6202 N N . GLU B 1 339 ? -21.531 -9.922 4.957 1 77.44 339 GLU B N 1
ATOM 6203 C CA . GLU B 1 339 ? -22.953 -10.211 5.078 1 77.44 339 GLU B CA 1
ATOM 6204 C C . GLU B 1 339 ? -23.703 -9.047 5.719 1 77.44 339 GLU B C 1
ATOM 6206 O O . GLU B 1 339 ? -24.828 -9.211 6.191 1 77.44 339 GLU B O 1
ATOM 6211 N N . PHE B 1 340 ? -23.031 -7.945 5.863 1 70.12 340 PHE B N 1
ATOM 6212 C CA . PHE B 1 340 ? -23.656 -6.789 6.484 1 70.12 340 PHE B CA 1
ATOM 6213 C C . PHE B 1 340 ? -23.469 -5.539 5.641 1 70.12 340 PHE B C 1
ATOM 6215 O O . PHE B 1 340 ? -22.656 -5.535 4.707 1 70.12 340 PHE B O 1
ATOM 6222 N N . VAL B 1 341 ? -24.359 -4.629 6.039 1 65.88 341 VAL B N 1
ATOM 6223 C CA . VAL B 1 341 ? -24.219 -3.342 5.363 1 65.88 341 VAL B CA 1
ATOM 6224 C C . VAL B 1 341 ? -23.203 -2.475 6.109 1 65.88 341 VAL B C 1
ATOM 6226 O O . VAL B 1 341 ? -23.297 -2.309 7.328 1 65.88 341 VAL B O 1
ATOM 6229 N N . SER B 1 342 ? -22.188 -2.021 5.387 1 67.19 342 SER B N 1
ATOM 6230 C CA . SER B 1 342 ? -21.141 -1.188 5.988 1 67.19 342 SER B CA 1
ATOM 6231 C C . SER B 1 342 ? -21.672 0.204 6.312 1 67.19 342 SER B C 1
ATOM 6233 O O . SER B 1 342 ? -22.688 0.634 5.758 1 67.19 342 SER B O 1
ATOM 6235 N N . GLN B 1 343 ? -20.875 0.882 7.242 1 69 343 GLN B N 1
ATOM 6236 C CA . GLN B 1 343 ? -21.172 2.277 7.555 1 69 343 GLN B CA 1
ATOM 6237 C C . GLN B 1 343 ? -21.094 3.15 6.309 1 69 343 GLN B C 1
ATOM 6239 O O . GLN B 1 343 ? -20.328 2.852 5.383 1 69 343 GLN B O 1
ATOM 6244 N N . ASN B 1 344 ? -22.141 3.92 6.18 1 71.81 344 ASN B N 1
ATOM 6245 C CA . ASN B 1 344 ? -22.078 4.93 5.129 1 71.81 344 ASN B CA 1
ATOM 6246 C C . ASN B 1 344 ? -22.156 6.344 5.699 1 71.81 344 ASN B C 1
ATOM 6248 O O . ASN B 1 344 ? -22.438 6.52 6.887 1 71.81 344 ASN B O 1
ATOM 6252 N N . CYS B 1 345 ? -21.609 7.258 5.07 1 76.81 345 CYS B N 1
ATOM 6253 C CA . CYS B 1 345 ? -21.453 8.617 5.57 1 76.81 345 CYS B CA 1
ATOM 6254 C C . CYS B 1 345 ? -22.781 9.375 5.52 1 76.81 345 CYS B C 1
ATOM 6256 O O . CYS B 1 345 ? -22.812 10.586 5.742 1 76.81 345 CYS B O 1
ATOM 6258 N N . GLU B 1 346 ? -23.828 8.523 5.25 1 68.88 346 GLU B N 1
ATOM 6259 C CA . GLU B 1 346 ? -25.125 9.195 5.281 1 68.88 346 GLU B CA 1
ATOM 6260 C C . GLU B 1 346 ? -25.562 9.484 6.715 1 68.88 346 GLU B C 1
ATOM 6262 O O . GLU B 1 346 ? -25.172 8.766 7.641 1 68.88 346 GLU B O 1
ATOM 6267 N N . GLU B 1 347 ? -25.922 10.688 7.145 1 56.66 347 GLU B N 1
ATOM 6268 C CA . GLU B 1 347 ? -26.328 11.25 8.43 1 56.66 347 GLU B CA 1
ATOM 6269 C C . GLU B 1 347 ? -26.938 10.18 9.328 1 56.66 347 GLU B C 1
ATOM 6271 O O . GLU B 1 347 ? -26.688 10.156 10.539 1 56.66 347 GLU B O 1
ATOM 6276 N N . ALA B 1 348 ? -27.922 9.375 8.883 1 48.81 348 ALA B N 1
ATOM 6277 C CA . ALA B 1 348 ? -28.766 8.547 9.734 1 48.81 348 ALA B CA 1
ATOM 6278 C C . ALA B 1 348 ? -28 7.363 10.305 1 48.81 348 ALA B C 1
ATOM 6280 O O . ALA B 1 348 ? -28.312 6.871 11.391 1 48.81 348 ALA B O 1
ATOM 6281 N N . SER B 1 349 ? -27.078 6.883 9.688 1 49.53 349 SER B N 1
ATOM 6282 C CA . SER B 1 349 ? -26.547 5.559 9.992 1 49.53 349 SER B CA 1
ATOM 6283 C C . SER B 1 349 ? -25.5 5.625 11.102 1 49.53 349 SER B C 1
ATOM 6285 O O . SER B 1 349 ? -24.984 4.594 11.539 1 49.53 349 SER B O 1
ATOM 6287 N N . GLN B 1 350 ? -25.016 6.82 11.445 1 49.44 350 GLN B N 1
ATOM 6288 C CA . GLN B 1 350 ? -23.922 6.93 12.398 1 49.44 350 GLN B CA 1
ATOM 6289 C C . GLN B 1 350 ? -24.375 6.555 13.812 1 49.44 350 GLN B C 1
ATOM 6291 O O . GLN B 1 350 ? -23.641 6.773 14.781 1 49.44 350 GLN B O 1
ATOM 6296 N N . ALA B 1 351 ? -25.5 6.062 13.789 1 47.66 351 ALA B N 1
ATOM 6297 C CA . ALA B 1 351 ? -25.859 5.738 15.164 1 47.66 351 ALA B CA 1
ATOM 6298 C C . ALA B 1 351 ? -24.969 4.637 15.727 1 47.66 351 ALA B C 1
ATOM 6300 O O . ALA B 1 351 ? -24.984 3.51 15.227 1 47.66 351 ALA B O 1
ATOM 6301 N N . ALA B 1 352 ? -23.891 5.09 16.438 1 54.31 352 ALA B N 1
ATOM 6302 C CA . ALA B 1 352 ? -22.953 4.285 17.203 1 54.31 352 ALA B CA 1
ATOM 6303 C C . ALA B 1 352 ? -23.609 3.006 17.719 1 54.31 352 ALA B C 1
ATOM 6305 O O . ALA B 1 352 ? -22.953 1.967 17.844 1 54.31 352 ALA B O 1
ATOM 6306 N N . ASP B 1 353 ? -24.875 3.127 17.875 1 54.62 353 ASP B N 1
ATOM 6307 C CA . ASP B 1 353 ? -25.562 2.051 18.578 1 54.62 353 ASP B CA 1
ATOM 6308 C C . ASP B 1 353 ? -25.812 0.864 17.656 1 54.62 353 ASP B C 1
ATOM 6310 O O . ASP B 1 353 ? -26.094 -0.243 18.125 1 54.62 353 ASP B O 1
ATOM 6314 N N . LEU B 1 354 ? -25.609 1.139 16.406 1 59.28 354 LEU B N 1
ATOM 6315 C CA . LEU B 1 354 ? -26 0.042 15.531 1 59.28 354 LEU B CA 1
ATOM 6316 C C . LEU B 1 354 ? -24.797 -0.837 15.195 1 59.28 354 LEU B C 1
ATOM 6318 O O . LEU B 1 354 ? -24.969 -1.97 14.734 1 59.28 354 LEU B O 1
ATOM 6322 N N . PHE B 1 355 ? -23.656 -0.249 15.586 1 62.22 355 PHE B N 1
ATOM 6323 C CA . PHE B 1 355 ? -22.516 -1.015 15.125 1 62.22 355 PHE B CA 1
ATOM 6324 C C . PHE B 1 355 ? -21.781 -1.651 16.297 1 62.22 355 PHE B C 1
ATOM 6326 O O . PHE B 1 355 ? -21.641 -1.04 17.359 1 62.22 355 PHE B O 1
ATOM 6333 N N . HIS B 1 356 ? -21.703 -2.99 16.141 1 62.81 356 HIS B N 1
ATOM 6334 C CA . HIS B 1 356 ? -21 -3.77 17.156 1 62.81 356 HIS B CA 1
ATOM 6335 C C . HIS B 1 356 ? -19.609 -4.164 16.672 1 62.81 356 HIS B C 1
ATOM 6337 O O . HIS B 1 356 ? -19.422 -4.469 15.492 1 62.81 356 HIS B O 1
ATOM 6343 N N . LEU B 1 357 ? -18.641 -3.82 17.594 1 64.31 357 LEU B N 1
ATOM 6344 C CA . LEU B 1 357 ? -17.266 -4.223 17.328 1 64.31 357 LEU B CA 1
ATOM 6345 C C . LEU B 1 357 ? -16.953 -5.562 17.984 1 64.31 357 LEU B C 1
ATOM 6347 O O . LEU B 1 357 ? -17.266 -5.77 19.172 1 64.31 357 LEU B O 1
ATOM 6351 N N . GLU B 1 358 ? -16.656 -6.527 17.141 1 69.25 358 GLU B N 1
ATOM 6352 C CA . GLU B 1 358 ? -16.234 -7.816 17.672 1 69.25 358 GLU B CA 1
ATOM 6353 C C . GLU B 1 358 ? -14.711 -7.98 17.609 1 69.25 358 GLU B C 1
ATOM 6355 O O . GLU B 1 358 ? -14.109 -7.754 16.547 1 69.25 358 GLU B O 1
ATOM 6360 N N . ALA B 1 359 ? -14.141 -8.234 18.734 1 65.88 359 ALA B N 1
ATOM 6361 C CA . ALA B 1 359 ? -12.695 -8.438 18.812 1 65.88 359 ALA B CA 1
ATOM 6362 C C . ALA B 1 359 ? -12.328 -9.875 18.453 1 65.88 359 ALA B C 1
ATOM 6364 O O . ALA B 1 359 ? -12.969 -10.82 18.922 1 65.88 359 ALA B O 1
ATOM 6365 N N . LYS B 1 360 ? -11.594 -10.047 17.469 1 71.44 360 LYS B N 1
ATOM 6366 C CA . LYS B 1 360 ? -11.031 -11.359 17.172 1 71.44 360 LYS B CA 1
ATOM 6367 C C . LYS B 1 360 ? -9.555 -11.422 17.547 1 71.44 360 LYS B C 1
ATOM 6369 O O . LYS B 1 360 ? -8.758 -10.609 17.078 1 71.44 360 LYS B O 1
ATOM 6374 N N . GLU B 1 361 ? -9.344 -12.438 18.328 1 71.19 361 GLU B N 1
ATOM 6375 C CA . GLU B 1 361 ? -7.973 -12.547 18.812 1 71.19 361 GLU B CA 1
ATOM 6376 C C . GLU B 1 361 ? -7.098 -13.312 17.828 1 71.19 361 GLU B C 1
ATOM 6378 O O . GLU B 1 361 ? -7.582 -14.195 17.109 1 71.19 361 GLU B O 1
ATOM 6383 N N . ASN B 1 362 ? -5.898 -12.922 17.641 1 77.69 362 ASN B N 1
ATOM 6384 C CA . ASN B 1 362 ? -4.812 -13.617 16.953 1 77.69 362 ASN B CA 1
ATOM 6385 C C . ASN B 1 362 ? -5.027 -13.625 15.438 1 77.69 362 ASN B C 1
ATOM 6387 O O . ASN B 1 362 ? -4.809 -14.648 14.781 1 77.69 362 ASN B O 1
ATOM 6391 N N . THR B 1 363 ? -5.566 -12.602 14.922 1 84.25 363 THR B N 1
ATOM 6392 C CA . THR B 1 363 ? -5.777 -12.484 13.484 1 84.25 363 THR B CA 1
ATOM 6393 C C . THR B 1 363 ? -5.266 -11.141 12.977 1 84.25 363 THR B C 1
ATOM 6395 O O . THR B 1 363 ? -5.309 -10.141 13.695 1 84.25 363 THR B O 1
ATOM 6398 N N . ASP B 1 364 ? -4.723 -11.133 11.766 1 86.5 364 ASP B N 1
ATOM 6399 C CA . ASP B 1 364 ? -4.188 -9.906 11.188 1 86.5 364 ASP B CA 1
ATOM 6400 C C . ASP B 1 364 ? -4.43 -9.859 9.68 1 86.5 364 ASP B C 1
ATOM 6402 O O . ASP B 1 364 ? -4.555 -10.906 9.031 1 86.5 364 ASP B O 1
ATOM 6406 N N . TRP B 1 365 ? -4.609 -8.703 9.188 1 90.31 365 TRP B N 1
ATOM 6407 C CA . TRP B 1 365 ? -4.645 -8.422 7.758 1 90.31 365 TRP B CA 1
ATOM 6408 C C . TRP B 1 365 ? -3.621 -7.355 7.387 1 90.31 365 TRP B C 1
ATOM 6410 O O . TRP B 1 365 ? -3.957 -6.172 7.285 1 90.31 365 TRP B O 1
ATOM 6420 N N . PRO B 1 366 ? -2.457 -7.801 7.098 1 89.38 366 PRO B N 1
ATOM 6421 C CA . PRO B 1 366 ? -1.394 -6.832 6.824 1 89.38 366 PRO B CA 1
ATOM 6422 C C . PRO B 1 366 ? -1.657 -6.008 5.562 1 89.38 366 PRO B C 1
ATOM 6424 O O . PRO B 1 366 ? -2.309 -6.488 4.633 1 89.38 366 PRO B O 1
ATOM 6427 N N . PHE B 1 367 ? -1.249 -4.766 5.621 1 87.44 367 PHE B N 1
ATOM 6428 C CA . PHE B 1 367 ? -1.281 -3.797 4.531 1 87.44 367 PHE B CA 1
ATOM 6429 C C . PHE B 1 367 ? -2.686 -3.234 4.348 1 87.44 367 PHE B C 1
ATOM 6431 O O . PHE B 1 367 ? -3.543 -3.396 5.219 1 87.44 367 PHE B O 1
ATOM 6438 N N . SER B 1 368 ? -2.941 -2.469 3.471 1 87.81 368 SER B N 1
ATOM 6439 C CA . SER B 1 368 ? -4.203 -1.85 3.08 1 87.81 368 SER B CA 1
ATOM 6440 C C . SER B 1 368 ? -4.695 -0.876 4.148 1 87.81 368 SER B C 1
ATOM 6442 O O . SER B 1 368 ? -5.895 -0.8 4.418 1 87.81 368 SER B O 1
ATOM 6444 N N . ASP B 1 369 ? -3.875 -0.347 4.914 1 92.19 369 ASP B N 1
ATOM 6445 C CA . ASP B 1 369 ? -4.23 0.618 5.953 1 92.19 369 ASP B CA 1
ATOM 6446 C C . ASP B 1 369 ? -4.469 2.002 5.352 1 92.19 369 ASP B C 1
ATOM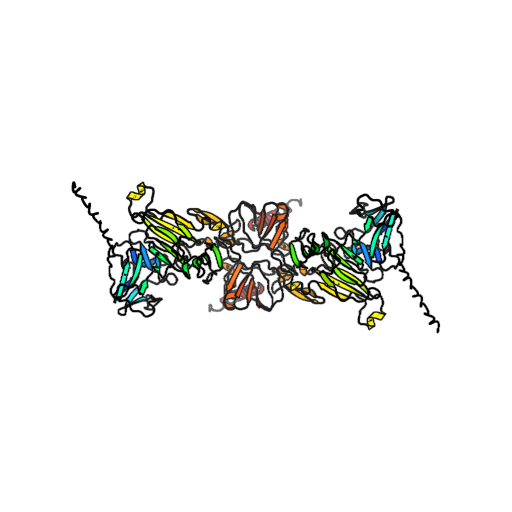 6448 O O . ASP B 1 369 ? -3.729 2.438 4.469 1 92.19 369 ASP B O 1
ATOM 6452 N N . TYR B 1 370 ? -5.508 2.621 5.824 1 94.31 370 TYR B N 1
ATOM 6453 C CA . TYR B 1 370 ? -5.672 4.004 5.395 1 94.31 370 TYR B CA 1
ATOM 6454 C C . TYR B 1 370 ? -5.48 4.965 6.562 1 94.31 370 TYR B C 1
ATOM 6456 O O . TYR B 1 370 ? -5.461 6.184 6.375 1 94.31 370 TYR B O 1
ATOM 6464 N N . GLY B 1 371 ? -5.238 4.406 7.773 1 93.56 371 GLY B N 1
ATOM 6465 C CA . GLY B 1 371 ? -4.891 5.137 8.977 1 93.56 371 GLY B CA 1
ATOM 6466 C C . GLY B 1 371 ? -4.062 4.32 9.953 1 93.56 371 GLY B C 1
ATOM 6467 O O . GLY B 1 371 ? -4.301 3.123 10.125 1 93.56 371 GLY B O 1
ATOM 6468 N N . HIS B 1 372 ? -3.094 4.91 10.57 1 93.62 372 HIS B N 1
ATOM 6469 C CA . HIS B 1 372 ? -2.242 4.27 11.57 1 93.62 372 HIS B CA 1
ATOM 6470 C C . HIS B 1 372 ? -1.926 5.223 12.719 1 93.62 372 HIS B C 1
ATOM 6472 O O . HIS B 1 372 ? -1.387 6.309 12.5 1 93.62 372 HIS B O 1
ATOM 6478 N N . PHE B 1 373 ? -2.23 4.836 13.867 1 94.06 373 PHE B N 1
ATOM 6479 C CA . PHE B 1 373 ? -2.078 5.68 15.047 1 94.06 373 PHE B CA 1
ATOM 6480 C C . PHE B 1 373 ? -1.312 4.949 16.141 1 94.06 373 PHE B C 1
ATOM 6482 O O . PHE B 1 373 ? -1.549 3.766 16.391 1 94.06 373 PHE B O 1
ATOM 6489 N N . LYS B 1 374 ? -0.405 5.652 16.781 1 93.44 374 LYS B N 1
ATOM 6490 C CA . LYS B 1 374 ? 0.452 5.055 17.797 1 93.44 374 LYS B CA 1
ATOM 6491 C C . LYS B 1 374 ? 0.101 5.582 19.188 1 93.44 374 LYS B C 1
ATOM 6493 O O . LYS B 1 374 ? -0.474 6.664 19.312 1 93.44 374 LYS B O 1
ATOM 6498 N N . THR B 1 375 ? 0.45 4.773 20.188 1 93.88 375 THR B N 1
ATOM 6499 C CA . THR B 1 375 ? 0.288 5.109 21.594 1 93.88 375 THR B CA 1
ATOM 6500 C C . THR B 1 375 ? -1.167 5.445 21.906 1 93.88 375 THR B C 1
ATOM 6502 O O . THR B 1 375 ? -1.456 6.492 22.5 1 93.88 375 THR B O 1
ATOM 6505 N N . VAL B 1 376 ? -2.027 4.582 21.516 1 93.12 376 VAL B N 1
ATOM 6506 C CA . VAL B 1 376 ? -3.457 4.762 21.75 1 93.12 376 VAL B CA 1
ATOM 6507 C C . VAL B 1 376 ? -4.008 3.572 22.531 1 93.12 376 VAL B C 1
ATOM 6509 O O . VAL B 1 376 ? -3.312 2.568 22.703 1 93.12 376 VAL B O 1
ATOM 6512 N N . SER B 1 377 ? -5.18 3.693 23.062 1 89.56 377 SER B N 1
ATOM 6513 C CA . SER B 1 377 ? -5.859 2.607 23.766 1 89.56 377 SER B CA 1
ATOM 6514 C C . SER B 1 377 ? -6.84 1.886 22.844 1 89.56 377 SER B C 1
ATOM 6516 O O . SER B 1 377 ? -7.164 2.381 21.766 1 89.56 377 SER B O 1
ATOM 6518 N N . GLU B 1 378 ? -7.262 0.731 23.266 1 85.06 378 GLU B N 1
ATOM 6519 C CA . GLU B 1 378 ? -8.273 -0.019 22.516 1 85.06 378 GLU B CA 1
ATOM 6520 C C . GLU B 1 378 ? -9.57 0.774 22.406 1 85.06 378 GLU B C 1
ATOM 6522 O O . GLU B 1 378 ? -10.211 0.777 21.344 1 85.06 378 GLU B O 1
ATOM 6527 N N . ASP B 1 379 ? -9.922 1.435 23.469 1 85.94 379 ASP B N 1
ATOM 6528 C CA . ASP B 1 379 ? -11.141 2.234 23.469 1 85.94 379 ASP B CA 1
ATOM 6529 C C . ASP B 1 379 ? -11.047 3.387 22.484 1 85.94 379 ASP B C 1
ATOM 6531 O O . ASP B 1 379 ? -12.023 3.703 21.797 1 85.94 379 ASP B O 1
ATOM 6535 N N . TRP B 1 380 ? -9.922 3.939 22.469 1 90.38 380 TRP B N 1
ATOM 6536 C CA . TRP B 1 380 ? -9.727 5.02 21.5 1 90.38 380 TRP B CA 1
ATOM 6537 C C . TRP B 1 380 ? -9.883 4.504 20.078 1 90.38 380 TRP B C 1
ATOM 6539 O O . TRP B 1 380 ? -10.523 5.148 19.25 1 90.38 380 TRP B O 1
ATOM 6549 N N . CYS B 1 381 ? -9.234 3.373 19.828 1 88.06 381 CYS B N 1
ATOM 6550 C CA . CYS B 1 381 ? -9.281 2.768 18.5 1 88.06 381 CYS B CA 1
ATOM 6551 C C . CYS B 1 381 ? -10.711 2.445 18.094 1 88.06 381 CYS B C 1
ATOM 6553 O O . CYS B 1 381 ? -11.125 2.73 16.969 1 88.06 381 CYS B O 1
ATOM 6555 N N . ARG B 1 382 ? -11.445 1.937 18.969 1 83.81 382 ARG B N 1
ATOM 6556 C CA . ARG B 1 382 ? -12.852 1.619 18.75 1 83.81 382 ARG B CA 1
ATOM 6557 C C . ARG B 1 382 ? -13.641 2.869 18.375 1 83.81 382 ARG B C 1
ATOM 6559 O O . ARG B 1 382 ? -14.375 2.873 17.391 1 83.81 382 ARG B O 1
ATOM 6566 N N . ASN B 1 383 ? -13.438 3.871 19.109 1 85.69 383 ASN B N 1
ATOM 6567 C CA . ASN B 1 383 ? -14.164 5.117 18.875 1 85.69 383 ASN B CA 1
ATOM 6568 C C . ASN B 1 383 ? -13.734 5.781 17.578 1 85.69 383 ASN B C 1
ATOM 6570 O O . ASN B 1 383 ? -14.562 6.367 16.875 1 85.69 383 ASN B O 1
ATOM 6574 N N . ALA B 1 384 ? -12.438 5.652 17.359 1 89.31 384 ALA B N 1
ATOM 6575 C CA . ALA B 1 384 ? -11.914 6.238 16.141 1 89.31 384 ALA B CA 1
ATOM 6576 C C . ALA B 1 384 ? -12.547 5.598 14.898 1 89.31 384 ALA B C 1
ATOM 6578 O O . ALA B 1 384 ? -12.805 6.277 13.906 1 89.31 384 ALA B O 1
ATOM 6579 N N . CYS B 1 385 ? -12.758 4.348 14.938 1 86.75 385 CYS B N 1
ATOM 6580 C CA . CYS B 1 385 ? -13.375 3.645 13.82 1 86.75 385 CYS B CA 1
ATOM 6581 C C . CYS B 1 385 ? -14.867 3.92 13.75 1 86.75 385 CYS B C 1
ATOM 6583 O O . CYS B 1 385 ? -15.414 4.145 12.672 1 86.75 385 CYS B O 1
ATOM 6585 N N . LEU B 1 386 ? -15.539 3.955 14.852 1 82.25 386 LEU B N 1
ATOM 6586 C CA . LEU B 1 386 ? -16.984 4.152 14.906 1 82.25 386 LEU B CA 1
ATOM 6587 C C . LEU B 1 386 ? -17.359 5.535 14.391 1 82.25 386 LEU B C 1
ATOM 6589 O O . LEU B 1 386 ? -18.422 5.715 13.805 1 82.25 386 LEU B O 1
ATOM 6593 N N . ASN B 1 387 ? -16.438 6.469 14.602 1 84.38 387 ASN B N 1
ATOM 6594 C CA . ASN B 1 387 ? -16.719 7.844 14.203 1 84.38 387 ASN B CA 1
ATOM 6595 C C . ASN B 1 387 ? -16.219 8.133 12.789 1 84.38 387 ASN B C 1
ATOM 6597 O O . ASN B 1 387 ? -16.219 9.289 12.359 1 84.38 387 ASN B O 1
ATOM 6601 N N . ASP B 1 388 ? -15.766 7.129 12.164 1 88.12 388 ASP B N 1
ATOM 6602 C CA . ASP B 1 388 ? -15.281 7.227 10.789 1 88.12 388 ASP B CA 1
ATOM 6603 C C . ASP B 1 388 ? -16.156 6.414 9.836 1 88.12 388 ASP B C 1
ATOM 6605 O O . ASP B 1 388 ? -16.125 5.18 9.852 1 88.12 388 ASP B O 1
ATOM 6609 N N . CYS B 1 389 ? -16.844 7.059 9.039 1 85.81 389 CYS B N 1
ATOM 6610 C CA . CYS B 1 389 ? -17.844 6.398 8.203 1 85.81 389 CYS B CA 1
ATOM 6611 C C . CYS B 1 389 ? -17.172 5.52 7.152 1 85.81 389 CYS B C 1
ATOM 6613 O O . CYS B 1 389 ? -17.828 4.699 6.512 1 85.81 389 CYS B O 1
ATOM 6615 N N . PHE B 1 390 ? -15.875 5.648 7 1 88.06 390 PHE B N 1
ATOM 6616 C CA . PHE B 1 390 ? -15.156 4.812 6.047 1 88.06 390 PHE B CA 1
ATOM 6617 C C . PHE B 1 390 ? -14.656 3.533 6.707 1 88.06 390 PHE B C 1
ATOM 6619 O O . PHE B 1 390 ? -14.242 2.596 6.027 1 88.06 390 PHE B O 1
ATOM 6626 N N . CYS B 1 391 ? -14.727 3.553 7.992 1 86.75 391 CYS B N 1
ATOM 6627 C CA . CYS B 1 391 ? -14.078 2.473 8.727 1 86.75 391 CYS B CA 1
ATOM 6628 C C . CYS B 1 391 ? -15 1.265 8.852 1 86.75 391 CYS B C 1
ATOM 6630 O O . CYS B 1 391 ? -16.062 1.355 9.453 1 86.75 391 CYS B O 1
ATOM 6632 N N . ALA B 1 392 ? -14.523 0.188 8.25 1 81 392 ALA B N 1
ATOM 6633 C CA . ALA B 1 392 ? -15.25 -1.073 8.391 1 81 392 ALA B CA 1
ATOM 6634 C C . ALA B 1 392 ? -14.523 -2.016 9.352 1 81 392 ALA B C 1
ATOM 6636 O O . ALA B 1 392 ? -15.156 -2.811 10.047 1 81 392 ALA B O 1
ATOM 6637 N N . VAL B 1 393 ? -13.25 -1.928 9.312 1 83.75 393 VAL B N 1
ATOM 6638 C CA . VAL B 1 393 ? -12.406 -2.791 10.133 1 83.75 393 VAL B CA 1
ATOM 6639 C C . VAL B 1 393 ? -11.242 -1.984 10.711 1 83.75 393 VAL B C 1
ATOM 6641 O O . VAL B 1 393 ? -10.633 -1.18 10 1 83.75 393 VAL B O 1
ATOM 6644 N N . ALA B 1 394 ? -11.047 -2.135 11.984 1 87 394 ALA B N 1
ATOM 6645 C CA . ALA B 1 394 ? -9.867 -1.577 12.641 1 87 394 ALA B CA 1
ATOM 6646 C C . ALA B 1 394 ? -9.117 -2.65 13.422 1 87 394 ALA B C 1
ATOM 6648 O O . ALA B 1 394 ? -9.734 -3.557 13.992 1 87 394 ALA B O 1
ATOM 6649 N N . ILE B 1 395 ? -7.816 -2.596 13.391 1 86.06 395 ILE B N 1
ATOM 6650 C CA . ILE B 1 395 ? -6.977 -3.537 14.125 1 86.06 395 ILE B CA 1
ATOM 6651 C C . ILE B 1 395 ? -6.242 -2.807 15.25 1 86.06 395 ILE B C 1
ATOM 6653 O O . ILE B 1 395 ? -5.645 -1.751 15.023 1 86.06 395 ILE B O 1
ATOM 6657 N N . PHE B 1 396 ? -6.363 -3.35 16.469 1 87.62 396 PHE B N 1
ATOM 6658 C CA . PHE B 1 396 ? -5.633 -2.826 17.625 1 87.62 396 PHE B CA 1
ATOM 6659 C C . PHE B 1 396 ? -4.613 -3.844 18.125 1 87.62 396 PHE B C 1
ATOM 6661 O O . PHE B 1 396 ? -4.953 -5.008 18.344 1 87.62 396 PHE B O 1
ATOM 6668 N N . ARG B 1 397 ? -3.377 -3.344 18.172 1 84.06 397 ARG B N 1
ATOM 6669 C CA . ARG B 1 397 ? -2.32 -4.215 18.672 1 84.06 397 ARG B CA 1
ATOM 6670 C C . ARG B 1 397 ? -1.19 -3.398 19.297 1 84.06 397 ARG B C 1
ATOM 6672 O O . ARG B 1 397 ? -0.706 -2.439 18.688 1 84.06 397 ARG B O 1
ATOM 6679 N N . ASN B 1 398 ? -0.811 -3.758 20.453 1 84.31 398 ASN B N 1
ATOM 6680 C CA . ASN B 1 398 ? 0.355 -3.186 21.109 1 84.31 398 ASN B CA 1
ATOM 6681 C C . ASN B 1 398 ? 0.297 -1.66 21.141 1 84.31 398 ASN B C 1
ATOM 6683 O O . ASN B 1 398 ? 1.271 -0.993 20.781 1 84.31 398 ASN B O 1
ATOM 6687 N N . GLY B 1 399 ? -0.887 -1.177 21.438 1 87.38 399 GLY B N 1
ATOM 6688 C CA . GLY B 1 399 ? -1.031 0.26 21.609 1 87.38 399 GLY B CA 1
ATOM 6689 C C . GLY B 1 399 ? -1.131 1.012 20.297 1 87.38 399 GLY B C 1
ATOM 6690 O O . GLY B 1 399 ? -1.029 2.24 20.266 1 87.38 399 GLY B O 1
ATOM 6691 N N . GLU B 1 400 ? -1.253 0.286 19.203 1 90.62 400 GLU B N 1
ATOM 6692 C CA . GLU B 1 400 ? -1.384 0.901 17.875 1 90.62 400 GLU B CA 1
ATOM 6693 C C . GLU B 1 400 ? -2.727 0.558 17.234 1 90.62 400 GLU B C 1
ATOM 6695 O O . GLU B 1 400 ? -3.309 -0.49 17.531 1 90.62 400 GLU B O 1
ATOM 6700 N N . CYS B 1 401 ? -3.186 1.498 16.438 1 90.44 401 CYS B N 1
ATOM 6701 C CA . CYS B 1 401 ? -4.477 1.328 15.773 1 90.44 401 CYS B CA 1
ATOM 6702 C C . CYS B 1 401 ? -4.352 1.524 14.266 1 90.44 401 CYS B C 1
ATOM 6704 O O . CYS B 1 401 ? -3.83 2.545 13.812 1 90.44 401 CYS B O 1
ATOM 6706 N N . TRP B 1 402 ? -4.824 0.495 13.516 1 91.94 402 TRP B N 1
ATOM 6707 C CA . TRP B 1 402 ? -4.824 0.573 12.055 1 91.94 402 TRP B CA 1
ATOM 6708 C C . TRP B 1 402 ? -6.25 0.538 11.508 1 91.94 402 TRP B C 1
ATOM 6710 O O . TRP B 1 402 ? -7.016 -0.379 11.82 1 91.94 402 TRP B O 1
ATOM 6720 N N . LYS B 1 403 ? -6.594 1.501 10.781 1 91.38 403 LYS B N 1
ATOM 6721 C CA . LYS B 1 403 ? -7.84 1.452 10.016 1 91.38 403 LYS B CA 1
ATOM 6722 C C . LYS B 1 403 ? -7.609 0.853 8.633 1 91.38 403 LYS B C 1
ATOM 6724 O O . LYS B 1 403 ? -6.68 1.245 7.926 1 91.38 403 LYS B O 1
ATOM 6729 N N . LYS B 1 404 ? -8.477 -0.079 8.25 1 91 404 LYS B N 1
ATOM 6730 C CA . LYS B 1 404 ? -8.195 -0.891 7.07 1 91 404 LYS B CA 1
ATOM 6731 C C . LYS B 1 404 ? -9.102 -0.5 5.906 1 91 404 LYS B C 1
ATOM 6733 O O . LYS B 1 404 ? -10.258 -0.13 6.113 1 91 404 LYS B O 1
ATOM 6738 N N . ARG B 1 405 ? -8.508 -0.605 4.719 1 92.44 405 ARG B N 1
ATOM 6739 C CA . ARG B 1 405 ? -9.289 -0.522 3.488 1 92.44 405 ARG B CA 1
ATOM 6740 C C . ARG B 1 405 ? -9.906 -1.872 3.139 1 92.44 405 ARG B C 1
ATOM 6742 O O . ARG B 1 405 ? -9.398 -2.918 3.555 1 92.44 405 ARG B O 1
ATOM 6749 N N . ILE B 1 406 ? -10.984 -1.806 2.408 1 88.75 406 ILE B N 1
ATOM 6750 C CA . ILE B 1 406 ? -11.625 -3.033 1.957 1 88.75 406 ILE B CA 1
ATOM 6751 C C . ILE B 1 406 ? -11.484 -3.166 0.443 1 88.75 406 ILE B C 1
ATOM 6753 O O . ILE B 1 406 ? -11.484 -2.166 -0.277 1 88.75 406 ILE B O 1
ATOM 6757 N N . PRO B 1 407 ? -11.297 -4.395 -0.088 1 92.75 407 PRO B N 1
ATOM 6758 C CA . PRO B 1 407 ? -11.305 -5.668 0.64 1 92.75 407 PRO B CA 1
ATOM 6759 C C . PRO B 1 407 ? -10 -5.922 1.395 1 92.75 407 PRO B C 1
ATOM 6761 O O . PRO B 1 407 ? -8.953 -5.367 1.038 1 92.75 407 PRO B O 1
ATOM 6764 N N . LEU B 1 408 ? -10.047 -6.789 2.402 1 92.56 408 LEU B N 1
ATOM 6765 C CA . LEU B 1 408 ? -8.898 -7.137 3.229 1 92.56 408 LEU B CA 1
ATOM 6766 C C . LEU B 1 408 ? -8.039 -8.195 2.543 1 92.56 408 LEU B C 1
ATOM 6768 O O . LEU B 1 408 ? -8.562 -9.117 1.918 1 92.56 408 LEU B O 1
ATOM 6772 N N . SER B 1 409 ? -6.707 -8.047 2.652 1 94.25 409 SER B N 1
ATOM 6773 C CA . SER B 1 409 ? -5.777 -8.984 2.043 1 94.25 409 SER B CA 1
ATOM 6774 C C . SER B 1 409 ? -4.895 -9.656 3.094 1 94.25 409 SER B C 1
ATOM 6776 O O . SER B 1 409 ? -4.711 -9.117 4.188 1 94.25 409 SER B O 1
ATOM 6778 N N . ASN B 1 410 ? -4.398 -10.852 2.783 1 94.94 410 ASN B N 1
ATOM 6779 C CA . ASN B 1 410 ? -3.328 -11.531 3.51 1 94.94 410 ASN B CA 1
ATOM 6780 C C . ASN B 1 410 ? -3.752 -11.875 4.934 1 94.94 410 ASN B C 1
ATOM 6782 O O . ASN B 1 410 ? -2.945 -11.797 5.863 1 94.94 410 ASN B O 1
ATOM 6786 N N . GLY B 1 411 ? -5.012 -12.148 5.094 1 93 411 GLY B N 1
ATOM 6787 C CA . GLY B 1 411 ? -5.465 -12.523 6.422 1 93 411 GLY B CA 1
ATOM 6788 C C . GLY B 1 411 ? -4.727 -13.727 6.984 1 93 411 GLY B C 1
ATOM 6789 O O . GLY B 1 411 ? -4.551 -14.734 6.297 1 93 411 GLY B O 1
ATOM 6790 N N . ARG B 1 412 ? -4.27 -13.641 8.219 1 92.31 412 ARG B N 1
ATOM 6791 C CA . ARG B 1 412 ? -3.496 -14.727 8.82 1 92.31 412 ARG B CA 1
ATOM 6792 C C . ARG B 1 412 ? -3.701 -14.766 10.336 1 92.31 412 ARG B C 1
ATOM 6794 O O . ARG B 1 412 ? -4.02 -13.75 10.953 1 92.31 412 ARG B O 1
ATOM 6801 N N . CYS B 1 413 ? -3.566 -15.977 10.852 1 84.44 413 CYS B N 1
ATOM 6802 C CA . CYS B 1 413 ? -3.594 -16.141 12.297 1 84.44 413 CYS B CA 1
ATOM 6803 C C . CYS B 1 413 ? -2.246 -15.781 12.914 1 84.44 413 CYS B C 1
ATOM 6805 O O . CYS B 1 413 ? -1.213 -16.312 12.516 1 84.44 413 CYS B O 1
ATOM 6807 N N . PHE B 1 414 ? -2.135 -14.688 13.531 1 70.44 414 PHE B N 1
ATOM 6808 C CA . PHE B 1 414 ? -0.953 -14.188 14.219 1 70.44 414 PHE B CA 1
ATOM 6809 C C . PHE B 1 414 ? -1.343 -13.438 15.484 1 70.44 414 PHE B C 1
ATOM 6811 O O . PHE B 1 414 ? -2.484 -12.992 15.625 1 70.44 414 PHE B O 1
ATOM 6818 N N . SER B 1 415 ? -0.418 -13.484 16.469 1 60.91 415 SER B N 1
ATOM 6819 C CA . SER B 1 415 ? -0.686 -12.781 17.703 1 60.91 415 SER B CA 1
ATOM 6820 C C . SER B 1 415 ? -1.056 -11.32 17.453 1 60.91 415 SER B C 1
ATOM 6822 O O . SER B 1 415 ? -0.453 -10.664 16.609 1 60.91 415 SER B O 1
ATOM 6824 N N . GLY B 1 416 ? -2.342 -10.977 17.641 1 57.97 416 GLY B N 1
ATOM 6825 C CA . GLY B 1 416 ? -2.873 -9.617 17.609 1 57.97 416 GLY B CA 1
ATOM 6826 C C . GLY B 1 416 ? -4.391 -9.57 17.594 1 57.97 416 GLY B C 1
ATOM 6827 O O . GLY B 1 416 ? -5.047 -10.578 17.328 1 57.97 416 GLY B O 1
ATOM 6828 N N . CYS B 1 417 ? -4.867 -8.727 18.406 1 55.47 417 CYS B N 1
ATOM 6829 C CA . CYS B 1 417 ? -6.312 -8.617 18.562 1 55.47 417 CYS B CA 1
ATOM 6830 C C . CYS B 1 417 ? -6.934 -7.859 17.391 1 55.47 417 CYS B C 1
ATOM 6832 O O . CYS B 1 417 ? -6.355 -6.895 16.891 1 55.47 417 CYS B O 1
ATOM 6834 N N . VAL B 1 418 ? -7.754 -8.445 16.469 1 58.41 418 VAL B N 1
ATOM 6835 C CA . VAL B 1 418 ? -8.414 -7.68 15.422 1 58.41 418 VAL B CA 1
ATOM 6836 C C . VAL B 1 418 ? -9.789 -7.223 15.898 1 58.41 418 VAL B C 1
ATOM 6838 O O . VAL B 1 418 ? -10.531 -8 16.5 1 58.41 418 VAL B O 1
ATOM 6841 N N . LEU B 1 419 ? -10.109 -5.867 16.047 1 56.34 419 LEU B N 1
ATOM 6842 C CA . LEU B 1 419 ? -11.43 -5.332 16.344 1 56.34 419 LEU B CA 1
ATOM 6843 C C . LEU B 1 419 ? -12.25 -5.168 15.07 1 56.34 419 LEU B C 1
ATOM 6845 O O . LEU B 1 419 ? -11.773 -4.582 14.094 1 56.34 419 LEU B O 1
ATOM 6849 N N . LEU B 1 420 ? -13.203 -6.051 14.562 1 55.31 420 LEU B N 1
ATOM 6850 C CA . LEU B 1 420 ? -14.047 -5.895 13.383 1 55.31 420 LEU B CA 1
ATOM 6851 C C . LEU B 1 420 ? -15.336 -5.148 13.727 1 55.31 420 LEU B C 1
ATOM 6853 O O . LEU B 1 420 ? -15.82 -5.234 14.852 1 55.31 420 LEU B O 1
ATOM 6857 N N . TRP B 1 421 ? -15.633 -4.176 12.758 1 54.34 421 TRP B N 1
ATOM 6858 C CA . TRP B 1 421 ? -16.828 -3.354 12.867 1 54.34 421 TRP B CA 1
ATOM 6859 C C . TRP B 1 421 ? -18.094 -4.219 12.852 1 54.34 421 TRP B C 1
ATOM 6861 O O . TRP B 1 421 ? -18.125 -5.262 12.195 1 54.34 421 TRP B O 1
ATOM 6871 N N . LEU B 1 422 ? -18.969 -3.711 13.805 1 50.75 422 LEU B N 1
ATOM 6872 C CA . LEU B 1 422 ? -20.266 -4.125 14.352 1 50.75 422 LEU B CA 1
ATOM 6873 C C . LEU B 1 422 ? -21.406 -3.707 13.43 1 50.75 422 LEU B C 1
ATOM 6875 O O . LEU B 1 422 ? -21.359 -2.631 12.828 1 50.75 422 LEU B O 1
ATOM 6879 N N . TRP B 1 423 ? -22.031 -4.59 12.609 1 52 423 TRP B N 1
ATOM 6880 C CA . TRP B 1 423 ? -23.234 -4.391 11.828 1 52 423 TRP B CA 1
ATOM 6881 C C . TRP B 1 423 ? -24.469 -4.316 12.727 1 52 423 TRP B C 1
ATOM 6883 O O . TRP B 1 423 ? -24.453 -4.84 13.844 1 52 423 TRP B O 1
ATOM 6893 N N . GLU B 1 424 ? -25.344 -3.318 12.195 1 52.12 424 GLU B N 1
ATOM 6894 C CA . GLU B 1 424 ? -26.703 -3.314 12.734 1 52.12 424 GLU B CA 1
ATOM 6895 C C . GLU B 1 424 ? -27.406 -4.641 12.453 1 52.12 424 GLU B C 1
ATOM 6897 O O . GLU B 1 424 ? -27.438 -5.109 11.32 1 52.12 424 GLU B O 1
ATOM 6902 N N . ASN B 1 425 ? -27.562 -5.414 13.375 1 44.94 425 ASN B N 1
ATOM 6903 C CA . ASN B 1 425 ? -28.453 -6.551 13.219 1 44.94 425 ASN B CA 1
ATOM 6904 C C . ASN B 1 425 ? -29.875 -6.102 12.883 1 44.94 425 ASN B C 1
ATOM 6906 O O . ASN B 1 425 ? -30.5 -5.391 13.664 1 44.94 425 ASN B O 1
ATOM 6910 N N . LYS B 1 426 ? -30.344 -6.066 11.695 1 44.44 426 LYS B N 1
ATOM 6911 C CA . LYS B 1 426 ? -31.734 -5.809 11.336 1 44.44 426 LYS B CA 1
ATOM 6912 C C . LYS B 1 426 ? -32.688 -6.48 12.32 1 44.44 426 LYS B C 1
ATOM 6914 O O . LYS B 1 426 ? -33.812 -6 12.539 1 44.44 426 LYS B O 1
ATOM 6919 N N . GLU B 1 427 ? -32.438 -7.633 12.734 1 42.34 427 GLU B N 1
ATOM 6920 C CA . GLU B 1 427 ? -33.469 -8.258 13.555 1 42.34 427 GLU B CA 1
ATOM 6921 C C . GLU B 1 427 ? -33.75 -7.438 14.805 1 42.34 427 GLU B C 1
ATOM 6923 O O . GLU B 1 427 ? -34.906 -7.348 15.25 1 42.34 427 GLU B O 1
ATOM 6928 N N . ASP B 1 428 ? -32.812 -6.68 15.336 1 38.91 428 ASP B N 1
ATOM 6929 C CA . ASP B 1 428 ? -33.188 -5.926 16.531 1 38.91 428 ASP B CA 1
ATOM 6930 C C . ASP B 1 428 ? -33.688 -4.535 16.172 1 38.91 428 ASP B C 1
ATOM 6932 O O . ASP B 1 428 ? -34.219 -3.814 17.031 1 38.91 428 ASP B O 1
ATOM 6936 N N . SER B 1 429 ? -33.531 -4.031 15.078 1 37.81 429 SER B N 1
ATOM 6937 C CA . SER B 1 429 ? -34.219 -2.791 14.727 1 37.81 429 SER B CA 1
ATOM 6938 C C . SER B 1 429 ? -35.688 -3.033 14.469 1 37.81 429 SER B C 1
ATOM 6940 O O . SER B 1 429 ? -36.5 -2.127 14.633 1 37.81 429 SER B O 1
ATOM 6942 N N . VAL B 1 430 ? -36.125 -4.074 13.961 1 37.88 430 VAL B N 1
ATOM 6943 C CA . VAL B 1 430 ? -37.531 -4.422 13.867 1 37.88 430 VAL B CA 1
ATOM 6944 C C . VAL B 1 430 ? -38.094 -4.684 15.266 1 37.88 430 VAL B C 1
ATOM 6946 O O . VAL B 1 430 ? -39.281 -4.391 15.531 1 37.88 430 VAL B O 1
ATOM 6949 N N . ARG B 1 431 ? -37.375 -5.141 16.188 1 38.06 431 ARG B N 1
ATOM 6950 C CA . ARG B 1 431 ? -37.938 -5.316 17.516 1 38.06 431 ARG B CA 1
ATOM 6951 C C . ARG B 1 431 ? -38.094 -3.98 18.234 1 38.06 431 ARG B C 1
ATOM 6953 O O . ARG B 1 431 ? -39.062 -3.771 18.969 1 38.06 431 ARG B O 1
ATOM 6960 N N . ASN B 1 432 ? -37.25 -3.096 17.969 1 34.47 432 ASN B N 1
ATOM 6961 C CA . ASN B 1 432 ? -37.406 -1.837 18.688 1 34.47 432 ASN B CA 1
ATOM 6962 C C . ASN B 1 432 ? -38.438 -0.932 18.016 1 34.47 432 ASN B C 1
ATOM 6964 O O . ASN B 1 432 ? -38.938 0.005 18.625 1 34.47 432 ASN B O 1
ATOM 6968 N N . ASN B 1 433 ? -38.688 -1.062 16.781 1 36.59 433 ASN B N 1
ATOM 6969 C CA . ASN B 1 433 ? -39.844 -0.298 16.312 1 36.59 433 ASN B CA 1
ATOM 6970 C C . ASN B 1 433 ? -41.156 -0.913 16.781 1 36.59 433 ASN B C 1
ATOM 6972 O O . ASN B 1 433 ? -42.219 -0.257 16.75 1 36.59 433 ASN B O 1
ATOM 6976 N N . GLY B 1 434 ? -41.219 -2.256 17.047 1 35.44 434 GLY B N 1
ATOM 6977 C CA . GLY B 1 434 ? -42.5 -2.756 17.531 1 35.44 434 GLY B CA 1
ATOM 6978 C C . GLY B 1 434 ? -42.812 -2.35 18.953 1 35.44 434 GLY B C 1
ATOM 6979 O O . GLY B 1 434 ? -43.938 -2.414 19.406 1 35.44 434 GLY B O 1
ATOM 6980 N N . ALA B 1 435 ? -41.812 -2.154 19.828 1 34.62 435 ALA B N 1
ATOM 6981 C CA . ALA B 1 435 ? -42.156 -1.838 21.219 1 34.62 435 ALA B CA 1
ATOM 6982 C C . ALA B 1 435 ? -42.5 -0.359 21.375 1 34.62 435 ALA B C 1
ATOM 6984 O O . ALA B 1 435 ? -43.219 0.025 22.297 1 34.62 435 ALA B O 1
ATOM 6985 N N . ARG B 1 436 ? -42.031 0.533 20.516 1 35.22 436 ARG B N 1
ATOM 6986 C CA . ARG B 1 436 ? -42.406 1.922 20.766 1 35.22 436 ARG B CA 1
ATOM 6987 C C . ARG B 1 436 ? -43.875 2.158 20.438 1 35.22 436 ARG B C 1
ATOM 6989 O O . ARG B 1 436 ? -44.469 3.119 20.922 1 35.22 436 ARG B O 1
ATOM 6996 N N . ASN B 1 437 ? -44.406 1.415 19.641 1 29.48 437 ASN B N 1
ATOM 6997 C CA . ASN B 1 437 ? -45.781 1.782 19.391 1 29.48 437 ASN B CA 1
ATOM 6998 C C . ASN B 1 437 ? -46.719 1.295 20.5 1 29.48 437 ASN B C 1
ATOM 7000 O O . ASN B 1 437 ? -47.906 1.601 20.5 1 29.48 437 ASN B O 1
ATOM 7004 N N . LYS B 1 438 ? -46.25 0.416 21.344 1 33.22 438 LYS B N 1
ATOM 7005 C CA . LYS B 1 438 ? -47.344 -0.005 22.234 1 33.22 438 LYS B CA 1
ATOM 7006 C C . LYS B 1 438 ? -47.406 0.881 23.469 1 33.22 438 LYS B C 1
ATOM 7008 O O . LYS B 1 438 ? -48.375 0.853 24.219 1 33.22 438 LYS B O 1
ATOM 7013 N N . SER B 1 439 ? -46.312 1.48 23.922 1 27.23 439 SER B N 1
ATOM 7014 C CA . SER B 1 439 ? -46.438 2.031 25.266 1 27.23 439 SER B CA 1
ATOM 7015 C C . SER B 1 439 ? -47.094 3.408 25.234 1 27.23 439 SER B C 1
ATOM 7017 O O . SER B 1 439 ? -47.312 4.02 26.281 1 27.23 439 SER B O 1
ATOM 7019 N N . ALA B 1 440 ? -47.281 4.031 24.109 1 28.97 440 ALA B N 1
ATOM 7020 C CA . ALA B 1 440 ? -47.906 5.344 24.266 1 28.97 440 ALA B CA 1
ATOM 7021 C C . ALA B 1 440 ? -49.375 5.207 24.656 1 28.97 440 ALA B C 1
ATOM 7023 O O . ALA B 1 440 ? -50.094 6.207 24.75 1 28.97 440 ALA B O 1
ATOM 7024 N N . LYS B 1 441 ? -49.969 4.086 24.625 1 31.44 441 LYS B N 1
ATOM 7025 C CA . LYS B 1 441 ? -51.406 4.152 24.844 1 31.44 441 LYS B CA 1
ATOM 7026 C C . LYS B 1 441 ? -51.719 4.383 26.312 1 31.44 441 LYS B C 1
ATOM 7028 O O . LYS B 1 441 ? -52.906 4.551 26.688 1 31.44 441 LYS B O 1
ATOM 7033 N N . PHE B 1 442 ? -50.812 4.02 27.219 1 26.48 442 PHE B N 1
ATOM 7034 C CA . PHE B 1 442 ? -51.5 3.895 28.5 1 26.48 442 PHE B CA 1
ATOM 7035 C C . PHE B 1 442 ? -51.812 5.266 29.094 1 26.48 442 PHE B C 1
ATOM 7037 O O . PHE B 1 442 ? -52.844 5.473 29.719 1 26.48 442 PHE B O 1
ATOM 7044 N N . HIS B 1 443 ? -50.844 6.176 29.188 1 24.92 443 HIS B N 1
ATOM 7045 C CA . HIS B 1 443 ? -51.062 6.949 30.406 1 24.92 443 HIS B CA 1
ATOM 7046 C C . HIS B 1 443 ? -52.062 8.078 30.188 1 24.92 443 HIS B C 1
ATOM 7048 O O . HIS B 1 443 ? -52.188 8.961 31.031 1 24.92 443 HIS B O 1
ATOM 7054 N N . LEU B 1 444 ? -52.625 8.219 29.016 1 23.86 444 LEU B N 1
ATOM 7055 C CA . LEU B 1 444 ? -53.531 9.359 29 1 23.86 444 LEU B CA 1
ATOM 7056 C C . LEU B 1 444 ? -54.719 9.109 29.922 1 23.86 444 LEU B C 1
ATOM 7058 O O . LEU B 1 444 ? -55.594 9.969 30.062 1 23.86 444 LEU B O 1
ATOM 7062 N N . GLN B 1 445 ? -54.781 8.141 30.781 1 20.31 445 GLN B N 1
ATOM 7063 C CA . GLN B 1 445 ? -55.812 8.422 31.797 1 20.31 445 GLN B CA 1
ATOM 7064 C C . GLN B 1 445 ? -55.25 9.391 32.844 1 20.31 445 GLN B C 1
ATOM 7066 O O . GLN B 1 445 ? -54.094 9.281 33.281 1 20.31 445 GLN B O 1
#

Foldseek 3Di:
DPPPPPPPPDPPPPPPPPPPVPQDWPWAAAWDKAFPDPPPDFAAAPVRQKTFAWDAADVQFIWRFMFGRLAPVRHTFATFCLQNTAHGQWMWHLHNQAKTFTAHNVGHTDGTFCLVPDHFGTWTQTPQRKTFGHHPVRHGSGIDLQVGEFKHTAARKFFAPDKHFAAQAPRRRHGHFWIFHQHPQQKTWIFGHPPVDRHGAGTLDILPQGNFFGMWHRHQQGWTFTAGPVRDTSGTQADDDPGVVQWGWMWGCYNLRKIWIWIAGPDCVCVVVVGDRDIDTRGIPPQAQLPRFDGPDFAGRQGWQWAWDQDPPRGTDIDHPPQWDAPDPVRRSNHIDGNFDAQDPDPPRLPLVQKDWDKDFQKDQPDQFPDKDAQADPVVLSVVQSVDSQAFWWFDAPRMITGHHPGTHSMYGGGGITTGMGGRPVVVVVVVVVVVVPPVPPDPD/DPDPPPPPPDPPPPPPPPPPVPQDWPWAAAFDKAFPDPPPDFAAAPVRQKTFAWDAADVQFIWRFMFGRLAPVRHTFATFALQNTAHGQWMWHLHPQAKTFTAHNVGHTDGTFCLVPDHFRTWTQTPQRKTFGHHPVRDGSGIDLQVGEFKDTAARKAFAPDKHFAAQAPRRRHGHFWIFHQHPQQKTWIFGHPPVDRHGAGTLDILPQGNFFGMWHCHQQGWTFTAGPVRDTSGTQAPDDPGVVQWGWMWGCYNLRKIWIWIAGPDPVCVVVVGDRDIDTRGIPPQAQLPRFDGPDFAGRQGWQWAWDQDPPRGTDIDHPPQWDAPDPVRRSNHTDGNFDAQAPDPPRLPLVQKDWDKDFQKDQPDQFPDKDAQADPVVLSVVQSNDSQAFWWWDAPRMITGHHPGTHSMYRGGGITTGMGHRPVVVVVVVVVVVVPPVPPDPD

Nearest PDB structures (foldseek):
  3m7h-assembly2_B  TM=3.292E-01  e=4.360E-08  Pseudomonas putida
  3m7j-assembly1_A  TM=3.109E-01  e=3.121E-08  Pseudomonas putida
  3m7j-assembly2_B  TM=3.205E-01  e=6.806E-08  Pseudomonas putida
  1dlp-assembly1_C  TM=3.756E-01  e=2.272E-06  Hyacinthoides hispanica
  1dlp-assembly1_D  TM=3.325E-01  e=2.033E-06  Hyacinthoides hispanica

Radius of gyration: 39.88 Å; Cα contacts (8 Å, |Δi|>4): 2158; chains: 2; bounding box: 130×137×80 Å

Sequence (890 aa):
MAFRLICFLFPLLLTQLCSTTVQSYQIISLGLSLTALDDNTSWPSPSGEFAFGFQKIENGCFLLAIWFDKIPEKTIVWSANRNNPVKRGSNVMLTEDGRLVLNDQNGKSIWRADTAGRRPAFAAMLDNGNFVLANYDSDNLWDSFSQPTDTILPAQTLIQGSKLIARYSTKNYSTGRFVFTLKSDGNLELCTTAFPFDYDDSCYWSSKTGGSGFRVIFNQSGEIYLEAKNKTMLTNLSPIVPSTQDFYHKAILEYDGVFRHYVYPKHPSLRDAGWPMKWSPVSFLPLNICLQLTENEGGGACGFNSYCSLGDNHRPNCKCPPGYTFLDSDDVMKGCKQEFVSQNCEEASQAADLFHLEAKENTDWPFSDYGHFKTVSEDWCRNACLNDCFCAVAIFRNGECWKKRIPLSNGRCFSGCVLLWLWENKEDSVRNNGARNKSAKFHLQMAFRLICFLFPLLLTQLCSTTVQSYQIISLGLSLTALDDNTSWPSPSGEFAFGFQKIENGCFLLAIWFDKIPEKTIVWSANRNNPVKRGSNVMLTEDGRLVLNDQNGKSIWRADTAGRRPAFAAMLDNGNFVLANYDSDNLWDSFSQPTDTILPAQTLIQGSKLIARYSTKNYSTGRFVFTLKSDGNLELCTTAFPFDYDDSCYWSSKTGGSGFRVIFNQSGEIYLEAKNKTMLTNLSPIVPSTQDFYHKAILEYDGVFRHYVYPKHPSLRDAGWPMKWSPVSFLPLNICLQLTENEGGGACGFNSYCSLGDNHRPNCKCPPGYTFLDSDDVMKGCKQEFVSQNCEEASQAADLFHLEAKENTDWPFSDYGHFKTVSEDWCRNACLNDCFCAVAIFRNGECWKKRIPLSNGRCFSGCVLLWLWENKEDSVRNNGARNKSAKFHLQ

Organism: Hevea brasiliensis (NCBI:txid3981)

InterPro domains:
  IPR001480 Bulb-type lectin domain [PF01453] (75-159)
  IPR001480 Bulb-type lectin domain [PS50927] (28-146)
  IPR001480 Bulb-type lectin domain [SM00108] (34-148)
  IPR001480 Bulb-type lectin domain [cd00028] (33-148)
  IPR036426 Bulb-type lectin domain superfamily [G3DSA:2.90.10.10] (32-147)
  IPR036426 Bulb-type lectin domain superfamily [G3DSA:2.90.10.10] (148-268)
  IPR036426 Bulb-type lectin domain superfamily [SSF51110] (62-190)
  IPR036426 Bulb-type lectin domain superfamily [SSF51110] (171-262)
  IPR051343 G-type lectin S-receptor-like kinases and EP1-like glycoproteins [PTHR47976] (34-412)

pLDDT: mean 85.02, std 19.03, range [19.97, 98.69]

Solvent-accessible surface area (backbone atoms only — not comparable to full-atom values): 47352 Å² total; per-residue (Å²): 135,85,79,77,81,76,80,77,78,73,77,78,76,76,74,74,76,72,74,70,73,72,78,71,75,46,76,38,55,55,62,43,68,50,63,32,60,95,72,76,66,61,47,49,10,66,82,41,50,19,30,37,37,56,43,77,46,88,88,65,30,29,31,51,27,32,26,35,56,75,44,92,79,46,51,72,51,38,56,78,29,49,81,59,59,32,47,69,63,10,34,38,32,31,33,78,74,31,46,45,37,32,25,33,58,86,63,48,77,77,45,63,68,72,36,84,87,52,60,31,58,32,32,35,32,35,75,68,64,40,41,33,30,17,35,89,86,65,46,73,55,37,46,46,60,84,56,50,36,30,34,51,38,48,65,34,59,40,47,59,66,37,54,31,42,4,26,48,40,98,81,38,62,25,76,36,43,26,35,42,33,30,36,82,53,12,29,38,35,36,29,32,29,43,64,95,44,84,49,79,63,42,69,50,44,69,66,80,30,65,78,45,37,42,33,38,37,24,35,70,61,50,38,30,32,33,22,27,85,88,66,47,75,75,45,77,69,33,82,76,54,69,55,52,86,54,23,48,62,40,33,32,37,36,55,84,54,39,36,31,35,33,37,26,56,71,49,77,76,42,38,81,75,71,42,59,91,44,80,41,75,70,32,61,39,55,70,48,48,42,77,45,36,68,43,81,54,40,23,37,71,15,12,29,47,15,28,13,36,80,41,75,94,54,32,79,40,57,42,51,49,92,65,36,40,58,68,33,85,91,41,51,50,66,6,30,30,73,73,57,76,71,62,49,70,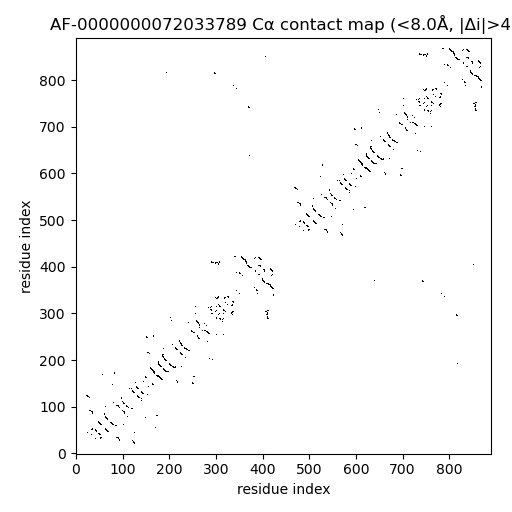54,83,81,67,60,48,66,82,36,43,39,72,48,73,38,72,32,32,44,52,65,69,56,41,47,34,70,45,72,84,45,52,67,67,53,43,52,50,56,34,66,76,29,44,72,40,51,33,35,36,40,46,93,37,27,30,34,33,37,28,44,73,37,24,28,16,18,63,38,96,31,43,24,37,36,60,26,50,59,60,62,72,58,56,59,52,54,60,60,54,62,69,58,64,72,67,60,70,82,108,135,83,82,76,79,78,78,78,78,74,78,78,77,74,76,75,76,73,74,70,74,73,77,70,75,45,76,40,56,57,61,43,70,50,63,34,60,96,75,76,66,62,47,49,10,66,82,42,49,20,28,37,36,56,43,79,46,89,87,65,30,31,32,50,29,32,26,36,54,74,45,92,80,46,51,71,50,38,57,78,29,48,80,58,58,31,48,70,62,10,34,39,32,31,34,79,76,31,46,45,36,32,24,33,58,86,62,49,76,77,46,64,67,74,38,85,87,51,61,30,58,32,32,34,33,34,74,68,62,40,40,33,30,16,35,92,85,65,46,72,56,38,47,47,59,83,56,49,37,29,34,51,36,49,66,33,58,42,46,59,65,37,55,30,41,5,27,48,40,98,81,38,63,26,77,35,44,27,35,42,33,30,36,82,54,14,29,38,34,36,30,32,30,42,66,94,43,86,50,78,63,44,69,49,44,70,68,79,30,65,79,45,37,43,35,38,38,23,35,73,61,51,37,30,33,34,21,27,83,89,66,46,77,74,46,76,69,34,82,78,55,69,55,50,88,52,24,46,61,41,34,34,38,36,55,84,55,38,36,32,34,33,36,27,54,73,49,77,76,44,38,82,78,70,41,57,92,44,81,41,76,70,32,61,39,57,70,48,46,43,76,45,35,68,42,80,56,39,24,37,71,15,12,29,47,15,28,14,35,80,39,75,95,53,32,78,39,55,43,50,48,91,64,36,40,58,68,34,84,93,42,51,50,67,7,30,31,75,74,58,73,71,62,46,71,55,82,80,63,59,47,64,84,37,43,40,71,48,74,38,74,32,32,44,52,64,69,56,39,47,36,69,46,72,85,45,52,68,68,53,43,51,49,54,35,63,74,28,42,73,40,48,34,35,35,41,46,95,37,27,31,34,33,38,28,42,73,36,24,29,17,18,64,37,94,30,42,23,38,34,61,25,48,58,58,63,73,59,54,59,51,54,60,59,55,62,70,59,65,72,69,60,68,84,111